Protein AF-A0AAV5EWC1-F1 (afdb_monomer)

Sequence (1212 aa):
MVVLPALLAHLLLCAHGITTSTAVAATPPPLPVLPVPSYAQLRWQLSEMALFLHFGPNTFTDSEWGTGHADPSVFAPSALDAGQWARVAAAGGFGRVVLTAKHHDGFCLWPSALTEYSVAASPWRGGEGDVVGDLAAAARAEGIGLGLYLSPWDRHEPVYGDTVAYNEHYLGQMTELLTRYGDVEEVWLDGAKGDDKKMNYMFDAWFALIHQLQQRVVIFSDAGPDTRWVGDEAGVAGSTCWSSFNKSSVTIGQTISDRLIKNANRCIARYSSCGDPFGQDWVPAECDVSIRPGWFWHASEKPKSVTTLLDIYYKSVGRNCLLILNVPPNSSGLISDEDRQVIQEFTEIRHSIFSQSFATNASVTASSVRGGMDNLQFAPANVLEDSIYSYWAPQEGESSWEMLFDLGRSISFNVLQLQEPIQMGQRVIEFHVDVLVNELWQTIVEATTIGYKRLLQFPAIESQYLKLSIDNARADPLISFFGVFMDPFSTRYNLENHGKPPCTNSSEVIMPTAEAVTALTAGFPADSLTDEEIEAGVVSDVGGIEQVNYILIRNHILTRWRETFNSWLAKEPFQPLIPPHCDHLLTAAYSFLVSHGYINFGVAPDIKERIPKEPTRPTTVVVVGAGLAGLAAARQLLAFGFKVILLEGRKRCGGRVYTKKMEGSGRSAAADLGGSVLTGTLGNPLGIVAKQLGLPMHKIRDKCPLYRPDGAPVDPEVDKKVEITFNKLLDDASNLRASMGEVAADVSLGAALETLRVADGSVSMQEEMNLFNWHLANLEYANAGFLSRLSLAYWDQDDPYDMGGDHCFLPGGNGRLVQALAENVPIIYERTVHTIRYGGDGVQVVVNGGHVYEGDMVLCTAPLGVLKNGGIKFVPELPQRKLDSIKKLGFGLLNKVSMLFPHVFWSTDLDTFGHLVEDPKRRGEFFLFYSYATVAGGPLLMALVAGEAAHNFETTPPTDAVSAVLQILKGIYEPQGIEVPDPLQSVCTRWGTDSFSLGSYSHVAVGASGDDYDILAESVGDGRLFFAGEATTRRYPATMHGAFISGLREAGNITLHANARATKSKVDKSPSSNSQVCAAILMDLFRQPDLEFGSFSVIFGGKASDPKSPAILKVELGGPRKKSAIEGVKVEQHRSNKLLFQQLQSHFNQQQQLYVYTLLSRQQAMELREVRGGDEMRLHYLCEKMGVKLVGRKGLGPGADAVIASIKAERD

Foldseek 3Di:
DDDDDDDPPPPPPDDDDDDDDPDDPDFDDDFFDPDFADPLLVVVLVLQEEEEAEDDLCLQVVHQAAQLPPQLQSQAFQAAQLLQVLVLCLLLSGQEYEYACDDLSAEGQAPAPLDPRYCLRYPHVDSHGHSLQNNLVNNVVSNHAYEYEDELHYNNDPCQQVAPVSLVSSLSVLCCNLPPRPAHSEYEYAQDRDPPHDYDHPVVVSVVSNCVSHVSHAYEYCQGPAAHALLDQLLFADLAFFLAAASVLDDTNPDDDDPVCVVVSVVSNNCSRHGDPPHNHRHGYEHHYEQWPGLADHPPIAGDALVSVVVSSCRASQRSHRYHYYQYAHSNNHRDPRSSVSSNVNSVLVCQWAVDFLQLPKDKDKPAFAPGQPDPQQHRNQQSDLDLNGKHFGHFPDPWIKMKIFSVDKDKFFKKKWAHSSSSPWWFAWKWKWFQDPNDTDTFDTGGTAYGIHMGGGPIDIGRMMMIIGNGIPGGGITRHIGTTHNPPVVVVVVVVVPDDDDDDDDDDDPQDPLLLLCVLQVAHSQAGDPLLVVLCLDVDHPDPLGRLLSVLLSVQSVVCVVVVQAADDLVVCCVVHPPVCVSSSVSSVCSCLLLVSGLFAFHPNSVVLQDPAAPDPFEEEEEAQALLSLLLLSSLSSVRHHYEYEHQAPDHHQQADWDWDDFPHFIWTDGFGAFKDFALRSQVVVSNCVSVVWDWAFADPDAWEAEQLQHTDDPVLLVVLVVVLVVLLVVLVVVLVVCDPVLLQFFQVVSSVVSCVVVVPQPDLSSVLSNLLVLLVLLVVALEASRFFGSNAQCVQVVLGHHDGMTGIFQGPVVRSVSSCPPRNYDYSWQFAEWEQAPVAIWTATPPGDIDTGRAYEYAFALLCVLVSSHHYVVHDPPLLVVLSPQWAFHAKKKKKFFAPAALDDPVHQKYAYTDSDSLQSQQQGMKGQCPPRTRGRMMMGMGGHNRRVVVLPDDSVVSLVVNQSNVCSNRVVVVGDDDDTSDMDIDNQCPPNRHNHRWIGRTRNGHLVSLCSNQDADRQRRYGYAYLSNHSNRHRHSSRRNSRSSNNSSVSVVSVVVVVVVVVCVVPDDDFPVVLVVLVVVCQVDAPDDDAQKGKHFFDPDPDQQTKMKIKGKPDDDDDDDDDDDDDDDDDDDDPVVVVVVNVVPPDDDIDIWMWMDGNNVVVVLRPDPDHDVSSVCCVCPVVVTDTHHPVPHDPVVSVRSVSSSVVVD

Solvent-accessible surface area (backbone atoms only — not comparable to full-atom values): 64081 Å² total; per-residue (Å²): 136,84,87,90,88,90,87,89,81,84,86,87,82,84,84,87,88,81,79,93,71,86,75,77,80,79,70,79,79,83,81,63,42,80,35,46,57,53,74,39,50,45,56,57,55,75,35,39,31,33,32,29,33,36,57,55,56,30,24,64,67,69,35,85,78,46,77,30,72,74,63,47,61,60,41,53,51,81,58,61,38,44,50,58,52,29,52,51,31,51,70,45,60,23,44,25,40,32,34,36,44,21,45,49,26,41,48,26,39,34,68,52,96,87,46,77,57,17,30,46,55,8,66,30,77,74,21,76,36,40,56,56,56,46,32,38,54,23,19,58,73,65,72,30,40,34,26,39,25,53,46,73,28,44,55,43,54,84,50,53,47,41,45,66,62,30,50,53,51,50,52,49,54,50,49,53,57,54,69,71,59,54,82,49,45,33,38,42,39,67,41,62,55,72,95,86,44,73,64,61,82,61,57,71,61,50,52,53,51,47,44,69,68,33,81,56,38,32,37,39,16,59,43,31,81,44,21,16,37,20,56,53,66,78,14,64,41,33,84,41,36,36,40,25,20,52,52,91,80,49,63,67,44,73,75,90,90,57,84,84,50,55,62,59,47,49,53,49,24,50,44,40,17,26,36,27,97,81,18,75,35,44,30,37,29,36,17,37,28,46,44,34,92,50,64,34,29,50,92,90,60,60,63,58,53,44,68,55,54,51,53,33,41,45,31,10,31,20,31,37,24,27,33,36,40,29,57,27,30,35,61,43,32,37,69,46,71,68,51,53,50,35,41,48,53,37,35,53,51,52,48,69,29,66,72,62,47,63,34,62,81,36,53,50,48,50,72,52,26,37,76,41,86,85,30,75,82,22,25,52,61,34,18,45,44,95,37,65,88,37,30,22,33,51,38,87,90,66,93,66,52,38,37,42,36,36,42,87,47,75,44,73,34,28,32,39,36,36,20,23,28,36,83,40,16,73,33,49,49,31,34,38,33,31,32,45,50,93,94,35,79,41,77,74,44,80,52,36,47,34,31,63,29,22,45,49,80,50,79,77,42,66,35,32,36,39,34,43,36,54,77,39,50,83,47,90,52,49,40,4,24,52,38,34,25,46,60,72,72,77,51,62,64,53,71,68,52,74,75,61,89,83,84,86,81,85,91,76,91,74,79,66,48,78,33,24,49,45,23,42,41,67,76,36,61,66,89,57,78,48,71,68,44,59,75,67,52,57,48,96,53,89,91,44,71,61,40,57,52,34,47,52,49,39,19,48,53,50,35,54,36,69,77,39,63,51,47,61,77,69,70,69,81,49,54,87,78,45,62,81,93,44,51,67,35,50,50,33,36,54,49,49,35,49,47,47,45,78,39,79,63,79,64,16,67,52,43,53,71,61,35,55,94,60,60,77,40,94,54,31,36,34,29,38,30,41,25,50,12,31,31,37,17,49,51,50,32,31,50,73,16,32,35,64,43,33,32,16,54,44,92,59,68,18,64,65,35,35,45,44,83,45,66,40,98,94,44,45,26,30,43,47,75,38,57,58,71,45,72,16,48,39,50,31,64,58,46,52,41,34,52,44,68,69,47,69,71,45,69,63,58,89,60,57,59,45,22,41,80,77,24,49,73,59,56,68,69,58,52,53,50,43,51,53,52,52,53,51,44,51,52,51,42,52,53,49,27,66,75,46,49,80,61,18,31,76,34,25,37,36,57,48,45,51,54,49,49,66,72,68,53,81,68,71,50,71,68,47,43,23,53,48,34,37,54,52,23,51,53,12,45,77,37,18,31,47,44,74,44,26,10,46,59,38,59,66,69,33,61,92,56,66,46,48,65,58,42,24,38,45,61,56,21,55,35,56,58,40,52,56,51,49,57,95,52,63,68,42,60,64,33,37,62,43,34,42,36,53,46,96,93,21,28,40,40,32,25,70,93,76,48,71,50,76,27,52,26,36,38,42,33,66,38,63,35,28,59,62,69,53,55,52,44,52,40,66,69,73,59,65,70,42,55,49,28,52,64,38,42,32,66,11,33,54,33,39,40,39,34,34,37,90,59,72,77,70,70,85,91,38,40,33,37,34,37,39,38,87,52,72,72,41,17,14,51,56,21,41,35,40,45,31,47,90,33,17,74,23,35,29,41,33,33,32,21,11,28,65,26,26,62,59,50,65,75,52,56,65,67,59,54,52,49,53,52,50,51,54,51,36,39,42,34,43,84,74,74,37,76,75,76,72,61,60,39,75,49,69,55,50,37,60,78,31,86,78,31,39,23,61,33,40,36,34,11,45,72,33,50,60,63,37,18,50,53,45,25,54,60,39,71,90,64,24,38,36,36,26,20,21,66,27,27,50,59,34,49,55,36,72,54,22,9,28,50,25,7,25,43,46,33,23,52,52,50,52,48,50,52,55,50,54,50,52,58,57,48,75,74,47,95,73,89,55,75,76,58,51,56,58,50,51,58,59,52,63,74,63,49,78,41,77,58,89,51,37,37,29,38,67,38,67,97,63,95,52,54,76,30,50,20,46,39,38,38,58,45,83,69,86,80,81,86,78,89,81,86,88,83,90,83,83,90,81,90,73,77,58,63,67,56,49,55,56,53,68,76,55,79,74,92,66,73,44,65,33,31,38,80,41,32,43,46,56,58,54,54,52,64,70,51,76,75,54,61,67,46,36,52,48,42,41,40,74,72,67,65,46,71,77,27,49,80,84,63,59,50,73,74,44,52,56,50,53,52,51,37,48,68,75,72,110

Secondary structure (DSSP, 8-state):
-------SSSSS-----------PPPPPPPPPPSS---HHHHHHHHT-EEEEE--SHHHHHT-SS--S---GGG---SS--HHHHHHHHHHHT-SEEEEEEE-TT--BSS--SS-SSBGGGSSGGGGT--HHHHHHHHHHHHT-EEEEEE-S--SS-TTTT-HHHHHHHHHHHHHHHHHHSS---EEE------SSS-----HHHHHHHHHHH-TT-EEEESS-SSEEE-S-SS----SS--SEE-GGG--TT---S-TTTHHHHHHHHHHHHH--TT-SEE--EEEEEESSSSSS--TT--PPPHHHHHHHHHHTTTBT-EEEEE----TTSS--HHHHHHHHHHHHHHHHHHSS-TTTT-EEEES--TT-TT-GGG-GGGGGS--TTS-B-PPTT-S-EEEEEEEEEEEEEEEEEEE--GGG---EEEEEEEEEETTEEEEEEEEE--SS-EEEEEEEEEEEEEEEEEEEESSS--B-EEEEE--HHHHTTTSSGGG----PPS----PPPHHHHHHHHTT--SSS--HHHHHTT-SSSTTSHHHHHHHHHHHHHHHHHHHSTTS---SGGGGGGS-GGGHHHHHHHHHHHHHTTSSS-S--HHHHHTS-SS-SSS-EEEEE--BHHHHHHHHHHHHTT-EEEEE-SSSSSBTT--EEEEEETTEEEEEESS---B--SSS-HHHHHHHHTT---EEPPS---EE-TTSPBPPHHHHHHHHHHHHHHHHHHHHHHHHHGGGGGGSBHHHHHHHHHHHH----SHHHHHHHHHHHHHHHHHHSS-TTTBBTTTTTTTGGG---S--EEPTT-THHHHHHHHTT--EE-S--EEEEEEETTEEEEEETTS-EEEESEEEE---HHHHHTT-SEEESPPPHHHHHHHHHSEE---EEEEEE-SS--S-TT-SEEEE--SSGGGTTEEEEEEE-TTTSSS-EEEEEE-HHHHHHHTTS-HHHHHHHHHHHHHHHHGGGT---PPPSEEEE--TTT-TTTSSS-EE-BTT--THHHHHHH--BTTTTEEE-SGGG-SSSTTSHHHHHHHHHHHHHHHHHHHHHHHHHHHHTTS----HHHHHHHHHHHTTS-SEEETTEEEEES-SS--TT-EEEEEEEES-----------------SSHHHHHHHHHH--SS--EEEEEEEEHHHHHHHHH--SHHHHHHHIIIIIS-PPPB-GGGGHHHHHHHHHHHHHHH-

pLDDT: mean 86.21, std 17.77, range [19.98, 98.88]

Nearest PDB structures (foldseek):
  4hsu-assembly1_A  TM=9.131E-01  e=2.695E-49  Homo sapiens
  4gu0-assembly2_B  TM=9.052E-01  e=2.557E-49  Homo sapiens
  4fwe-assembly1_A  TM=8.408E-01  e=2.557E-49  Homo sapiens
  6tr4-assembly2_B  TM=9.126E-01  e=6.975E-43  Mediterraneibacter gnavus E1
  6tr3-assembly1_A  TM=9.126E-01  e=1.009E-42  Mediterraneibacter gnavus E1

Mean predicted aligned error: 19.38 Å

Radius of gyration: 36.63 Å; Cα contacts (8 Å, |Δi|>4): 2426; chains: 1; bounding box: 78×129×92 Å

InterPro domains:
  IPR000933 Glycoside hydrolase, family 29 [SM00812] (32-369)
  IPR002937 Amine oxidase [PF01593] (628-1054)
  IPR007526 SWIRM domain [PF04433] (526-601)
  IPR007526 SWIRM domain [PS50934] (509-610)
  IPR008979 Galactose-binding-like domain superfamily [SSF49785] (357-475)
  IPR009057 Homedomain-like superfamily [SSF46689] (514-614)
  IPR017853 Glycoside hydrolase superfamily [SSF51445] (30-349)
  IPR036188 FAD/NAD(P)-binding domain superfamily [G3DSA:3.50.50.60] (621-1053)
  IPR036188 FAD/NAD(P)-binding domain superfamily [SSF51905] (617-1054)
  IPR036388 Winged helix-like DNA-binding domain superfamily [G3DSA:1.10.10.10] (514-614)
  IPR050281 Flavin monoamine oxidase and related enzymes [PTHR10742] (545-1063)
  IPR057739 Glycoside hydrolase family 29, N-terminal [PF01120] (73-346)

Organism: NCBI:txid191504

Structure (mmCIF, N/CA/C/O backbone):
data_AF-A0AAV5EWC1-F1
#
_entry.id   AF-A0AAV5EWC1-F1
#
loop_
_atom_site.group_PDB
_atom_site.id
_atom_site.type_symbol
_atom_site.label_atom_id
_atom_site.label_alt_id
_atom_site.label_comp_id
_atom_site.label_asym_id
_atom_site.label_entity_id
_atom_site.label_seq_id
_atom_site.pdbx_PDB_ins_code
_atom_site.Cartn_x
_atom_site.Cartn_y
_atom_site.Cartn_z
_atom_site.occupancy
_atom_site.B_iso_or_equiv
_atom_site.auth_seq_id
_atom_site.auth_comp_id
_atom_site.auth_asym_id
_atom_site.auth_atom_id
_atom_site.pdbx_PDB_model_num
ATOM 1 N N . MET A 1 1 ? 44.130 46.424 4.717 1.00 31.19 1 MET A N 1
ATOM 2 C CA . MET A 1 1 ? 44.413 47.875 4.656 1.00 31.19 1 MET A CA 1
ATOM 3 C C . MET A 1 1 ? 43.131 48.625 4.996 1.00 31.19 1 MET A C 1
ATOM 5 O O . MET A 1 1 ? 42.057 48.124 4.708 1.00 31.19 1 MET A O 1
ATOM 9 N N . VAL A 1 2 ? 43.281 49.736 5.705 1.00 35.94 2 VAL A N 1
ATOM 10 C CA . VAL A 1 2 ? 42.311 50.477 6.530 1.00 35.94 2 VAL A CA 1
ATOM 11 C C . VAL A 1 2 ? 41.308 51.323 5.712 1.00 35.94 2 VAL A C 1
ATOM 13 O O . VAL A 1 2 ? 41.732 52.024 4.806 1.00 35.94 2 VAL A O 1
ATOM 16 N N . VAL A 1 3 ? 40.021 51.240 6.103 1.00 38.03 3 VAL A N 1
ATOM 17 C CA . VAL A 1 3 ? 38.971 52.288 6.264 1.00 38.03 3 VAL A CA 1
ATOM 18 C C . VAL A 1 3 ? 38.697 53.289 5.123 1.00 38.03 3 VAL A C 1
ATOM 20 O O . VAL A 1 3 ? 39.580 54.049 4.750 1.00 38.03 3 VAL A O 1
ATOM 23 N N . LEU A 1 4 ? 37.413 53.449 4.745 1.00 24.52 4 LEU A N 1
ATOM 24 C CA . LEU A 1 4 ? 36.816 54.787 4.560 1.00 24.52 4 LEU A CA 1
ATOM 25 C C . LEU A 1 4 ? 35.265 54.814 4.696 1.00 24.52 4 LEU A C 1
ATOM 27 O O . LEU A 1 4 ? 34.573 54.181 3.902 1.00 24.52 4 LEU A O 1
ATOM 31 N N . PRO A 1 5 ? 34.719 55.577 5.667 1.00 46.97 5 PRO A N 1
ATOM 32 C CA . PRO A 1 5 ? 33.323 55.994 5.784 1.00 46.97 5 PRO A CA 1
ATOM 33 C C . PRO A 1 5 ? 33.169 57.473 5.379 1.00 46.97 5 PRO A C 1
ATOM 35 O O . PRO A 1 5 ? 34.007 58.287 5.753 1.00 46.97 5 PRO A O 1
ATOM 38 N N . ALA A 1 6 ? 32.095 57.851 4.678 1.00 29.00 6 ALA A N 1
ATOM 39 C CA . ALA A 1 6 ? 31.593 59.236 4.616 1.00 29.00 6 ALA A CA 1
ATOM 40 C C . ALA A 1 6 ? 30.322 59.317 3.755 1.00 29.00 6 ALA A C 1
ATOM 42 O O . ALA A 1 6 ? 30.421 59.640 2.580 1.00 29.00 6 ALA A O 1
ATOM 43 N N . LEU A 1 7 ? 29.135 59.029 4.309 1.00 31.39 7 LEU A N 1
ATOM 44 C CA . LEU A 1 7 ? 27.854 59.478 3.718 1.00 31.39 7 LEU A CA 1
ATOM 45 C C . LEU A 1 7 ? 26.657 59.338 4.680 1.00 31.39 7 LEU A C 1
ATOM 47 O O . LEU A 1 7 ? 25.542 59.043 4.271 1.00 31.39 7 LEU A O 1
ATOM 51 N N . LEU A 1 8 ? 26.880 59.580 5.979 1.00 31.77 8 LEU A N 1
ATOM 52 C CA . LEU A 1 8 ? 25.848 59.466 7.023 1.00 31.77 8 LEU A CA 1
ATOM 53 C C . LEU A 1 8 ? 25.406 60.817 7.626 1.00 31.77 8 LEU A C 1
ATOM 55 O O . LEU A 1 8 ? 24.846 60.844 8.713 1.00 31.77 8 LEU A O 1
ATOM 59 N N . ALA A 1 9 ? 25.647 61.953 6.957 1.00 30.81 9 ALA A N 1
ATOM 60 C CA . ALA A 1 9 ? 25.508 63.272 7.598 1.00 30.81 9 ALA A CA 1
ATOM 61 C C . ALA A 1 9 ? 24.673 64.332 6.846 1.00 30.81 9 ALA A C 1
ATOM 63 O O . ALA A 1 9 ? 24.792 65.509 7.177 1.00 30.81 9 ALA A O 1
ATOM 64 N N . HIS A 1 10 ? 23.835 63.985 5.858 1.00 30.17 10 HIS A N 1
ATOM 65 C CA . HIS A 1 10 ? 23.096 65.002 5.071 1.00 30.17 10 HIS A CA 1
ATOM 66 C C . HIS A 1 10 ? 21.568 64.870 4.987 1.00 30.17 10 HIS A C 1
ATOM 68 O O . HIS A 1 10 ? 20.944 65.646 4.274 1.00 30.17 10 HIS A O 1
ATOM 74 N N . LEU A 1 11 ? 20.928 63.991 5.763 1.00 34.06 11 LEU A N 1
ATOM 75 C CA . LEU A 1 11 ? 19.457 63.865 5.754 1.00 34.06 11 LEU A CA 1
ATOM 76 C C . LEU A 1 11 ? 18.782 64.142 7.110 1.00 34.06 11 LEU A C 1
ATOM 78 O O . LEU A 1 11 ? 17.645 63.746 7.329 1.00 34.06 11 LEU A O 1
ATOM 82 N N . LEU A 1 12 ? 19.457 64.868 8.012 1.00 35.16 12 LEU A N 1
ATOM 83 C CA . LEU A 1 12 ? 18.982 65.141 9.379 1.00 35.16 12 LEU A CA 1
ATOM 84 C C . LEU A 1 12 ? 18.418 66.555 9.638 1.00 35.16 12 LEU A C 1
ATOM 86 O O . LEU A 1 12 ? 18.200 66.909 10.791 1.00 35.16 12 LEU A O 1
ATOM 90 N N . LEU A 1 13 ? 18.116 67.369 8.622 1.00 34.19 13 LEU A N 1
ATOM 91 C CA . LEU A 1 13 ? 17.443 68.662 8.836 1.00 34.19 13 LEU A CA 1
ATOM 92 C C . LEU A 1 13 ? 16.391 68.959 7.763 1.00 34.19 13 LEU A C 1
ATOM 94 O O . LEU A 1 13 ? 16.647 69.710 6.834 1.00 34.19 13 LEU A O 1
ATOM 98 N N . CYS A 1 14 ? 15.198 68.387 7.932 1.00 32.34 14 CYS A N 1
ATOM 99 C CA . CYS A 1 14 ? 13.913 68.950 7.487 1.00 32.34 14 CYS A CA 1
ATOM 100 C C . CYS A 1 14 ? 12.782 68.353 8.348 1.00 32.34 14 CYS A C 1
ATOM 102 O O . CYS A 1 14 ? 11.817 67.781 7.854 1.00 32.34 14 CYS A O 1
ATOM 104 N N . ALA A 1 15 ? 12.923 68.456 9.671 1.00 38.59 15 ALA A N 1
ATOM 105 C CA . ALA A 1 15 ? 11.781 68.408 10.574 1.00 38.59 15 ALA A CA 1
ATOM 106 C C . ALA A 1 15 ? 11.261 69.843 10.715 1.00 38.59 15 ALA A C 1
ATOM 108 O O . ALA A 1 15 ? 12.068 70.733 10.977 1.00 38.59 15 ALA A O 1
ATOM 109 N N . HIS A 1 16 ? 9.968 70.066 10.467 1.00 41.44 16 HIS A N 1
ATOM 110 C CA . HIS A 1 16 ? 9.012 70.788 11.324 1.00 41.44 16 HIS A CA 1
ATOM 111 C C . HIS A 1 16 ? 7.721 71.052 10.535 1.00 41.44 16 HIS A C 1
ATOM 113 O O . HIS A 1 16 ? 7.641 71.974 9.729 1.00 41.44 16 HIS A O 1
ATOM 119 N N . GLY A 1 17 ? 6.697 70.253 10.843 1.00 42.66 17 GLY A N 1
ATOM 120 C CA . GLY A 1 17 ? 5.307 70.508 10.479 1.00 42.66 17 GLY A CA 1
ATOM 121 C C . GLY A 1 17 ? 4.680 69.360 9.699 1.00 42.66 17 GLY A C 1
ATOM 122 O O . GLY A 1 17 ? 4.934 69.237 8.511 1.00 42.66 17 GLY A O 1
ATOM 123 N N . ILE A 1 18 ? 3.862 68.547 10.376 1.00 35.66 18 ILE A N 1
ATOM 124 C CA . ILE A 1 18 ? 2.489 68.157 9.993 1.00 35.66 18 ILE A CA 1
ATOM 125 C C . ILE A 1 18 ? 2.051 66.985 10.897 1.00 35.66 18 ILE A C 1
ATOM 127 O O . ILE A 1 18 ? 2.649 65.917 10.916 1.00 35.66 18 ILE A O 1
ATOM 131 N N . THR A 1 19 ? 1.038 67.294 11.708 1.00 35.28 19 THR A N 1
ATOM 132 C CA . THR A 1 19 ? 0.046 66.456 12.407 1.00 35.28 19 THR A CA 1
ATOM 133 C C . THR A 1 19 ? 0.266 64.942 12.512 1.00 35.28 19 THR A C 1
ATOM 135 O O . THR A 1 19 ? 0.284 64.220 11.520 1.00 35.28 19 THR A O 1
ATOM 138 N N . THR A 1 20 ? 0.249 64.452 13.754 1.00 38.53 20 THR A N 1
ATOM 139 C CA . THR A 1 20 ? 0.073 63.043 14.126 1.00 38.53 20 THR A CA 1
ATOM 140 C C . THR A 1 20 ? -1.261 62.498 13.605 1.00 38.53 20 THR A C 1
ATOM 142 O O . THR A 1 20 ? -2.298 62.668 14.244 1.00 38.53 20 THR A O 1
ATOM 145 N N . SER A 1 21 ? -1.227 61.824 12.457 1.00 36.69 21 SER A N 1
ATOM 146 C CA . SER A 1 21 ? -2.182 60.767 12.132 1.00 36.69 21 SER A CA 1
ATOM 147 C C . SER A 1 21 ? -1.569 59.461 12.619 1.00 36.69 21 SER A C 1
ATOM 149 O O . SER A 1 21 ? -0.481 59.088 12.183 1.00 36.69 21 SER A O 1
ATOM 151 N N . THR A 1 22 ? -2.225 58.787 13.557 1.00 38.56 22 THR A N 1
ATOM 152 C CA . THR A 1 22 ? -1.875 57.427 13.969 1.00 38.56 22 THR A CA 1
ATOM 153 C C . THR A 1 22 ? -2.019 56.503 12.762 1.00 38.56 22 THR A C 1
ATOM 155 O O . THR A 1 22 ? -3.129 56.113 12.408 1.00 38.56 22 THR A O 1
ATOM 158 N N . ALA A 1 23 ? -0.909 56.192 12.093 1.00 40.97 23 ALA A N 1
ATOM 159 C CA . ALA A 1 23 ? -0.864 55.130 11.101 1.00 40.97 23 ALA A CA 1
ATOM 160 C C . ALA A 1 23 ? -1.118 53.801 11.826 1.00 40.97 23 ALA A C 1
ATOM 162 O O . ALA A 1 23 ? -0.345 53.405 12.698 1.00 40.97 23 ALA A O 1
ATOM 163 N N . VAL A 1 24 ? -2.237 53.152 11.504 1.00 49.47 24 VAL A N 1
ATOM 164 C CA . VAL A 1 24 ? -2.533 51.776 11.913 1.00 49.47 24 VAL A CA 1
ATOM 165 C C . VAL A 1 24 ? -1.403 50.897 11.372 1.00 49.47 24 VAL A C 1
ATOM 167 O O . VAL A 1 24 ? -1.125 50.921 10.175 1.00 49.47 24 VAL A O 1
ATOM 170 N N . ALA A 1 25 ? -0.697 50.182 12.248 1.00 54.97 25 ALA A N 1
ATOM 171 C CA . ALA A 1 25 ? 0.353 49.259 11.832 1.00 54.97 25 ALA A CA 1
ATOM 172 C C . ALA A 1 25 ? -0.265 48.151 10.961 1.00 54.97 25 ALA A C 1
ATOM 174 O O . ALA A 1 25 ? -1.222 47.504 11.385 1.00 54.97 25 ALA A O 1
ATOM 175 N N . ALA A 1 26 ? 0.254 47.957 9.745 1.00 66.31 26 ALA A N 1
ATOM 176 C CA . ALA A 1 26 ? -0.221 46.922 8.829 1.00 66.31 26 ALA A CA 1
ATOM 177 C C . ALA A 1 26 ? -0.062 45.527 9.458 1.00 66.31 26 ALA A C 1
ATOM 179 O O . ALA A 1 26 ? 0.982 45.220 10.039 1.00 66.31 26 ALA A O 1
ATOM 180 N N . THR A 1 27 ? -1.097 44.691 9.360 1.00 79.25 27 THR A N 1
ATOM 181 C CA . THR A 1 27 ? -1.067 43.320 9.881 1.00 79.25 27 THR A CA 1
ATOM 182 C C . THR A 1 27 ? -0.052 42.480 9.095 1.00 79.25 27 THR A C 1
ATOM 184 O O . THR A 1 27 ? -0.108 42.475 7.866 1.00 79.25 27 THR A O 1
ATOM 187 N N . PRO A 1 28 ? 0.880 41.770 9.755 1.00 82.81 28 PRO A N 1
ATOM 188 C CA . PRO A 1 28 ? 1.888 40.977 9.056 1.00 82.81 28 PRO A CA 1
ATOM 189 C C . PRO A 1 28 ? 1.270 39.760 8.336 1.00 82.81 28 PRO A C 1
ATOM 191 O O . PRO A 1 28 ? 0.293 39.190 8.837 1.00 82.81 28 PRO A O 1
ATOM 194 N N . PRO A 1 29 ? 1.840 39.330 7.191 1.00 83.44 29 PRO A N 1
ATOM 195 C CA . PRO A 1 29 ? 1.421 38.106 6.513 1.00 83.44 29 PRO A CA 1
ATOM 196 C C . PRO A 1 29 ? 1.723 36.846 7.342 1.00 83.44 29 PRO A C 1
ATOM 198 O O . PRO A 1 29 ? 2.627 36.871 8.183 1.00 83.44 29 PRO A O 1
ATOM 201 N N . PRO A 1 30 ? 1.011 35.729 7.089 1.00 89.69 30 PRO A N 1
ATOM 202 C CA . PRO A 1 30 ? 1.348 34.422 7.651 1.00 89.69 30 PRO A CA 1
ATOM 203 C C . PRO A 1 30 ? 2.793 34.023 7.327 1.00 89.69 30 PRO A C 1
ATOM 205 O O . PRO A 1 30 ? 3.294 34.305 6.238 1.00 89.69 30 PRO A O 1
ATOM 208 N N . LEU A 1 31 ? 3.462 33.324 8.246 1.00 90.75 31 LEU A N 1
ATOM 209 C CA . LEU A 1 31 ? 4.800 32.786 7.987 1.00 90.75 31 LEU A CA 1
ATOM 210 C C . LEU A 1 31 ? 4.732 31.640 6.964 1.00 90.75 31 LEU A C 1
ATOM 212 O O . LEU A 1 31 ? 3.808 30.827 7.062 1.00 90.75 31 LEU A O 1
ATOM 216 N N . PRO A 1 32 ? 5.683 31.529 6.015 1.00 91.06 32 PRO A N 1
ATOM 217 C CA . PRO A 1 32 ? 5.786 30.369 5.130 1.00 91.06 32 PRO A CA 1
ATOM 218 C C . PRO A 1 32 ? 5.942 29.050 5.903 1.00 91.06 32 PRO A C 1
ATOM 220 O O . PRO A 1 32 ? 6.623 29.009 6.928 1.00 91.06 32 PRO A O 1
ATOM 223 N N . VAL A 1 33 ? 5.351 27.968 5.391 1.00 91.06 33 VAL A N 1
ATOM 224 C CA . VAL A 1 33 ? 5.549 26.605 5.911 1.00 91.06 33 VAL A CA 1
ATOM 225 C C . VAL A 1 33 ? 6.636 25.930 5.088 1.00 91.06 33 VAL A C 1
ATOM 227 O O . VAL A 1 33 ? 6.514 25.831 3.872 1.00 91.06 33 VAL A O 1
ATOM 230 N N . LEU A 1 34 ? 7.699 25.471 5.746 1.00 87.94 34 LEU A N 1
ATOM 231 C CA . LEU A 1 34 ? 8.797 24.786 5.070 1.00 87.94 34 LEU A CA 1
ATOM 232 C C . LEU A 1 34 ? 8.447 23.317 4.750 1.00 87.94 34 LEU A C 1
ATOM 234 O O . LEU A 1 34 ? 7.653 22.701 5.472 1.00 87.94 34 LEU A O 1
ATOM 238 N N . PRO A 1 35 ? 9.062 22.731 3.710 1.00 94.44 35 PRO A N 1
ATOM 239 C CA . PRO A 1 35 ? 9.909 23.385 2.706 1.00 94.44 35 PRO A CA 1
ATOM 240 C C . PRO A 1 35 ? 9.089 24.255 1.732 1.00 94.44 35 PRO A C 1
ATOM 242 O O . PRO A 1 35 ? 7.878 24.090 1.617 1.00 94.44 35 PRO A O 1
ATOM 245 N N . VAL A 1 36 ? 9.755 25.189 1.045 1.00 93.06 36 VAL A N 1
ATOM 246 C CA . VAL A 1 36 ? 9.171 26.076 0.016 1.00 93.06 36 VAL A CA 1
ATOM 247 C C . VAL A 1 36 ? 9.957 25.943 -1.295 1.00 93.06 36 VAL A C 1
ATOM 249 O O . VAL A 1 36 ? 11.146 25.616 -1.232 1.00 93.06 36 VAL A O 1
ATOM 252 N N . PRO A 1 37 ? 9.342 26.201 -2.465 1.00 94.75 37 PRO A N 1
ATOM 253 C CA . PRO A 1 37 ? 10.038 26.114 -3.744 1.00 94.75 37 PRO A CA 1
ATOM 254 C C . PRO A 1 37 ? 11.183 27.121 -3.847 1.00 94.75 37 PRO A C 1
ATOM 256 O O . PRO A 1 37 ? 11.068 28.274 -3.420 1.00 94.75 37 PRO A O 1
ATOM 259 N N . SER A 1 38 ? 12.263 26.715 -4.513 1.00 90.25 38 SER A N 1
ATOM 260 C CA . SER A 1 38 ? 13.244 27.646 -5.062 1.00 90.25 38 SER A CA 1
ATOM 261 C C . SER A 1 38 ? 12.616 28.497 -6.176 1.00 90.25 38 SER A C 1
ATOM 263 O O . SER A 1 38 ? 11.566 28.168 -6.730 1.00 90.25 38 SER A O 1
ATOM 265 N N . TYR A 1 39 ? 13.274 29.594 -6.559 1.00 87.38 39 TYR A N 1
ATOM 266 C CA . TYR A 1 39 ? 12.807 30.420 -7.680 1.00 87.38 39 TYR A CA 1
ATOM 267 C C . TYR A 1 39 ? 12.683 29.622 -8.992 1.00 87.38 39 TYR A C 1
ATOM 269 O O . TYR A 1 39 ? 11.725 29.820 -9.739 1.00 87.38 39 TYR A O 1
ATOM 277 N N . ALA A 1 40 ? 13.628 28.713 -9.254 1.00 89.69 40 ALA A N 1
ATOM 278 C CA . ALA A 1 40 ? 13.619 27.863 -10.442 1.00 89.69 40 ALA A CA 1
ATOM 279 C C . ALA A 1 40 ? 12.442 26.874 -10.408 1.00 89.69 40 ALA A C 1
ATOM 281 O O . ALA A 1 40 ? 11.663 26.823 -11.356 1.00 89.69 40 ALA A O 1
ATOM 282 N N . GLN A 1 41 ? 12.238 26.186 -9.278 1.00 94.62 41 GLN A N 1
ATOM 283 C CA . GLN A 1 41 ? 11.116 25.258 -9.081 1.00 94.62 41 GLN A CA 1
ATOM 284 C C . GLN A 1 41 ? 9.756 25.956 -9.178 1.00 94.62 41 GLN A C 1
ATOM 286 O O . GLN A 1 41 ? 8.822 25.412 -9.759 1.00 94.62 41 GLN A O 1
ATOM 291 N N . LEU A 1 42 ? 9.641 27.177 -8.644 1.00 92.25 42 LEU A N 1
ATOM 292 C CA . LEU A 1 42 ? 8.412 27.958 -8.740 1.00 92.25 42 LEU A CA 1
ATOM 293 C C . LEU A 1 42 ? 8.097 28.306 -10.199 1.00 92.25 42 LEU A C 1
ATOM 295 O O . LEU A 1 42 ? 6.987 28.057 -10.655 1.00 92.25 42 LEU A O 1
ATOM 299 N N . ARG A 1 43 ? 9.071 28.835 -10.955 1.00 90.38 43 ARG A N 1
ATOM 300 C CA . ARG A 1 43 ? 8.892 29.124 -12.390 1.00 90.38 43 ARG A CA 1
ATOM 301 C C . ARG A 1 43 ? 8.543 27.878 -13.195 1.00 90.38 43 ARG A C 1
ATOM 303 O O . ARG A 1 43 ? 7.684 27.946 -14.069 1.00 90.38 43 ARG A O 1
ATOM 310 N N . TRP A 1 44 ? 9.204 26.768 -12.889 1.00 94.19 44 TRP A N 1
ATOM 311 C CA . TRP A 1 44 ? 8.942 25.472 -13.498 1.00 94.19 44 TRP A CA 1
ATOM 312 C C . TRP A 1 44 ? 7.492 25.042 -13.265 1.00 94.19 44 TRP A C 1
ATOM 314 O O . TRP A 1 44 ? 6.782 24.756 -14.228 1.00 94.19 44 TRP A O 1
ATOM 324 N N . GLN A 1 45 ? 7.005 25.109 -12.024 1.00 92.31 45 GLN A N 1
ATOM 325 C CA . GLN A 1 45 ? 5.654 24.665 -11.680 1.00 92.31 45 GLN A CA 1
ATOM 326 C C . GLN A 1 45 ? 4.575 25.572 -12.293 1.00 92.31 45 GLN A C 1
ATOM 328 O O . GLN A 1 45 ? 3.573 25.068 -12.795 1.00 92.31 45 GLN A O 1
ATOM 333 N N . LEU A 1 46 ? 4.828 26.887 -12.352 1.00 91.06 46 LEU A N 1
ATOM 334 C CA . LEU A 1 46 ? 3.953 27.879 -12.995 1.00 91.06 46 LEU A CA 1
ATOM 335 C C . LEU A 1 46 ? 3.745 27.650 -14.501 1.00 91.06 46 LEU A C 1
ATOM 337 O O . LEU A 1 46 ? 2.804 28.190 -15.074 1.00 91.06 46 LEU A O 1
ATOM 341 N N . SER A 1 47 ? 4.631 26.898 -15.160 1.00 91.19 47 SER A N 1
ATOM 342 C CA . SER A 1 47 ? 4.502 26.620 -16.595 1.00 91.19 47 SER A CA 1
ATOM 343 C C . SER A 1 47 ? 3.521 25.492 -16.921 1.00 91.19 47 SER A C 1
ATOM 345 O O . SER A 1 47 ? 3.097 25.401 -18.069 1.00 91.19 47 SER A O 1
ATOM 347 N N . GLU A 1 48 ? 3.152 24.666 -15.929 1.00 93.81 48 GLU A N 1
ATOM 348 C CA . GLU A 1 48 ? 2.205 23.531 -15.979 1.00 93.81 48 GLU A CA 1
ATOM 349 C C . GLU A 1 48 ? 2.527 22.388 -16.941 1.00 93.81 48 GLU A C 1
ATOM 351 O O . GLU A 1 48 ? 2.165 21.243 -16.665 1.00 93.81 48 GLU A O 1
ATOM 356 N N . MET A 1 49 ? 3.167 22.670 -18.072 1.00 97.19 49 MET A N 1
ATOM 357 C CA . MET A 1 49 ? 3.416 21.699 -19.119 1.00 97.19 49 MET A CA 1
ATOM 358 C C . MET A 1 49 ? 4.729 21.956 -19.858 1.00 97.19 49 MET A C 1
ATOM 360 O O . MET A 1 49 ? 5.093 23.099 -20.158 1.00 97.19 49 MET A O 1
ATOM 364 N N . ALA A 1 50 ? 5.368 20.860 -20.255 1.00 97.81 50 ALA A N 1
ATOM 365 C CA . ALA A 1 50 ? 6.540 20.832 -21.119 1.00 97.81 50 ALA A CA 1
ATOM 366 C C . ALA A 1 50 ? 6.320 19.890 -22.307 1.00 97.81 50 ALA A C 1
ATOM 368 O O . ALA A 1 50 ? 5.594 18.901 -22.200 1.00 97.81 50 ALA A O 1
ATOM 369 N N . LEU A 1 51 ? 6.938 20.202 -23.445 1.00 98.31 51 LEU A N 1
ATOM 370 C CA . LEU A 1 51 ? 6.945 19.327 -24.616 1.00 98.31 51 LEU A CA 1
ATOM 371 C C . LEU A 1 51 ? 8.265 18.556 -24.658 1.00 98.31 51 LEU A C 1
ATOM 373 O O . LEU A 1 51 ? 9.319 19.183 -24.660 1.00 98.31 51 LEU A O 1
ATOM 377 N N . PHE A 1 52 ? 8.229 17.230 -24.736 1.00 98.31 52 PHE A N 1
ATOM 378 C CA . PHE A 1 52 ? 9.430 16.392 -24.814 1.00 98.31 52 PHE A CA 1
ATOM 379 C C . PHE A 1 52 ? 9.603 15.827 -26.226 1.00 98.31 52 PHE A C 1
ATOM 381 O O . PHE A 1 52 ? 8.630 15.463 -26.882 1.00 98.31 52 PHE A O 1
ATOM 388 N N . LEU A 1 53 ? 10.832 15.810 -26.733 1.00 98.44 53 LEU A N 1
ATOM 389 C CA . LEU A 1 53 ? 11.145 15.442 -28.108 1.00 98.44 53 LEU A CA 1
ATOM 390 C C . LEU A 1 53 ? 12.178 14.316 -28.117 1.00 98.44 53 LEU A C 1
ATOM 392 O O . LEU A 1 53 ? 13.378 14.578 -28.027 1.00 98.44 53 LEU A O 1
ATOM 396 N N . HIS A 1 54 ? 11.709 13.078 -28.268 1.00 97.62 54 HIS A N 1
ATOM 397 C CA . HIS A 1 54 ? 12.562 11.932 -28.583 1.00 97.62 54 HIS A CA 1
ATOM 398 C C . HIS A 1 54 ? 12.851 11.875 -30.080 1.00 97.62 54 HIS A C 1
ATOM 400 O O . HIS A 1 54 ? 11.973 11.610 -30.906 1.00 97.62 54 HIS A O 1
ATOM 406 N N . PHE A 1 55 ? 14.104 12.150 -30.436 1.00 97.44 55 PHE A N 1
ATOM 407 C CA . PHE A 1 55 ? 14.560 12.173 -31.819 1.00 97.44 55 PHE A CA 1
ATOM 408 C C . PHE A 1 55 ? 16.008 11.698 -31.924 1.00 97.44 55 PHE A C 1
ATOM 410 O O . PHE A 1 55 ? 16.836 12.018 -31.080 1.00 97.44 55 PHE A O 1
ATOM 417 N N . GLY A 1 56 ? 16.327 10.904 -32.944 1.00 96.31 56 GLY A N 1
ATOM 418 C CA . GLY A 1 56 ? 17.658 10.315 -33.105 1.00 96.31 56 GLY A CA 1
ATOM 419 C C . GLY A 1 56 ? 17.652 9.142 -34.082 1.00 96.31 56 GLY A C 1
ATOM 420 O O . GLY A 1 56 ? 16.641 8.920 -34.749 1.00 96.31 56 GLY A O 1
ATOM 421 N N . PRO A 1 57 ? 18.746 8.362 -34.184 1.00 95.94 57 PRO A N 1
ATOM 422 C CA . PRO A 1 57 ? 18.830 7.194 -35.074 1.00 95.94 57 PRO A CA 1
ATOM 423 C C . PRO A 1 57 ? 17.674 6.193 -34.896 1.00 95.94 57 PRO A C 1
ATOM 425 O O . PRO A 1 57 ? 17.240 5.544 -35.848 1.00 95.94 57 PRO A O 1
ATOM 428 N N . ASN A 1 58 ? 17.129 6.117 -33.686 1.00 95.50 58 ASN A N 1
ATOM 429 C CA . ASN A 1 58 ? 15.984 5.294 -33.294 1.00 95.50 58 ASN A CA 1
ATOM 430 C C . ASN A 1 58 ? 14.711 5.614 -34.103 1.00 95.50 58 ASN A C 1
ATOM 432 O O . ASN A 1 58 ? 14.037 4.697 -34.570 1.00 95.50 58 ASN A O 1
ATOM 436 N N . THR A 1 59 ? 14.475 6.893 -34.430 1.00 95.38 59 THR A N 1
ATOM 437 C CA . THR A 1 59 ? 13.392 7.340 -35.330 1.00 95.38 59 THR A CA 1
ATOM 438 C C . THR A 1 59 ? 13.514 6.757 -36.745 1.00 95.38 59 THR A C 1
ATOM 440 O O . THR A 1 59 ? 12.519 6.533 -37.428 1.00 95.38 59 THR A O 1
ATOM 443 N N . PHE A 1 60 ? 14.740 6.534 -37.223 1.00 95.06 60 PHE A N 1
ATOM 444 C CA . PHE A 1 60 ? 15.015 6.062 -38.588 1.00 95.06 60 PHE A CA 1
ATOM 445 C C . PHE A 1 60 ? 15.115 4.540 -38.677 1.00 95.06 60 PHE A C 1
ATOM 447 O O . PHE A 1 60 ? 14.940 3.966 -39.751 1.00 95.06 60 PHE A O 1
ATOM 454 N N . THR A 1 61 ? 15.415 3.893 -37.553 1.00 93.38 61 THR A N 1
ATOM 455 C CA . THR A 1 61 ? 15.540 2.436 -37.440 1.00 93.38 61 THR A CA 1
ATOM 456 C C . THR A 1 61 ? 14.267 1.761 -36.944 1.00 93.38 61 THR A C 1
ATOM 458 O O . THR A 1 61 ? 14.238 0.533 -36.898 1.00 93.38 61 THR A O 1
ATOM 461 N N . ASP A 1 62 ? 13.223 2.538 -36.630 1.00 91.06 62 ASP A N 1
ATOM 462 C CA . ASP A 1 62 ? 11.944 2.044 -36.110 1.00 91.06 62 ASP A CA 1
ATOM 463 C C . ASP A 1 62 ? 12.144 1.240 -34.809 1.00 91.06 62 ASP A C 1
ATOM 465 O O . ASP A 1 62 ? 11.603 0.150 -34.633 1.00 91.06 62 ASP A O 1
ATOM 469 N N . SER A 1 63 ? 12.962 1.771 -33.890 1.00 90.69 63 SER A N 1
ATOM 470 C CA . SER A 1 63 ? 13.332 1.117 -32.627 1.00 90.69 63 SER A CA 1
ATOM 471 C C . SER A 1 63 ? 13.215 2.069 -31.439 1.00 90.69 63 SER A C 1
ATOM 473 O O . SER A 1 63 ? 13.723 3.175 -31.513 1.00 90.69 63 SER A O 1
ATOM 475 N N . GLU A 1 64 ? 12.669 1.608 -30.311 1.00 88.50 64 GLU A N 1
ATOM 476 C CA . GLU A 1 64 ? 12.655 2.372 -29.047 1.00 88.50 64 GLU A CA 1
ATOM 477 C C . GLU A 1 64 ? 14.030 2.402 -28.365 1.00 88.50 64 GLU A C 1
ATOM 479 O O . GLU A 1 64 ? 14.521 3.436 -27.919 1.00 88.50 64 GLU A O 1
ATOM 484 N N . TRP A 1 65 ? 14.701 1.246 -28.338 1.00 83.44 65 TRP A N 1
ATOM 485 C CA . TRP A 1 65 ? 15.983 1.067 -27.658 1.00 83.44 65 TRP A CA 1
ATOM 486 C C . TRP A 1 65 ? 17.098 0.842 -28.678 1.00 83.44 65 TRP A C 1
ATOM 488 O O . TRP A 1 65 ? 17.364 -0.289 -29.090 1.00 83.44 65 TRP A O 1
ATOM 498 N N . GLY A 1 66 ? 17.766 1.916 -29.097 1.00 83.31 66 GLY A N 1
ATOM 499 C CA . GLY A 1 66 ? 18.871 1.833 -30.053 1.00 83.31 66 GLY A CA 1
ATOM 500 C C . GLY A 1 66 ? 20.052 1.007 -29.548 1.00 83.31 66 GLY A C 1
ATOM 501 O O . GLY A 1 66 ? 20.356 0.982 -28.358 1.00 83.31 66 GLY A O 1
ATOM 502 N N . THR A 1 67 ? 20.735 0.313 -30.461 1.00 86.94 67 THR A N 1
ATOM 503 C CA . THR A 1 67 ? 21.773 -0.679 -30.127 1.00 86.94 67 THR A CA 1
ATOM 504 C C . THR A 1 67 ? 23.111 -0.087 -29.686 1.00 86.94 67 THR A C 1
ATOM 506 O O . THR A 1 67 ? 23.924 -0.826 -29.139 1.00 86.94 67 THR A O 1
ATOM 509 N N . GLY A 1 68 ? 23.349 1.201 -29.951 1.00 89.88 68 GLY A N 1
ATOM 510 C CA . GLY A 1 68 ? 24.662 1.850 -29.832 1.00 89.88 68 GLY A CA 1
ATOM 511 C C . GLY A 1 68 ? 25.600 1.629 -31.023 1.00 89.88 68 GLY A C 1
ATOM 512 O O . GLY A 1 68 ? 26.729 2.117 -31.036 1.00 89.88 68 GLY A O 1
ATOM 513 N N . HIS A 1 69 ? 25.151 0.891 -32.043 1.00 91.19 69 HIS A N 1
ATOM 514 C CA . HIS A 1 69 ? 25.975 0.491 -33.190 1.00 91.19 69 HIS A CA 1
ATOM 515 C C . HIS A 1 69 ? 25.314 0.778 -34.543 1.00 91.19 69 HIS A C 1
ATOM 517 O O . HIS A 1 69 ? 25.735 0.225 -35.560 1.00 91.19 69 HIS A O 1
ATOM 523 N N . ALA A 1 70 ? 24.254 1.591 -34.569 1.00 93.44 70 ALA A N 1
ATOM 524 C CA . ALA A 1 70 ? 23.700 2.065 -35.830 1.00 93.44 70 ALA A CA 1
ATOM 525 C C . ALA A 1 70 ? 24.761 2.902 -36.558 1.00 93.44 70 ALA A C 1
ATOM 527 O O . ALA A 1 70 ? 25.546 3.600 -35.929 1.00 93.44 70 ALA A O 1
ATOM 528 N N . ASP A 1 71 ? 24.821 2.821 -37.883 1.00 95.25 71 ASP A N 1
ATOM 529 C CA . ASP A 1 71 ? 25.737 3.675 -38.635 1.00 95.25 71 ASP A CA 1
ATOM 530 C C . ASP A 1 71 ? 25.249 5.138 -38.533 1.00 95.25 71 ASP A C 1
ATOM 532 O O . ASP A 1 71 ? 24.061 5.374 -38.785 1.00 95.25 71 ASP A O 1
ATOM 536 N N . PRO A 1 72 ? 26.106 6.127 -38.193 1.00 95.81 72 PRO A N 1
ATOM 537 C CA . PRO A 1 72 ? 25.729 7.545 -38.155 1.00 95.81 72 PRO A CA 1
ATOM 538 C C . PRO A 1 72 ? 25.010 8.034 -39.417 1.00 95.81 72 PRO A C 1
ATOM 540 O O . PRO A 1 72 ? 24.194 8.954 -39.353 1.00 95.81 72 PRO A O 1
ATOM 543 N N . SER A 1 73 ? 25.266 7.395 -40.566 1.00 95.31 73 SER A N 1
ATOM 544 C CA . SER A 1 73 ? 24.606 7.714 -41.830 1.00 95.31 73 SER A CA 1
ATOM 545 C C . SER A 1 73 ? 23.104 7.455 -41.867 1.00 95.31 73 SER A C 1
ATOM 547 O O . SER A 1 73 ? 22.414 8.026 -42.713 1.00 95.31 73 SER A O 1
ATOM 549 N N . VAL A 1 74 ? 22.584 6.648 -40.939 1.00 95.62 74 VAL A N 1
ATOM 550 C CA . VAL A 1 74 ? 21.149 6.385 -40.795 1.00 95.62 74 VAL A CA 1
ATOM 551 C C . VAL A 1 74 ? 20.396 7.630 -40.323 1.00 95.62 74 VAL A C 1
ATOM 553 O O . VAL A 1 74 ? 19.251 7.843 -40.722 1.00 95.62 74 VAL A O 1
ATOM 556 N N . PHE A 1 75 ? 21.030 8.483 -39.516 1.00 96.88 75 PHE A N 1
ATOM 557 C CA . PHE A 1 75 ? 20.445 9.757 -39.123 1.00 96.88 75 PHE A CA 1
ATOM 558 C C . PHE A 1 75 ? 20.534 10.740 -40.293 1.00 96.88 75 PHE A C 1
ATOM 560 O O . PHE A 1 75 ? 21.571 11.360 -40.507 1.00 96.88 75 PHE A O 1
ATOM 567 N N . ALA A 1 76 ? 19.468 10.879 -41.079 1.00 95.19 76 ALA A N 1
ATOM 568 C CA . ALA A 1 76 ? 19.462 11.742 -42.263 1.00 95.19 76 ALA A CA 1
ATOM 569 C C . ALA A 1 76 ? 18.082 12.379 -42.521 1.00 95.19 76 ALA A C 1
ATOM 571 O O . ALA A 1 76 ? 17.447 12.082 -43.538 1.00 95.19 76 ALA A O 1
ATOM 572 N N . PRO A 1 77 ? 17.580 13.254 -41.627 1.00 95.88 77 PRO A N 1
ATOM 573 C CA . PRO A 1 77 ? 16.270 13.866 -41.821 1.00 95.88 77 PRO A CA 1
ATOM 574 C C . PRO A 1 77 ? 16.253 14.773 -43.053 1.00 95.88 77 PRO A C 1
ATOM 576 O O . PRO A 1 77 ? 17.098 15.656 -43.220 1.00 95.88 77 PRO A O 1
ATOM 579 N N . SER A 1 78 ? 15.254 14.581 -43.915 1.00 94.69 78 SER A N 1
ATOM 580 C CA . SER A 1 78 ? 15.147 15.295 -45.192 1.00 94.69 78 SER A CA 1
ATOM 581 C C . SER A 1 78 ? 14.624 16.728 -45.066 1.00 94.69 78 SER A C 1
ATOM 583 O O . SER A 1 78 ? 14.842 17.531 -45.971 1.00 94.69 78 SER A O 1
ATOM 585 N N . ALA A 1 79 ? 13.893 17.038 -43.994 1.00 96.19 79 ALA A N 1
ATOM 586 C CA . ALA A 1 79 ? 13.122 18.271 -43.846 1.00 96.19 79 ALA A CA 1
ATOM 587 C C . ALA A 1 79 ? 13.089 18.799 -42.398 1.00 96.19 79 ALA A C 1
ATOM 589 O O . ALA A 1 79 ? 12.121 19.453 -42.022 1.00 96.19 79 ALA A O 1
ATOM 590 N N . LEU A 1 80 ? 14.119 18.514 -41.588 1.00 97.06 80 LEU A N 1
ATOM 591 C CA . LEU A 1 80 ? 14.161 18.924 -40.179 1.00 97.06 80 LEU A CA 1
ATOM 592 C C . LEU A 1 80 ? 13.912 20.428 -40.010 1.00 97.06 80 LEU A C 1
ATOM 594 O O . LEU A 1 80 ? 14.663 21.243 -40.552 1.00 97.06 80 LEU A O 1
ATOM 598 N N . ASP A 1 81 ? 12.898 20.766 -39.211 1.00 97.38 81 ASP A N 1
ATOM 599 C CA . ASP A 1 81 ? 12.544 22.137 -38.831 1.00 97.38 81 ASP A CA 1
ATOM 600 C C . ASP A 1 81 ? 12.249 22.199 -37.324 1.00 97.38 81 ASP A C 1
ATOM 602 O O . ASP A 1 81 ? 11.109 22.042 -36.886 1.00 97.38 81 ASP A O 1
ATOM 606 N N . ALA A 1 82 ? 13.279 22.477 -36.520 1.00 97.81 82 ALA A N 1
ATOM 607 C CA . ALA A 1 82 ? 13.122 22.687 -35.079 1.00 97.81 82 ALA A CA 1
ATOM 608 C C . ALA A 1 82 ? 12.264 23.926 -34.745 1.00 97.81 82 ALA A C 1
ATOM 610 O O . ALA A 1 82 ? 11.647 23.998 -33.682 1.00 97.81 82 ALA A O 1
ATOM 611 N N . GLY A 1 83 ? 12.154 24.878 -35.679 1.00 97.94 83 GLY A N 1
ATOM 612 C CA . GLY A 1 83 ? 11.218 25.994 -35.592 1.00 97.94 83 GLY A CA 1
ATOM 613 C C . GLY A 1 83 ? 9.765 25.531 -35.615 1.00 97.94 83 GLY A C 1
ATOM 614 O O . GLY A 1 83 ? 8.934 26.091 -34.905 1.00 97.94 83 GLY A O 1
ATOM 615 N N . GLN A 1 84 ? 9.438 24.494 -36.393 1.00 98.06 84 GLN A N 1
ATOM 616 C CA . GLN A 1 84 ? 8.106 23.889 -36.369 1.00 98.06 84 GLN A CA 1
ATOM 617 C C . GLN A 1 84 ? 7.816 23.303 -34.987 1.00 98.06 84 GLN A C 1
ATOM 619 O O . GLN A 1 84 ? 6.717 23.501 -34.475 1.00 98.06 84 GLN A O 1
ATOM 624 N N . TRP A 1 85 ? 8.794 22.634 -34.372 1.00 98.50 85 TRP A N 1
ATOM 625 C CA . TRP A 1 85 ? 8.638 22.044 -33.043 1.00 98.50 85 TRP A CA 1
ATOM 626 C C . TRP A 1 85 ? 8.363 23.123 -31.990 1.00 98.50 85 TRP A C 1
ATOM 628 O O . TRP A 1 85 ? 7.385 23.022 -31.252 1.00 98.50 85 TRP A O 1
ATOM 638 N N . ALA A 1 86 ? 9.153 24.203 -31.987 1.00 98.25 86 ALA A N 1
ATOM 639 C CA . ALA A 1 86 ? 8.965 25.327 -31.069 1.00 98.25 86 ALA A CA 1
ATOM 640 C C . ALA A 1 86 ? 7.618 26.044 -31.276 1.00 98.25 86 ALA A C 1
ATOM 642 O O . ALA A 1 86 ? 6.925 26.331 -30.304 1.00 98.25 86 ALA A O 1
ATOM 643 N N . ARG A 1 87 ? 7.191 26.265 -32.530 1.00 98.06 87 ARG A N 1
ATOM 644 C CA . ARG A 1 87 ? 5.869 26.847 -32.834 1.00 98.06 87 ARG A CA 1
ATOM 645 C C . ARG A 1 87 ? 4.722 25.969 -32.341 1.00 98.06 87 ARG A C 1
ATOM 647 O O . ARG A 1 87 ? 3.739 26.494 -31.828 1.00 98.06 87 ARG A O 1
ATOM 654 N N . VAL A 1 88 ? 4.833 24.647 -32.495 1.00 97.88 88 VAL A N 1
ATOM 655 C CA . VAL A 1 88 ? 3.835 23.690 -31.984 1.00 97.88 88 VAL A CA 1
ATOM 656 C C . VAL A 1 88 ? 3.790 23.728 -30.458 1.00 97.88 88 VAL A C 1
ATOM 658 O O . VAL A 1 88 ? 2.700 23.772 -29.895 1.00 97.88 88 VAL A O 1
ATOM 661 N N . ALA A 1 89 ? 4.945 23.780 -29.790 1.00 97.56 89 ALA A N 1
ATOM 662 C CA . ALA A 1 89 ? 5.018 23.908 -28.338 1.00 97.56 89 ALA A CA 1
ATOM 663 C C . ALA A 1 89 ? 4.365 25.212 -27.841 1.00 97.56 89 ALA A C 1
ATOM 665 O O . ALA A 1 89 ? 3.469 25.180 -26.997 1.00 97.56 89 ALA A O 1
ATOM 666 N N . ALA A 1 90 ? 4.745 26.354 -28.421 1.00 96.88 90 ALA A N 1
ATOM 667 C CA . ALA A 1 90 ? 4.201 27.659 -28.056 1.00 96.88 90 ALA A CA 1
ATOM 668 C C . ALA A 1 90 ? 2.682 27.737 -28.298 1.00 96.88 90 ALA A C 1
ATOM 670 O O . ALA A 1 90 ? 1.930 28.140 -27.411 1.00 96.88 90 ALA A O 1
ATOM 671 N N . ALA A 1 91 ? 2.205 27.274 -29.460 1.00 95.69 91 ALA A N 1
ATOM 672 C CA . ALA A 1 91 ? 0.774 27.209 -29.766 1.00 95.69 91 ALA A CA 1
ATOM 673 C C . ALA A 1 91 ? 0.013 26.198 -28.883 1.00 95.69 91 ALA A C 1
ATOM 675 O O . ALA A 1 91 ? -1.177 26.371 -28.630 1.00 95.69 91 ALA A O 1
ATOM 676 N N . GLY A 1 92 ? 0.693 25.156 -28.395 1.00 95.31 92 GLY A N 1
ATOM 677 C CA . GLY A 1 92 ? 0.176 24.173 -27.439 1.00 95.31 92 GLY A CA 1
ATOM 678 C C . GLY A 1 92 ? 0.025 24.698 -26.001 1.00 95.31 92 GLY A C 1
ATOM 679 O O . GLY A 1 92 ? -0.594 24.051 -25.148 1.00 95.31 92 GLY A O 1
ATOM 680 N N . GLY A 1 93 ? 0.598 25.873 -25.718 1.00 95.12 93 GLY A N 1
ATOM 681 C CA . GLY A 1 93 ? 0.707 26.423 -24.370 1.00 95.12 93 GLY A CA 1
ATOM 682 C C . GLY A 1 93 ? 1.744 25.704 -23.504 1.00 95.12 93 GLY A C 1
ATOM 683 O O . GLY A 1 93 ? 1.616 25.716 -22.284 1.00 95.12 93 GLY A O 1
ATOM 684 N N . PHE A 1 94 ? 2.737 25.049 -24.111 1.00 97.12 94 PHE A N 1
ATOM 685 C CA . PHE A 1 94 ? 3.867 24.468 -23.389 1.00 97.12 94 PHE A CA 1
ATOM 686 C C . PHE A 1 94 ? 4.879 25.571 -23.078 1.00 97.12 94 PHE A C 1
ATOM 688 O O . PHE A 1 94 ? 5.352 26.258 -23.985 1.00 97.12 94 PHE A O 1
ATOM 695 N N . GLY A 1 95 ? 5.229 25.741 -21.802 1.00 94.56 95 GLY A N 1
ATOM 696 C CA . GLY A 1 95 ? 6.160 26.796 -21.389 1.00 94.56 95 GLY A CA 1
ATOM 697 C C . GLY A 1 95 ? 7.611 26.522 -21.785 1.00 94.56 95 GLY A C 1
ATOM 698 O O . GLY A 1 95 ? 8.435 27.437 -21.773 1.00 94.56 95 GLY A O 1
ATOM 699 N N . ARG A 1 96 ? 7.929 25.271 -22.141 1.00 95.88 96 ARG A N 1
ATOM 700 C CA . ARG A 1 96 ? 9.277 24.825 -22.504 1.00 95.88 96 ARG A CA 1
ATOM 701 C C . ARG A 1 96 ? 9.280 23.582 -23.393 1.00 95.88 96 ARG A C 1
ATOM 703 O O . ARG A 1 96 ? 8.301 22.834 -23.436 1.00 95.88 96 ARG A O 1
ATOM 710 N N . VAL A 1 97 ? 10.410 23.366 -24.063 1.00 97.94 97 VAL A N 1
ATOM 711 C CA . VAL A 1 97 ? 10.711 22.187 -24.889 1.00 97.94 97 VAL A CA 1
ATOM 712 C C . VAL A 1 97 ? 11.943 21.464 -24.357 1.00 97.94 97 VAL A C 1
ATOM 714 O O . VAL A 1 97 ? 12.976 22.093 -24.163 1.00 97.94 97 VAL A O 1
ATOM 717 N N . VAL A 1 98 ? 11.856 20.151 -24.166 1.00 98.44 98 VAL A N 1
ATOM 718 C CA . VAL A 1 98 ? 12.965 19.280 -23.764 1.00 98.44 98 VAL A CA 1
ATOM 719 C C . VAL A 1 98 ? 13.349 18.405 -24.953 1.00 98.44 98 VAL A C 1
ATOM 721 O O . VAL A 1 98 ? 12.486 17.789 -25.573 1.00 98.44 98 VAL A O 1
ATOM 724 N N . LEU A 1 99 ? 14.634 18.347 -25.301 1.00 98.50 99 LEU A N 1
ATOM 725 C CA . LEU A 1 99 ? 15.138 17.496 -26.387 1.00 98.50 99 LEU A CA 1
ATOM 726 C C . LEU A 1 99 ? 16.017 16.383 -25.838 1.00 98.50 99 LEU A C 1
ATOM 728 O O . LEU A 1 99 ? 16.908 16.650 -25.031 1.00 98.50 99 LEU A O 1
ATOM 732 N N . THR A 1 100 ? 15.845 15.167 -26.353 1.00 97.06 100 THR A N 1
ATOM 733 C CA . THR A 1 100 ? 16.794 14.068 -26.153 1.00 97.06 100 THR A CA 1
ATOM 734 C C . THR A 1 100 ? 18.101 14.334 -26.895 1.00 97.06 100 THR A C 1
ATOM 736 O O . THR A 1 100 ? 18.337 13.792 -27.971 1.00 97.06 100 THR A O 1
ATOM 739 N N . ALA A 1 101 ? 18.954 15.200 -26.341 1.00 97.94 101 ALA A N 1
ATOM 740 C CA . ALA A 1 101 ? 20.224 15.589 -26.950 1.00 97.94 101 ALA A CA 1
ATOM 741 C C . ALA A 1 101 ? 21.119 14.365 -27.205 1.00 97.94 101 ALA A C 1
ATOM 743 O O . ALA A 1 101 ? 21.814 14.311 -28.221 1.00 97.94 101 ALA A O 1
ATOM 744 N N . LYS A 1 102 ? 21.063 13.379 -26.303 1.00 96.56 102 LYS A N 1
ATOM 745 C CA . LYS A 1 102 ? 21.608 12.029 -26.477 1.00 96.56 102 LYS A CA 1
ATOM 746 C C . LYS A 1 102 ? 20.726 11.039 -25.715 1.00 96.56 102 LYS A C 1
ATOM 748 O O . LYS A 1 102 ? 20.517 11.208 -24.514 1.00 96.56 102 LYS A O 1
ATOM 753 N N . HIS A 1 103 ? 20.238 10.013 -26.404 1.00 95.12 103 HIS A N 1
ATOM 754 C CA . HIS A 1 103 ? 19.496 8.896 -25.809 1.00 95.12 103 HIS A CA 1
ATOM 755 C C . HIS A 1 103 ? 20.447 7.723 -25.480 1.00 95.12 103 HIS A C 1
ATOM 757 O O . HIS A 1 103 ? 21.655 7.815 -25.698 1.00 95.12 103 HIS A O 1
ATOM 763 N N . HIS A 1 104 ? 19.928 6.610 -24.958 1.00 93.25 104 HIS A N 1
ATOM 764 C CA . HIS A 1 104 ? 20.716 5.458 -24.501 1.00 93.25 104 HIS A CA 1
ATOM 765 C C . HIS A 1 104 ? 21.656 4.843 -25.555 1.00 93.25 104 HIS A C 1
ATOM 767 O O . HIS A 1 104 ? 22.652 4.209 -25.212 1.00 93.25 104 HIS A O 1
ATOM 773 N N . ASP A 1 105 ? 21.371 5.023 -26.847 1.00 93.25 105 ASP A N 1
ATOM 774 C CA . ASP A 1 105 ? 22.245 4.576 -27.936 1.00 93.25 105 ASP A CA 1
ATOM 775 C C . ASP A 1 105 ? 23.535 5.398 -28.081 1.00 93.25 105 ASP A C 1
ATOM 777 O O . ASP A 1 105 ? 24.415 4.996 -28.834 1.00 93.25 105 ASP A O 1
ATOM 781 N N . GLY A 1 106 ? 23.682 6.510 -27.359 1.00 94.50 106 GLY A N 1
ATOM 782 C CA . GLY A 1 106 ? 24.921 7.287 -27.303 1.00 94.50 106 GLY A CA 1
ATOM 783 C C . GLY A 1 106 ? 25.115 8.289 -28.446 1.00 94.50 106 GLY A C 1
ATOM 784 O O . GLY A 1 106 ? 26.082 9.050 -28.418 1.00 94.50 106 GLY A O 1
ATOM 785 N N . PHE A 1 107 ? 24.216 8.348 -29.437 1.00 97.56 107 PHE A N 1
ATOM 786 C CA . PHE A 1 107 ? 24.347 9.290 -30.551 1.00 97.56 107 PHE A CA 1
ATOM 787 C C . PHE A 1 107 ? 24.047 10.728 -30.113 1.00 97.56 107 PHE A C 1
ATOM 789 O O . PHE A 1 107 ? 22.949 11.029 -29.644 1.00 97.56 107 PHE A O 1
ATOM 796 N N . CYS A 1 108 ? 25.007 11.635 -30.299 1.00 98.31 108 CYS A N 1
ATOM 797 C CA . CYS A 1 108 ? 24.845 13.041 -29.921 1.00 98.31 108 CYS A CA 1
ATOM 798 C C . CYS A 1 108 ? 24.225 13.869 -31.057 1.00 98.31 108 CYS A C 1
ATOM 800 O O . CYS A 1 108 ? 24.754 13.921 -32.170 1.00 98.31 108 CYS A O 1
ATOM 802 N N . LEU A 1 109 ? 23.138 14.588 -30.761 1.00 98.38 109 LEU A N 1
ATOM 803 C CA . LEU A 1 109 ? 22.425 15.461 -31.706 1.00 98.38 109 LEU A CA 1
ATOM 804 C C . LEU A 1 109 ? 23.096 16.828 -31.961 1.00 98.38 109 LEU A C 1
ATOM 806 O O . LEU A 1 109 ? 22.529 17.688 -32.641 1.00 98.38 109 LEU A O 1
ATOM 810 N N . TRP A 1 110 ? 24.298 17.023 -31.424 1.00 98.31 110 TRP A N 1
ATOM 811 C CA . TRP A 1 110 ? 25.152 18.190 -31.633 1.00 98.31 110 TRP A CA 1
ATOM 812 C C . TRP A 1 110 ? 26.578 17.744 -31.988 1.00 98.31 110 TRP A C 1
ATOM 814 O O . TRP A 1 110 ? 26.957 16.618 -31.650 1.00 98.31 110 TRP A O 1
ATOM 824 N N . PRO A 1 111 ? 27.397 18.593 -32.635 1.00 97.06 111 PRO A N 1
ATOM 825 C CA . PRO A 1 111 ? 28.795 18.273 -32.913 1.00 97.06 111 PRO A CA 1
ATOM 826 C C . PRO A 1 111 ? 29.615 18.278 -31.609 1.00 97.06 111 PRO A C 1
ATOM 828 O O . PRO A 1 111 ? 30.141 19.311 -31.174 1.00 97.06 111 PRO A O 1
ATOM 831 N N . SER A 1 112 ? 29.692 17.120 -30.950 1.00 96.56 112 SER A N 1
ATOM 832 C CA . SER A 1 112 ? 30.464 16.940 -29.716 1.00 96.56 112 SER A CA 1
ATOM 833 C C . SER A 1 112 ? 31.952 16.776 -30.017 1.00 96.56 112 SER A C 1
ATOM 835 O O . SER A 1 112 ? 32.333 16.057 -30.936 1.00 96.56 112 SER A O 1
ATOM 837 N N . ALA A 1 113 ? 32.812 17.405 -29.213 1.00 95.69 113 ALA A N 1
ATOM 838 C CA . ALA A 1 113 ? 34.260 17.207 -29.300 1.00 95.69 113 ALA A CA 1
ATOM 839 C C . ALA A 1 113 ? 34.739 15.934 -28.573 1.00 95.69 113 ALA A C 1
ATOM 841 O O . ALA A 1 113 ? 35.924 15.607 -28.631 1.00 95.69 113 ALA A O 1
ATOM 842 N N . LEU A 1 114 ? 33.842 15.249 -27.853 1.00 95.00 114 LEU A N 1
ATOM 843 C CA . LEU A 1 114 ? 34.164 14.118 -26.977 1.00 95.00 114 LEU A CA 1
ATOM 844 C C . LEU A 1 114 ? 33.844 12.754 -27.592 1.00 95.00 114 LEU A C 1
ATOM 846 O O . LEU A 1 114 ? 34.310 11.744 -27.075 1.00 95.00 114 LEU A O 1
ATOM 850 N N . THR A 1 115 ? 33.074 12.714 -28.681 1.00 95.00 115 THR A N 1
ATOM 851 C CA . THR A 1 115 ? 32.739 11.478 -29.392 1.00 95.00 115 THR A CA 1
ATOM 852 C C . THR A 1 115 ? 32.586 11.726 -30.889 1.00 95.00 115 THR A C 1
ATOM 854 O O . THR A 1 115 ? 32.030 12.739 -31.316 1.00 95.00 115 THR A O 1
ATOM 857 N N . GLU A 1 116 ? 33.057 10.778 -31.699 1.00 93.88 116 GLU A N 1
ATOM 858 C CA . GLU A 1 116 ? 32.825 10.777 -33.148 1.00 93.88 116 GLU A CA 1
ATOM 859 C C . GLU A 1 116 ? 31.396 10.316 -33.495 1.00 93.88 116 GLU A C 1
ATOM 861 O O . GLU A 1 116 ? 30.931 10.523 -34.613 1.00 93.88 116 GLU A O 1
ATOM 866 N N . TYR A 1 117 ? 30.663 9.737 -32.538 1.00 97.12 117 TYR A N 1
ATOM 867 C CA . TYR A 1 117 ? 29.300 9.243 -32.727 1.00 97.12 117 TYR A CA 1
ATOM 868 C C . TYR A 1 117 ? 28.264 10.344 -32.489 1.00 97.12 117 TYR A C 1
ATOM 870 O O . TYR A 1 117 ? 27.528 10.381 -31.502 1.00 97.12 117 TYR A O 1
ATOM 878 N N . SER A 1 118 ? 28.250 11.296 -33.415 1.00 97.44 118 SER A N 1
ATOM 879 C CA . SER A 1 118 ? 27.373 12.461 -33.382 1.00 97.44 118 SER A CA 1
ATOM 880 C C . SER A 1 118 ? 26.896 12.850 -34.778 1.00 97.44 118 SER A C 1
ATOM 882 O O . SER A 1 118 ? 27.322 12.277 -35.786 1.00 97.44 118 SER A O 1
ATOM 884 N N . VAL A 1 119 ? 26.044 13.875 -34.857 1.00 97.12 119 VAL A N 1
ATOM 885 C CA . VAL A 1 119 ? 25.617 14.496 -36.126 1.00 97.12 119 VAL A CA 1
ATOM 886 C C . VAL A 1 119 ? 26.785 14.921 -37.023 1.00 97.12 119 VAL A C 1
ATOM 888 O O . VAL A 1 119 ? 26.606 14.962 -38.237 1.00 97.12 119 VAL A O 1
ATOM 891 N N . ALA A 1 120 ? 27.985 15.140 -36.470 1.00 96.50 120 ALA A N 1
ATOM 892 C CA . ALA A 1 120 ? 29.184 15.439 -37.252 1.00 96.50 120 ALA A CA 1
ATOM 893 C C . ALA A 1 120 ? 29.617 14.289 -38.182 1.00 96.50 120 ALA A C 1
ATOM 895 O O . ALA A 1 120 ? 30.199 14.525 -39.239 1.00 96.50 120 ALA A O 1
ATOM 896 N N . ALA A 1 121 ? 29.305 13.042 -37.816 1.00 95.94 121 ALA A N 1
ATOM 897 C CA . ALA A 1 121 ? 29.581 11.853 -38.623 1.00 95.94 121 ALA A CA 1
ATOM 898 C C . ALA A 1 121 ? 28.415 11.459 -39.551 1.00 95.94 121 ALA A C 1
ATOM 900 O O . ALA A 1 121 ? 28.514 10.483 -40.295 1.00 95.94 121 ALA A O 1
ATOM 901 N N . SER A 1 122 ? 27.306 12.203 -39.524 1.00 96.06 122 SER A N 1
ATOM 902 C CA . SER A 1 122 ? 26.136 11.969 -40.372 1.00 96.06 122 SER A CA 1
ATOM 903 C C . SER A 1 122 ? 26.225 12.753 -41.699 1.00 96.06 122 SER A C 1
ATOM 905 O O . SER A 1 122 ? 26.777 13.852 -41.747 1.00 96.06 122 SER A O 1
ATOM 907 N N . PRO A 1 123 ? 25.635 12.250 -42.806 1.00 94.75 123 PRO A N 1
ATOM 908 C CA . PRO A 1 123 ? 25.515 12.984 -44.064 1.00 94.75 123 PRO A CA 1
ATOM 909 C C . PRO A 1 123 ? 24.522 14.154 -43.980 1.00 94.75 123 PRO A C 1
ATOM 911 O O . PRO A 1 123 ? 24.450 14.966 -44.909 1.00 94.75 123 PRO A O 1
ATOM 914 N N . TRP A 1 124 ? 23.731 14.253 -42.908 1.00 96.19 124 TRP A N 1
ATOM 915 C CA . TRP A 1 124 ? 22.780 15.338 -42.715 1.00 96.19 124 TRP A CA 1
ATOM 916 C C . TRP A 1 124 ? 23.504 16.688 -42.672 1.00 96.19 124 TRP A C 1
ATOM 918 O O . TRP A 1 124 ? 24.436 16.890 -41.898 1.00 96.19 124 TRP A O 1
ATOM 928 N N . ARG A 1 125 ? 23.106 17.602 -43.570 1.00 95.19 125 ARG A N 1
ATOM 929 C CA . ARG A 1 125 ? 23.780 18.895 -43.809 1.00 95.19 125 ARG A CA 1
ATOM 930 C C . ARG A 1 125 ? 25.305 18.772 -44.009 1.00 95.19 125 ARG A C 1
ATOM 932 O O . ARG A 1 125 ? 26.041 19.712 -43.733 1.00 95.19 125 ARG A O 1
ATOM 939 N N . GLY A 1 126 ? 25.775 17.631 -44.522 1.00 92.62 126 GLY A N 1
ATOM 940 C CA . GLY A 1 126 ? 27.195 17.377 -44.768 1.00 92.62 126 GLY A CA 1
ATOM 941 C C . GLY A 1 126 ? 28.054 17.259 -43.504 1.00 92.62 126 GLY A C 1
ATOM 942 O O . GLY A 1 126 ? 29.244 17.535 -43.595 1.00 92.62 126 GLY A O 1
ATOM 943 N N . GLY A 1 127 ? 27.470 16.892 -42.358 1.00 92.69 127 GLY A N 1
ATOM 944 C CA . GLY A 1 127 ? 28.172 16.787 -41.070 1.00 92.69 127 GLY A CA 1
ATOM 945 C C . GLY A 1 127 ? 28.274 18.108 -40.297 1.00 92.69 127 GLY A C 1
ATOM 946 O O . GLY A 1 127 ? 28.765 18.137 -39.179 1.00 92.69 127 GLY A O 1
ATOM 947 N N . GLU A 1 128 ? 27.765 19.212 -40.846 1.00 94.12 128 GLU A N 1
ATOM 948 C CA . GLU A 1 128 ? 27.787 20.538 -40.201 1.00 94.12 128 GLU A CA 1
ATOM 949 C C . GLU A 1 128 ? 26.457 20.860 -39.485 1.00 94.12 128 GLU A C 1
ATOM 951 O O . GLU A 1 128 ? 26.136 22.016 -39.210 1.00 94.12 128 GLU A O 1
ATOM 956 N N . GLY A 1 129 ? 25.616 19.846 -39.259 1.00 94.88 129 GLY A N 1
ATOM 957 C CA . GLY A 1 129 ? 24.319 19.994 -38.604 1.00 94.88 129 GLY A CA 1
ATOM 958 C C . GLY A 1 129 ? 24.421 20.075 -37.079 1.00 94.88 129 GLY A C 1
ATOM 959 O O . GLY A 1 129 ? 25.301 19.471 -36.475 1.00 94.88 129 GLY A O 1
ATOM 960 N N . ASP A 1 130 ? 23.476 20.779 -36.454 1.00 97.94 130 ASP A N 1
ATOM 961 C CA . ASP A 1 130 ? 23.359 20.897 -34.997 1.00 97.94 130 ASP A CA 1
ATOM 962 C C . ASP A 1 130 ? 21.880 21.040 -34.607 1.00 97.94 130 ASP A C 1
ATOM 964 O O . ASP A 1 130 ? 21.277 22.103 -34.761 1.00 97.94 130 ASP A O 1
ATOM 968 N N . VAL A 1 131 ? 21.263 19.945 -34.152 1.00 98.38 131 VAL A N 1
ATOM 969 C CA . VAL A 1 131 ? 19.832 19.940 -33.802 1.00 98.38 131 VAL A CA 1
ATOM 970 C C . VAL A 1 131 ? 19.594 20.704 -32.500 1.00 98.38 131 VAL A C 1
ATOM 972 O O . VAL A 1 131 ? 18.584 21.397 -32.372 1.00 98.38 131 VAL A O 1
ATOM 975 N N . VAL A 1 132 ? 20.525 20.602 -31.545 1.00 98.50 132 VAL A N 1
ATOM 976 C CA . VAL A 1 132 ? 20.439 21.302 -30.256 1.00 98.50 132 VAL A CA 1
ATOM 977 C C . VAL A 1 132 ? 20.520 22.811 -30.484 1.00 98.50 132 VAL A C 1
ATOM 979 O O . VAL A 1 132 ? 19.695 23.556 -29.955 1.00 98.50 132 VAL A O 1
ATOM 982 N N . GLY A 1 133 ? 21.450 23.259 -31.331 1.00 98.19 133 GLY A N 1
ATOM 983 C CA . GLY A 1 133 ? 21.575 24.655 -31.745 1.00 98.19 133 GLY A CA 1
ATOM 984 C C . GLY A 1 133 ? 20.335 25.186 -32.470 1.00 98.19 133 GLY A C 1
ATOM 985 O O . GLY A 1 133 ? 19.834 26.259 -32.113 1.00 98.19 133 GLY A O 1
ATOM 986 N N . ASP A 1 134 ? 19.805 24.428 -33.437 1.00 98.25 134 ASP A N 1
ATOM 987 C CA . ASP A 1 134 ? 18.586 24.792 -34.173 1.00 98.25 134 ASP A CA 1
ATOM 988 C C . ASP A 1 134 ? 17.380 24.942 -33.218 1.00 98.25 134 ASP A C 1
ATOM 990 O O . ASP A 1 134 ? 16.643 25.931 -33.301 1.00 98.25 134 ASP A O 1
ATOM 994 N N . LEU A 1 135 ? 17.196 24.013 -32.269 1.00 98.50 135 LEU A N 1
ATOM 995 C CA . LEU A 1 135 ? 16.106 24.083 -31.290 1.00 98.50 135 LEU A CA 1
ATOM 996 C C . LEU A 1 135 ? 16.299 25.215 -30.275 1.00 98.50 135 LEU A C 1
ATOM 998 O O . LEU A 1 135 ? 15.340 25.919 -29.970 1.00 98.50 135 LEU A O 1
ATOM 1002 N N . ALA A 1 136 ? 17.518 25.438 -29.782 1.00 98.50 136 ALA A N 1
ATOM 1003 C CA . ALA A 1 136 ? 17.813 26.522 -28.845 1.00 98.50 136 ALA A CA 1
ATOM 1004 C C . ALA A 1 136 ? 17.507 27.903 -29.448 1.00 98.50 136 ALA A C 1
ATOM 1006 O O . ALA A 1 136 ? 16.951 28.782 -28.782 1.00 98.50 136 ALA A O 1
ATOM 1007 N N . ALA A 1 137 ? 17.841 28.101 -30.726 1.00 98.19 137 ALA A N 1
ATOM 1008 C CA . ALA A 1 137 ? 17.499 29.319 -31.451 1.00 98.19 137 ALA A CA 1
ATOM 1009 C C . ALA A 1 137 ? 15.980 29.460 -31.650 1.00 98.19 137 ALA A C 1
ATOM 1011 O O . ALA A 1 137 ? 15.439 30.549 -31.447 1.00 98.19 137 ALA A O 1
ATOM 1012 N N . ALA A 1 138 ? 15.298 28.368 -32.005 1.00 98.25 138 ALA A N 1
ATOM 1013 C CA . ALA A 1 138 ? 13.853 28.341 -32.203 1.00 98.25 138 ALA A CA 1
ATOM 1014 C C . ALA A 1 138 ? 13.066 28.615 -30.909 1.00 98.25 138 ALA A C 1
ATOM 1016 O O . ALA A 1 138 ? 12.187 29.473 -30.905 1.00 98.25 138 ALA A O 1
ATOM 1017 N N . ALA A 1 139 ? 13.419 27.958 -29.802 1.00 97.75 139 ALA A N 1
ATOM 1018 C CA . ALA A 1 139 ? 12.793 28.162 -28.496 1.00 97.75 139 ALA A CA 1
ATOM 1019 C C . ALA A 1 139 ? 12.901 29.629 -28.048 1.00 97.75 139 ALA A C 1
ATOM 1021 O O . ALA A 1 139 ? 11.905 30.249 -27.673 1.00 97.75 139 ALA A O 1
ATOM 1022 N N . ARG A 1 140 ? 14.087 30.236 -28.210 1.00 97.06 140 ARG A N 1
ATOM 1023 C CA . ARG A 1 140 ? 14.307 31.663 -27.929 1.00 97.06 140 ARG A CA 1
ATOM 1024 C C . ARG A 1 140 ? 13.459 32.577 -28.815 1.00 97.06 140 ARG A C 1
ATOM 1026 O O . ARG A 1 140 ? 12.978 33.598 -28.331 1.00 97.06 140 ARG A O 1
ATOM 1033 N N . ALA A 1 141 ? 13.308 32.247 -30.098 1.00 97.50 141 ALA A N 1
ATOM 1034 C CA . ALA A 1 141 ? 12.517 33.042 -31.035 1.00 97.50 141 ALA A CA 1
ATOM 1035 C C . ALA A 1 141 ? 11.014 33.013 -30.706 1.00 97.50 141 ALA A C 1
ATOM 1037 O O . ALA A 1 141 ? 10.351 34.038 -30.837 1.00 97.50 141 ALA A O 1
ATOM 1038 N N . GLU A 1 142 ? 10.506 31.869 -30.243 1.00 97.44 142 GLU A N 1
ATOM 1039 C CA . GLU A 1 142 ? 9.104 31.688 -29.838 1.00 97.44 142 GLU A CA 1
ATOM 1040 C C . GLU A 1 142 ? 8.840 32.092 -28.372 1.00 97.44 142 GLU A C 1
ATOM 1042 O O . GLU A 1 142 ? 7.692 32.154 -27.942 1.00 97.44 142 GLU A O 1
ATOM 1047 N N . GLY A 1 143 ? 9.888 32.407 -27.600 1.00 95.19 143 GLY A N 1
ATOM 1048 C CA . GLY A 1 143 ? 9.771 32.866 -26.213 1.00 95.19 143 GLY A CA 1
ATOM 1049 C C . GLY A 1 143 ? 9.468 31.762 -25.197 1.00 95.19 143 GLY A C 1
ATOM 1050 O O . GLY A 1 143 ? 8.913 32.056 -24.140 1.00 95.19 143 GLY A O 1
ATOM 1051 N N . ILE A 1 144 ? 9.832 30.515 -25.503 1.00 95.62 144 ILE A N 1
ATOM 1052 C CA . ILE A 1 144 ? 9.659 29.348 -24.625 1.00 95.62 144 ILE A CA 1
ATOM 1053 C C . ILE A 1 144 ? 11.009 28.862 -24.077 1.00 95.62 144 ILE A C 1
ATOM 1055 O O . ILE A 1 144 ? 12.057 29.082 -24.689 1.00 95.62 144 ILE A O 1
ATOM 1059 N N . GLY A 1 145 ? 10.990 28.203 -22.917 1.00 95.75 145 GLY A N 1
ATOM 1060 C CA . GLY A 1 145 ? 12.190 27.665 -22.274 1.00 95.75 145 GLY A CA 1
ATOM 1061 C C . GLY A 1 145 ? 12.821 26.502 -23.048 1.00 95.75 145 GLY A C 1
ATOM 1062 O O . GLY A 1 145 ? 12.127 25.731 -23.714 1.00 95.75 145 GLY A O 1
ATOM 1063 N N . LEU A 1 146 ? 14.144 26.359 -22.937 1.00 97.69 146 LEU A N 1
ATOM 1064 C CA . LEU A 1 146 ? 14.902 25.224 -23.471 1.00 97.69 146 LEU A CA 1
ATOM 1065 C C . LEU A 1 146 ? 15.246 24.248 -22.344 1.00 97.69 146 LEU A C 1
ATOM 1067 O O . LEU A 1 146 ? 15.798 24.658 -21.326 1.00 97.69 146 LEU A O 1
ATOM 1071 N N . GLY A 1 147 ? 14.993 22.964 -22.559 1.00 97.75 147 GLY A N 1
ATOM 1072 C CA . GLY A 1 147 ? 15.446 21.869 -21.717 1.00 97.75 147 GLY A CA 1
ATOM 1073 C C . GLY A 1 147 ? 16.182 20.799 -22.518 1.00 97.75 147 GLY A C 1
ATOM 1074 O O . GLY A 1 147 ? 16.011 20.671 -23.734 1.00 97.75 147 GLY A O 1
ATOM 1075 N N . LEU A 1 148 ? 17.036 20.037 -21.841 1.00 98.25 148 LEU A N 1
ATOM 1076 C CA . LEU A 1 148 ? 17.896 19.037 -22.469 1.00 98.25 148 LEU A CA 1
ATOM 1077 C C . LEU A 1 148 ? 17.902 17.744 -21.657 1.00 98.25 148 LEU A C 1
ATOM 1079 O O . LEU A 1 148 ? 18.129 17.761 -20.450 1.00 98.25 148 LEU A O 1
ATOM 1083 N N . TYR A 1 149 ? 17.709 16.623 -22.345 1.00 97.62 149 TYR A N 1
ATOM 1084 C CA . TYR A 1 149 ? 17.934 15.285 -21.815 1.00 97.62 149 TYR A CA 1
ATOM 1085 C C . TYR A 1 149 ? 19.275 14.745 -22.308 1.00 97.62 149 TYR A C 1
ATOM 1087 O O . TYR A 1 149 ? 19.532 14.677 -23.516 1.00 97.62 149 TYR A O 1
ATOM 1095 N N . LEU A 1 150 ? 20.117 14.346 -21.356 1.00 96.25 150 LEU A N 1
ATOM 1096 C CA . LEU A 1 150 ? 21.372 13.650 -21.608 1.00 96.25 150 LEU A CA 1
ATOM 1097 C C . LEU A 1 150 ? 21.321 12.296 -20.900 1.00 96.25 150 LEU A C 1
ATOM 1099 O O . LEU A 1 150 ? 21.510 12.226 -19.690 1.00 96.25 150 LEU A O 1
ATOM 1103 N N . SER A 1 151 ? 21.085 11.223 -21.656 1.00 93.69 151 SER A N 1
ATOM 1104 C CA . SER A 1 151 ? 21.036 9.866 -21.109 1.00 93.69 151 SER A CA 1
ATOM 1105 C C . SER A 1 151 ? 22.335 9.496 -20.374 1.00 93.69 151 SER A C 1
ATOM 1107 O O . SER A 1 151 ? 23.418 9.536 -20.979 1.00 93.69 151 SER A O 1
ATOM 1109 N N . PRO A 1 152 ? 22.249 9.055 -19.106 1.00 91.62 152 PRO A N 1
ATOM 1110 C CA . PRO A 1 152 ? 23.380 8.488 -18.379 1.00 91.62 152 PRO A CA 1
ATOM 1111 C C . PRO A 1 152 ? 23.820 7.133 -18.918 1.00 91.62 152 PRO A C 1
ATOM 1113 O O . PRO A 1 152 ? 25.014 6.830 -18.868 1.00 91.62 152 PRO A O 1
ATOM 1116 N N . TRP A 1 153 ? 22.898 6.296 -19.401 1.00 91.75 153 TRP A N 1
ATOM 1117 C CA . TRP A 1 153 ? 23.245 5.037 -20.065 1.00 91.75 153 TRP A CA 1
ATOM 1118 C C . TRP A 1 153 ? 23.784 5.333 -21.462 1.00 91.75 153 TRP A C 1
ATOM 1120 O O . TRP A 1 153 ? 23.160 6.069 -22.225 1.00 91.75 153 TRP A O 1
ATOM 1130 N N . ASP A 1 154 ? 24.947 4.783 -21.795 1.00 92.56 154 ASP A N 1
ATOM 1131 C CA . ASP A 1 154 ? 25.563 4.972 -23.102 1.00 92.56 154 ASP A CA 1
ATOM 1132 C C . ASP A 1 154 ? 26.049 3.637 -23.650 1.00 92.56 154 ASP A C 1
ATOM 1134 O O . ASP A 1 154 ? 26.994 3.023 -23.150 1.00 92.56 154 ASP A O 1
ATOM 1138 N N . ARG A 1 155 ? 25.344 3.166 -24.675 1.00 92.62 155 ARG A N 1
ATOM 1139 C CA . ARG A 1 155 ? 25.621 1.890 -25.333 1.00 92.62 155 ARG A CA 1
ATOM 1140 C C . ARG A 1 155 ? 26.712 1.989 -26.398 1.00 92.62 155 ARG A C 1
ATOM 1142 O O . ARG A 1 155 ? 27.125 0.952 -26.917 1.00 92.62 155 ARG A O 1
ATOM 1149 N N . HIS A 1 156 ? 27.166 3.196 -26.733 1.00 93.38 156 HIS A N 1
ATOM 1150 C CA . HIS A 1 156 ? 28.218 3.417 -27.719 1.00 93.38 156 HIS A CA 1
ATOM 1151 C C . HIS A 1 156 ? 29.586 3.617 -27.061 1.00 93.38 156 HIS A C 1
ATOM 1153 O O . HIS A 1 156 ? 30.570 3.015 -27.493 1.00 93.38 156 HIS A O 1
ATOM 1159 N N . GLU A 1 157 ? 29.651 4.444 -26.018 1.00 94.56 157 GLU A N 1
ATOM 1160 C CA . GLU A 1 157 ? 30.907 4.935 -25.457 1.00 94.56 157 GLU A CA 1
ATOM 1161 C C . GLU A 1 157 ? 31.766 3.795 -24.863 1.00 94.56 157 GLU A C 1
ATOM 1163 O O . GLU A 1 157 ? 31.351 3.115 -23.912 1.00 94.56 157 GLU A O 1
ATOM 1168 N N . PRO A 1 158 ? 32.996 3.566 -25.373 1.00 92.31 158 PRO A N 1
ATOM 1169 C CA . PRO A 1 158 ? 33.851 2.478 -24.906 1.00 92.31 158 PRO A CA 1
ATOM 1170 C C . PRO A 1 158 ? 34.156 2.523 -23.409 1.00 92.31 158 PRO A C 1
ATOM 1172 O O . PRO A 1 158 ? 34.236 1.460 -22.783 1.00 92.31 158 PRO A O 1
ATOM 1175 N N . VAL A 1 159 ? 34.301 3.725 -22.832 1.00 92.88 159 VAL A N 1
ATOM 1176 C CA . VAL A 1 159 ? 34.597 3.887 -21.399 1.00 92.88 159 VAL A CA 1
ATOM 1177 C C . VAL A 1 159 ? 33.374 3.704 -20.500 1.00 92.88 159 VAL A C 1
ATOM 1179 O O . VAL A 1 159 ? 33.532 3.658 -19.282 1.00 92.88 159 VAL A O 1
ATOM 1182 N N . TYR A 1 160 ? 32.163 3.543 -21.051 1.00 91.50 160 TYR A N 1
ATOM 1183 C CA . TYR A 1 160 ? 30.987 3.203 -20.251 1.00 91.50 160 TYR A CA 1
ATOM 1184 C C . TYR A 1 160 ? 31.248 1.911 -19.457 1.00 91.50 160 TYR A C 1
ATOM 1186 O O . TYR A 1 160 ? 31.713 0.917 -20.025 1.00 91.50 160 TYR A O 1
ATOM 1194 N N . GLY A 1 161 ? 30.988 1.931 -18.144 1.00 89.12 161 GLY A N 1
ATOM 1195 C CA . GLY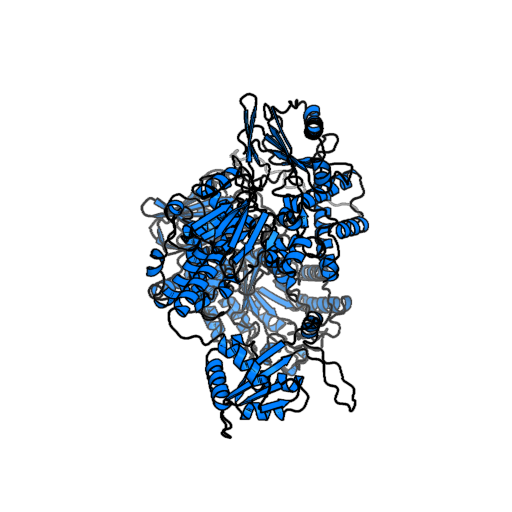 A 1 161 ? 31.368 0.882 -17.184 1.00 89.12 161 GLY A CA 1
ATOM 1196 C C . GLY A 1 161 ? 32.668 1.154 -16.406 1.00 89.12 161 GLY A C 1
ATOM 1197 O O . GLY A 1 161 ? 32.866 0.568 -15.341 1.00 89.12 161 GLY A O 1
ATOM 1198 N N . ASP A 1 162 ? 33.527 2.069 -16.870 1.00 91.12 162 ASP A N 1
ATOM 1199 C CA . ASP A 1 162 ? 34.561 2.688 -16.035 1.00 91.12 162 ASP A CA 1
ATOM 1200 C C . ASP A 1 162 ? 33.942 3.881 -15.306 1.00 91.12 162 ASP A C 1
ATOM 1202 O O . ASP A 1 162 ? 33.568 4.888 -15.908 1.00 91.12 162 ASP A O 1
ATOM 1206 N N . THR A 1 163 ? 33.815 3.754 -13.986 1.00 88.81 163 THR A N 1
ATOM 1207 C CA . THR A 1 163 ? 33.128 4.755 -13.171 1.00 88.81 163 THR A CA 1
ATOM 1208 C C . THR A 1 163 ? 33.784 6.125 -13.300 1.00 88.81 163 THR A C 1
ATOM 1210 O O . THR A 1 163 ? 33.079 7.097 -13.521 1.00 88.81 163 THR A O 1
ATOM 1213 N N . VAL A 1 164 ? 35.106 6.251 -13.194 1.00 89.38 164 VAL A N 1
ATOM 1214 C CA . VAL A 1 164 ? 35.724 7.588 -13.184 1.00 89.38 164 VAL A CA 1
ATOM 1215 C C . VAL A 1 164 ? 35.726 8.175 -14.592 1.00 89.38 164 VAL A C 1
ATOM 1217 O O . VAL A 1 164 ? 35.216 9.276 -14.792 1.00 89.38 164 VAL A O 1
ATOM 1220 N N . ALA A 1 165 ? 36.214 7.410 -15.571 1.00 90.25 165 ALA A N 1
ATOM 1221 C CA . ALA A 1 165 ? 36.379 7.901 -16.936 1.00 90.25 165 ALA A CA 1
ATOM 1222 C C . ALA A 1 165 ? 35.042 8.284 -17.590 1.00 90.25 165 ALA A C 1
ATOM 1224 O O . ALA A 1 165 ? 34.953 9.316 -18.254 1.00 90.25 165 ALA A O 1
ATOM 1225 N N . TYR A 1 166 ? 33.978 7.502 -17.374 1.00 95.38 166 TYR A N 1
ATOM 1226 C CA . TYR A 1 166 ? 32.679 7.837 -17.954 1.00 95.38 166 TYR A CA 1
ATOM 1227 C C . TYR A 1 166 ? 31.992 9.007 -17.238 1.00 95.38 166 TYR A C 1
ATOM 1229 O O . TYR A 1 166 ? 31.360 9.829 -17.896 1.00 95.38 166 TYR A O 1
ATOM 1237 N N . ASN A 1 167 ? 32.133 9.147 -15.913 1.00 93.00 167 ASN A N 1
ATOM 1238 C CA . ASN A 1 167 ? 31.613 10.335 -15.224 1.00 93.00 167 ASN A CA 1
ATOM 1239 C C . ASN A 1 167 ? 32.325 11.616 -15.706 1.00 93.00 167 ASN A C 1
ATOM 1241 O O . ASN A 1 167 ? 31.665 12.638 -15.881 1.00 93.00 167 ASN A O 1
ATOM 1245 N N . GLU A 1 168 ? 33.635 11.569 -15.983 1.00 92.44 168 GLU A N 1
ATOM 1246 C CA . GLU A 1 168 ? 34.365 12.683 -16.611 1.00 92.44 168 GLU A CA 1
ATOM 1247 C C . GLU A 1 168 ? 33.862 12.973 -18.035 1.00 92.44 168 GLU A C 1
ATOM 1249 O O . GLU A 1 168 ? 33.620 14.133 -18.375 1.00 92.44 168 GLU A O 1
ATOM 1254 N N . HIS A 1 169 ? 33.644 11.932 -18.846 1.00 94.25 169 HIS A N 1
ATOM 1255 C CA . HIS A 1 169 ? 33.070 12.058 -20.189 1.00 94.25 169 HIS A CA 1
ATOM 1256 C C . HIS A 1 169 ? 31.682 12.721 -20.154 1.00 94.25 169 HIS A C 1
ATOM 1258 O O . HIS A 1 169 ? 31.435 13.690 -20.876 1.00 94.25 169 HIS A O 1
ATOM 1264 N N . TYR A 1 170 ? 30.795 12.249 -19.273 1.00 95.56 170 TYR A N 1
ATOM 1265 C CA . TYR A 1 170 ? 29.444 12.782 -19.098 1.00 95.56 170 TYR A CA 1
ATOM 1266 C C . TYR A 1 170 ? 29.460 14.258 -18.673 1.00 95.56 170 TYR A C 1
ATOM 1268 O O . TYR A 1 170 ? 28.773 15.085 -19.273 1.00 95.56 170 TYR A O 1
ATOM 1276 N N . LEU A 1 171 ? 30.286 14.623 -17.683 1.00 94.19 171 LEU A N 1
ATOM 1277 C CA . LEU A 1 171 ? 30.455 16.017 -17.251 1.00 94.19 171 LEU A CA 1
ATOM 1278 C C . LEU A 1 171 ? 30.998 16.906 -18.379 1.00 94.19 171 LEU A C 1
ATOM 1280 O O . LEU A 1 171 ? 30.595 18.065 -18.504 1.00 94.19 171 LEU A O 1
ATOM 1284 N N . GLY A 1 172 ? 31.878 16.365 -19.225 1.00 95.44 172 GLY A N 1
ATOM 1285 C CA . GLY A 1 172 ? 32.355 17.034 -20.430 1.00 95.44 172 GLY A CA 1
ATOM 1286 C C . GLY A 1 172 ? 31.218 17.347 -21.407 1.00 95.44 172 GLY A C 1
ATOM 1287 O O . GLY A 1 172 ? 31.059 18.504 -21.795 1.00 95.44 172 GLY A O 1
ATOM 1288 N N . GLN A 1 173 ? 30.388 16.355 -21.748 1.00 96.69 173 GLN A N 1
ATOM 1289 C CA . GLN A 1 173 ? 29.233 16.538 -22.639 1.00 96.69 173 GLN A CA 1
ATOM 1290 C C . GLN A 1 173 ? 28.215 17.524 -22.050 1.00 96.69 173 GLN A C 1
ATOM 1292 O O . GLN A 1 173 ? 27.751 18.429 -22.744 1.00 96.69 173 GLN A O 1
ATOM 1297 N N . MET A 1 174 ? 27.933 17.418 -20.749 1.00 97.25 174 MET A N 1
ATOM 1298 C CA . MET A 1 174 ? 27.056 18.357 -20.051 1.00 97.25 174 MET A CA 1
ATOM 1299 C C . MET A 1 174 ? 27.618 19.787 -20.084 1.00 97.25 174 MET A C 1
ATOM 1301 O O . MET A 1 174 ? 26.877 20.743 -20.299 1.00 97.25 174 MET A O 1
ATOM 1305 N N . THR A 1 175 ? 28.938 19.957 -19.960 1.00 97.00 175 THR A N 1
ATOM 1306 C CA . THR A 1 175 ? 29.582 21.272 -20.103 1.00 97.00 175 THR A CA 1
ATOM 1307 C C . THR A 1 175 ? 29.393 21.842 -21.509 1.00 97.00 175 THR A C 1
ATOM 1309 O O . THR A 1 175 ? 29.113 23.033 -21.640 1.00 97.00 175 THR A O 1
ATOM 1312 N N . GLU A 1 176 ? 29.509 21.030 -22.568 1.00 97.50 176 GLU A N 1
ATOM 1313 C CA . GLU A 1 176 ? 29.241 21.491 -23.939 1.00 97.50 176 GLU A CA 1
ATOM 1314 C C . GLU A 1 176 ? 27.802 22.001 -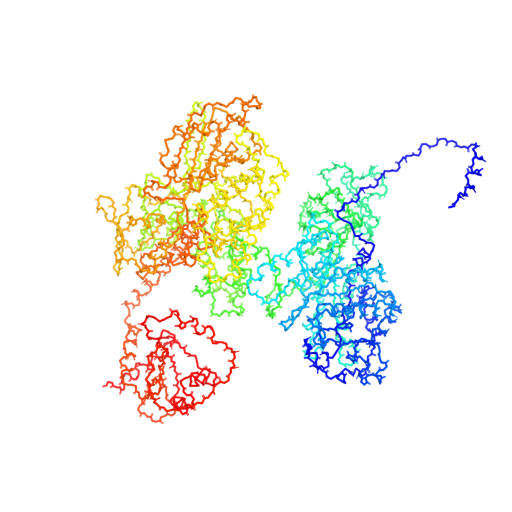24.081 1.00 97.50 176 GLU A C 1
ATOM 1316 O O . GLU A 1 176 ? 27.590 23.112 -24.571 1.00 97.50 176 GLU A O 1
ATOM 1321 N N . LEU A 1 177 ? 26.830 21.223 -23.602 1.00 97.88 177 LEU A N 1
ATOM 1322 C CA . LEU A 1 177 ? 25.408 21.553 -23.679 1.00 97.88 177 LEU A CA 1
ATOM 1323 C C . LEU A 1 177 ? 25.062 22.826 -22.889 1.00 97.88 177 LEU A C 1
ATOM 1325 O O . LEU A 1 177 ? 24.414 23.732 -23.411 1.00 97.88 177 LEU A O 1
ATOM 1329 N N . LEU A 1 178 ? 25.542 22.942 -21.652 1.00 97.56 178 LEU A N 1
ATOM 1330 C CA . LEU A 1 178 ? 25.164 24.041 -20.761 1.00 97.56 178 LEU A CA 1
ATOM 1331 C C . LEU A 1 178 ? 25.943 25.342 -20.999 1.00 97.56 178 LEU A C 1
ATOM 1333 O O . LEU A 1 178 ? 25.595 26.361 -20.408 1.00 97.56 178 LEU A O 1
ATOM 1337 N N . THR A 1 179 ? 26.982 25.349 -21.842 1.00 96.56 179 THR A N 1
ATOM 1338 C CA . THR A 1 179 ? 27.767 26.569 -22.129 1.00 96.56 179 THR A CA 1
ATOM 1339 C C . THR A 1 179 ? 27.597 27.106 -23.548 1.00 96.56 179 THR A C 1
ATOM 1341 O O . THR A 1 179 ? 27.845 28.292 -23.772 1.00 96.56 179 THR A O 1
ATOM 1344 N N . ARG A 1 180 ? 27.169 26.279 -24.515 1.00 96.75 180 ARG A N 1
ATOM 1345 C CA . ARG A 1 180 ? 27.097 26.673 -25.936 1.00 96.75 180 ARG A CA 1
ATOM 1346 C C . ARG A 1 180 ? 25.730 27.196 -26.379 1.00 96.75 180 ARG A C 1
ATOM 1348 O O . ARG A 1 180 ? 25.680 28.022 -27.287 1.00 96.75 180 ARG A O 1
ATOM 1355 N N . TYR A 1 181 ? 24.636 26.754 -25.754 1.00 96.25 181 TYR A N 1
ATOM 1356 C CA . TYR A 1 181 ? 23.279 26.960 -26.291 1.00 96.25 181 TYR A CA 1
ATOM 1357 C C . TYR A 1 181 ? 22.448 28.042 -25.576 1.00 96.25 181 TYR A C 1
ATOM 1359 O O . TYR A 1 181 ? 21.330 28.350 -25.994 1.00 96.25 181 TYR A O 1
ATOM 1367 N N . GLY A 1 182 ? 23.029 28.715 -24.579 1.00 93.00 182 GLY A N 1
ATOM 1368 C CA . GLY A 1 182 ? 22.388 29.790 -23.814 1.00 93.00 182 GLY A CA 1
ATOM 1369 C C . GLY A 1 182 ? 21.755 29.289 -22.517 1.00 93.00 182 GLY A C 1
ATOM 1370 O O . GLY A 1 182 ? 22.264 28.350 -21.910 1.00 93.00 182 GLY A O 1
ATOM 1371 N N . ASP A 1 183 ? 20.679 29.944 -22.083 1.00 93.50 183 ASP A N 1
ATOM 1372 C CA . ASP A 1 183 ? 19.986 29.604 -20.837 1.00 93.50 183 ASP A CA 1
ATOM 1373 C C . ASP A 1 183 ? 19.187 28.303 -21.012 1.00 93.50 183 ASP A C 1
ATOM 1375 O O . ASP A 1 183 ? 18.295 28.221 -21.860 1.00 93.50 183 ASP A O 1
ATOM 1379 N N . VAL A 1 184 ? 19.517 27.298 -20.199 1.00 96.44 184 VAL A N 1
ATOM 1380 C CA . VAL A 1 184 ? 18.798 26.018 -20.118 1.00 96.44 184 VAL A CA 1
ATOM 1381 C C . VAL A 1 184 ? 17.957 26.039 -18.845 1.00 96.44 184 VAL A C 1
ATOM 1383 O O . VAL A 1 184 ? 18.484 26.246 -17.752 1.00 96.44 184 VAL A O 1
ATOM 1386 N N . GLU A 1 185 ? 16.645 25.868 -18.984 1.00 94.38 185 GLU A N 1
ATOM 1387 C CA . GLU A 1 185 ? 15.685 25.930 -17.876 1.00 94.38 185 GLU A CA 1
ATOM 1388 C C . GLU A 1 185 ? 15.428 24.559 -17.237 1.00 94.38 185 GLU A C 1
ATOM 1390 O O . GLU A 1 185 ? 15.064 24.504 -16.064 1.00 94.38 185 GLU A O 1
ATOM 1395 N N . GLU A 1 186 ? 15.672 23.459 -17.957 1.00 96.25 186 GLU A N 1
ATOM 1396 C CA . GLU A 1 186 ? 15.507 22.099 -17.435 1.00 96.25 186 GLU A CA 1
ATOM 1397 C C . GLU A 1 186 ? 16.585 21.137 -17.946 1.00 96.25 186 GLU A C 1
ATOM 1399 O O . GLU A 1 186 ? 16.895 21.099 -19.137 1.00 96.25 186 GLU A O 1
ATOM 1404 N N . VAL A 1 187 ? 17.144 20.334 -17.043 1.00 97.62 187 VAL A N 1
ATOM 1405 C CA . VAL A 1 187 ? 17.969 19.177 -17.390 1.00 97.62 187 VAL A CA 1
ATOM 1406 C C . VAL A 1 187 ? 17.248 17.930 -16.916 1.00 97.62 187 VAL A C 1
ATOM 1408 O O . VAL A 1 187 ? 17.002 17.760 -15.724 1.00 97.62 187 VAL A O 1
ATOM 1411 N N . TRP A 1 188 ? 16.939 17.057 -17.865 1.00 95.00 188 TRP A N 1
ATOM 1412 C CA . TRP A 1 188 ? 16.351 15.756 -17.599 1.00 95.00 188 TRP A CA 1
ATOM 1413 C C . TRP A 1 188 ? 17.475 14.720 -17.569 1.00 95.00 188 TRP A C 1
ATOM 1415 O O . TRP A 1 188 ? 18.375 14.745 -18.416 1.00 95.00 188 TRP A O 1
ATOM 1425 N N . LEU A 1 189 ? 17.457 13.829 -16.585 1.00 90.88 189 LEU A N 1
ATOM 1426 C CA . LEU A 1 189 ? 18.341 12.669 -16.502 1.00 90.88 189 LEU A CA 1
ATOM 1427 C C . LEU A 1 189 ? 17.647 11.568 -15.696 1.00 90.88 189 LEU A C 1
ATOM 1429 O O . LEU A 1 189 ? 16.897 11.856 -14.770 1.00 90.88 189 LEU A O 1
ATOM 1433 N N . ASP A 1 190 ? 17.914 10.314 -16.041 1.00 83.12 190 ASP A N 1
ATOM 1434 C CA . ASP A 1 190 ? 17.364 9.139 -15.356 1.00 83.12 190 ASP A CA 1
ATOM 1435 C C . ASP A 1 190 ? 18.459 8.380 -14.586 1.00 83.12 190 ASP A C 1
ATOM 1437 O O . ASP A 1 190 ? 19.585 8.856 -14.416 1.00 83.12 190 ASP A O 1
ATOM 1441 N N . GLY A 1 191 ? 18.138 7.194 -14.075 1.00 80.12 191 GLY A N 1
ATOM 1442 C CA . GLY A 1 191 ? 19.118 6.295 -13.472 1.00 80.12 191 GLY A CA 1
ATOM 1443 C C . GLY A 1 191 ? 19.348 4.983 -14.221 1.00 80.12 191 GLY A C 1
ATOM 1444 O O . GLY A 1 191 ? 19.832 4.028 -13.605 1.00 80.12 191 GLY A O 1
ATOM 1445 N N . ALA A 1 192 ? 19.022 4.906 -15.514 1.00 82.81 192 ALA A N 1
ATOM 1446 C CA . ALA A 1 192 ? 19.173 3.698 -16.322 1.00 82.81 192 ALA A CA 1
ATOM 1447 C C . ALA A 1 192 ? 20.651 3.282 -16.448 1.00 82.81 192 ALA A C 1
ATOM 1449 O O . ALA A 1 192 ? 21.524 4.127 -16.633 1.00 82.81 192 ALA A O 1
ATOM 1450 N N . LYS A 1 193 ? 20.953 1.975 -16.351 1.00 81.19 193 LYS A N 1
ATOM 1451 C CA . LYS A 1 193 ? 22.342 1.450 -16.352 1.00 81.19 193 LYS A CA 1
ATOM 1452 C C . LYS A 1 193 ? 22.642 0.329 -17.354 1.00 81.19 193 LYS A C 1
ATOM 1454 O O . LYS A 1 193 ? 23.807 -0.018 -17.527 1.00 81.19 193 LYS A O 1
ATOM 1459 N N . GLY A 1 194 ? 21.622 -0.239 -17.999 1.00 68.75 194 GLY A N 1
ATOM 1460 C CA . GLY A 1 194 ? 21.766 -1.474 -18.776 1.00 68.75 194 GLY A CA 1
ATOM 1461 C C . GLY A 1 194 ? 22.204 -2.683 -17.929 1.00 68.75 194 GLY A C 1
ATOM 1462 O O . GLY A 1 194 ? 22.713 -2.551 -16.817 1.00 68.75 194 GLY A O 1
ATOM 1463 N N . ASP A 1 195 ? 22.005 -3.894 -18.450 1.00 65.44 195 ASP A N 1
ATOM 1464 C CA . ASP A 1 195 ? 22.392 -5.139 -17.756 1.00 65.44 195 ASP A CA 1
ATOM 1465 C C . ASP A 1 195 ? 23.844 -5.572 -18.052 1.00 65.44 195 ASP A C 1
ATOM 1467 O O . ASP A 1 195 ? 24.367 -6.520 -17.462 1.00 65.44 195 ASP A O 1
ATOM 1471 N N . ASP A 1 196 ? 24.501 -4.920 -19.010 1.00 64.06 196 ASP A N 1
ATOM 1472 C CA . ASP A 1 196 ? 25.731 -5.379 -19.650 1.00 64.06 196 ASP A CA 1
ATOM 1473 C C . ASP A 1 196 ? 27.013 -4.890 -18.965 1.00 64.06 196 ASP A C 1
ATOM 1475 O O . ASP A 1 196 ? 28.042 -5.574 -19.025 1.00 64.06 196 ASP A O 1
ATOM 1479 N N . LYS A 1 197 ? 26.969 -3.746 -18.270 1.00 74.69 197 LYS A N 1
ATOM 1480 C CA . LYS A 1 197 ? 28.130 -3.169 -17.579 1.00 74.69 197 LYS A CA 1
ATOM 1481 C C . LYS A 1 197 ? 27.760 -2.605 -16.207 1.00 74.69 197 LYS A C 1
ATOM 1483 O O . LYS A 1 197 ? 26.716 -2.000 -16.012 1.00 74.69 197 LYS A O 1
ATOM 1488 N N . LYS A 1 198 ? 28.652 -2.773 -15.224 1.00 80.12 198 LYS A N 1
ATOM 1489 C CA . LYS A 1 198 ? 28.462 -2.210 -13.877 1.00 80.12 198 LYS A CA 1
ATOM 1490 C C . LYS A 1 198 ? 28.851 -0.732 -13.869 1.00 80.12 198 LYS A C 1
ATOM 1492 O O . LYS A 1 198 ? 30.036 -0.430 -13.952 1.00 80.12 198 LYS A O 1
ATOM 1497 N N . MET A 1 199 ? 27.873 0.161 -13.723 1.00 87.31 199 MET A N 1
ATOM 1498 C CA . MET A 1 199 ? 28.085 1.612 -13.735 1.00 87.31 199 MET A CA 1
ATOM 1499 C C . MET A 1 199 ? 27.616 2.290 -12.434 1.00 87.31 199 MET A C 1
ATOM 1501 O O . MET A 1 199 ? 26.527 2.014 -11.921 1.00 87.31 199 MET A O 1
ATOM 1505 N N . ASN A 1 200 ? 28.426 3.216 -11.908 1.00 87.88 200 ASN A N 1
ATOM 1506 C CA . ASN A 1 200 ? 28.101 4.044 -10.741 1.00 87.88 200 ASN A CA 1
ATOM 1507 C C . ASN A 1 200 ? 28.112 5.528 -11.127 1.00 87.88 200 ASN A C 1
ATOM 1509 O O . ASN A 1 200 ? 29.162 6.081 -11.444 1.00 87.88 200 ASN A O 1
ATOM 1513 N N . TYR A 1 201 ? 26.956 6.182 -11.096 1.00 89.19 201 TYR A N 1
ATOM 1514 C CA . TYR A 1 201 ? 26.841 7.602 -11.427 1.00 89.19 201 TYR A CA 1
ATOM 1515 C C . TYR A 1 201 ? 27.169 8.483 -10.226 1.00 89.19 201 TYR A C 1
ATOM 1517 O O . TYR A 1 201 ? 26.715 8.223 -9.113 1.00 89.19 201 TYR A O 1
ATOM 1525 N N . MET A 1 202 ? 27.962 9.529 -10.454 1.00 89.62 202 MET A N 1
ATOM 1526 C CA . MET A 1 202 ? 28.325 10.524 -9.446 1.00 89.62 202 MET A CA 1
ATOM 1527 C C . MET A 1 202 ? 27.324 11.682 -9.479 1.00 89.62 202 MET A C 1
ATOM 1529 O O . MET A 1 202 ? 27.698 12.822 -9.755 1.00 89.62 202 MET A O 1
ATOM 1533 N N . PHE A 1 203 ? 26.049 11.378 -9.214 1.00 91.06 203 PHE A N 1
ATOM 1534 C CA . PHE A 1 203 ? 24.939 12.331 -9.331 1.00 91.06 203 PHE A CA 1
ATOM 1535 C C . PHE A 1 203 ? 25.187 13.644 -8.576 1.00 91.06 203 PHE A C 1
ATOM 1537 O O . PHE A 1 203 ? 24.986 14.707 -9.152 1.00 91.06 203 PHE A O 1
ATOM 1544 N N . ASP A 1 204 ? 25.740 13.602 -7.360 1.00 88.12 204 ASP A N 1
ATOM 1545 C CA . ASP A 1 204 ? 26.062 14.817 -6.595 1.00 88.12 204 ASP A CA 1
ATOM 1546 C C . ASP A 1 204 ? 27.030 15.753 -7.338 1.00 88.12 204 ASP A C 1
ATOM 1548 O O . ASP A 1 204 ? 26.858 16.973 -7.337 1.00 88.12 204 ASP A O 1
ATOM 1552 N N . ALA A 1 205 ? 28.041 15.191 -8.010 1.00 86.38 205 ALA A N 1
ATOM 1553 C CA . ALA A 1 205 ? 28.990 15.968 -8.804 1.00 86.38 205 ALA A CA 1
ATOM 1554 C C . ALA A 1 205 ? 28.336 16.521 -10.079 1.00 86.38 205 ALA A C 1
ATOM 1556 O O . ALA A 1 205 ? 28.644 17.638 -10.496 1.00 86.38 205 ALA A O 1
ATOM 1557 N N . TRP A 1 206 ? 27.420 15.757 -10.680 1.00 93.19 206 TRP A N 1
ATOM 1558 C CA . TRP A 1 206 ? 26.666 16.177 -11.860 1.00 93.19 206 TRP A CA 1
ATOM 1559 C C . TRP A 1 206 ? 25.745 17.345 -11.521 1.00 93.19 206 TRP A C 1
ATOM 1561 O O . TRP A 1 206 ? 25.813 18.379 -12.181 1.00 93.19 206 TRP A O 1
ATOM 1571 N N . PHE A 1 207 ? 24.960 17.223 -10.450 1.00 93.69 207 PHE A N 1
ATOM 1572 C CA . PHE A 1 207 ? 24.063 18.275 -9.974 1.00 93.69 207 PHE A CA 1
ATOM 1573 C C . PHE A 1 207 ? 24.831 19.546 -9.619 1.00 93.69 207 PHE A C 1
ATOM 1575 O O . PHE A 1 207 ? 24.461 20.632 -10.064 1.00 93.69 207 PHE A O 1
ATOM 1582 N N . ALA A 1 208 ? 25.952 19.410 -8.902 1.00 88.62 208 ALA A N 1
ATOM 1583 C CA . ALA A 1 208 ? 26.803 20.540 -8.554 1.00 88.62 208 ALA A CA 1
ATOM 1584 C C . ALA A 1 208 ? 27.345 21.269 -9.794 1.00 88.62 208 ALA A C 1
ATOM 1586 O O . ALA A 1 208 ? 27.300 22.499 -9.835 1.00 88.62 208 ALA A O 1
ATOM 1587 N N . LEU A 1 209 ? 27.819 20.542 -10.816 1.00 93.06 209 LEU A N 1
ATOM 1588 C CA . LEU A 1 209 ? 28.289 21.164 -12.057 1.00 93.06 209 LEU A CA 1
ATOM 1589 C C . LEU A 1 209 ? 27.142 21.850 -12.811 1.00 93.06 209 LEU A C 1
ATOM 1591 O O . LEU A 1 209 ? 27.306 22.982 -13.265 1.00 93.06 209 LEU A O 1
ATOM 1595 N N . ILE A 1 210 ? 25.992 21.185 -12.939 1.00 95.25 210 ILE A N 1
ATOM 1596 C CA . ILE A 1 210 ? 24.826 21.719 -13.652 1.00 95.25 210 ILE A CA 1
ATOM 1597 C C . ILE A 1 210 ? 24.380 23.043 -13.016 1.00 95.25 210 ILE A C 1
ATOM 1599 O O . ILE A 1 210 ? 24.311 24.054 -13.713 1.00 95.25 210 ILE A O 1
ATOM 1603 N N . HIS A 1 211 ? 24.183 23.086 -11.694 1.00 92.88 211 HIS A N 1
ATOM 1604 C CA . HIS A 1 211 ? 23.821 24.321 -10.983 1.00 92.88 211 HIS A CA 1
ATOM 1605 C C . HIS A 1 211 ? 24.942 25.371 -10.987 1.00 92.88 211 HIS A C 1
ATOM 1607 O O . HIS A 1 211 ? 24.658 26.571 -10.975 1.00 92.88 211 HIS A O 1
ATOM 1613 N N . GLN A 1 212 ? 26.215 24.958 -11.034 1.00 92.56 212 GLN A N 1
ATOM 1614 C CA . GLN A 1 212 ? 27.344 25.882 -11.176 1.00 92.56 212 GLN A CA 1
ATOM 1615 C C . GLN A 1 212 ? 27.328 26.594 -12.536 1.00 92.56 212 GLN A C 1
ATOM 1617 O O . GLN A 1 212 ? 27.610 27.793 -12.596 1.00 92.56 212 GLN A O 1
ATOM 1622 N N . LEU A 1 213 ? 27.031 25.868 -13.616 1.00 94.12 213 LEU A N 1
ATOM 1623 C CA . LEU A 1 213 ? 26.987 26.414 -14.973 1.00 94.12 213 LEU A CA 1
ATOM 1624 C C . LEU A 1 213 ? 25.684 27.177 -15.243 1.00 94.12 213 LEU A C 1
ATOM 1626 O O . LEU A 1 213 ? 25.708 28.199 -15.925 1.00 94.12 213 LEU A O 1
ATOM 1630 N N . GLN A 1 214 ? 24.563 26.706 -14.692 1.00 93.00 214 GLN A N 1
ATOM 1631 C CA . GLN A 1 214 ? 23.219 27.226 -14.935 1.00 93.00 214 GLN A CA 1
ATOM 1632 C C . GLN A 1 214 ? 22.446 27.336 -13.611 1.00 93.00 214 GLN A C 1
ATOM 1634 O O . GLN A 1 214 ? 21.763 26.417 -13.185 1.00 93.00 214 GLN A O 1
ATOM 1639 N N . GLN A 1 215 ? 22.506 28.489 -12.940 1.00 84.62 215 GLN A N 1
ATOM 1640 C CA . GLN A 1 215 ? 21.901 28.661 -11.602 1.00 84.62 215 GLN A CA 1
ATOM 1641 C C . GLN A 1 215 ? 20.362 28.654 -11.578 1.00 84.62 215 GLN A C 1
ATOM 1643 O O . GLN A 1 215 ? 19.761 28.633 -10.506 1.00 84.62 215 GLN A O 1
ATOM 1648 N N . ARG A 1 216 ? 19.715 28.769 -12.744 1.00 86.75 216 ARG A N 1
ATOM 1649 C CA . ARG A 1 216 ? 18.250 28.846 -12.879 1.00 86.75 216 ARG A CA 1
ATOM 1650 C C . ARG A 1 216 ? 17.626 27.567 -13.438 1.00 86.75 216 ARG A C 1
ATOM 1652 O O . ARG A 1 216 ? 16.418 27.557 -13.648 1.00 86.75 216 ARG A O 1
ATOM 1659 N N . VAL A 1 217 ? 18.435 26.541 -13.691 1.00 94.88 217 VAL A N 1
ATOM 1660 C CA . VAL A 1 217 ? 17.980 25.262 -14.235 1.00 94.88 217 VAL A CA 1
ATOM 1661 C C . VAL A 1 217 ? 17.291 24.433 -13.154 1.00 94.88 217 VAL A C 1
ATOM 1663 O O . VAL A 1 217 ? 17.694 24.464 -11.991 1.00 94.88 217 VAL A O 1
ATOM 1666 N N . VAL A 1 218 ? 16.264 23.689 -13.546 1.00 96.50 218 VAL A N 1
ATOM 1667 C CA . VAL A 1 218 ? 15.665 22.624 -12.740 1.00 96.50 218 VAL A CA 1
ATOM 1668 C C . VAL A 1 218 ? 16.219 21.285 -13.204 1.00 96.50 218 VAL A C 1
ATOM 1670 O O . VAL A 1 218 ? 16.265 21.016 -14.403 1.00 96.50 218 VAL A O 1
ATOM 1673 N N . ILE A 1 219 ? 16.655 20.453 -12.264 1.00 96.69 219 ILE A N 1
ATOM 1674 C CA . ILE A 1 219 ? 17.122 19.099 -12.550 1.00 96.69 219 ILE A CA 1
ATOM 1675 C C . ILE A 1 219 ? 16.028 18.096 -12.183 1.00 96.69 219 ILE A C 1
ATOM 1677 O O . ILE A 1 219 ? 15.698 17.926 -11.003 1.00 96.69 219 ILE A O 1
ATOM 1681 N N . PHE A 1 220 ? 15.521 17.409 -13.203 1.00 95.00 220 PHE A N 1
ATOM 1682 C CA . PHE A 1 220 ? 14.645 16.256 -13.049 1.00 95.00 220 PHE A CA 1
ATOM 1683 C C . PHE A 1 220 ? 15.468 14.975 -12.864 1.00 95.00 220 PHE A C 1
ATOM 1685 O O . PHE A 1 220 ? 16.454 14.760 -13.572 1.00 95.00 220 PHE A O 1
ATOM 1692 N N . SER A 1 221 ? 15.030 14.109 -11.945 1.00 90.94 221 SER A N 1
ATOM 1693 C CA . SER A 1 221 ? 15.379 12.681 -11.922 1.00 90.94 221 SER A CA 1
ATOM 1694 C C . SER A 1 221 ? 14.308 11.864 -11.190 1.00 90.94 221 SER A C 1
ATOM 1696 O O . SER A 1 221 ? 13.355 12.428 -10.656 1.00 90.94 221 SER A O 1
ATOM 1698 N N . ASP A 1 222 ? 14.501 10.551 -11.044 1.00 83.75 222 ASP A N 1
ATOM 1699 C CA . ASP A 1 222 ? 13.641 9.676 -10.233 1.00 83.75 222 ASP A CA 1
ATOM 1700 C C . ASP A 1 222 ? 13.370 10.206 -8.806 1.00 83.75 222 ASP A C 1
ATOM 1702 O O . ASP A 1 222 ? 12.294 9.973 -8.255 1.00 83.75 222 ASP A O 1
ATOM 1706 N N . ALA A 1 223 ? 14.331 10.913 -8.192 1.00 82.44 223 ALA A N 1
ATOM 1707 C CA . ALA A 1 223 ? 14.260 11.359 -6.793 1.00 82.44 223 ALA A CA 1
ATOM 1708 C C . ALA A 1 223 ? 14.611 12.843 -6.561 1.00 82.44 223 ALA A C 1
ATOM 1710 O O . ALA A 1 223 ? 14.616 13.293 -5.413 1.00 82.44 223 ALA A O 1
ATOM 1711 N N . GLY A 1 224 ? 14.928 13.610 -7.608 1.00 84.56 224 GLY A N 1
ATOM 1712 C CA . GLY A 1 224 ? 15.429 14.987 -7.491 1.00 84.56 224 GLY A CA 1
ATOM 1713 C C . GLY A 1 224 ? 16.862 15.183 -8.013 1.00 84.56 224 GLY A C 1
ATOM 1714 O O . GLY A 1 224 ? 17.468 14.276 -8.572 1.00 84.56 224 GLY A O 1
ATOM 1715 N N . PRO A 1 225 ? 17.456 16.367 -7.846 1.00 89.31 225 PRO A N 1
ATOM 1716 C CA . PRO A 1 225 ? 17.374 17.141 -6.617 1.00 89.31 225 PRO A CA 1
ATOM 1717 C C . PRO A 1 225 ? 16.250 18.175 -6.596 1.00 89.31 225 PRO A C 1
ATOM 1719 O O . PRO A 1 225 ? 15.828 18.533 -5.494 1.00 89.31 225 PRO A O 1
ATOM 1722 N N . ASP A 1 226 ? 15.774 18.629 -7.761 1.00 95.25 226 ASP A N 1
ATOM 1723 C CA . ASP A 1 226 ? 14.819 19.736 -7.858 1.00 95.25 226 ASP A CA 1
ATOM 1724 C C . ASP A 1 226 ? 13.394 19.252 -8.149 1.00 95.25 226 ASP A C 1
ATOM 1726 O O . ASP A 1 226 ? 12.456 19.739 -7.520 1.00 95.25 226 ASP A O 1
ATOM 1730 N N . THR A 1 227 ? 13.211 18.296 -9.060 1.00 95.19 227 THR A N 1
ATOM 1731 C CA . THR A 1 227 ? 11.908 17.675 -9.368 1.00 95.19 227 THR A CA 1
ATOM 1732 C C . THR A 1 227 ? 12.037 16.161 -9.463 1.00 95.19 227 THR A C 1
ATOM 1734 O O . THR A 1 227 ? 13.122 15.638 -9.722 1.00 95.19 227 THR A O 1
ATOM 1737 N N . ARG A 1 228 ? 10.937 15.449 -9.195 1.00 93.69 228 ARG A N 1
ATOM 1738 C CA . ARG A 1 228 ? 10.927 13.981 -9.142 1.00 93.69 228 ARG A CA 1
ATOM 1739 C C . ARG A 1 228 ? 10.033 13.372 -10.209 1.00 93.69 228 ARG A C 1
ATOM 1741 O O . ARG A 1 228 ? 8.991 13.942 -10.538 1.00 93.69 228 ARG A O 1
ATOM 1748 N N . TRP A 1 229 ? 10.376 12.165 -10.639 1.00 93.12 229 TRP A N 1
ATOM 1749 C CA . TRP A 1 229 ? 9.452 11.300 -11.359 1.00 93.12 229 TRP A CA 1
ATOM 1750 C C . TRP A 1 229 ? 8.227 10.972 -10.499 1.00 93.12 229 TRP A C 1
ATOM 1752 O O . TRP A 1 229 ? 8.351 10.710 -9.300 1.00 93.12 229 TRP A O 1
ATOM 1762 N N . VAL A 1 230 ? 7.034 10.976 -11.097 1.00 89.19 230 VAL A N 1
ATOM 1763 C CA . VAL A 1 230 ? 5.789 10.663 -10.380 1.00 89.19 230 VAL A CA 1
ATOM 1764 C C . VAL A 1 230 ? 5.657 9.176 -10.027 1.00 89.19 230 VAL A C 1
ATOM 1766 O O . VAL A 1 230 ? 4.939 8.840 -9.089 1.00 89.19 230 VAL A O 1
ATOM 1769 N N . GLY A 1 231 ? 6.386 8.284 -10.705 1.00 81.44 231 GLY A N 1
ATOM 1770 C CA . GLY A 1 231 ? 6.337 6.836 -10.464 1.00 81.44 231 GLY A CA 1
ATOM 1771 C C . GLY A 1 231 ? 5.574 6.029 -11.522 1.00 81.44 231 GLY A C 1
ATOM 1772 O O . GLY A 1 231 ? 5.409 4.819 -11.342 1.00 81.44 231 GLY A O 1
ATOM 1773 N N . ASP A 1 232 ? 5.116 6.667 -12.602 1.00 82.88 232 ASP A N 1
ATOM 1774 C CA . ASP A 1 232 ? 4.541 6.034 -13.792 1.00 82.88 232 ASP A CA 1
ATOM 1775 C C . ASP A 1 232 ? 4.788 6.873 -15.056 1.00 82.88 232 ASP A C 1
ATOM 1777 O O . ASP A 1 232 ? 4.947 8.084 -14.967 1.00 82.88 232 ASP A O 1
ATOM 1781 N N . GLU A 1 233 ? 4.760 6.220 -16.222 1.00 86.56 233 GLU A N 1
ATOM 1782 C CA . GLU A 1 233 ? 4.860 6.853 -17.554 1.00 86.56 233 GLU A CA 1
ATOM 1783 C C . GLU A 1 233 ? 3.475 7.007 -18.231 1.00 86.56 233 GLU A C 1
ATOM 1785 O O . GLU A 1 233 ? 3.355 7.230 -19.439 1.00 86.56 233 GLU A O 1
ATOM 1790 N N . ALA A 1 234 ? 2.386 6.799 -17.476 1.00 88.12 234 ALA A N 1
ATOM 1791 C CA . ALA A 1 234 ? 1.020 7.001 -17.962 1.00 88.12 234 ALA A CA 1
ATOM 1792 C C . ALA A 1 234 ? 0.568 8.462 -17.793 1.00 88.12 234 ALA A C 1
ATOM 1794 O O . ALA A 1 234 ? -0.511 8.837 -18.261 1.00 88.12 234 ALA A O 1
ATOM 1795 N N . GLY A 1 235 ? 1.387 9.283 -17.130 1.00 89.88 235 GLY A N 1
ATOM 1796 C CA . GLY A 1 235 ? 1.113 10.678 -16.833 1.00 89.88 235 GLY A CA 1
ATOM 1797 C C . GLY A 1 235 ? 0.095 10.866 -15.703 1.00 89.88 235 GLY A C 1
ATOM 1798 O O . GLY A 1 235 ? -0.691 11.814 -15.758 1.00 89.88 235 GLY A O 1
ATOM 1799 N N . VAL A 1 236 ? 0.044 9.962 -14.711 1.00 90.50 236 VAL A N 1
ATOM 1800 C CA . VAL A 1 236 ? -1.028 9.924 -13.695 1.00 90.50 236 VAL A CA 1
ATOM 1801 C C . VAL A 1 236 ? -0.499 10.053 -12.263 1.00 90.50 236 VAL A C 1
ATOM 1803 O O . VAL A 1 236 ? -0.169 9.083 -11.594 1.00 90.50 236 VAL A O 1
ATOM 1806 N N . ALA A 1 237 ? -0.592 11.249 -11.689 1.00 89.75 237 ALA A N 1
ATOM 1807 C CA . ALA A 1 237 ? -0.289 11.450 -10.275 1.00 89.75 237 ALA A CA 1
ATOM 1808 C C . ALA A 1 237 ? -1.338 10.837 -9.337 1.00 89.75 237 ALA A C 1
ATOM 1810 O O . ALA A 1 237 ? -2.516 10.693 -9.685 1.00 89.75 237 ALA A O 1
ATOM 1811 N N . GLY A 1 238 ? -0.946 10.549 -8.095 1.00 86.44 238 GLY A N 1
ATOM 1812 C CA . GLY A 1 238 ? -1.854 10.113 -7.039 1.00 86.44 238 GLY A CA 1
ATOM 1813 C C . GLY A 1 238 ? -2.916 11.170 -6.723 1.00 86.44 238 GLY A C 1
ATOM 1814 O O . GLY A 1 238 ? -2.709 12.370 -6.891 1.00 86.44 238 GLY A O 1
ATOM 1815 N N . SER A 1 239 ? -4.089 10.748 -6.234 1.00 87.25 239 SER A N 1
ATOM 1816 C CA . SER A 1 239 ? -5.158 11.684 -5.836 1.00 87.25 239 SER A CA 1
ATOM 1817 C C . SER A 1 239 ? -4.736 12.636 -4.712 1.00 87.25 239 SER A C 1
ATOM 1819 O O . SER A 1 239 ? -5.324 13.706 -4.580 1.00 87.25 239 SER A O 1
ATOM 1821 N N . THR A 1 240 ? -3.727 12.265 -3.932 1.00 92.38 240 THR A N 1
ATOM 1822 C CA . THR A 1 240 ? -2.993 13.113 -2.990 1.00 92.38 240 THR A CA 1
ATOM 1823 C C . THR A 1 240 ? -1.591 13.278 -3.559 1.00 92.38 240 THR A C 1
ATOM 1825 O O . THR A 1 240 ? -0.979 12.256 -3.850 1.00 92.38 240 THR A O 1
ATOM 1828 N N . CYS A 1 241 ? -1.088 14.505 -3.721 1.00 95.19 241 CYS A N 1
ATOM 1829 C CA . CYS A 1 241 ? 0.277 14.733 -4.205 1.00 95.19 241 CYS A CA 1
ATOM 1830 C C . CYS A 1 241 ? 0.919 15.945 -3.515 1.00 95.19 241 CYS A C 1
ATOM 1832 O O . CYS A 1 241 ? 0.611 17.112 -3.797 1.00 95.19 241 CYS A O 1
ATOM 1834 N N . TRP A 1 242 ? 1.839 15.653 -2.602 1.00 96.69 242 TRP A N 1
ATOM 1835 C CA . TRP A 1 242 ? 2.657 16.640 -1.915 1.00 96.69 242 TRP A CA 1
ATOM 1836 C C . TRP A 1 242 ? 3.884 17.025 -2.745 1.00 96.69 242 TRP A C 1
ATOM 1838 O O . TRP A 1 242 ? 4.573 16.170 -3.312 1.00 96.69 242 TRP A O 1
ATOM 1848 N N . SER A 1 243 ? 4.200 18.320 -2.764 1.00 96.38 243 SER A N 1
ATOM 1849 C CA . SER A 1 243 ? 5.492 18.831 -3.237 1.00 96.38 243 SER A CA 1
ATOM 1850 C C . SER A 1 243 ? 6.596 18.625 -2.197 1.00 96.38 243 SER A C 1
ATOM 1852 O O . SER A 1 243 ? 7.765 18.511 -2.558 1.00 96.38 243 SER A O 1
ATOM 1854 N N . SER A 1 244 ? 6.231 18.559 -0.913 1.00 93.31 244 SER A N 1
ATOM 1855 C CA . SER A 1 244 ? 7.127 18.128 0.160 1.00 93.31 244 SER A CA 1
ATOM 1856 C C . SER A 1 244 ? 7.498 16.651 -0.021 1.00 93.31 244 SER A C 1
ATOM 1858 O O . SER A 1 244 ? 6.655 15.820 -0.366 1.00 93.31 244 SER A O 1
ATOM 1860 N N . PHE A 1 245 ? 8.779 16.340 0.150 1.00 91.62 245 PHE A N 1
ATOM 1861 C CA . PHE A 1 245 ? 9.359 15.036 -0.155 1.00 91.62 245 PHE A CA 1
ATOM 1862 C C . PHE A 1 245 ? 10.578 14.766 0.734 1.00 91.62 245 PHE A C 1
ATOM 1864 O O . PHE A 1 245 ? 11.228 15.704 1.200 1.00 91.62 245 PHE A O 1
ATOM 1871 N N . ASN A 1 246 ? 10.906 13.500 0.988 1.00 85.75 246 ASN A N 1
ATOM 1872 C CA . ASN A 1 246 ? 12.169 13.123 1.619 1.00 85.75 246 ASN A CA 1
ATOM 1873 C C . ASN A 1 246 ? 13.065 12.445 0.581 1.00 85.75 246 ASN A C 1
ATOM 1875 O O . ASN A 1 246 ? 12.925 11.247 0.324 1.00 85.75 246 ASN A O 1
ATOM 1879 N N . LYS A 1 247 ? 14.018 13.195 0.012 1.00 82.00 247 LYS A N 1
ATOM 1880 C CA . LYS A 1 247 ? 14.922 12.658 -1.022 1.00 82.00 247 LYS A CA 1
ATOM 1881 C C . LYS A 1 247 ? 15.750 11.475 -0.529 1.00 82.00 247 LYS A C 1
ATOM 1883 O O . LYS A 1 247 ? 16.098 10.613 -1.318 1.00 82.00 247 LYS A O 1
ATOM 1888 N N . SER A 1 248 ? 16.021 11.391 0.776 1.00 78.06 248 SER A N 1
ATOM 1889 C CA . SER A 1 248 ? 16.791 10.280 1.358 1.00 78.06 248 SER A CA 1
ATOM 1890 C C . SER A 1 248 ? 16.017 8.956 1.382 1.00 78.06 248 SER A C 1
ATOM 1892 O O . SER A 1 248 ? 16.600 7.918 1.678 1.00 78.06 248 SER A O 1
ATOM 1894 N N . SER A 1 249 ? 14.708 8.983 1.099 1.00 69.25 249 SER A N 1
ATOM 1895 C CA . SER A 1 249 ? 13.848 7.791 1.072 1.00 69.25 249 SER A CA 1
ATOM 1896 C C . SER A 1 249 ? 13.789 7.113 -0.303 1.00 69.25 249 SER A C 1
ATOM 1898 O O . SER A 1 249 ? 13.208 6.036 -0.414 1.00 69.25 249 SER A O 1
ATOM 1900 N N . VAL A 1 250 ? 14.378 7.712 -1.347 1.00 73.81 250 VAL A N 1
ATOM 1901 C CA . VAL A 1 250 ? 14.392 7.176 -2.719 1.00 73.81 250 VAL A CA 1
ATOM 1902 C C . VAL A 1 250 ? 15.797 7.295 -3.310 1.00 73.81 250 VAL A C 1
ATOM 1904 O O . VAL A 1 250 ? 16.479 8.293 -3.112 1.00 73.81 250 VAL A O 1
ATOM 1907 N N . THR A 1 251 ? 16.245 6.281 -4.051 1.00 76.81 251 THR A N 1
ATOM 1908 C CA . THR A 1 251 ? 17.545 6.306 -4.743 1.00 76.81 251 THR A CA 1
ATOM 1909 C C . THR A 1 251 ? 17.340 6.378 -6.254 1.00 76.81 251 THR A C 1
ATOM 1911 O O . THR A 1 251 ? 16.594 5.578 -6.813 1.00 76.81 251 THR A O 1
ATOM 1914 N N . ILE A 1 252 ? 18.049 7.289 -6.925 1.00 80.25 252 ILE A N 1
ATOM 1915 C CA . ILE A 1 252 ? 18.008 7.439 -8.389 1.00 80.25 252 ILE A CA 1
ATOM 1916 C C . ILE A 1 252 ? 18.531 6.165 -9.068 1.00 80.25 252 ILE A C 1
ATOM 1918 O O . ILE A 1 252 ? 19.593 5.647 -8.706 1.00 80.25 252 ILE A O 1
ATOM 1922 N N . GLY A 1 253 ? 17.793 5.649 -10.048 1.00 64.69 253 GLY A N 1
ATOM 1923 C CA . GLY A 1 253 ? 18.117 4.426 -10.781 1.00 64.69 253 GLY A CA 1
ATOM 1924 C C . GLY A 1 253 ? 17.805 3.128 -10.048 1.00 64.69 253 GLY A C 1
ATOM 1925 O O . GLY A 1 253 ? 18.132 2.052 -10.551 1.00 64.69 253 GLY A O 1
ATOM 1926 N N . GLN A 1 254 ? 17.180 3.179 -8.867 1.00 59.06 254 GLN A N 1
ATOM 1927 C CA . GLN A 1 254 ? 16.607 1.986 -8.248 1.00 59.06 254 GLN A CA 1
ATOM 1928 C C . GLN A 1 254 ? 15.245 1.678 -8.874 1.00 59.06 254 GLN A C 1
ATOM 1930 O O . GLN A 1 254 ? 14.208 1.891 -8.252 1.00 59.06 254 GLN A O 1
ATOM 1935 N N . THR A 1 255 ? 15.223 1.134 -10.095 1.00 40.44 255 THR A N 1
ATOM 1936 C CA . THR A 1 255 ? 14.100 0.294 -10.538 1.00 40.44 255 THR A CA 1
ATOM 1937 C C . THR A 1 255 ? 14.434 -0.599 -11.747 1.00 40.44 255 THR A C 1
ATOM 1939 O O . THR A 1 255 ? 14.943 -0.146 -12.760 1.00 40.44 255 THR A O 1
ATOM 1942 N N . ILE A 1 256 ? 14.019 -1.871 -11.625 1.00 39.44 256 ILE A N 1
ATOM 1943 C CA . ILE A 1 256 ? 13.727 -2.870 -12.679 1.00 39.44 256 ILE A CA 1
ATOM 1944 C C . ILE A 1 256 ? 14.902 -3.706 -13.232 1.00 39.44 256 ILE A C 1
ATOM 1946 O O . ILE A 1 256 ? 15.374 -3.492 -14.340 1.00 39.44 256 ILE A O 1
ATOM 1950 N N . SER A 1 257 ? 15.213 -4.816 -12.543 1.00 33.22 257 SER A N 1
ATOM 1951 C CA . SER A 1 257 ? 15.516 -6.096 -13.227 1.00 33.22 257 SER A CA 1
ATOM 1952 C C . SER A 1 257 ? 15.241 -7.389 -12.428 1.00 33.22 257 SER A C 1
ATOM 1954 O O . SER A 1 257 ? 15.501 -8.470 -12.949 1.00 33.22 257 SER A O 1
ATOM 1956 N N . ASP A 1 258 ? 14.614 -7.351 -11.235 1.00 30.88 258 ASP A N 1
ATOM 1957 C CA . ASP A 1 258 ? 14.329 -8.582 -10.466 1.00 30.88 258 ASP A CA 1
ATOM 1958 C C . ASP A 1 258 ? 12.915 -8.680 -9.858 1.00 30.88 258 ASP A C 1
ATOM 1960 O O . ASP A 1 258 ? 12.357 -7.720 -9.320 1.00 30.88 258 ASP A O 1
ATOM 1964 N N . ARG A 1 259 ? 12.313 -9.882 -9.923 1.00 30.81 259 ARG A N 1
ATOM 1965 C CA . ARG A 1 259 ? 10.915 -10.160 -9.505 1.00 30.81 259 ARG A CA 1
ATOM 1966 C C . ARG A 1 259 ? 10.637 -9.913 -8.019 1.00 30.81 259 ARG A C 1
ATOM 1968 O O . ARG A 1 259 ? 9.498 -9.598 -7.690 1.00 30.81 259 ARG A O 1
ATOM 1975 N N . LEU A 1 260 ? 11.639 -10.041 -7.147 1.00 30.36 260 LEU A N 1
ATOM 1976 C CA . LEU A 1 260 ? 11.504 -9.828 -5.697 1.00 30.36 260 LEU A CA 1
ATOM 1977 C C . LEU A 1 260 ? 11.433 -8.337 -5.313 1.00 30.36 260 LEU A C 1
ATOM 1979 O O . LEU A 1 260 ? 10.851 -8.004 -4.287 1.00 30.36 260 LEU A O 1
ATOM 1983 N N . ILE A 1 261 ? 11.932 -7.432 -6.164 1.00 39.66 261 ILE A N 1
ATOM 1984 C CA . ILE A 1 261 ? 11.985 -5.982 -5.899 1.00 39.66 261 ILE A CA 1
ATOM 1985 C C . ILE A 1 261 ? 10.709 -5.267 -6.397 1.00 39.66 261 ILE A C 1
ATOM 1987 O O . ILE A 1 261 ? 10.455 -4.118 -6.056 1.00 39.66 261 ILE A O 1
ATOM 1991 N N . LYS A 1 262 ? 9.813 -5.943 -7.134 1.00 34.16 262 LYS A N 1
ATOM 1992 C CA . LYS A 1 262 ? 8.573 -5.325 -7.654 1.00 34.16 262 LYS A CA 1
ATOM 1993 C C . LYS A 1 262 ? 7.637 -4.766 -6.571 1.00 34.16 262 LYS A C 1
ATOM 1995 O O . LYS A 1 262 ? 6.909 -3.818 -6.852 1.00 34.16 262 LYS A O 1
ATOM 2000 N N . ASN A 1 263 ? 7.654 -5.311 -5.354 1.00 34.03 263 ASN A N 1
ATOM 2001 C CA . ASN A 1 263 ? 6.830 -4.802 -4.251 1.00 34.03 263 ASN A CA 1
ATOM 2002 C C . ASN A 1 263 ? 7.453 -3.566 -3.581 1.00 34.03 263 ASN A C 1
ATOM 2004 O O . ASN A 1 263 ? 6.733 -2.601 -3.342 1.00 34.03 263 ASN A O 1
ATOM 2008 N N . ALA A 1 264 ? 8.778 -3.538 -3.388 1.00 35.69 264 ALA A N 1
ATOM 2009 C CA . ALA A 1 264 ? 9.496 -2.339 -2.942 1.00 35.69 264 ALA A CA 1
ATOM 2010 C C . ALA A 1 264 ? 9.377 -1.199 -3.970 1.00 35.69 264 ALA A C 1
ATOM 2012 O O . ALA A 1 264 ? 9.085 -0.065 -3.608 1.00 35.69 264 ALA A O 1
ATOM 2013 N N . ASN A 1 265 ? 9.465 -1.526 -5.262 1.00 45.19 265 ASN A N 1
ATOM 2014 C CA . ASN A 1 265 ? 9.267 -0.577 -6.360 1.00 45.19 265 ASN A CA 1
ATOM 2015 C C . ASN A 1 265 ? 7.843 -0.011 -6.394 1.00 45.19 265 ASN A C 1
ATOM 2017 O O . ASN A 1 265 ? 7.662 1.153 -6.721 1.00 45.19 265 ASN A O 1
ATOM 2021 N N . ARG A 1 266 ? 6.827 -0.801 -6.016 1.00 49.75 266 ARG A N 1
ATOM 2022 C CA . ARG A 1 266 ? 5.448 -0.307 -5.876 1.00 49.75 266 ARG A CA 1
ATOM 2023 C C . ARG A 1 266 ? 5.318 0.659 -4.697 1.00 49.75 266 ARG A C 1
ATOM 2025 O O . ARG A 1 266 ? 4.570 1.624 -4.800 1.00 49.75 266 ARG A O 1
ATOM 2032 N N . CYS A 1 267 ? 6.040 0.421 -3.601 1.00 49.97 267 CYS A N 1
ATOM 2033 C CA . CYS A 1 267 ? 6.094 1.343 -2.467 1.00 49.97 267 CYS A CA 1
ATOM 2034 C C . CYS A 1 267 ? 6.823 2.647 -2.825 1.00 49.97 267 CYS A C 1
ATOM 2036 O O . CYS A 1 267 ? 6.315 3.709 -2.484 1.00 49.97 267 CYS A O 1
ATOM 2038 N N . ILE A 1 268 ? 7.936 2.578 -3.566 1.00 63.00 268 ILE A N 1
ATOM 2039 C CA . ILE A 1 268 ? 8.675 3.755 -4.054 1.00 63.00 268 ILE A CA 1
ATOM 2040 C C . ILE A 1 268 ? 7.840 4.535 -5.070 1.00 63.00 268 ILE A C 1
ATOM 2042 O O . ILE A 1 268 ? 7.631 5.722 -4.875 1.00 63.00 268 ILE A O 1
ATOM 2046 N N . ALA A 1 269 ? 7.277 3.877 -6.088 1.00 67.56 269 ALA A N 1
ATOM 2047 C CA . ALA A 1 269 ? 6.408 4.525 -7.072 1.00 67.56 269 ALA A CA 1
ATOM 2048 C C . ALA A 1 269 ? 5.187 5.173 -6.403 1.00 67.56 269 ALA A C 1
ATOM 2050 O O . ALA A 1 269 ? 4.824 6.300 -6.720 1.00 67.56 269 ALA A O 1
ATOM 2051 N N . ARG A 1 270 ? 4.585 4.510 -5.406 1.00 73.38 270 ARG A N 1
ATOM 2052 C CA . ARG A 1 270 ? 3.487 5.091 -4.622 1.00 73.38 270 ARG A CA 1
ATOM 2053 C C . ARG A 1 270 ? 3.944 6.276 -3.768 1.00 73.38 270 ARG A C 1
ATOM 2055 O O . ARG A 1 270 ? 3.212 7.254 -3.675 1.00 73.38 270 ARG A O 1
ATOM 2062 N N . TYR A 1 271 ? 5.123 6.204 -3.153 1.00 80.38 271 TYR A N 1
ATOM 2063 C CA . TYR A 1 271 ? 5.694 7.313 -2.388 1.00 80.38 271 TYR A CA 1
ATOM 2064 C C . TYR A 1 271 ? 6.007 8.511 -3.294 1.00 80.38 271 TYR A C 1
ATOM 2066 O O . TYR A 1 271 ? 5.606 9.628 -2.982 1.00 80.38 271 TYR A O 1
ATOM 2074 N N . SER A 1 272 ? 6.616 8.282 -4.459 1.00 85.44 272 SER A N 1
ATOM 2075 C CA . SER A 1 272 ? 6.850 9.299 -5.490 1.00 85.44 272 SER A CA 1
ATOM 2076 C C . SER A 1 272 ? 5.546 9.928 -5.993 1.00 85.44 272 SER A C 1
ATOM 2078 O O . SER A 1 272 ? 5.454 11.156 -6.086 1.00 85.44 272 SER A O 1
ATOM 2080 N N . SER A 1 273 ? 4.509 9.114 -6.202 1.00 86.31 273 SER A N 1
ATOM 2081 C CA . SER A 1 273 ? 3.192 9.547 -6.688 1.00 86.31 273 SER A CA 1
ATOM 2082 C C . SER A 1 273 ? 2.413 10.369 -5.657 1.00 86.31 273 SER A C 1
ATOM 2084 O O . SER A 1 273 ? 1.642 11.253 -6.029 1.00 86.31 273 SER A O 1
ATOM 2086 N N . CYS A 1 274 ? 2.626 10.116 -4.359 1.00 87.62 274 CYS A N 1
ATOM 2087 C CA . CYS A 1 274 ? 1.911 10.799 -3.279 1.00 87.62 274 CYS A CA 1
ATOM 2088 C C . CYS A 1 274 ? 2.681 11.944 -2.609 1.00 87.62 274 CYS A C 1
ATOM 2090 O O . CYS A 1 274 ? 2.063 12.880 -2.101 1.00 87.62 274 CYS A O 1
ATOM 2092 N N . GLY A 1 275 ? 4.010 11.889 -2.591 1.00 88.12 275 GLY A N 1
ATOM 2093 C CA . GLY A 1 275 ? 4.850 12.768 -1.780 1.00 88.12 275 GLY A CA 1
ATOM 2094 C C . GLY A 1 275 ? 4.666 12.574 -0.269 1.00 88.12 275 GLY A C 1
ATOM 2095 O O . GLY A 1 275 ? 4.011 11.634 0.183 1.00 88.12 275 GLY A O 1
ATOM 2096 N N . ASP A 1 276 ? 5.250 13.477 0.520 1.00 86.12 276 ASP A N 1
ATOM 2097 C CA . ASP A 1 276 ? 5.305 13.380 1.980 1.00 86.12 276 ASP A CA 1
ATOM 2098 C C . ASP A 1 276 ? 4.977 14.725 2.658 1.00 86.12 276 ASP A C 1
ATOM 2100 O O . ASP A 1 276 ? 5.751 15.676 2.522 1.00 86.12 276 ASP A O 1
ATOM 2104 N N . PRO A 1 277 ? 3.882 14.833 3.439 1.00 85.88 277 PRO A N 1
ATOM 2105 C CA . PRO A 1 277 ? 3.517 16.070 4.141 1.00 85.88 277 PRO A CA 1
ATOM 2106 C C . PRO A 1 277 ? 4.565 16.550 5.159 1.00 85.88 277 PRO A C 1
ATOM 2108 O O . PRO A 1 277 ? 4.549 17.720 5.557 1.00 85.88 277 PRO A O 1
ATOM 2111 N N . PHE A 1 278 ? 5.461 15.667 5.601 1.00 82.25 278 PHE A N 1
ATOM 2112 C CA . PHE A 1 278 ? 6.537 15.963 6.546 1.00 82.25 278 PHE A CA 1
ATOM 2113 C C . PHE A 1 278 ? 7.926 15.904 5.896 1.00 82.25 278 PHE A C 1
ATOM 2115 O O . PHE A 1 278 ? 8.936 16.033 6.592 1.00 82.25 278 PHE A O 1
ATOM 2122 N N . GLY A 1 279 ? 7.981 15.751 4.569 1.00 85.12 279 GLY A N 1
ATOM 2123 C CA . GLY A 1 279 ? 9.213 15.787 3.796 1.00 85.12 279 GLY A CA 1
ATOM 2124 C C . GLY A 1 279 ? 9.975 17.100 3.988 1.00 85.12 279 GLY A C 1
ATOM 2125 O O . GLY A 1 279 ? 9.382 18.177 4.081 1.00 85.12 279 GLY A O 1
ATOM 2126 N N . GLN A 1 280 ? 11.302 17.005 4.065 1.00 89.38 280 GLN A N 1
ATOM 2127 C CA . GLN A 1 280 ? 12.187 18.143 4.345 1.00 89.38 280 GLN A CA 1
ATOM 2128 C C . GLN A 1 280 ? 12.628 18.885 3.078 1.00 89.38 280 GLN A C 1
ATOM 2130 O O . GLN A 1 280 ? 13.144 19.999 3.167 1.00 89.38 280 GLN A O 1
ATOM 2135 N N . ASP A 1 281 ? 12.393 18.298 1.907 1.00 93.00 281 ASP A N 1
ATOM 2136 C CA . ASP A 1 281 ? 12.755 18.850 0.610 1.00 93.00 281 ASP A CA 1
ATOM 2137 C C . ASP A 1 281 ? 11.504 19.274 -0.169 1.00 93.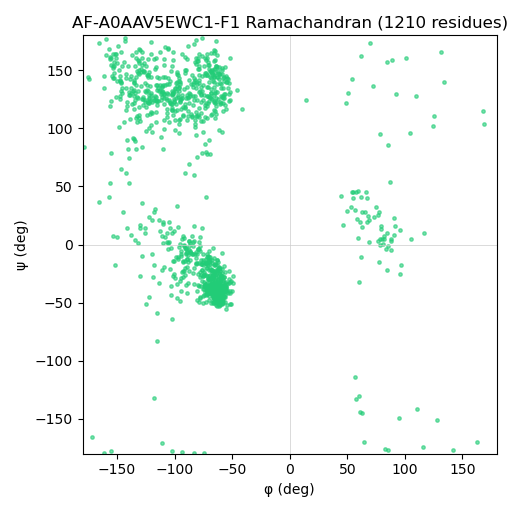00 281 ASP A C 1
ATOM 2139 O O . ASP A 1 281 ? 10.466 18.614 -0.109 1.00 93.00 281 ASP A O 1
ATOM 2143 N N . TRP A 1 282 ? 11.590 20.370 -0.926 1.00 94.88 282 TRP A N 1
ATOM 2144 C CA . TRP A 1 282 ? 10.587 20.694 -1.943 1.00 94.88 282 TRP A CA 1
ATOM 2145 C C . TRP A 1 282 ? 11.027 20.041 -3.248 1.00 94.88 282 TRP A C 1
ATOM 2147 O O . TRP A 1 282 ? 12.005 20.489 -3.835 1.00 94.88 282 TRP A O 1
ATOM 2157 N N . VAL A 1 283 ? 10.358 18.970 -3.671 1.00 95.50 283 VAL A N 1
ATOM 2158 C CA . VAL A 1 283 ? 10.704 18.211 -4.884 1.00 95.50 283 VAL A CA 1
ATOM 2159 C C . VAL A 1 283 ? 9.411 17.822 -5.594 1.00 95.50 283 VAL A C 1
ATOM 2161 O O . VAL A 1 283 ? 8.975 16.683 -5.454 1.00 95.50 283 VAL A O 1
ATOM 2164 N N . PRO A 1 284 ? 8.715 18.749 -6.271 1.00 95.94 284 PRO A N 1
ATOM 2165 C CA . PRO A 1 284 ? 7.411 18.471 -6.861 1.00 95.94 284 PRO A CA 1
ATOM 2166 C C . PRO A 1 284 ? 7.511 17.413 -7.965 1.00 95.94 284 PRO A C 1
ATOM 2168 O O . PRO A 1 284 ? 8.564 17.230 -8.580 1.00 95.94 284 PRO A O 1
ATOM 2171 N N . ALA A 1 285 ? 6.409 16.696 -8.181 1.00 95.62 285 ALA A N 1
ATOM 2172 C CA . ALA A 1 285 ? 6.352 15.603 -9.143 1.00 95.62 285 ALA A CA 1
ATOM 2173 C C . ALA A 1 285 ? 6.099 16.097 -10.574 1.00 95.62 285 ALA A C 1
ATOM 2175 O O . ALA A 1 285 ? 5.261 16.974 -10.812 1.00 95.62 285 ALA A O 1
ATOM 2176 N N . GLU A 1 286 ? 6.795 15.478 -11.518 1.00 95.94 286 GLU A N 1
ATOM 2177 C CA . GLU A 1 286 ? 6.592 15.596 -12.957 1.00 95.94 286 GLU A CA 1
ATOM 2178 C C . GLU A 1 286 ? 6.019 14.279 -13.497 1.00 95.94 286 GLU A C 1
ATOM 2180 O O . GLU A 1 286 ? 6.497 13.194 -13.164 1.00 95.94 286 GLU A O 1
ATOM 2185 N N . CYS A 1 287 ? 4.949 14.388 -14.280 1.00 96.12 287 CYS A N 1
ATOM 2186 C CA . CYS A 1 287 ? 4.235 13.292 -14.921 1.00 96.12 287 CYS A CA 1
ATOM 2187 C C . CYS A 1 287 ? 4.644 13.227 -16.387 1.00 96.12 287 CYS A C 1
ATOM 2189 O O . CYS A 1 287 ? 4.283 14.118 -17.160 1.00 96.12 287 CYS A O 1
ATOM 2191 N N . ASP A 1 288 ? 5.363 12.182 -16.765 1.00 95.00 288 ASP A N 1
ATOM 2192 C CA . ASP A 1 288 ? 5.812 11.948 -18.126 1.00 95.00 288 ASP A CA 1
ATOM 2193 C C . ASP A 1 288 ? 4.897 10.966 -18.858 1.00 95.00 288 ASP A C 1
ATOM 2195 O O . ASP A 1 288 ? 4.381 10.007 -18.289 1.00 95.00 288 ASP A O 1
ATOM 2199 N N . VAL A 1 289 ? 4.624 11.263 -20.129 1.00 96.94 289 VAL A N 1
ATOM 2200 C CA . VAL A 1 289 ? 3.819 10.404 -21.004 1.00 96.94 289 VAL A CA 1
ATOM 2201 C C . VAL A 1 289 ? 4.067 10.762 -22.464 1.00 96.94 289 VAL A C 1
ATOM 2203 O O . VAL A 1 289 ? 4.213 11.932 -22.820 1.00 96.94 289 VAL A O 1
ATOM 2206 N N . SER A 1 290 ? 4.058 9.768 -23.350 1.00 97.62 290 SER A N 1
ATOM 2207 C CA . SER A 1 290 ? 4.109 10.005 -24.795 1.00 97.62 290 SER A CA 1
ATOM 2208 C C . SER A 1 290 ? 2.722 10.206 -25.403 1.00 97.62 290 SER A C 1
ATOM 2210 O O . SER A 1 290 ? 1.762 9.515 -25.058 1.00 97.62 290 SER A O 1
ATOM 2212 N N . ILE A 1 291 ? 2.597 11.129 -26.363 1.00 97.38 291 ILE A N 1
ATOM 2213 C CA . ILE A 1 291 ? 1.383 11.295 -27.174 1.00 97.38 291 ILE A CA 1
ATOM 2214 C C . ILE A 1 291 ? 1.111 10.042 -28.013 1.00 97.38 291 ILE A C 1
ATOM 2216 O O . ILE A 1 291 ? -0.034 9.779 -28.356 1.00 97.38 291 ILE A O 1
ATOM 2220 N N . ARG A 1 292 ? 2.135 9.240 -28.313 1.00 96.00 292 ARG A N 1
ATOM 2221 C CA . ARG A 1 292 ? 2.051 7.953 -29.019 1.00 96.00 292 ARG A CA 1
ATOM 2222 C C . ARG A 1 292 ? 2.313 6.796 -28.038 1.00 96.00 292 ARG A C 1
ATOM 2224 O O . ARG A 1 292 ? 2.606 7.059 -26.873 1.00 96.00 292 ARG A O 1
ATOM 2231 N N . PRO A 1 293 ? 2.093 5.525 -28.420 1.00 92.62 293 PRO A N 1
ATOM 2232 C CA . PRO A 1 293 ? 2.512 4.384 -27.606 1.00 92.62 293 PRO A CA 1
ATOM 2233 C C . PRO A 1 293 ? 4.024 4.361 -27.350 1.00 92.62 293 PRO A C 1
ATOM 2235 O O . PRO A 1 293 ? 4.426 4.052 -26.233 1.00 92.62 293 PRO A O 1
ATOM 2238 N N . GLY A 1 294 ? 4.821 4.718 -28.358 1.00 92.50 294 GLY A N 1
ATOM 2239 C CA . GLY A 1 294 ? 6.271 4.792 -28.288 1.00 92.50 294 GLY A CA 1
ATOM 2240 C C . GLY A 1 294 ? 6.832 6.143 -27.847 1.00 92.50 294 GLY A C 1
ATOM 2241 O O . GLY A 1 294 ? 6.149 7.171 -27.953 1.00 92.50 294 GLY A O 1
ATOM 2242 N N . TRP A 1 295 ? 8.081 6.162 -27.372 1.00 95.75 295 TRP A N 1
ATOM 2243 C CA . TRP A 1 295 ? 8.811 7.404 -27.108 1.00 95.75 295 TRP A CA 1
ATOM 2244 C C . TRP A 1 295 ? 9.336 7.976 -28.418 1.00 95.75 295 TRP A C 1
ATOM 2246 O O . TRP A 1 295 ? 9.123 9.157 -28.682 1.00 95.75 295 TRP A O 1
ATOM 2256 N N . PHE A 1 296 ? 9.938 7.153 -29.279 1.00 97.38 296 PHE A N 1
ATOM 2257 C CA . PHE A 1 296 ? 10.317 7.563 -30.632 1.00 97.38 296 PHE A CA 1
ATOM 2258 C C . PHE A 1 296 ? 9.132 7.489 -31.601 1.00 97.38 296 PHE A C 1
ATOM 2260 O O . PHE A 1 296 ? 8.116 6.840 -31.366 1.00 97.38 296 PHE A O 1
ATOM 2267 N N . TRP A 1 297 ? 9.233 8.201 -32.725 1.00 97.12 297 TRP A N 1
ATOM 2268 C CA . TRP A 1 297 ? 8.174 8.163 -33.727 1.00 97.12 297 TRP A CA 1
ATOM 2269 C C . TRP A 1 297 ? 8.224 6.853 -34.512 1.00 97.12 297 TRP A C 1
ATOM 2271 O O . TRP A 1 297 ? 9.218 6.563 -35.180 1.00 97.12 297 TRP A O 1
ATOM 2281 N N . HIS A 1 298 ? 7.102 6.138 -34.508 1.00 95.31 298 HIS A N 1
ATOM 2282 C CA . HIS A 1 298 ? 6.870 4.944 -35.309 1.00 95.31 298 HIS A CA 1
ATOM 2283 C C . HIS A 1 298 ? 5.753 5.183 -36.327 1.00 95.31 298 HIS A C 1
ATOM 2285 O O . HIS A 1 298 ? 4.669 5.676 -35.999 1.00 95.31 298 HIS A O 1
ATOM 2291 N N . ALA A 1 299 ? 5.986 4.789 -37.582 1.00 92.38 299 ALA A N 1
ATOM 2292 C CA . ALA A 1 299 ? 5.023 4.997 -38.669 1.00 92.38 299 ALA A CA 1
ATOM 2293 C C . ALA A 1 299 ? 3.710 4.216 -38.474 1.00 92.38 299 ALA A C 1
ATOM 2295 O O . ALA A 1 299 ? 2.664 4.605 -38.997 1.00 92.38 299 ALA A O 1
ATOM 2296 N N . SER A 1 300 ? 3.773 3.100 -37.744 1.00 93.12 300 SER A N 1
ATOM 2297 C CA . SER A 1 300 ? 2.638 2.229 -37.427 1.00 93.12 300 SER A CA 1
ATOM 2298 C C . SER A 1 300 ? 1.733 2.794 -36.326 1.00 93.12 300 SER A C 1
ATOM 2300 O O . SER A 1 300 ? 0.589 2.356 -36.191 1.00 93.12 300 SER A O 1
ATOM 2302 N N . GLU A 1 301 ? 2.217 3.770 -35.560 1.00 95.31 301 GLU A N 1
ATOM 2303 C CA . GLU A 1 301 ? 1.534 4.297 -34.387 1.00 95.31 301 GLU A CA 1
ATOM 2304 C C . GLU A 1 301 ? 0.626 5.487 -34.707 1.00 95.31 301 GLU A C 1
ATOM 2306 O O . GLU A 1 301 ? 0.748 6.174 -35.730 1.00 95.31 301 GLU A O 1
ATOM 2311 N N . LYS A 1 302 ? -0.304 5.761 -33.791 1.00 94.69 302 LYS A N 1
ATOM 2312 C CA . LYS A 1 302 ? -1.224 6.898 -33.854 1.00 94.69 302 LYS A CA 1
ATOM 2313 C C . LYS A 1 302 ? -1.196 7.675 -32.538 1.00 94.69 302 LYS A C 1
ATOM 2315 O O . LYS A 1 302 ? -0.983 7.053 -31.495 1.00 94.69 302 LYS A O 1
ATOM 2320 N N . PRO A 1 303 ? -1.403 9.004 -32.576 1.00 96.69 303 PRO A N 1
ATOM 2321 C CA . PRO A 1 303 ? -1.496 9.786 -31.355 1.00 96.69 303 PRO A CA 1
ATOM 2322 C C . PRO A 1 303 ? -2.722 9.380 -30.535 1.00 96.69 303 PRO A C 1
ATOM 2324 O O . PRO A 1 303 ? -3.749 8.954 -31.073 1.00 96.69 303 PRO A O 1
ATOM 2327 N N . LYS A 1 304 ? -2.608 9.552 -29.220 1.00 96.50 304 LYS A N 1
ATOM 2328 C CA . LYS A 1 304 ? -3.705 9.503 -28.259 1.00 96.50 304 LYS A CA 1
ATOM 2329 C C . LYS A 1 304 ? -4.778 10.516 -28.653 1.00 96.50 304 LYS A C 1
ATOM 2331 O O . LYS A 1 304 ? -4.508 11.535 -29.283 1.00 96.50 304 LYS A O 1
ATOM 2336 N N . SER A 1 305 ? -6.015 10.227 -28.266 1.00 94.81 305 SER A N 1
ATOM 2337 C CA . SER A 1 305 ? -7.131 11.136 -28.519 1.00 94.81 305 SER A CA 1
ATOM 2338 C C . SER A 1 305 ? -7.026 12.401 -27.664 1.00 94.81 305 SER A C 1
ATOM 2340 O O . SER A 1 305 ? -6.498 12.362 -26.550 1.00 94.81 305 SER A O 1
ATOM 2342 N N . VAL A 1 306 ? -7.615 13.502 -28.133 1.00 94.62 306 VAL A N 1
ATOM 2343 C CA . VAL A 1 306 ? -7.698 14.751 -27.362 1.00 94.62 306 VAL A CA 1
ATOM 2344 C C . VAL A 1 306 ? -8.375 14.559 -25.997 1.00 94.62 306 VAL A C 1
ATOM 2346 O O . VAL A 1 306 ? -7.956 15.140 -25.000 1.00 94.62 306 VAL A O 1
ATOM 2349 N N . THR A 1 307 ? -9.382 13.686 -25.920 1.00 90.44 307 THR A N 1
ATOM 2350 C CA . THR A 1 307 ? -10.082 13.350 -24.673 1.00 90.44 307 THR A CA 1
ATOM 2351 C C . THR A 1 307 ? -9.188 12.609 -23.685 1.00 90.44 307 THR A C 1
ATOM 2353 O O . THR A 1 307 ? -9.266 12.865 -22.488 1.00 90.44 307 THR A O 1
ATOM 2356 N N . THR A 1 308 ? -8.304 11.737 -24.178 1.00 94.19 308 THR A N 1
ATOM 2357 C CA . THR A 1 308 ? -7.297 11.070 -23.342 1.00 94.19 308 THR A CA 1
ATOM 2358 C C . THR A 1 308 ? -6.308 12.091 -22.785 1.00 94.19 308 THR A C 1
ATOM 2360 O O . THR A 1 308 ? -6.012 12.062 -21.597 1.00 94.19 308 THR A O 1
ATOM 2363 N N . LEU A 1 309 ? -5.842 13.040 -23.608 1.00 96.00 309 LEU A N 1
ATOM 2364 C CA . LEU A 1 309 ? -4.943 14.103 -23.141 1.00 96.00 309 LEU A CA 1
ATOM 2365 C C . LEU A 1 309 ? -5.611 15.025 -22.111 1.00 96.00 309 LEU A C 1
ATOM 2367 O O . LEU A 1 309 ? -4.960 15.456 -21.162 1.00 96.00 309 LEU A O 1
ATOM 2371 N N . LEU A 1 310 ? -6.912 15.296 -22.257 1.00 95.94 310 LEU A N 1
ATOM 2372 C CA . LEU A 1 310 ? -7.681 16.048 -21.265 1.00 95.94 310 LEU A CA 1
ATOM 2373 C C . LEU A 1 310 ? -7.780 15.306 -19.924 1.00 95.94 310 LEU A C 1
ATOM 2375 O O . LEU A 1 310 ? -7.542 15.911 -18.881 1.00 95.94 310 LEU A O 1
ATOM 2379 N N . ASP A 1 311 ? -8.078 14.007 -19.937 1.00 95.44 311 ASP A N 1
ATOM 2380 C CA . ASP A 1 311 ? -8.109 13.180 -18.722 1.00 95.44 311 ASP A CA 1
ATOM 2381 C C . ASP A 1 311 ? -6.729 13.104 -18.041 1.00 95.44 311 ASP A C 1
ATOM 2383 O O . ASP A 1 311 ? -6.626 13.280 -16.825 1.00 95.44 311 ASP A O 1
ATOM 2387 N N . ILE A 1 312 ? -5.653 12.955 -18.824 1.00 96.69 312 ILE A N 1
ATOM 2388 C CA . ILE A 1 312 ? -4.271 13.030 -18.328 1.00 96.69 312 ILE A CA 1
ATOM 2389 C C . ILE A 1 312 ? -4.005 14.395 -17.683 1.00 96.69 312 ILE A C 1
ATOM 2391 O O . ILE A 1 312 ? -3.458 14.444 -16.584 1.00 96.69 312 ILE A O 1
ATOM 2395 N N . TYR A 1 313 ? -4.430 15.506 -18.292 1.00 97.50 313 TYR A N 1
ATOM 2396 C CA . TYR A 1 313 ? -4.264 16.849 -17.716 1.00 97.50 313 TYR A CA 1
ATOM 2397 C C . TYR A 1 313 ? -4.951 16.984 -16.348 1.00 97.50 313 TYR A C 1
ATOM 2399 O O . TYR A 1 313 ? -4.351 17.500 -15.405 1.00 97.50 313 TYR A O 1
ATOM 2407 N N . TYR A 1 314 ? -6.168 16.450 -16.186 1.00 97.06 314 TYR A N 1
ATOM 2408 C CA . TYR A 1 314 ? -6.846 16.399 -14.883 1.00 97.06 314 TYR A CA 1
ATOM 2409 C C . TYR A 1 314 ? -6.121 15.513 -13.859 1.00 97.06 314 TYR A C 1
ATOM 2411 O O . TYR A 1 314 ? -6.166 15.795 -12.660 1.00 97.06 314 TYR A O 1
ATOM 2419 N N . LYS A 1 315 ? -5.450 14.449 -14.310 1.00 96.19 315 LYS A N 1
ATOM 2420 C CA . LYS A 1 315 ? -4.726 13.485 -13.465 1.00 96.19 315 LYS A CA 1
ATOM 2421 C C . LYS A 1 315 ? -3.255 13.832 -13.210 1.00 96.19 315 LYS A C 1
ATOM 2423 O O . LYS A 1 315 ? -2.645 13.186 -12.366 1.00 96.19 315 LYS A O 1
ATOM 2428 N N . SER A 1 316 ? -2.716 14.851 -13.870 1.00 97.06 316 SER A N 1
ATOM 2429 C CA . SER A 1 316 ? -1.348 15.358 -13.692 1.00 97.06 316 SER A CA 1
ATOM 2430 C C . SER A 1 316 ? -1.381 16.788 -13.150 1.00 97.06 316 SER A C 1
ATOM 2432 O O . SER A 1 316 ? -1.347 16.996 -11.937 1.00 97.06 316 SER A O 1
ATOM 2434 N N . VAL A 1 317 ? -1.547 17.777 -14.029 1.00 96.88 317 VAL A N 1
ATOM 2435 C CA . VAL A 1 317 ? -1.636 19.206 -13.686 1.00 96.88 317 VAL A CA 1
ATOM 2436 C C . VAL A 1 317 ? -2.760 19.481 -12.694 1.00 96.88 317 VAL A C 1
ATOM 2438 O O . VAL A 1 317 ? -2.580 20.218 -11.728 1.00 96.88 317 VAL A O 1
ATOM 2441 N N . GLY A 1 318 ? -3.902 18.813 -12.866 1.00 97.12 318 GLY A N 1
ATOM 2442 C CA . GLY A 1 318 ? -5.026 18.873 -11.936 1.00 97.12 318 GLY A CA 1
ATOM 2443 C C . GLY A 1 318 ? -4.764 18.262 -10.556 1.00 97.12 318 GLY A C 1
ATOM 2444 O O . GLY A 1 318 ? -5.638 18.334 -9.694 1.00 97.12 318 GLY A O 1
ATOM 2445 N N . ARG A 1 319 ? -3.588 17.677 -10.318 1.00 96.81 319 ARG A N 1
ATOM 2446 C CA . ARG A 1 319 ? -3.175 17.053 -9.056 1.00 96.81 319 ARG A CA 1
ATOM 2447 C C . ARG A 1 319 ? -1.826 17.583 -8.567 1.00 96.81 319 ARG A C 1
ATOM 2449 O O . ARG A 1 319 ? -1.075 16.834 -7.957 1.00 96.81 319 ARG A O 1
ATOM 2456 N N . ASN A 1 320 ? -1.545 18.872 -8.773 1.00 96.81 320 ASN A N 1
ATOM 2457 C CA . ASN A 1 320 ? -0.326 19.544 -8.299 1.00 96.81 320 ASN A CA 1
ATOM 2458 C C . ASN A 1 320 ? 0.985 19.065 -8.973 1.00 96.81 320 ASN A C 1
ATOM 2460 O O . ASN A 1 320 ? 2.073 19.313 -8.453 1.00 96.81 320 ASN A O 1
ATOM 2464 N N . CYS A 1 321 ? 0.911 18.417 -10.136 1.00 96.31 321 CYS A N 1
ATOM 2465 C CA . CYS A 1 321 ? 2.091 17.994 -10.898 1.00 96.31 321 CYS A CA 1
ATOM 2466 C C . CYS A 1 321 ? 2.316 18.863 -12.135 1.00 96.31 321 CYS A C 1
ATOM 2468 O O . CYS A 1 321 ? 1.450 19.635 -12.537 1.00 96.31 321 CYS A O 1
ATOM 2470 N N . LEU A 1 322 ? 3.480 18.712 -12.757 1.00 96.62 322 LEU A N 1
ATOM 2471 C CA . LEU A 1 322 ? 3.707 19.187 -14.118 1.00 96.62 322 LEU A CA 1
ATOM 2472 C C . LEU A 1 322 ? 3.507 18.042 -15.112 1.00 96.62 322 LEU A C 1
ATOM 2474 O O . LEU A 1 322 ? 3.882 16.913 -14.810 1.00 96.62 322 LEU A O 1
ATOM 2478 N N . LEU A 1 323 ? 2.939 18.321 -16.287 1.00 97.94 323 LEU A N 1
ATOM 2479 C CA . LEU A 1 323 ? 2.811 17.344 -17.372 1.00 97.94 323 LEU A CA 1
ATOM 2480 C C . LEU A 1 323 ? 3.901 17.550 -18.427 1.00 97.94 323 LEU A C 1
ATOM 2482 O O . LEU A 1 323 ? 3.896 18.559 -19.133 1.00 97.94 323 LEU A O 1
ATOM 2486 N N . ILE A 1 324 ? 4.798 16.582 -18.586 1.00 97.69 324 ILE A N 1
ATOM 2487 C CA . ILE A 1 324 ? 5.743 16.554 -19.701 1.00 97.69 324 ILE A CA 1
ATOM 2488 C C . ILE A 1 324 ? 5.224 15.590 -20.777 1.00 97.69 324 ILE A C 1
ATOM 2490 O O . ILE A 1 324 ? 5.204 14.373 -20.605 1.00 97.69 324 ILE A O 1
ATOM 2494 N N . LEU A 1 325 ? 4.739 16.147 -21.891 1.00 98.38 325 LEU A N 1
ATOM 2495 C CA . LEU A 1 325 ? 4.142 15.380 -22.985 1.00 98.38 325 LEU A CA 1
ATOM 2496 C C . LEU A 1 325 ? 5.169 15.157 -24.095 1.00 98.38 325 LEU A C 1
ATOM 2498 O O . LEU A 1 325 ? 5.588 16.109 -24.758 1.00 98.38 325 LEU A O 1
ATOM 2502 N N . ASN A 1 326 ? 5.538 13.903 -24.348 1.00 98.38 326 ASN A N 1
ATOM 2503 C CA . ASN A 1 326 ? 6.416 13.566 -25.461 1.00 98.38 326 ASN A CA 1
ATOM 2504 C C . ASN A 1 326 ? 5.674 13.581 -26.803 1.00 98.38 326 ASN A C 1
ATOM 2506 O O . ASN A 1 326 ? 4.621 12.965 -26.951 1.00 98.38 326 ASN A O 1
ATOM 2510 N N . VAL A 1 327 ? 6.237 14.278 -27.789 1.00 98.19 327 VAL A N 1
ATOM 2511 C CA . VAL A 1 327 ? 5.708 14.413 -29.150 1.00 98.19 327 VAL A CA 1
ATOM 2512 C C . VAL A 1 327 ? 6.857 14.202 -30.138 1.00 98.19 327 VAL A C 1
ATOM 2514 O O . VAL A 1 327 ? 7.539 15.159 -30.511 1.00 98.19 327 VAL A O 1
ATOM 2517 N N . PRO A 1 328 ? 7.118 12.955 -30.561 1.00 97.69 328 PRO A N 1
ATOM 2518 C CA . PRO A 1 328 ? 8.343 12.652 -31.282 1.00 97.69 328 PRO A CA 1
ATOM 2519 C C . PRO A 1 328 ? 8.285 13.127 -32.743 1.00 97.69 328 PRO A C 1
ATOM 2521 O O . PRO A 1 328 ? 7.317 12.828 -33.455 1.00 97.69 328 PRO A O 1
ATOM 2524 N N . PRO A 1 329 ? 9.321 13.829 -33.239 1.00 98.19 329 PRO A N 1
ATOM 2525 C CA . PRO A 1 329 ? 9.456 14.121 -34.661 1.00 98.19 329 PRO A CA 1
ATOM 2526 C C . PRO A 1 329 ? 9.579 12.837 -35.494 1.00 98.19 329 PRO A C 1
ATOM 2528 O O . PRO A 1 329 ? 10.247 11.879 -35.104 1.00 98.19 329 PRO A O 1
ATOM 2531 N N . ASN A 1 330 ? 8.965 12.831 -36.676 1.00 96.88 330 ASN A N 1
ATOM 2532 C CA . ASN A 1 330 ? 9.024 11.714 -37.617 1.00 96.88 330 ASN A CA 1
ATOM 2533 C C . ASN A 1 330 ? 10.371 11.638 -38.360 1.00 96.88 330 ASN A C 1
ATOM 2535 O O . ASN A 1 330 ? 11.226 12.516 -38.236 1.00 96.88 330 ASN A O 1
ATOM 2539 N N . SER A 1 331 ? 10.549 10.624 -39.211 1.00 95.06 331 SER A N 1
ATOM 2540 C CA . SER A 1 331 ? 11.794 10.418 -39.973 1.00 95.06 331 SER A CA 1
ATOM 2541 C C . SER A 1 331 ? 12.147 11.546 -40.959 1.00 95.06 331 SER A C 1
ATOM 2543 O O . SER A 1 331 ? 13.292 11.649 -41.396 1.00 95.06 331 SER A O 1
ATOM 2545 N N . SER A 1 332 ? 11.212 12.445 -41.293 1.00 96.25 332 SER A N 1
ATOM 2546 C CA . SER A 1 332 ? 11.528 13.656 -42.066 1.00 96.25 332 SER A CA 1
ATOM 2547 C C . SER A 1 332 ? 12.126 14.781 -41.210 1.00 96.25 332 SER A C 1
ATOM 2549 O O . SER A 1 332 ? 12.734 15.695 -41.764 1.00 96.25 332 SER A O 1
ATOM 2551 N N . GLY A 1 333 ? 12.008 14.698 -39.880 1.00 96.94 333 GLY A N 1
ATOM 2552 C CA . GLY A 1 333 ? 12.410 15.728 -38.920 1.00 96.94 333 GLY A CA 1
ATOM 2553 C C . GLY A 1 333 ? 11.295 16.725 -38.571 1.00 96.94 333 GLY A C 1
ATOM 2554 O O . GLY A 1 333 ? 11.582 17.845 -38.154 1.00 96.94 333 GLY A O 1
ATOM 2555 N N . LEU A 1 334 ? 10.027 16.346 -38.751 1.00 98.31 334 LEU A N 1
ATOM 2556 C CA . LEU A 1 334 ? 8.855 17.186 -38.480 1.00 98.31 334 LEU A CA 1
ATOM 2557 C C . LEU A 1 334 ? 7.925 16.501 -37.474 1.00 98.31 334 LEU A C 1
ATOM 2559 O O . LEU A 1 334 ? 7.799 15.277 -37.485 1.00 98.31 334 LEU A O 1
ATOM 2563 N N . ILE A 1 335 ? 7.220 17.278 -36.653 1.00 98.31 335 ILE A N 1
ATOM 2564 C CA . ILE A 1 335 ? 6.059 16.762 -35.918 1.00 98.31 335 ILE A CA 1
ATOM 2565 C C . ILE A 1 335 ? 4.960 16.484 -36.948 1.00 98.31 335 ILE A C 1
ATOM 2567 O O . ILE A 1 335 ? 4.674 17.329 -37.806 1.00 98.31 335 ILE A O 1
ATOM 2571 N N . SER A 1 336 ? 4.377 15.285 -36.884 1.00 97.00 336 SER A N 1
ATOM 2572 C CA . SER A 1 336 ? 3.379 14.839 -37.858 1.00 97.00 336 SER A CA 1
ATOM 2573 C C . SER A 1 336 ? 2.118 15.708 -37.831 1.00 97.00 336 SER A C 1
ATOM 2575 O O . SER A 1 336 ? 1.773 16.302 -36.809 1.00 97.00 336 SER A O 1
ATOM 2577 N N . ASP A 1 337 ? 1.417 15.791 -38.962 1.00 96.31 337 ASP A N 1
ATOM 2578 C CA . ASP A 1 337 ? 0.175 16.565 -39.065 1.00 96.31 337 ASP A CA 1
ATOM 2579 C C . ASP A 1 337 ? -0.879 16.060 -38.075 1.00 96.31 337 ASP A C 1
ATOM 2581 O O . ASP A 1 337 ? -1.576 16.869 -37.464 1.00 96.31 337 ASP A O 1
ATOM 2585 N N . GLU A 1 338 ? -0.937 14.743 -37.858 1.00 96.62 338 GLU A N 1
ATOM 2586 C CA . GLU A 1 338 ? -1.847 14.132 -36.893 1.00 96.62 338 GLU A CA 1
ATOM 2587 C C . GLU A 1 338 ? -1.547 14.564 -35.453 1.00 96.62 338 GLU A C 1
ATOM 2589 O O . GLU A 1 338 ? -2.470 14.910 -34.716 1.00 96.62 338 GLU A O 1
ATOM 2594 N N . ASP A 1 339 ? -0.272 14.591 -35.051 1.00 97.38 339 ASP A N 1
ATOM 2595 C CA . ASP A 1 339 ? 0.105 14.990 -33.689 1.00 97.38 339 ASP A CA 1
ATOM 2596 C C . ASP A 1 339 ? -0.160 16.486 -33.469 1.00 97.38 339 ASP A C 1
ATOM 2598 O O . ASP A 1 339 ? -0.680 16.883 -32.426 1.00 97.38 339 ASP A O 1
ATOM 2602 N N . ARG A 1 340 ? 0.127 17.325 -34.478 1.00 96.94 340 ARG A N 1
ATOM 2603 C CA . ARG A 1 340 ? -0.167 18.768 -34.430 1.00 96.94 340 ARG A CA 1
ATOM 2604 C C . ARG A 1 340 ? -1.658 19.043 -34.288 1.00 96.94 340 ARG A C 1
ATOM 2606 O O . ARG A 1 340 ? -2.032 19.921 -33.515 1.00 96.94 340 ARG A O 1
ATOM 2613 N N . GLN A 1 341 ? -2.493 18.299 -35.013 1.00 97.19 341 GLN A N 1
ATOM 2614 C CA . GLN A 1 341 ? -3.942 18.435 -34.923 1.00 97.19 341 GLN A CA 1
ATOM 2615 C C . GLN A 1 341 ? -4.442 18.100 -33.512 1.00 97.19 341 GLN A C 1
ATOM 2617 O O . GLN A 1 341 ? -5.190 18.884 -32.936 1.00 97.19 341 GLN A O 1
ATOM 2622 N N . VAL A 1 342 ? -3.985 16.989 -32.924 1.00 97.62 342 VAL A N 1
ATOM 2623 C CA . VAL A 1 342 ? -4.380 16.598 -31.560 1.00 97.62 342 VAL A CA 1
ATOM 2624 C C . VAL A 1 342 ? -3.948 17.643 -30.527 1.00 97.62 342 VAL A C 1
ATOM 2626 O O . VAL A 1 342 ? -4.730 17.977 -29.638 1.00 97.62 342 VAL A O 1
ATOM 2629 N N . ILE A 1 343 ? -2.737 18.197 -30.647 1.00 97.75 343 ILE A N 1
ATOM 2630 C CA . ILE A 1 343 ? -2.251 19.262 -29.753 1.00 97.75 343 ILE A CA 1
ATOM 2631 C C . ILE A 1 343 ? -3.105 20.523 -29.893 1.00 97.75 343 ILE A C 1
ATOM 2633 O O . ILE A 1 343 ? -3.467 21.131 -28.888 1.00 97.75 343 ILE A O 1
ATOM 2637 N N . GLN A 1 344 ? -3.451 20.907 -31.122 1.00 97.44 344 GLN A N 1
ATOM 2638 C CA . GLN A 1 344 ? -4.308 22.062 -31.364 1.00 97.44 344 GLN A CA 1
ATOM 2639 C C . GLN A 1 344 ? -5.696 21.866 -30.736 1.00 97.44 344 GLN A C 1
ATOM 2641 O O . GLN A 1 344 ? -6.152 22.729 -29.988 1.00 97.44 344 GLN A O 1
ATOM 2646 N N . GLU A 1 345 ? -6.340 20.723 -30.981 1.00 96.81 345 GLU A N 1
ATOM 2647 C CA . GLU A 1 345 ? -7.640 20.387 -30.388 1.00 96.81 345 GLU A CA 1
ATOM 2648 C C . GLU A 1 345 ? -7.563 20.369 -28.853 1.00 96.81 345 GLU A C 1
ATOM 2650 O O . GLU A 1 345 ? -8.461 20.867 -28.171 1.00 96.81 345 GLU A O 1
ATOM 2655 N N . PHE A 1 346 ? -6.467 19.850 -28.291 1.00 97.06 346 PHE A N 1
ATOM 2656 C CA . PHE A 1 346 ? -6.237 19.824 -26.848 1.00 97.06 346 PHE A CA 1
ATOM 2657 C C . PHE A 1 346 ? -6.153 21.234 -26.262 1.00 97.06 346 PHE A C 1
ATOM 2659 O O . PHE A 1 346 ? -6.822 21.526 -25.267 1.00 97.06 346 PHE A O 1
ATOM 2666 N N . THR A 1 347 ? -5.404 22.133 -26.902 1.00 96.62 347 THR A N 1
ATOM 2667 C CA . THR A 1 347 ? -5.341 23.548 -26.515 1.00 96.62 347 THR A CA 1
ATOM 2668 C C . THR A 1 347 ? -6.709 24.215 -26.588 1.00 96.62 347 THR A C 1
ATOM 2670 O O . THR A 1 347 ? -7.107 24.899 -25.644 1.00 96.62 347 THR A O 1
ATOM 2673 N N . GLU A 1 348 ? -7.442 24.015 -27.684 1.00 96.25 348 GLU A N 1
ATOM 2674 C CA . GLU A 1 348 ? -8.763 24.614 -27.893 1.00 96.25 348 GLU A CA 1
ATOM 2675 C C . GLU A 1 348 ? -9.755 24.175 -26.807 1.00 96.25 348 GLU A C 1
ATOM 2677 O O . GLU A 1 348 ? -10.471 25.012 -26.250 1.00 96.25 348 GLU A O 1
ATOM 2682 N N . ILE A 1 349 ? -9.749 22.889 -26.441 1.00 95.56 349 ILE A N 1
ATOM 2683 C CA . ILE A 1 349 ? -10.603 22.357 -25.376 1.00 95.56 349 ILE A CA 1
ATOM 2684 C C . ILE A 1 349 ? -10.212 22.932 -24.011 1.00 95.56 349 ILE A C 1
ATOM 2686 O O . ILE A 1 349 ? -11.085 23.450 -23.313 1.00 95.56 349 ILE A O 1
ATOM 2690 N N . ARG A 1 350 ? -8.923 22.924 -23.630 1.00 95.75 350 ARG A N 1
ATOM 2691 C CA . ARG A 1 350 ? -8.502 23.512 -22.343 1.00 95.75 350 ARG A CA 1
ATOM 2692 C C . ARG A 1 350 ? -8.859 24.995 -22.260 1.00 95.75 350 ARG A C 1
ATOM 2694 O O . ARG A 1 350 ? -9.402 25.438 -21.251 1.00 95.75 350 ARG A O 1
ATOM 2701 N N . HIS A 1 351 ? -8.609 25.755 -23.326 1.00 95.12 351 HIS A N 1
ATOM 2702 C CA . HIS A 1 351 ? -8.966 27.170 -23.381 1.00 95.12 351 HIS A CA 1
ATOM 2703 C C . HIS A 1 351 ? -10.486 27.367 -23.270 1.00 95.12 351 HIS A C 1
ATOM 2705 O O . HIS A 1 351 ? -10.948 28.251 -22.550 1.00 95.12 351 HIS A O 1
ATOM 2711 N N . SER A 1 352 ? -11.286 26.524 -23.927 1.00 94.81 352 SER A N 1
ATOM 2712 C CA . SER A 1 352 ? -12.747 26.574 -23.821 1.00 94.81 352 SER A CA 1
ATOM 2713 C C . SER A 1 352 ? -13.258 26.318 -22.400 1.00 94.81 352 SER A C 1
ATOM 2715 O O . SER A 1 352 ? -14.284 26.890 -22.042 1.00 94.81 352 SER A O 1
ATOM 2717 N N . ILE A 1 353 ? -12.595 25.461 -21.619 1.00 96.06 353 ILE A N 1
ATOM 2718 C CA . ILE A 1 353 ? -13.018 25.125 -20.251 1.00 96.06 353 ILE A CA 1
ATOM 2719 C C . ILE A 1 353 ? -12.571 26.209 -19.263 1.00 96.06 353 ILE A C 1
ATOM 2721 O O . ILE A 1 353 ? -13.375 26.660 -18.453 1.00 96.06 353 ILE A O 1
ATOM 2725 N N . PHE A 1 354 ? -11.304 26.634 -19.330 1.00 95.31 354 PHE A N 1
ATOM 2726 C CA . PHE A 1 354 ? -10.653 27.387 -18.249 1.00 95.31 354 PHE A CA 1
ATOM 2727 C C . PHE A 1 354 ? -10.466 28.889 -18.515 1.00 95.31 354 PHE A C 1
ATOM 2729 O O . PHE A 1 354 ? -10.008 29.607 -17.630 1.00 95.31 354 PHE A O 1
ATOM 2736 N N . SER A 1 355 ? -10.823 29.404 -19.699 1.00 91.50 355 SER A N 1
ATOM 2737 C CA . SER A 1 355 ? -10.613 30.829 -20.033 1.00 91.50 355 SER A CA 1
ATOM 2738 C C . SER A 1 355 ? -11.451 31.810 -19.208 1.00 91.50 355 SER A C 1
ATOM 2740 O O . SER A 1 355 ? -11.050 32.962 -19.049 1.00 91.50 355 SER A O 1
ATOM 2742 N N . GLN A 1 356 ? -12.606 31.388 -18.685 1.00 90.56 356 GLN A N 1
ATOM 2743 C CA . GLN A 1 356 ? -13.464 32.247 -17.873 1.00 90.56 356 GLN A CA 1
ATOM 2744 C C . GLN A 1 356 ? -14.100 31.470 -16.721 1.00 90.56 356 GLN A C 1
ATOM 2746 O O . GLN A 1 356 ? -14.934 30.593 -16.934 1.00 90.56 356 GLN A O 1
ATOM 2751 N N . SER A 1 357 ? -13.744 31.844 -15.491 1.00 95.50 357 SER A N 1
ATOM 2752 C CA . SER A 1 357 ? -14.383 31.313 -14.286 1.00 95.50 357 SER A CA 1
ATOM 2753 C C . SER A 1 357 ? -15.765 31.935 -14.094 1.00 95.50 357 SER A C 1
ATOM 2755 O O . SER A 1 357 ? -15.950 33.149 -14.204 1.00 95.50 357 SER A O 1
ATOM 2757 N N . PHE A 1 358 ? -16.752 31.120 -13.735 1.00 95.88 358 PHE A N 1
ATOM 2758 C CA . PHE A 1 358 ? -18.069 31.613 -13.335 1.00 95.88 358 PHE A CA 1
ATOM 2759 C C . PHE A 1 358 ? -18.057 32.305 -11.966 1.00 95.88 358 PHE A C 1
ATOM 2761 O O . PHE A 1 358 ? -18.998 33.031 -11.654 1.00 95.88 358 PHE A O 1
ATOM 2768 N N . ALA A 1 359 ? -16.983 32.147 -11.184 1.00 94.69 359 ALA A N 1
ATOM 2769 C CA . ALA A 1 359 ? -16.811 32.812 -9.897 1.00 94.69 359 ALA A CA 1
ATOM 2770 C C . ALA A 1 359 ? -16.227 34.234 -9.997 1.00 94.69 359 ALA A C 1
ATOM 2772 O O . ALA A 1 359 ? -16.229 34.940 -8.998 1.00 94.69 359 ALA A O 1
ATOM 2773 N N . THR A 1 360 ? -15.773 34.706 -11.169 1.00 92.88 360 THR A N 1
ATOM 2774 C CA . THR A 1 360 ? -15.053 35.996 -11.303 1.00 92.88 360 THR A CA 1
ATOM 2775 C C . THR A 1 360 ? -15.786 37.203 -10.700 1.00 92.88 360 THR A C 1
ATOM 2777 O O . THR A 1 360 ? -15.141 38.112 -10.191 1.00 92.88 360 THR A O 1
ATOM 2780 N N . ASN A 1 361 ? -17.123 37.222 -10.733 1.00 92.06 361 ASN A N 1
ATOM 2781 C CA . ASN A 1 361 ? -17.942 38.299 -10.156 1.00 92.06 361 ASN A CA 1
ATOM 2782 C C . ASN A 1 361 ? -18.724 37.858 -8.905 1.00 92.06 361 ASN A C 1
ATOM 2784 O O . ASN A 1 361 ? -19.718 38.493 -8.551 1.00 92.06 361 ASN A O 1
ATOM 2788 N N . ALA A 1 362 ? -18.331 36.748 -8.279 1.00 94.94 362 ALA A N 1
ATOM 2789 C CA . ALA A 1 362 ? -19.008 36.225 -7.103 1.00 94.94 362 ALA A CA 1
ATOM 2790 C C . ALA A 1 362 ? -18.803 37.139 -5.887 1.00 94.94 362 ALA A C 1
ATOM 2792 O O . ALA A 1 362 ? -17.761 37.776 -5.726 1.00 94.94 362 ALA A O 1
ATOM 2793 N N . SER A 1 363 ? -19.790 37.174 -4.995 1.00 96.69 363 SER A N 1
ATOM 2794 C CA . SER A 1 363 ? -19.590 37.721 -3.654 1.00 96.69 363 SER A CA 1
ATOM 2795 C C . SER A 1 363 ? -19.000 36.631 -2.767 1.00 96.69 363 SER A C 1
ATOM 2797 O O . SER A 1 363 ? -19.539 35.526 -2.717 1.00 96.69 363 SER A O 1
ATOM 2799 N N . VAL A 1 364 ? -17.889 36.924 -2.089 1.00 97.00 364 VAL A N 1
ATOM 2800 C CA . VAL A 1 364 ? -17.180 35.950 -1.249 1.00 97.00 364 VAL A CA 1
ATOM 2801 C C . VAL A 1 364 ? -17.113 36.453 0.182 1.00 97.00 364 VAL A C 1
ATOM 2803 O O . VAL A 1 364 ? -16.664 37.571 0.441 1.00 97.00 364 VAL A O 1
ATOM 2806 N N . THR A 1 365 ? -17.519 35.607 1.120 1.00 96.25 365 THR A N 1
ATOM 2807 C CA . THR A 1 365 ? -17.364 35.836 2.562 1.00 96.25 365 THR A CA 1
ATOM 2808 C C . THR A 1 365 ? -16.601 34.676 3.179 1.00 96.25 365 THR A C 1
ATOM 2810 O O . THR A 1 365 ? -16.781 33.544 2.745 1.00 96.25 365 THR A O 1
ATOM 2813 N N . ALA A 1 366 ? -15.783 34.932 4.196 1.00 95.94 366 ALA A N 1
ATOM 2814 C CA . ALA A 1 366 ? -15.060 33.887 4.916 1.00 95.94 366 ALA A CA 1
ATOM 2815 C C . ALA A 1 366 ? -15.371 33.925 6.414 1.00 95.94 366 ALA A C 1
ATOM 2817 O O . ALA A 1 366 ? -15.802 34.960 6.929 1.00 95.94 366 ALA A O 1
ATOM 2818 N N . SER A 1 367 ? -15.120 32.813 7.106 1.00 94.62 367 SER A N 1
ATOM 2819 C CA . SER A 1 367 ? -15.274 32.697 8.561 1.00 94.62 367 SER A CA 1
ATOM 2820 C C . SER A 1 367 ? -14.413 33.709 9.326 1.00 94.62 367 SER A C 1
ATOM 2822 O O . SER A 1 367 ? -14.839 34.229 10.357 1.00 94.62 367 SER A O 1
ATOM 2824 N N . SER A 1 368 ? -13.223 34.027 8.810 1.00 94.31 368 SER A N 1
ATOM 2825 C CA . SER A 1 368 ? -12.328 35.046 9.358 1.00 94.31 368 SER A CA 1
ATOM 2826 C C . SER A 1 368 ? -11.406 35.638 8.287 1.00 94.31 368 SER A C 1
ATOM 2828 O O . SER A 1 368 ? -11.234 35.085 7.197 1.00 94.31 368 SER A O 1
ATOM 2830 N N . VAL A 1 369 ? -10.801 36.785 8.604 1.00 94.38 369 VAL A N 1
ATOM 2831 C CA . VAL A 1 369 ? -9.803 37.466 7.767 1.00 94.38 369 VAL A CA 1
ATOM 2832 C C . VAL A 1 369 ? -8.679 37.969 8.662 1.00 94.38 369 VAL A C 1
ATOM 2834 O O . VAL A 1 369 ? -8.929 38.631 9.676 1.00 94.38 369 VAL A O 1
ATOM 2837 N N . ARG A 1 370 ? -7.431 37.677 8.287 1.00 93.06 370 ARG A N 1
ATOM 2838 C CA . ARG A 1 370 ? -6.248 38.119 9.030 1.00 93.06 370 ARG A CA 1
ATOM 2839 C C . ARG A 1 370 ? -6.186 39.643 9.116 1.00 93.06 370 ARG A C 1
ATOM 2841 O O . ARG A 1 370 ? -6.100 40.331 8.104 1.00 93.06 370 ARG A O 1
ATOM 2848 N N . GLY A 1 371 ? -6.162 40.177 10.336 1.00 89.06 371 GLY A N 1
ATOM 2849 C CA . GLY A 1 371 ? -6.136 41.628 10.568 1.00 89.06 371 GLY A CA 1
ATOM 2850 C C . GLY A 1 371 ? -7.513 42.295 10.561 1.00 89.06 371 GLY A C 1
ATOM 2851 O O . GLY A 1 371 ? -7.588 43.521 10.597 1.00 89.06 371 GLY A O 1
ATOM 2852 N N . GLY A 1 372 ? -8.589 41.501 10.561 1.00 88.62 372 GLY A N 1
ATOM 2853 C CA . GLY A 1 372 ? -9.974 41.966 10.601 1.00 88.62 372 GLY A CA 1
ATOM 2854 C C . GLY A 1 372 ? -10.659 41.944 9.233 1.00 88.62 372 GLY A C 1
ATOM 2855 O O . GLY A 1 372 ? -10.008 41.933 8.193 1.00 88.62 372 GLY A O 1
ATOM 2856 N N . MET A 1 373 ? -11.997 41.956 9.244 1.00 86.81 373 MET A N 1
ATOM 2857 C CA . MET A 1 373 ? -12.839 41.804 8.042 1.00 86.81 373 MET A CA 1
ATOM 2858 C C . MET A 1 373 ? -12.640 42.906 6.991 1.00 86.81 373 MET A C 1
ATOM 2860 O O . MET A 1 373 ? -12.873 42.666 5.811 1.00 86.81 373 MET A O 1
ATOM 2864 N N . ASP A 1 374 ? -12.177 44.087 7.407 1.00 85.50 374 ASP A N 1
ATOM 2865 C CA . ASP A 1 374 ? -11.907 45.222 6.516 1.00 85.50 374 ASP A CA 1
ATOM 2866 C C . ASP A 1 374 ? -10.486 45.185 5.909 1.00 85.50 374 ASP A C 1
ATOM 2868 O O . ASP A 1 374 ? -10.097 46.097 5.174 1.00 85.50 374 ASP A O 1
ATOM 2872 N N . ASN A 1 375 ? -9.674 44.159 6.214 1.00 87.81 375 ASN A N 1
ATOM 2873 C CA . ASN A 1 375 ? -8.318 44.045 5.681 1.00 87.81 375 ASN A CA 1
ATOM 2874 C C . ASN A 1 375 ? -8.325 43.564 4.222 1.00 87.81 375 ASN A C 1
ATOM 2876 O O . ASN A 1 375 ? -8.507 42.383 3.930 1.00 87.81 375 ASN A O 1
ATOM 2880 N N . LEU A 1 376 ? -8.034 44.490 3.309 1.00 89.44 376 LEU A N 1
ATOM 2881 C CA . LEU A 1 376 ? -7.975 44.226 1.870 1.00 89.44 376 LEU A CA 1
ATOM 2882 C C . LEU A 1 376 ? -6.801 43.325 1.451 1.00 89.44 376 LEU A C 1
ATOM 2884 O O . LEU A 1 376 ? -6.865 42.697 0.401 1.00 89.44 376 LEU A O 1
ATOM 2888 N N . GLN A 1 377 ? -5.732 43.235 2.250 1.00 90.31 377 GLN A N 1
ATOM 2889 C CA . GLN A 1 377 ? -4.546 42.448 1.897 1.00 90.31 377 GLN A CA 1
ATOM 2890 C C . GLN A 1 377 ? -4.819 40.937 1.873 1.00 90.31 377 GLN A C 1
ATOM 2892 O O . GLN A 1 377 ? -4.226 40.232 1.063 1.00 90.31 377 GLN A O 1
ATOM 2897 N N . PHE A 1 378 ? -5.710 40.449 2.741 1.00 94.12 378 PHE A N 1
ATOM 2898 C CA . PHE A 1 378 ? -6.039 39.024 2.891 1.00 94.12 378 PHE A CA 1
ATOM 2899 C C . PHE A 1 378 ? -7.533 38.751 2.679 1.00 94.12 378 PHE A C 1
ATOM 2901 O O . PHE A 1 378 ? -8.076 37.781 3.211 1.00 94.12 378 PHE A O 1
ATOM 2908 N N . ALA A 1 379 ? -8.211 39.638 1.950 1.00 94.69 379 ALA A N 1
ATOM 2909 C CA . ALA A 1 379 ? -9.652 39.597 1.773 1.00 94.69 379 ALA A CA 1
ATOM 2910 C C . ALA A 1 379 ? -10.108 38.306 1.063 1.00 94.69 379 ALA A C 1
ATOM 2912 O O . ALA A 1 379 ? -9.415 37.820 0.170 1.00 94.69 379 ALA A O 1
ATOM 2913 N N . PRO A 1 380 ? -11.310 37.780 1.367 1.00 95.50 380 PRO A N 1
ATOM 2914 C CA . PRO A 1 380 ? -11.851 36.594 0.698 1.00 95.50 380 PRO A CA 1
ATOM 2915 C C . PRO A 1 380 ? -11.976 36.760 -0.821 1.00 95.50 380 PRO A C 1
ATOM 2917 O O . PRO A 1 380 ? -11.808 35.798 -1.557 1.00 95.50 380 PRO A O 1
ATOM 2920 N N . ALA A 1 381 ? -12.216 37.984 -1.302 1.00 95.19 381 ALA A N 1
ATOM 2921 C CA . ALA A 1 381 ? -12.315 38.293 -2.730 1.00 95.19 381 ALA A CA 1
ATOM 2922 C C . ALA A 1 381 ? -10.999 38.078 -3.505 1.00 95.19 381 ALA A C 1
ATOM 2924 O O . ALA A 1 381 ? -11.034 37.957 -4.727 1.00 95.19 381 ALA A O 1
ATOM 2925 N N . ASN A 1 382 ? -9.856 37.987 -2.815 1.00 95.56 382 ASN A N 1
ATOM 2926 C CA . ASN A 1 382 ? -8.553 37.772 -3.444 1.00 95.56 382 ASN A CA 1
ATOM 2927 C C . ASN A 1 382 ? -8.464 36.437 -4.194 1.00 95.56 382 ASN A C 1
ATOM 2929 O O . ASN A 1 382 ? -7.651 36.321 -5.101 1.00 95.56 382 ASN A O 1
ATOM 2933 N N . VAL A 1 383 ? -9.311 35.458 -3.859 1.00 97.12 383 VAL A N 1
ATOM 2934 C CA . VAL A 1 383 ? -9.311 34.131 -4.499 1.00 97.12 383 VAL A CA 1
ATOM 2935 C C . VAL A 1 383 ? -10.018 34.102 -5.858 1.00 97.12 383 VAL A C 1
ATOM 2937 O O . VAL A 1 383 ? -10.073 33.056 -6.496 1.00 97.12 383 VAL A O 1
ATOM 2940 N N . LEU A 1 384 ? -10.617 35.213 -6.296 1.00 95.44 384 LEU A N 1
ATOM 2941 C CA . LEU A 1 384 ? -11.345 35.282 -7.570 1.00 95.44 384 LEU A CA 1
ATOM 2942 C C . LEU A 1 384 ? -10.443 35.606 -8.768 1.00 95.44 384 LEU A C 1
ATOM 2944 O O . LEU A 1 384 ? -10.875 35.470 -9.915 1.00 95.44 384 LEU A O 1
ATOM 2948 N N . GLU A 1 385 ? -9.211 36.039 -8.507 1.00 90.12 385 GLU A N 1
ATOM 2949 C CA . GLU A 1 385 ? -8.195 36.338 -9.512 1.00 90.12 385 GLU A CA 1
ATOM 2950 C C . GLU A 1 385 ? -7.135 35.234 -9.506 1.00 90.12 385 GLU A C 1
ATOM 2952 O O . GLU A 1 385 ? -6.633 34.860 -8.450 1.00 90.12 385 GLU A O 1
ATOM 2957 N N . ASP A 1 386 ? -6.800 34.696 -10.680 1.00 89.69 386 ASP A N 1
ATOM 2958 C CA . ASP A 1 386 ? -5.815 33.618 -10.803 1.00 89.69 386 ASP A CA 1
ATOM 2959 C C . ASP A 1 386 ? -4.395 34.164 -10.591 1.00 89.69 386 ASP A C 1
ATOM 2961 O O . ASP A 1 386 ? -3.719 34.605 -11.522 1.00 89.69 386 ASP A O 1
ATOM 2965 N N . SER A 1 387 ? -3.969 34.220 -9.329 1.00 88.88 387 SER A N 1
ATOM 2966 C CA . SER A 1 387 ? -2.674 34.759 -8.928 1.00 88.88 387 SER A CA 1
ATOM 2967 C C . SER A 1 387 ? -2.182 34.085 -7.663 1.00 88.88 387 SER A C 1
ATOM 2969 O O . SER A 1 387 ? -2.836 34.141 -6.632 1.00 88.88 387 SER A O 1
ATOM 2971 N N . ILE A 1 388 ? -0.963 33.545 -7.682 1.00 88.88 388 ILE A N 1
ATOM 2972 C CA . ILE A 1 388 ? -0.334 33.018 -6.462 1.00 88.88 388 ILE A CA 1
ATOM 2973 C C . ILE A 1 388 ? 0.073 34.128 -5.477 1.00 88.88 388 ILE A C 1
ATOM 2975 O O . ILE A 1 388 ? 0.374 33.840 -4.323 1.00 88.88 388 ILE A O 1
ATOM 2979 N N . TYR A 1 389 ? 0.112 35.397 -5.898 1.00 89.62 389 TYR A N 1
ATOM 2980 C CA . TYR A 1 389 ? 0.588 36.519 -5.074 1.00 89.62 389 TYR A CA 1
ATOM 2981 C C . TYR A 1 389 ? -0.522 37.232 -4.297 1.00 89.62 389 TYR A C 1
ATOM 2983 O O . TYR A 1 389 ? -0.223 37.991 -3.374 1.00 89.62 389 TYR A O 1
ATOM 2991 N N . SER A 1 390 ? -1.778 36.982 -4.662 1.00 92.69 390 SER A N 1
ATOM 2992 C CA . SER A 1 390 ? -2.968 37.445 -3.956 1.00 92.69 390 SER A CA 1
ATOM 2993 C C . SER A 1 390 ? -3.647 36.231 -3.336 1.00 92.69 390 SER A C 1
ATOM 2995 O O . SER A 1 390 ? -3.803 35.211 -3.995 1.00 92.69 390 SER A O 1
ATOM 2997 N N . TYR A 1 391 ? -3.989 36.288 -2.054 1.00 95.75 391 TYR A N 1
ATOM 2998 C CA . TYR A 1 391 ? -4.606 35.150 -1.381 1.00 95.75 391 TYR A CA 1
ATOM 2999 C C . TYR A 1 391 ? -5.480 35.596 -0.219 1.00 95.75 391 TYR A C 1
ATOM 3001 O O . TYR A 1 391 ? -5.300 36.675 0.355 1.00 95.75 391 TYR A O 1
ATOM 3009 N N . TRP A 1 392 ? -6.427 34.736 0.131 1.00 96.75 392 TRP A N 1
ATOM 3010 C CA . TRP A 1 392 ? -7.125 34.807 1.402 1.00 96.75 392 TRP A CA 1
ATOM 3011 C C . TRP A 1 392 ? -6.271 34.162 2.498 1.00 96.75 392 TRP A C 1
ATOM 3013 O O . TRP A 1 392 ? -5.638 33.123 2.282 1.00 96.75 392 TRP A O 1
ATOM 3023 N N . ALA A 1 393 ? -6.262 34.784 3.678 1.00 95.56 393 ALA A N 1
ATOM 3024 C CA . ALA A 1 393 ? -5.659 34.225 4.880 1.00 95.56 393 ALA A CA 1
ATOM 3025 C C . ALA A 1 393 ? -6.607 34.403 6.078 1.00 95.56 393 ALA A C 1
ATOM 3027 O O . ALA A 1 393 ? -7.056 35.531 6.331 1.00 95.56 393 ALA A O 1
ATOM 3028 N N . PRO A 1 394 ? -6.878 33.339 6.851 1.00 95.12 394 PRO A N 1
ATOM 3029 C CA . PRO A 1 394 ? -7.689 33.431 8.053 1.00 95.12 394 PRO A CA 1
ATOM 3030 C C . PRO A 1 394 ? -6.937 34.140 9.183 1.00 95.12 394 PRO A C 1
ATOM 3032 O O . PRO A 1 394 ? -5.707 34.289 9.171 1.00 95.12 394 PRO A O 1
ATOM 3035 N N . GLN A 1 395 ? -7.699 34.569 10.187 1.00 92.56 395 GLN A N 1
ATOM 3036 C CA . GLN A 1 395 ? -7.135 35.047 11.442 1.00 92.56 395 GLN A CA 1
ATOM 3037 C C . GLN A 1 395 ? -6.317 33.930 12.120 1.00 92.56 395 GLN A C 1
ATOM 3039 O O . GLN A 1 395 ? -6.613 32.746 11.982 1.00 92.56 395 GLN A O 1
ATOM 3044 N N . GLU A 1 396 ? -5.248 34.314 12.819 1.00 88.38 396 GLU A N 1
ATOM 3045 C CA . GLU A 1 396 ? -4.326 33.359 13.442 1.00 88.38 396 GLU A CA 1
ATOM 3046 C C . GLU A 1 396 ? -4.994 32.540 14.550 1.00 88.38 396 GLU A C 1
ATOM 3048 O O . GLU A 1 396 ? -5.621 33.115 15.442 1.00 88.38 396 GLU A O 1
ATOM 3053 N N . GLY A 1 397 ? -4.798 31.218 14.523 1.00 81.12 397 GLY A N 1
ATOM 3054 C CA . GLY A 1 397 ? -5.285 30.309 15.567 1.00 81.12 397 GLY A CA 1
ATOM 3055 C C . GLY A 1 397 ? -6.771 29.955 15.468 1.00 81.12 397 GLY A C 1
ATOM 3056 O O . GLY A 1 397 ? -7.332 29.411 16.420 1.00 81.12 397 GLY A O 1
ATOM 3057 N N . GLU A 1 398 ? -7.412 30.259 14.340 1.00 84.94 398 GLU A N 1
ATOM 3058 C CA . GLU A 1 398 ? -8.784 29.840 14.059 1.00 84.94 398 GLU A CA 1
ATOM 3059 C C . GLU A 1 398 ? -8.885 28.321 13.883 1.00 84.94 398 GLU A C 1
ATOM 3061 O O . GLU A 1 398 ? -7.970 27.672 13.384 1.00 84.94 398 GLU A O 1
ATOM 3066 N N . SER A 1 399 ? -10.025 27.759 14.286 1.00 75.94 399 SER A N 1
ATOM 3067 C CA . SER A 1 399 ? -10.302 26.311 14.229 1.00 75.94 399 SER A CA 1
ATOM 3068 C C . SER A 1 399 ? -11.350 25.929 13.180 1.00 75.94 399 SER A C 1
ATOM 3070 O O . SER A 1 399 ? -11.702 24.760 13.064 1.00 75.94 399 SER A O 1
ATOM 3072 N N . SER A 1 400 ? -11.857 26.913 12.430 1.00 84.06 400 SER A N 1
ATOM 3073 C CA . SER A 1 400 ? -12.857 26.735 11.376 1.00 84.06 400 SER A CA 1
ATOM 3074 C C . SER A 1 400 ? -12.542 27.650 10.195 1.00 84.06 400 SER A C 1
ATOM 3076 O O . SER A 1 400 ? -12.560 28.880 10.320 1.00 84.06 400 SER A O 1
ATOM 3078 N N . TRP A 1 401 ? -12.298 27.057 9.030 1.00 96.06 401 TRP A N 1
ATOM 3079 C CA . TRP A 1 401 ? -11.917 27.766 7.809 1.00 96.06 401 TRP A CA 1
ATOM 3080 C C . TRP A 1 401 ? -12.953 27.509 6.726 1.00 96.06 401 TRP A C 1
ATOM 3082 O O . TRP A 1 401 ? -12.922 26.483 6.050 1.00 96.06 401 TRP A O 1
ATOM 3092 N N . GLU A 1 402 ? -13.882 28.447 6.579 1.00 97.19 402 GLU A N 1
ATOM 3093 C CA . GLU A 1 402 ? -14.955 28.343 5.595 1.00 97.19 402 GLU A CA 1
ATOM 3094 C C . GLU A 1 402 ? -14.977 29.584 4.708 1.00 97.19 402 GLU A C 1
ATOM 3096 O O . GLU A 1 402 ? -14.829 30.708 5.195 1.00 97.19 402 GLU A O 1
ATOM 3101 N N . MET A 1 403 ? -15.197 29.384 3.411 1.00 97.50 403 MET A N 1
ATOM 3102 C CA . MET A 1 403 ? -15.438 30.438 2.432 1.00 97.50 403 MET A CA 1
ATOM 3103 C C . MET A 1 403 ? -16.742 30.149 1.695 1.00 97.50 403 MET A C 1
ATOM 3105 O O . MET A 1 403 ? -16.900 29.098 1.079 1.00 97.50 403 MET A O 1
ATOM 3109 N N . LEU A 1 404 ? -17.674 31.093 1.750 1.00 97.81 404 LEU A N 1
ATOM 3110 C CA . LEU A 1 404 ? -18.954 31.049 1.056 1.00 97.81 404 LEU A CA 1
ATOM 3111 C C . LEU A 1 404 ? -18.878 31.922 -0.197 1.00 97.81 404 LEU A C 1
ATOM 3113 O O . LEU A 1 404 ? -18.506 33.093 -0.118 1.00 97.81 404 LEU A O 1
ATOM 3117 N N . PHE A 1 405 ? -19.285 31.353 -1.325 1.00 98.06 405 PHE A N 1
ATOM 3118 C CA . PHE A 1 405 ? -19.322 31.981 -2.637 1.00 98.06 405 PHE A CA 1
ATOM 3119 C C . PHE A 1 405 ? -20.776 32.099 -3.098 1.00 98.06 405 PHE A C 1
ATOM 3121 O O . PHE A 1 405 ? -21.478 31.093 -3.196 1.00 98.06 405 PHE A O 1
ATOM 3128 N N . ASP A 1 406 ? -21.213 33.316 -3.411 1.00 97.62 406 ASP A N 1
ATOM 3129 C CA . ASP A 1 406 ? -22.480 33.602 -4.088 1.00 97.62 406 ASP A CA 1
ATOM 3130 C C . ASP A 1 406 ? -22.189 34.024 -5.531 1.00 97.62 406 ASP A C 1
ATOM 3132 O O . ASP A 1 406 ? -21.675 35.118 -5.780 1.00 97.62 406 ASP A O 1
ATOM 3136 N N . LEU A 1 407 ? -22.530 33.165 -6.493 1.00 96.44 407 LEU A N 1
ATOM 3137 C CA . LEU A 1 407 ? -22.350 33.422 -7.925 1.00 96.44 407 LEU A CA 1
ATOM 3138 C C . LEU A 1 407 ? -23.309 34.503 -8.474 1.00 96.44 407 LEU A C 1
ATOM 3140 O O . LEU A 1 407 ? -23.243 34.856 -9.653 1.00 96.44 407 LEU A O 1
ATOM 3144 N N . GLY A 1 408 ? -24.244 35.002 -7.660 1.00 95.44 408 GLY A N 1
ATOM 3145 C CA . GLY A 1 408 ? -25.255 36.008 -7.999 1.00 95.44 408 GLY A CA 1
ATOM 3146 C C . GLY A 1 408 ? -26.446 35.473 -8.802 1.00 95.44 408 GLY A C 1
ATOM 3147 O O . GLY A 1 408 ? -27.477 36.139 -8.907 1.00 95.44 408 GLY A O 1
ATOM 3148 N N . ARG A 1 409 ? -26.319 34.275 -9.381 1.00 93.56 409 ARG A N 1
ATOM 3149 C CA . ARG A 1 409 ? -27.383 33.526 -10.061 1.00 93.56 409 ARG A CA 1
ATOM 3150 C C . ARG A 1 409 ? -27.072 32.031 -10.046 1.00 93.56 409 ARG A C 1
ATOM 3152 O O . ARG A 1 409 ? -25.915 31.647 -9.920 1.00 93.56 409 ARG A O 1
ATOM 3159 N N . SER A 1 410 ? -28.095 31.209 -10.259 1.00 94.44 410 SER A N 1
ATOM 3160 C CA . SER A 1 410 ? -27.934 29.773 -10.508 1.00 94.44 410 SER A CA 1
ATOM 3161 C C . SER A 1 410 ? -27.173 29.541 -11.819 1.00 94.44 410 SER A C 1
ATOM 3163 O O . SER A 1 410 ? -27.538 30.108 -12.855 1.00 94.44 410 SER A O 1
ATOM 3165 N N . ILE A 1 411 ? -26.089 28.763 -11.776 1.00 95.12 411 ILE A N 1
ATOM 3166 C CA . ILE A 1 411 ? -25.245 28.424 -12.932 1.00 95.12 411 ILE A CA 1
ATOM 3167 C C . ILE A 1 411 ? -24.977 26.919 -12.921 1.00 95.12 411 ILE A C 1
ATOM 3169 O O . ILE A 1 411 ? -24.810 26.326 -11.857 1.00 95.12 411 ILE A O 1
ATOM 3173 N N . SER A 1 412 ? -24.916 26.306 -14.108 1.00 95.25 412 SER A N 1
ATOM 3174 C CA . SER A 1 412 ? -24.490 24.915 -14.259 1.00 95.25 412 SER A CA 1
ATOM 3175 C C . SER A 1 412 ? -22.976 24.812 -14.453 1.00 95.25 412 SER A C 1
ATOM 3177 O O . SER A 1 412 ? -22.414 25.497 -15.310 1.00 95.25 412 SER A O 1
ATOM 3179 N N . PHE A 1 413 ? -22.327 23.964 -13.660 1.00 95.69 413 PHE A N 1
ATOM 3180 C CA . PHE A 1 413 ? -20.884 23.729 -13.691 1.00 95.69 413 PHE A CA 1
ATOM 3181 C C . PHE A 1 413 ? -20.558 22.300 -13.236 1.00 95.69 413 PHE A C 1
ATOM 3183 O O . PHE A 1 413 ? -21.399 21.612 -12.654 1.00 95.69 413 PHE A O 1
ATOM 3190 N N . ASN A 1 414 ? -19.345 21.835 -13.528 1.00 95.31 414 ASN A N 1
ATOM 3191 C CA . ASN A 1 414 ? -18.915 20.462 -13.233 1.00 95.31 414 ASN A CA 1
ATOM 3192 C C . ASN A 1 414 ? -17.404 20.329 -12.965 1.00 95.31 414 ASN A C 1
ATOM 3194 O O . ASN A 1 414 ? -16.895 19.214 -12.842 1.00 95.31 414 ASN A O 1
ATOM 3198 N N . VAL A 1 415 ? -16.688 21.457 -12.903 1.00 97.62 415 VAL A N 1
ATOM 3199 C CA . VAL A 1 415 ? -15.258 21.511 -12.603 1.00 97.62 415 VAL A CA 1
ATOM 3200 C C . VAL A 1 415 ? -14.977 22.630 -11.606 1.00 97.62 415 VAL A C 1
ATOM 3202 O O . VAL A 1 415 ? -15.432 23.761 -11.789 1.00 97.62 415 VAL A O 1
ATOM 3205 N N . LEU A 1 416 ? -14.190 22.324 -10.576 1.00 98.12 416 LEU A N 1
ATOM 3206 C CA . LEU A 1 416 ? -13.613 23.312 -9.662 1.00 98.12 416 LEU A CA 1
ATOM 3207 C C . LEU A 1 416 ? -12.094 23.353 -9.810 1.00 98.12 416 LEU A C 1
ATOM 3209 O O . LEU A 1 416 ? -11.464 22.309 -9.979 1.00 98.12 416 LEU A O 1
ATOM 3213 N N . GLN A 1 417 ? -11.520 24.549 -9.707 1.00 98.00 417 GLN A N 1
ATOM 3214 C CA . GLN A 1 417 ? -10.077 24.769 -9.624 1.00 98.00 417 GLN A CA 1
ATOM 3215 C C . GLN A 1 417 ? -9.736 25.412 -8.289 1.00 98.00 417 GLN A C 1
ATOM 3217 O O . GLN A 1 417 ? -10.303 26.445 -7.949 1.00 98.00 417 GLN A O 1
ATOM 3222 N N . LEU A 1 418 ? -8.792 24.834 -7.556 1.00 98.25 418 LEU A N 1
ATOM 3223 C CA . LEU A 1 418 ? -8.251 25.425 -6.338 1.00 98.25 418 LEU A CA 1
ATOM 3224 C C . LEU A 1 418 ? -6.738 25.584 -6.462 1.00 98.25 418 LEU A C 1
ATOM 3226 O O . LEU A 1 418 ? -6.076 24.745 -7.076 1.00 98.25 418 LEU A O 1
ATOM 3230 N N . GLN A 1 419 ? -6.203 26.647 -5.865 1.00 98.06 419 GLN A N 1
ATOM 3231 C CA . GLN A 1 419 ? -4.763 26.892 -5.775 1.00 98.06 419 GLN A CA 1
ATOM 3232 C C . GLN A 1 419 ? -4.368 27.396 -4.383 1.00 98.06 419 GLN A C 1
ATOM 3234 O O . GLN A 1 419 ? -5.106 28.162 -3.755 1.00 98.06 419 GLN A O 1
ATOM 3239 N N . GLU A 1 420 ? -3.185 26.989 -3.928 1.00 97.44 420 GLU A N 1
ATOM 3240 C CA . GLU A 1 420 ? -2.476 27.567 -2.786 1.00 97.44 420 GLU A CA 1
ATOM 3241 C C . GLU A 1 420 ? -1.337 28.479 -3.279 1.00 97.44 420 GLU A C 1
ATOM 3243 O O . GLU A 1 420 ? -0.709 28.197 -4.307 1.00 97.44 420 GLU A O 1
ATOM 3248 N N . PRO A 1 421 ? -0.977 29.536 -2.526 1.00 95.69 421 PRO A N 1
ATOM 3249 C CA . PRO A 1 421 ? 0.214 30.330 -2.802 1.00 95.69 421 PRO A CA 1
ATOM 3250 C C . PRO A 1 421 ? 1.470 29.528 -2.421 1.00 95.69 421 PRO A C 1
ATOM 3252 O O . PRO A 1 421 ? 2.044 29.724 -1.350 1.00 95.69 421 PRO A O 1
ATOM 3255 N N . ILE A 1 422 ? 1.900 28.597 -3.280 1.00 95.06 422 ILE A N 1
ATOM 3256 C CA . ILE A 1 422 ? 2.950 27.604 -2.978 1.00 95.06 422 ILE A CA 1
ATOM 3257 C C . ILE A 1 422 ? 4.310 28.197 -2.580 1.00 95.06 422 ILE A C 1
ATOM 3259 O O . ILE A 1 422 ? 5.076 27.539 -1.881 1.00 95.06 422 ILE A O 1
ATOM 3263 N N . GLN A 1 423 ? 4.603 29.457 -2.917 1.00 93.44 423 GLN A N 1
ATOM 3264 C CA . GLN A 1 423 ? 5.772 30.182 -2.399 1.00 93.44 423 GLN A CA 1
ATOM 3265 C C . GLN A 1 423 ? 5.729 30.400 -0.871 1.00 93.44 423 GLN A C 1
ATOM 3267 O O . GLN A 1 423 ? 6.738 30.748 -0.262 1.00 93.44 423 GLN A O 1
ATOM 3272 N N . MET A 1 424 ? 4.567 30.182 -0.250 1.00 94.31 424 MET A N 1
ATOM 3273 C CA . MET A 1 424 ? 4.326 30.191 1.196 1.00 94.31 424 MET A CA 1
ATOM 3274 C C . MET A 1 424 ? 4.225 28.774 1.794 1.00 94.31 424 MET A C 1
ATOM 3276 O O . MET A 1 424 ? 3.843 28.636 2.966 1.00 94.31 424 MET A O 1
ATOM 3280 N N . GLY A 1 425 ? 4.559 27.744 1.009 1.00 93.62 425 GLY A N 1
ATOM 3281 C CA . GLY A 1 425 ? 4.445 26.325 1.347 1.00 93.62 425 GLY A CA 1
ATOM 3282 C C . GLY A 1 425 ? 3.081 25.729 0.992 1.00 93.62 425 GLY A C 1
ATOM 3283 O O . GLY A 1 425 ? 2.091 26.446 0.877 1.00 93.62 425 GLY A O 1
ATOM 3284 N N . GLN A 1 426 ? 3.028 24.403 0.853 1.00 95.75 426 GLN A N 1
ATOM 3285 C CA . GLN A 1 426 ? 1.785 23.638 0.691 1.00 95.75 426 GLN A CA 1
ATOM 3286 C C . GLN A 1 426 ? 1.212 23.287 2.069 1.00 95.75 426 GLN A C 1
ATOM 3288 O O . GLN A 1 426 ? 1.935 22.747 2.915 1.00 95.75 426 GLN A O 1
ATOM 3293 N N . ARG A 1 427 ? -0.063 23.599 2.317 1.00 94.88 427 ARG A N 1
ATOM 3294 C CA . ARG A 1 427 ? -0.658 23.595 3.663 1.00 94.88 427 ARG A CA 1
ATOM 3295 C C . ARG A 1 427 ? -1.856 22.676 3.783 1.00 94.88 427 ARG A C 1
ATOM 3297 O O . ARG A 1 427 ? -1.943 21.971 4.785 1.00 94.88 427 ARG A O 1
ATOM 3304 N N . VAL A 1 428 ? -2.770 22.702 2.819 1.00 96.19 428 VAL A N 1
ATOM 3305 C CA . VAL A 1 428 ? -4.052 21.993 2.920 1.00 96.19 428 VAL A CA 1
ATOM 3306 C C . VAL A 1 428 ? -3.831 20.480 2.884 1.00 96.19 428 VAL A C 1
ATOM 3308 O O . VAL A 1 428 ? -3.209 19.959 1.962 1.00 96.19 428 VAL A O 1
ATOM 3311 N N . ILE A 1 429 ? -4.348 19.776 3.893 1.00 94.62 429 ILE A N 1
ATOM 3312 C CA . ILE A 1 429 ? -4.312 18.310 4.000 1.00 94.62 429 ILE A CA 1
ATOM 3313 C C . ILE A 1 429 ? -5.624 17.733 3.460 1.00 94.62 429 ILE A C 1
ATOM 3315 O O . ILE A 1 429 ? -5.594 16.841 2.613 1.00 94.62 429 ILE A O 1
ATOM 3319 N N . GLU A 1 430 ? -6.757 18.284 3.895 1.00 96.31 430 GLU A N 1
ATOM 3320 C CA . GLU A 1 430 ? -8.103 17.781 3.606 1.00 96.31 430 GLU A CA 1
ATOM 3321 C C . GLU A 1 430 ? -9.098 18.943 3.510 1.00 96.31 430 GLU A C 1
ATOM 3323 O O . GLU A 1 430 ? -8.989 19.922 4.256 1.00 96.31 430 GLU A O 1
ATOM 3328 N N . PHE A 1 431 ? -10.025 18.859 2.557 1.00 97.56 431 PHE A N 1
ATOM 3329 C CA . PHE A 1 431 ? -11.079 19.845 2.350 1.00 97.56 431 PHE A CA 1
ATOM 3330 C C . PHE A 1 431 ? -12.288 19.232 1.638 1.00 97.56 431 PHE A C 1
ATOM 3332 O O . PHE A 1 431 ? -12.172 18.253 0.891 1.00 97.56 431 PHE A O 1
ATOM 3339 N N . HIS A 1 432 ? -13.431 19.893 1.774 1.00 98.06 432 HIS A N 1
ATOM 3340 C CA . HIS A 1 432 ? -14.630 19.587 1.009 1.00 98.06 432 HIS A CA 1
ATOM 3341 C C . HIS A 1 432 ? -15.280 20.849 0.437 1.00 98.06 432 HIS A C 1
ATOM 3343 O O . HIS A 1 432 ? -15.018 21.978 0.867 1.00 98.06 432 HIS A O 1
ATOM 3349 N N . VAL A 1 433 ? -16.114 20.648 -0.585 1.00 98.00 433 VAL A N 1
ATOM 3350 C CA . VAL A 1 433 ? -16.925 21.705 -1.192 1.00 98.00 433 VAL A CA 1
ATOM 3351 C C . VAL A 1 433 ? -18.388 21.291 -1.203 1.00 98.00 433 VAL A C 1
ATOM 3353 O O . VAL A 1 433 ? -18.754 20.266 -1.787 1.00 98.00 433 VAL A O 1
ATOM 3356 N N . ASP A 1 434 ? -19.224 22.134 -0.608 1.00 97.75 434 ASP A N 1
ATOM 3357 C CA . ASP A 1 434 ? -20.675 22.004 -0.621 1.00 97.75 434 ASP A CA 1
ATOM 3358 C C . ASP A 1 434 ? -21.311 22.971 -1.622 1.00 97.75 434 ASP A C 1
ATOM 3360 O O . ASP A 1 434 ? -20.796 24.058 -1.890 1.00 97.75 434 ASP A O 1
ATOM 3364 N N . VAL A 1 435 ? -22.492 22.615 -2.121 1.00 96.94 435 VAL A N 1
ATOM 3365 C CA . VAL A 1 435 ? -23.373 23.503 -2.888 1.00 96.94 435 VAL A CA 1
ATOM 3366 C C . VAL A 1 435 ? -24.766 23.534 -2.279 1.00 96.94 435 VAL A C 1
ATOM 3368 O O . VAL A 1 435 ? -25.223 22.546 -1.703 1.00 96.94 435 VAL A O 1
ATOM 3371 N N . LEU A 1 436 ? -25.463 24.661 -2.415 1.00 94.31 436 LEU A N 1
ATOM 3372 C CA . LEU A 1 436 ? -26.844 24.778 -1.955 1.00 94.31 436 LEU A CA 1
ATOM 3373 C C . LEU A 1 436 ? -27.814 24.348 -3.061 1.00 94.31 436 LEU A C 1
ATOM 3375 O O . LEU A 1 436 ? -28.000 25.061 -4.046 1.00 94.31 436 LEU A O 1
ATOM 3379 N N . VAL A 1 437 ? -28.478 23.207 -2.874 1.00 88.62 437 VAL A N 1
ATOM 3380 C CA . VAL A 1 437 ? -29.499 22.691 -3.797 1.00 88.62 437 VAL A CA 1
ATOM 3381 C C . VAL A 1 437 ? -30.773 22.385 -3.022 1.00 88.62 437 VAL A C 1
ATOM 3383 O O . VAL A 1 437 ? -30.759 21.621 -2.059 1.00 88.62 437 VAL A O 1
ATOM 3386 N N . ASN A 1 438 ? -31.897 22.960 -3.462 1.00 85.75 438 ASN A N 1
ATOM 3387 C CA . ASN A 1 438 ? -33.199 22.845 -2.791 1.00 85.75 438 ASN A CA 1
ATOM 3388 C C . ASN A 1 438 ? -33.150 23.251 -1.304 1.00 85.75 438 ASN A C 1
ATOM 3390 O O . ASN A 1 438 ? -33.692 22.545 -0.456 1.00 85.75 438 ASN A O 1
ATOM 3394 N N . GLU A 1 439 ? -32.486 24.371 -0.994 1.00 86.75 439 GLU A N 1
ATOM 3395 C CA . GLU A 1 439 ? -32.311 24.888 0.378 1.00 86.75 439 GLU A CA 1
ATOM 3396 C C . GLU A 1 439 ? -31.520 23.956 1.321 1.00 86.75 439 GLU A C 1
ATOM 3398 O O . GLU A 1 439 ? -31.534 24.136 2.539 1.00 86.75 439 GLU A O 1
ATOM 3403 N N . LEU A 1 440 ? -30.812 22.959 0.778 1.00 90.56 440 LEU A N 1
ATOM 3404 C CA . LEU A 1 440 ? -29.967 22.036 1.532 1.00 90.56 440 LEU A CA 1
ATOM 3405 C C . LEU A 1 440 ? -28.537 22.068 0.994 1.00 90.56 440 LEU A C 1
ATOM 3407 O O . LEU A 1 440 ? -28.316 21.978 -0.214 1.00 90.56 440 LEU A O 1
ATOM 3411 N N . TRP A 1 441 ? -27.570 22.183 1.903 1.00 94.88 441 TRP A N 1
ATOM 3412 C CA . TRP A 1 441 ? -26.156 22.028 1.576 1.00 94.88 441 TRP A CA 1
ATOM 3413 C C . TRP A 1 441 ? -25.865 20.564 1.248 1.00 94.88 441 TRP A C 1
ATOM 3415 O O . TRP A 1 441 ? -26.222 19.671 2.018 1.00 94.88 441 TRP A O 1
ATOM 3425 N N . GLN A 1 442 ? -25.252 20.327 0.092 1.00 93.88 442 GLN A N 1
ATOM 3426 C CA . GLN A 1 442 ? -24.857 19.008 -0.386 1.00 93.88 442 GLN A CA 1
ATOM 3427 C C . GLN A 1 442 ? -23.384 19.030 -0.770 1.00 93.88 442 GLN A C 1
ATOM 3429 O O . GLN A 1 442 ? -22.973 19.851 -1.590 1.00 93.88 442 GLN A O 1
ATOM 3434 N N . THR A 1 443 ? -22.612 18.105 -0.214 1.00 95.12 443 THR A N 1
ATOM 3435 C CA . THR A 1 443 ? -21.199 17.932 -0.548 1.00 95.12 443 THR A CA 1
ATOM 3436 C C . THR A 1 443 ? -21.067 17.354 -1.951 1.00 95.12 443 THR A C 1
ATOM 3438 O O . THR A 1 443 ? -21.605 16.286 -2.247 1.00 95.12 443 THR A O 1
ATOM 3441 N N . ILE A 1 444 ? -20.369 18.073 -2.830 1.00 94.06 444 ILE A N 1
ATOM 3442 C CA . ILE A 1 444 ? -20.115 17.650 -4.218 1.00 94.06 444 ILE A CA 1
ATOM 3443 C C . ILE A 1 444 ? -18.695 17.139 -4.419 1.00 94.06 444 ILE A C 1
ATOM 3445 O O . ILE A 1 444 ? -18.437 16.415 -5.380 1.00 94.06 444 ILE A O 1
ATOM 3449 N N . VAL A 1 445 ? -17.778 17.521 -3.528 1.00 93.62 445 VAL A N 1
ATOM 3450 C CA . VAL A 1 445 ? -16.372 17.134 -3.586 1.00 93.62 445 VAL A CA 1
ATOM 3451 C C . VAL A 1 445 ? -15.824 16.959 -2.175 1.00 93.62 445 VAL A C 1
ATOM 3453 O O . VAL A 1 445 ? -15.935 17.870 -1.361 1.00 93.62 445 VAL A O 1
ATOM 3456 N N . GLU A 1 446 ? -15.169 15.826 -1.937 1.00 93.12 446 GLU A N 1
ATOM 3457 C CA . GLU A 1 446 ? -14.266 15.576 -0.809 1.00 93.12 446 GLU A CA 1
ATOM 3458 C C . GLU A 1 446 ? -12.883 15.268 -1.395 1.00 93.12 446 GLU A C 1
ATOM 3460 O O . GLU A 1 446 ? -12.755 14.422 -2.290 1.00 93.12 446 GLU A O 1
ATOM 3465 N N . ALA A 1 447 ? -11.846 15.991 -0.970 1.00 92.50 447 ALA A N 1
ATOM 3466 C CA . ALA A 1 447 ? -10.523 15.874 -1.568 1.00 92.50 447 ALA A CA 1
ATOM 3467 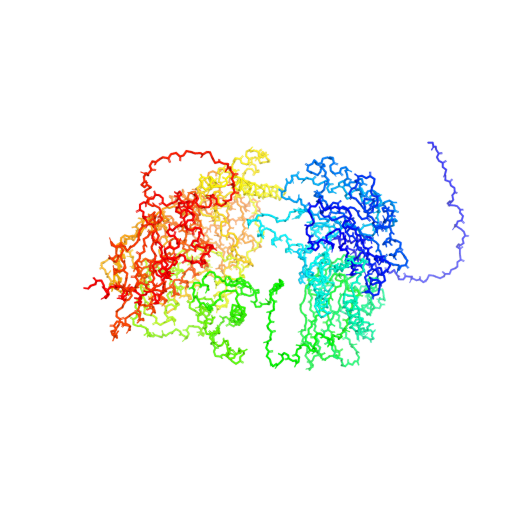C C . ALA A 1 447 ? -9.384 16.174 -0.584 1.00 92.50 447 ALA A C 1
ATOM 3469 O O . ALA A 1 447 ? -9.536 16.829 0.442 1.00 92.50 447 ALA A O 1
ATOM 3470 N N . THR A 1 448 ? -8.193 15.704 -0.949 1.00 94.12 448 THR A N 1
ATOM 3471 C CA . THR A 1 448 ? -6.950 15.913 -0.199 1.00 94.12 448 THR A CA 1
ATOM 3472 C C . THR A 1 448 ? -5.971 16.741 -1.011 1.00 94.12 448 THR A C 1
ATOM 3474 O O . THR A 1 448 ? -5.839 16.476 -2.210 1.00 94.12 448 THR A O 1
ATOM 3477 N N . THR A 1 449 ? -5.200 17.607 -0.350 1.00 95.19 449 THR A N 1
ATOM 3478 C CA . THR A 1 449 ? -4.154 18.483 -0.923 1.00 95.19 449 THR A CA 1
ATOM 3479 C C . THR A 1 449 ? -4.602 19.385 -2.077 1.00 95.19 449 THR A C 1
ATOM 3481 O O . THR A 1 449 ? -5.372 18.987 -2.948 1.00 95.19 449 THR A O 1
ATOM 3484 N N . ILE A 1 450 ? -4.078 20.609 -2.129 1.00 97.00 450 ILE A N 1
ATOM 3485 C CA . ILE A 1 450 ? -4.339 21.526 -3.247 1.00 97.00 450 ILE A CA 1
ATOM 3486 C C . ILE A 1 450 ? -3.040 21.802 -4.008 1.00 97.00 450 ILE A C 1
ATOM 3488 O O . ILE A 1 450 ? -2.938 21.461 -5.184 1.00 97.00 450 ILE A O 1
ATOM 3492 N N . GLY A 1 451 ? -2.023 22.336 -3.330 1.00 95.88 451 GLY A N 1
ATOM 3493 C CA . GLY A 1 451 ? -0.760 22.718 -3.955 1.00 95.88 451 GLY A CA 1
ATOM 3494 C C . GLY A 1 451 ? -0.939 23.824 -4.995 1.00 95.88 451 GLY A C 1
ATOM 3495 O O . GLY A 1 451 ? -1.765 24.715 -4.822 1.00 95.88 451 GLY A O 1
ATOM 3496 N N . TYR A 1 452 ? -0.154 23.791 -6.069 1.00 96.12 452 TYR A N 1
ATOM 3497 C CA . TYR A 1 452 ? -0.194 24.820 -7.103 1.00 96.12 452 TYR A CA 1
ATOM 3498 C C . TYR A 1 452 ? -1.526 24.840 -7.845 1.00 96.12 452 TYR A C 1
ATOM 3500 O O . TYR A 1 452 ? -2.119 25.899 -8.003 1.00 96.12 452 TYR A O 1
ATOM 3508 N N . LYS A 1 453 ? -2.005 23.676 -8.290 1.00 96.62 453 LYS A N 1
ATOM 3509 C CA . LYS A 1 453 ? -3.259 23.565 -9.030 1.00 96.62 453 LYS A CA 1
ATOM 3510 C C . LYS A 1 453 ? -3.950 22.244 -8.731 1.00 96.62 453 LYS A C 1
ATOM 3512 O O . LYS A 1 453 ? -3.375 21.167 -8.886 1.00 96.62 453 LYS A O 1
ATOM 3517 N N . ARG A 1 454 ? -5.220 22.346 -8.346 1.00 97.75 454 ARG A N 1
ATOM 3518 C CA . ARG A 1 454 ? -6.116 21.221 -8.097 1.00 97.75 454 ARG A CA 1
ATOM 3519 C C . ARG A 1 454 ? -7.368 21.363 -8.944 1.00 97.75 454 ARG A C 1
ATOM 3521 O O . ARG A 1 454 ? -8.107 22.322 -8.761 1.00 97.75 454 ARG A O 1
ATOM 3528 N N . LEU A 1 455 ? -7.616 20.411 -9.838 1.00 97.75 455 LEU A N 1
ATOM 3529 C CA . LEU A 1 455 ? -8.804 20.372 -10.691 1.00 97.75 455 LEU A CA 1
ATOM 3530 C C . LEU A 1 455 ? -9.696 19.200 -10.282 1.00 97.75 455 LEU A C 1
ATOM 3532 O O . LEU A 1 455 ? -9.251 18.055 -10.231 1.00 97.75 455 LEU A O 1
ATOM 3536 N N . LEU A 1 456 ? -10.958 19.486 -9.975 1.00 96.44 456 LEU A N 1
ATOM 3537 C CA . LEU A 1 456 ? -11.911 18.523 -9.425 1.00 96.44 456 LEU A CA 1
ATOM 3538 C C . LEU A 1 456 ? -13.103 18.424 -10.368 1.00 96.44 456 LEU A C 1
ATOM 3540 O O . LEU A 1 456 ? -13.850 19.389 -10.506 1.00 96.44 456 LEU A O 1
ATOM 3544 N N . GLN A 1 457 ? -13.261 17.271 -11.016 1.00 94.00 457 GLN A N 1
ATOM 3545 C CA . GLN A 1 457 ? -14.401 16.974 -11.883 1.00 94.00 457 GLN A CA 1
ATOM 3546 C C . GLN A 1 457 ? -15.487 16.221 -11.104 1.00 94.00 457 GLN A C 1
ATOM 3548 O O . GLN A 1 457 ? -15.187 15.314 -10.327 1.00 94.00 457 GLN A O 1
ATOM 3553 N N . PHE A 1 458 ? -16.749 16.564 -11.344 1.00 92.69 458 PHE A N 1
ATOM 3554 C CA . PHE A 1 458 ? -17.931 15.915 -10.762 1.00 92.69 458 PHE A CA 1
ATOM 3555 C C . PHE A 1 458 ? -19.108 15.995 -11.751 1.00 92.69 458 PHE A C 1
ATOM 3557 O O . PHE A 1 458 ? -18.990 16.644 -12.789 1.00 92.69 458 PHE A O 1
ATOM 3564 N N . PRO A 1 459 ? -20.241 15.306 -11.521 1.00 91.06 459 PRO A N 1
ATOM 3565 C CA . PRO A 1 459 ? -21.419 15.451 -12.377 1.00 91.06 459 PRO A CA 1
ATOM 3566 C C . PRO A 1 459 ? -21.918 16.900 -12.436 1.00 91.06 459 PRO A C 1
ATOM 3568 O O . PRO A 1 459 ? -21.890 17.607 -11.433 1.00 91.06 459 PRO A O 1
ATOM 3571 N N . ALA A 1 460 ? -22.405 17.336 -13.603 1.00 92.38 460 ALA A N 1
ATOM 3572 C CA . ALA A 1 460 ? -22.902 18.698 -13.769 1.00 92.38 460 ALA A CA 1
ATOM 3573 C C . ALA A 1 460 ? -24.059 18.993 -12.812 1.00 92.38 460 ALA A C 1
ATOM 3575 O O . ALA A 1 460 ? -25.051 18.262 -12.773 1.00 92.38 460 ALA A O 1
ATOM 3576 N N . ILE A 1 461 ? -23.921 20.085 -12.068 1.00 92.81 461 ILE A N 1
ATOM 3577 C CA . ILE A 1 461 ? -24.873 20.533 -11.058 1.00 92.81 461 ILE A CA 1
ATOM 3578 C C . ILE A 1 461 ? -25.214 21.994 -11.293 1.00 92.81 461 ILE A C 1
ATOM 3580 O O . ILE A 1 461 ? -24.415 22.741 -11.854 1.00 92.81 461 ILE A O 1
ATOM 3584 N N . GLU A 1 462 ? -26.420 22.384 -10.897 1.00 95.31 462 GLU A N 1
ATOM 3585 C CA . GLU A 1 462 ? -26.881 23.763 -10.962 1.00 95.31 462 GLU A CA 1
ATOM 3586 C C . GLU A 1 462 ? -26.968 24.333 -9.546 1.00 95.31 462 GLU A C 1
ATOM 3588 O O . GLU A 1 462 ? -27.661 23.775 -8.695 1.00 95.31 462 GLU A O 1
ATOM 3593 N N . SER A 1 463 ? -26.238 25.416 -9.280 1.00 96.50 463 SER A N 1
ATOM 3594 C CA . SER A 1 463 ? -26.270 26.098 -7.985 1.00 96.50 463 SER A CA 1
ATOM 3595 C C . SER A 1 463 ? -25.873 27.566 -8.125 1.00 96.50 463 SER A C 1
ATOM 3597 O O . SER A 1 463 ? -25.144 27.948 -9.041 1.00 96.50 463 SER A O 1
ATOM 3599 N N . GLN A 1 464 ? -26.353 28.392 -7.195 1.00 96.50 464 GLN A N 1
ATOM 3600 C CA . GLN A 1 464 ? -25.884 29.763 -6.989 1.00 96.50 464 GLN A CA 1
ATOM 3601 C C . GLN A 1 464 ? -24.820 29.851 -5.887 1.00 96.50 464 GLN A C 1
ATOM 3603 O O . GLN A 1 464 ? -23.945 30.710 -5.958 1.00 96.50 464 GLN A O 1
ATOM 3608 N N . TYR A 1 465 ? -24.894 28.980 -4.877 1.00 97.81 465 TYR A N 1
ATOM 3609 C CA . TYR A 1 465 ? -24.054 29.059 -3.686 1.00 97.81 465 TYR A CA 1
ATOM 3610 C C . TYR A 1 465 ? -23.111 27.865 -3.593 1.00 97.81 465 TYR A C 1
ATOM 3612 O O . TYR A 1 465 ? -23.535 26.716 -3.765 1.00 97.81 465 TYR A O 1
ATOM 3620 N N . LEU A 1 466 ? -21.849 28.150 -3.279 1.00 98.12 466 LEU A N 1
ATOM 3621 C CA . LEU A 1 466 ? -20.823 27.160 -2.972 1.00 98.12 466 LEU A CA 1
ATOM 3622 C C . LEU A 1 466 ? -20.181 27.490 -1.630 1.00 98.12 466 LEU A C 1
ATOM 3624 O O . LEU A 1 466 ? -20.039 28.662 -1.285 1.00 98.12 466 LEU A O 1
ATOM 3628 N N . LYS A 1 467 ? -19.749 26.471 -0.898 1.00 98.12 467 LYS A N 1
ATOM 3629 C CA . LYS A 1 467 ? -19.001 26.630 0.344 1.00 98.12 467 LYS A CA 1
ATOM 3630 C C . LYS A 1 467 ? -17.760 25.748 0.299 1.00 98.12 467 LYS A C 1
ATOM 3632 O O . LYS A 1 467 ? -17.886 24.536 0.188 1.00 98.12 467 LYS A O 1
ATOM 3637 N N . LEU A 1 468 ? -16.583 26.363 0.369 1.00 98.31 468 LEU A N 1
ATOM 3638 C CA . LEU A 1 468 ? -15.314 25.673 0.583 1.00 98.31 468 LEU A CA 1
ATOM 3639 C C . LEU A 1 468 ? -15.054 25.593 2.085 1.00 98.31 468 LEU A C 1
ATOM 3641 O O . LEU A 1 468 ? -15.015 26.631 2.746 1.00 98.31 468 LEU A O 1
ATOM 3645 N N . SER A 1 469 ? -14.811 24.390 2.587 1.00 98.12 469 SER A N 1
ATOM 3646 C CA . SER A 1 469 ? -14.449 24.141 3.978 1.00 98.12 469 SER A CA 1
ATOM 3647 C C . SER A 1 469 ? -13.118 23.393 4.019 1.00 98.12 469 SER A C 1
ATOM 3649 O O . SER A 1 469 ? -12.976 22.338 3.403 1.00 98.12 469 SER A O 1
ATOM 3651 N N . ILE A 1 470 ? -12.120 23.963 4.701 1.00 97.75 470 ILE A N 1
ATOM 3652 C CA . ILE A 1 470 ? -10.831 23.295 4.924 1.00 97.75 470 ILE A CA 1
ATOM 3653 C C . ILE A 1 470 ? -10.921 22.526 6.238 1.00 97.75 470 ILE A C 1
ATOM 3655 O O . ILE A 1 470 ? -11.086 23.130 7.297 1.00 97.75 470 ILE A O 1
ATOM 3659 N N . ASP A 1 471 ? -10.794 21.205 6.165 1.00 94.81 471 ASP A N 1
ATOM 3660 C CA . ASP A 1 471 ? -10.981 20.309 7.308 1.00 94.81 471 ASP A CA 1
ATOM 3661 C C . ASP A 1 471 ? -9.682 20.105 8.087 1.00 94.81 471 ASP A C 1
ATOM 3663 O O . ASP A 1 471 ? -9.688 19.952 9.309 1.00 94.81 471 ASP A O 1
ATOM 3667 N N . ASN A 1 472 ? -8.546 20.116 7.382 1.00 93.62 472 ASN A N 1
ATOM 3668 C CA . ASN A 1 472 ? -7.238 19.925 7.992 1.00 93.62 472 ASN A CA 1
ATOM 3669 C C . ASN A 1 472 ? -6.124 20.607 7.185 1.00 93.62 472 ASN A C 1
ATOM 3671 O O . ASN A 1 472 ? -6.128 20.594 5.950 1.00 93.62 472 ASN A O 1
ATOM 3675 N N . ALA A 1 473 ? -5.133 21.171 7.877 1.00 93.44 473 ALA A N 1
ATOM 3676 C CA . ALA A 1 473 ? -3.992 21.848 7.267 1.00 93.44 473 ALA A CA 1
ATOM 3677 C C . ALA A 1 473 ? -2.747 21.818 8.175 1.00 93.44 473 ALA A C 1
ATOM 3679 O O . ALA A 1 473 ? -2.845 21.773 9.398 1.00 93.44 473 ALA A O 1
ATOM 3680 N N . ARG A 1 474 ? -1.552 21.884 7.572 1.00 91.88 474 ARG A N 1
ATOM 3681 C CA . ARG A 1 474 ? -0.248 21.932 8.275 1.00 91.88 474 ARG A CA 1
ATOM 3682 C C . ARG A 1 474 ? -0.039 23.233 9.068 1.00 91.88 474 ARG A C 1
ATOM 3684 O O . ARG A 1 474 ? 0.796 23.279 9.967 1.00 91.88 474 ARG A O 1
ATOM 3691 N N . ALA A 1 475 ? -0.757 24.288 8.693 1.00 91.50 475 ALA A N 1
ATOM 3692 C CA . ALA A 1 475 ? -0.829 25.605 9.327 1.00 91.50 475 ALA A CA 1
ATOM 3693 C C . ALA A 1 475 ? -2.105 26.311 8.830 1.00 91.50 475 ALA A C 1
ATOM 3695 O O . ALA A 1 475 ? -2.799 25.747 7.985 1.00 91.50 475 ALA A O 1
ATOM 3696 N N . ASP A 1 476 ? -2.365 27.549 9.273 1.00 93.88 476 ASP A N 1
ATOM 3697 C CA . ASP A 1 476 ? -3.438 28.402 8.730 1.00 93.88 476 ASP A CA 1
ATOM 3698 C C . ASP A 1 476 ? -3.497 28.289 7.189 1.00 93.88 476 ASP A C 1
ATOM 3700 O O . ASP A 1 476 ? -2.495 28.625 6.532 1.00 93.88 476 ASP A O 1
ATOM 3704 N N . PRO A 1 477 ? -4.603 27.788 6.604 1.00 95.56 477 PRO A N 1
ATOM 3705 C CA . PRO A 1 477 ? -4.686 27.536 5.172 1.00 95.56 477 PRO A CA 1
ATOM 3706 C C . PRO A 1 477 ? -4.688 28.846 4.392 1.00 95.56 477 PRO A C 1
ATOM 3708 O O . PRO A 1 477 ? -5.276 29.836 4.821 1.00 95.56 477 PRO A O 1
ATOM 3711 N N . LEU A 1 478 ? -4.036 28.839 3.230 1.00 96.50 478 LEU A N 1
ATOM 3712 C CA . LEU A 1 478 ? -3.996 29.976 2.316 1.00 96.50 478 LEU A CA 1
ATOM 3713 C C . LEU A 1 478 ? -4.548 29.529 0.972 1.00 96.50 478 LEU A C 1
ATOM 3715 O O . LEU A 1 478 ? -4.043 28.568 0.398 1.00 96.50 478 LEU A O 1
ATOM 3719 N N . ILE A 1 479 ? -5.552 30.238 0.470 1.00 98.00 479 ILE A N 1
ATOM 3720 C CA . ILE A 1 479 ? -6.155 29.957 -0.835 1.00 98.00 479 ILE A CA 1
ATOM 3721 C C . ILE A 1 479 ? -5.872 31.150 -1.732 1.00 98.00 479 ILE A C 1
ATOM 3723 O O . ILE A 1 479 ? -6.185 32.282 -1.364 1.00 98.00 479 ILE A O 1
ATOM 3727 N N . SER A 1 480 ? -5.246 30.904 -2.878 1.00 97.25 480 SER A N 1
ATOM 3728 C CA . SER A 1 480 ? -4.898 31.941 -3.850 1.00 97.25 480 SER A CA 1
ATOM 3729 C C . SER A 1 480 ? -5.873 31.999 -5.018 1.00 97.25 480 SER A C 1
ATOM 3731 O O . SER A 1 480 ? -6.057 33.060 -5.596 1.00 97.25 480 SER A O 1
ATOM 3733 N N . PHE A 1 481 ? -6.552 30.893 -5.338 1.00 98.12 481 PHE A N 1
ATOM 3734 C CA . PHE A 1 481 ? -7.566 30.889 -6.389 1.00 98.12 481 PHE A CA 1
ATOM 3735 C C . PHE A 1 481 ? -8.672 29.861 -6.140 1.00 98.12 481 PHE A C 1
ATOM 3737 O O . PHE A 1 481 ? -8.397 28.740 -5.706 1.00 98.12 481 PHE A O 1
ATOM 3744 N N . PHE A 1 482 ? -9.910 30.243 -6.457 1.00 98.12 482 PHE A N 1
ATOM 3745 C CA . PHE A 1 482 ? -11.088 29.382 -6.513 1.00 98.12 482 PHE A CA 1
ATOM 3746 C C . PHE A 1 482 ? -11.855 29.639 -7.819 1.00 98.12 482 PHE A C 1
ATOM 3748 O O . PHE A 1 482 ? -12.537 30.652 -7.990 1.00 98.12 482 PHE A O 1
ATOM 3755 N N . GLY A 1 483 ? -11.736 28.706 -8.760 1.00 97.69 483 GLY A N 1
ATOM 3756 C CA . GLY A 1 483 ? -12.370 28.758 -10.072 1.00 97.69 483 GLY A CA 1
ATOM 3757 C C . GLY A 1 483 ? -13.552 27.799 -10.192 1.00 97.69 483 GLY A C 1
ATOM 3758 O O . GLY A 1 483 ? -13.503 26.678 -9.691 1.00 97.69 483 GLY A O 1
ATOM 3759 N N . VAL A 1 484 ? -14.598 28.228 -10.902 1.00 97.94 484 VAL A N 1
ATOM 3760 C CA . VAL A 1 484 ? -15.787 27.417 -11.210 1.00 97.94 484 VAL A CA 1
ATOM 3761 C C . VAL A 1 484 ? -15.949 27.361 -12.723 1.00 97.94 484 VAL A C 1
ATOM 3763 O O . VAL A 1 484 ? -16.086 28.405 -13.360 1.00 97.94 484 VAL A O 1
ATOM 3766 N N . PHE A 1 485 ? -15.947 26.159 -13.298 1.00 97.44 485 PHE A N 1
ATOM 3767 C CA . PHE A 1 485 ? -15.910 25.959 -14.746 1.00 97.44 485 PHE A CA 1
ATOM 3768 C C . PHE A 1 485 ? -16.872 24.864 -15.216 1.00 97.44 485 PHE A C 1
ATOM 3770 O O . PHE A 1 485 ? -17.334 24.019 -14.443 1.00 97.44 485 PHE A O 1
ATOM 3777 N N . MET A 1 486 ? -17.145 24.873 -16.520 1.00 95.06 486 MET A N 1
ATOM 3778 C CA . MET A 1 486 ? -17.896 23.824 -17.199 1.00 95.06 486 MET A CA 1
ATOM 3779 C C . MET A 1 486 ? -17.021 23.147 -18.250 1.00 95.06 486 MET A C 1
ATOM 3781 O O . MET A 1 486 ? -16.533 23.786 -19.177 1.00 95.06 486 MET A O 1
ATOM 3785 N N . ASP A 1 487 ? -16.900 21.834 -18.130 1.00 94.38 487 ASP A N 1
ATOM 3786 C CA . ASP A 1 487 ? -16.359 20.921 -19.120 1.00 94.38 487 ASP A CA 1
ATOM 3787 C C . ASP A 1 487 ? -17.508 20.223 -19.881 1.00 94.38 487 ASP A C 1
ATOM 3789 O O . ASP A 1 487 ? -18.095 19.240 -19.397 1.00 94.38 487 ASP A O 1
ATOM 3793 N N . PRO A 1 488 ? -17.855 20.719 -21.087 1.00 88.88 488 PRO A N 1
ATOM 3794 C CA . PRO A 1 488 ? -18.870 20.113 -21.945 1.00 88.88 488 PRO A CA 1
ATOM 3795 C C . PRO A 1 488 ? -18.345 18.908 -22.747 1.00 88.88 488 PRO A C 1
ATOM 3797 O O . PRO A 1 488 ? -19.126 18.234 -23.426 1.00 88.88 488 PRO A O 1
ATOM 3800 N N . PHE A 1 489 ? -17.036 18.649 -22.723 1.00 86.81 489 PHE A N 1
ATOM 3801 C CA . PHE A 1 489 ? -16.382 17.645 -23.560 1.00 86.81 489 PHE A CA 1
ATOM 3802 C C . PHE A 1 489 ? -16.373 16.290 -22.861 1.00 86.81 489 PHE A C 1
ATOM 3804 O O . PHE A 1 489 ? -16.744 15.287 -23.471 1.00 86.81 489 PHE A O 1
ATOM 3811 N N . SER A 1 490 ? -16.097 16.279 -21.557 1.00 75.00 490 SER A N 1
ATOM 3812 C CA . SER A 1 490 ? -16.173 15.063 -20.740 1.00 75.00 490 SER A CA 1
ATOM 3813 C C . SER A 1 490 ? -17.622 14.588 -20.516 1.00 75.00 490 SER A C 1
ATOM 3815 O O . SER A 1 490 ? -17.862 13.405 -20.284 1.00 75.00 490 SER A O 1
ATOM 3817 N N . THR A 1 491 ? -18.624 15.474 -20.643 1.00 48.28 491 THR A N 1
ATOM 3818 C CA . THR A 1 491 ? -20.055 15.165 -20.413 1.00 48.28 491 THR A CA 1
ATOM 3819 C C . THR A 1 491 ? -20.809 14.615 -21.632 1.00 48.28 491 THR A C 1
ATOM 3821 O O . THR A 1 491 ? -21.783 13.879 -21.450 1.00 48.28 491 THR A O 1
ATOM 3824 N N . ARG A 1 492 ? -20.359 14.861 -22.876 1.00 42.88 492 ARG A N 1
ATOM 3825 C CA . ARG A 1 492 ? -20.959 14.234 -24.080 1.00 42.88 492 ARG A CA 1
ATOM 3826 C C . ARG A 1 492 ? -20.777 12.715 -24.135 1.00 42.88 492 ARG A C 1
ATOM 3828 O O . ARG A 1 492 ? -21.538 12.048 -24.828 1.00 42.88 492 ARG A O 1
ATOM 3835 N N . TYR A 1 493 ? -19.858 12.165 -23.348 1.00 39.56 493 TYR A N 1
ATOM 3836 C CA . TYR A 1 493 ? -19.626 10.724 -23.259 1.00 39.56 493 TYR A CA 1
ATOM 3837 C C . TYR A 1 493 ? -20.427 10.002 -22.169 1.00 39.56 493 TYR A C 1
ATOM 3839 O O . TYR A 1 493 ? -20.373 8.774 -22.102 1.00 39.56 493 TYR A O 1
ATOM 3847 N N . ASN A 1 494 ? -21.243 10.718 -21.383 1.00 36.50 494 ASN A N 1
ATOM 3848 C CA . ASN A 1 494 ? -22.214 10.080 -20.488 1.00 36.50 494 ASN A CA 1
ATOM 3849 C C . ASN A 1 494 ? -23.589 9.870 -21.148 1.00 36.50 494 ASN A C 1
ATOM 3851 O O . ASN A 1 494 ? -24.325 8.987 -20.727 1.00 36.50 494 ASN A O 1
ATOM 3855 N N . LEU A 1 495 ? -23.936 10.593 -22.225 1.00 29.48 495 LEU A N 1
ATOM 3856 C CA . LEU A 1 495 ? -25.284 10.539 -22.822 1.00 29.48 495 LEU A CA 1
ATOM 3857 C C . LEU A 1 495 ? -25.481 9.520 -23.963 1.00 29.48 495 LEU A C 1
ATOM 3859 O O . LEU A 1 495 ? -26.624 9.154 -24.220 1.00 29.48 495 LEU A O 1
ATOM 3863 N N . GLU A 1 496 ? -24.422 8.966 -24.566 1.00 27.11 496 GLU A N 1
ATOM 3864 C CA . GLU A 1 496 ? -24.525 7.727 -25.376 1.00 27.11 496 GLU A CA 1
ATOM 3865 C C . GLU A 1 496 ? -24.143 6.459 -24.585 1.00 27.11 496 GLU A C 1
ATOM 3867 O O . GLU A 1 496 ? -24.515 5.352 -24.969 1.00 27.11 496 GLU A O 1
ATOM 3872 N N . ASN A 1 497 ? -23.536 6.615 -23.402 1.00 29.39 497 ASN A N 1
ATOM 3873 C CA . ASN A 1 497 ? -23.285 5.527 -22.447 1.00 29.39 497 ASN A CA 1
ATOM 3874 C C . ASN A 1 497 ? -24.386 5.356 -21.387 1.00 29.39 497 ASN A C 1
ATOM 3876 O O . ASN A 1 497 ? -24.284 4.491 -20.519 1.00 29.39 497 ASN A O 1
ATOM 3880 N N . HIS A 1 498 ? -25.506 6.073 -21.518 1.00 34.00 498 HIS A N 1
ATOM 3881 C CA . HIS A 1 498 ? -26.747 5.754 -20.804 1.00 34.00 498 HIS A CA 1
ATOM 3882 C C . HIS A 1 498 ? -27.590 4.664 -21.497 1.00 34.00 498 HIS A C 1
ATOM 3884 O O . HIS A 1 498 ? -28.751 4.449 -21.151 1.00 34.00 498 HIS A O 1
ATOM 3890 N N . GLY A 1 499 ? -26.994 3.910 -22.430 1.00 28.78 499 GLY A N 1
ATOM 3891 C CA . GLY A 1 499 ? -27.670 2.822 -23.132 1.00 28.78 499 GLY A CA 1
ATOM 3892 C C . GLY A 1 499 ? -26.760 1.744 -23.728 1.00 28.78 499 GLY A C 1
ATOM 3893 O O . GLY A 1 499 ? -27.056 1.310 -24.834 1.00 28.78 499 GLY A O 1
ATOM 3894 N N . LYS A 1 500 ? -25.702 1.315 -23.015 1.00 24.83 500 LYS A N 1
ATOM 3895 C CA . LYS A 1 500 ? -24.866 0.084 -23.167 1.00 24.83 500 LYS A CA 1
ATOM 3896 C C . LYS A 1 500 ? -23.360 0.407 -23.083 1.00 24.83 500 LYS A C 1
ATOM 3898 O O . LYS A 1 500 ? -22.940 1.373 -23.702 1.00 24.83 500 LYS A O 1
ATOM 3903 N N . PRO A 1 501 ? -22.546 -0.432 -22.411 1.00 26.78 501 PRO A N 1
ATOM 3904 C CA . PRO A 1 501 ? -21.098 -0.241 -22.297 1.00 26.78 501 PRO A CA 1
ATOM 3905 C C . PRO A 1 501 ? -20.333 -0.910 -23.464 1.00 26.78 501 PRO A C 1
ATOM 3907 O O . PRO A 1 501 ? -20.621 -2.071 -23.771 1.00 26.78 501 PRO A O 1
ATOM 3910 N N . PRO A 1 502 ? -19.338 -0.252 -24.094 1.00 24.34 502 PRO A N 1
ATOM 3911 C CA . PRO A 1 502 ? -18.324 -0.935 -24.907 1.00 24.34 502 PRO A CA 1
ATOM 3912 C C . PRO A 1 502 ? -16.906 -0.669 -24.361 1.00 24.34 502 PRO A C 1
ATOM 3914 O O . PRO A 1 502 ? -16.471 0.467 -24.234 1.00 24.34 502 PRO A O 1
ATOM 3917 N N . CYS A 1 503 ? -16.240 -1.709 -23.855 1.00 21.20 503 CYS A N 1
ATOM 3918 C CA . CYS A 1 503 ? -15.224 -2.518 -24.552 1.00 21.20 503 CYS A CA 1
ATOM 3919 C C . CYS A 1 503 ? -13.836 -1.861 -24.624 1.00 21.20 503 CYS A C 1
ATOM 3921 O O . CYS A 1 503 ? -13.499 -1.108 -25.531 1.00 21.20 503 CYS A O 1
ATOM 3923 N N . THR A 1 504 ? -13.040 -2.258 -23.636 1.00 24.77 504 THR A N 1
ATOM 3924 C CA . THR A 1 504 ? -11.592 -2.142 -23.486 1.00 24.77 504 THR A CA 1
ATOM 3925 C C . THR A 1 504 ? -10.830 -2.703 -24.689 1.00 24.77 504 THR A C 1
ATOM 3927 O O . THR A 1 504 ? -11.011 -3.874 -25.028 1.00 24.77 504 THR A O 1
ATOM 3930 N N . ASN A 1 505 ? -9.896 -1.923 -25.238 1.00 19.98 505 ASN A N 1
ATOM 3931 C CA . ASN A 1 505 ? -8.617 -2.480 -25.668 1.00 19.98 505 ASN A CA 1
ATOM 3932 C C . ASN A 1 505 ? -7.599 -2.215 -24.557 1.00 19.98 505 ASN A C 1
ATOM 3934 O O . ASN A 1 505 ? -7.607 -1.174 -23.909 1.00 19.98 505 ASN A O 1
ATOM 3938 N N . SER A 1 506 ? -6.827 -3.256 -24.292 1.00 33.16 506 SER A N 1
ATOM 3939 C CA . SER A 1 506 ? -5.987 -3.505 -23.131 1.00 33.16 506 SER A CA 1
ATOM 3940 C C . SER A 1 506 ? -4.816 -2.532 -22.969 1.00 33.16 506 SER A C 1
ATOM 3942 O O . SER A 1 506 ? -4.307 -2.006 -23.957 1.00 33.16 506 SER A O 1
ATOM 3944 N N . SER A 1 507 ? -4.332 -2.455 -21.720 1.00 24.56 507 SER A N 1
ATOM 3945 C CA . SER A 1 507 ? -3.048 -1.902 -21.236 1.00 24.56 507 SER A CA 1
ATOM 3946 C C . SER A 1 507 ? -2.948 -0.397 -20.913 1.00 24.56 507 SER A C 1
ATOM 3948 O O . SER A 1 507 ? -1.997 0.253 -21.318 1.00 24.56 507 SER A O 1
ATOM 3950 N N . GLU A 1 508 ? -3.847 0.121 -20.066 1.00 23.20 508 GLU A N 1
ATOM 3951 C CA . GLU A 1 508 ? -3.587 1.306 -19.222 1.00 23.20 508 GLU A CA 1
ATOM 3952 C C . GLU A 1 508 ? -3.830 0.957 -17.743 1.00 23.20 508 GLU A C 1
ATOM 3954 O O . GLU A 1 508 ? -4.777 0.243 -17.402 1.00 23.20 508 GLU A O 1
ATOM 3959 N N . VAL A 1 509 ? -2.929 1.415 -16.871 1.00 26.48 509 VAL A N 1
ATOM 3960 C CA . VAL A 1 509 ? -2.914 1.158 -15.425 1.00 26.48 509 VAL A CA 1
ATOM 3961 C C . VAL A 1 509 ? -4.099 1.873 -14.765 1.00 26.48 509 VAL A C 1
ATOM 3963 O O . VAL A 1 509 ? -4.168 3.097 -14.703 1.00 26.48 509 VAL A O 1
ATOM 3966 N N . ILE A 1 510 ? -5.059 1.087 -14.279 1.00 25.08 510 ILE A N 1
ATOM 3967 C CA . ILE A 1 510 ? -6.296 1.553 -13.646 1.00 25.08 510 ILE A CA 1
ATOM 3968 C C . ILE A 1 510 ? -5.983 2.014 -12.211 1.00 25.08 510 ILE A C 1
ATOM 3970 O O . ILE A 1 510 ? -5.682 1.192 -11.346 1.00 25.08 510 ILE A O 1
ATOM 3974 N N . MET A 1 511 ? -6.108 3.318 -11.926 1.00 27.72 511 MET A N 1
ATOM 3975 C CA . MET A 1 511 ? -6.328 3.804 -10.552 1.00 27.72 511 MET A CA 1
ATOM 3976 C C . MET A 1 511 ? -7.524 3.037 -9.961 1.00 27.72 511 MET A C 1
ATOM 3978 O O . MET A 1 511 ? -8.595 3.054 -10.577 1.00 27.72 511 MET A O 1
ATOM 3982 N N . PRO A 1 512 ? -7.398 2.361 -8.805 1.00 32.91 512 PRO A N 1
ATOM 3983 C CA . PRO A 1 512 ? -8.494 1.570 -8.276 1.00 32.91 512 PRO A CA 1
ATOM 3984 C C . PRO A 1 512 ? -9.672 2.491 -7.940 1.00 32.91 512 PRO A C 1
ATOM 3986 O O . PRO A 1 512 ? -9.551 3.420 -7.144 1.00 32.91 512 PRO A O 1
ATOM 3989 N N . THR A 1 513 ? -10.828 2.223 -8.547 1.00 47.47 513 THR A N 1
ATOM 3990 C CA . THR A 1 513 ? -12.122 2.776 -8.129 1.00 47.47 513 THR A CA 1
ATOM 3991 C C . THR A 1 513 ? -12.339 2.538 -6.625 1.00 47.47 513 THR A C 1
ATOM 3993 O O . THR A 1 513 ? -11.731 1.635 -6.047 1.00 47.47 513 THR A O 1
ATOM 3996 N N . ALA A 1 514 ? -13.236 3.283 -5.963 1.00 53.66 514 ALA A N 1
ATOM 3997 C CA . ALA A 1 514 ? -13.598 3.009 -4.559 1.00 53.66 514 ALA A CA 1
ATOM 3998 C C . ALA A 1 514 ? -13.975 1.527 -4.333 1.00 53.66 514 ALA A C 1
ATOM 4000 O O . ALA A 1 514 ? -13.681 0.935 -3.290 1.00 53.66 514 ALA A O 1
ATOM 4001 N N . GLU A 1 515 ? -14.550 0.893 -5.357 1.00 68.75 515 GLU A N 1
ATOM 4002 C CA . GLU A 1 515 ? -14.848 -0.536 -5.371 1.00 68.75 515 GLU A CA 1
ATOM 4003 C C . GLU A 1 515 ? -13.604 -1.418 -5.453 1.00 68.75 515 GLU A C 1
ATOM 4005 O O . GLU A 1 515 ? -13.503 -2.402 -4.725 1.00 68.75 515 GLU A O 1
ATOM 4010 N N . ALA A 1 516 ? -12.622 -1.052 -6.274 1.00 59.50 516 ALA A N 1
ATOM 4011 C CA . ALA A 1 516 ? -11.345 -1.749 -6.333 1.00 59.50 516 ALA A CA 1
ATOM 4012 C C . ALA A 1 516 ? -10.526 -1.577 -5.039 1.00 59.50 516 ALA A C 1
ATOM 4014 O O . ALA A 1 516 ? -9.904 -2.537 -4.594 1.00 59.50 516 ALA A O 1
ATOM 4015 N N . VAL A 1 517 ? -10.575 -0.415 -4.372 1.00 61.84 517 VAL A N 1
ATOM 4016 C CA . VAL A 1 517 ? -9.982 -0.234 -3.030 1.00 61.84 517 VAL A CA 1
ATOM 4017 C C . VAL A 1 517 ? -10.694 -1.119 -2.007 1.00 61.84 517 VAL A C 1
ATOM 4019 O O . VAL A 1 517 ? -10.052 -1.799 -1.206 1.00 61.84 517 VAL A O 1
ATOM 4022 N N . THR A 1 518 ? -12.025 -1.178 -2.062 1.00 68.50 518 THR A N 1
ATOM 4023 C CA . THR A 1 518 ? -12.806 -2.055 -1.183 1.00 68.50 518 THR A CA 1
ATOM 4024 C C . THR A 1 518 ? -12.462 -3.527 -1.417 1.00 68.50 518 THR A C 1
ATOM 4026 O O . THR A 1 518 ? -12.258 -4.265 -0.451 1.00 68.50 518 THR A O 1
ATOM 4029 N N . ALA A 1 519 ? -12.319 -3.943 -2.677 1.00 75.25 519 ALA A N 1
ATOM 4030 C CA . ALA A 1 519 ? -11.887 -5.284 -3.055 1.00 75.25 519 ALA A CA 1
ATOM 4031 C C . ALA A 1 519 ? -10.466 -5.596 -2.554 1.00 75.25 519 ALA A C 1
ATOM 4033 O O . ALA A 1 519 ? -10.270 -6.649 -1.945 1.00 75.25 519 ALA A O 1
ATOM 4034 N N . LEU A 1 520 ? -9.525 -4.651 -2.681 1.00 70.25 520 LEU A N 1
ATOM 4035 C CA . LEU A 1 520 ? -8.168 -4.755 -2.127 1.00 70.25 520 LEU A CA 1
ATOM 4036 C C . LEU A 1 520 ? -8.194 -4.995 -0.619 1.00 70.25 520 LEU A C 1
ATOM 4038 O O . LEU A 1 520 ? -7.601 -5.960 -0.143 1.00 70.25 520 LEU A O 1
ATOM 4042 N N . THR A 1 521 ? -8.954 -4.195 0.136 1.00 72.69 521 THR A N 1
ATOM 4043 C CA . THR A 1 521 ? -9.101 -4.429 1.584 1.00 72.69 521 THR A CA 1
ATOM 4044 C C . THR A 1 521 ? -9.819 -5.744 1.898 1.00 72.69 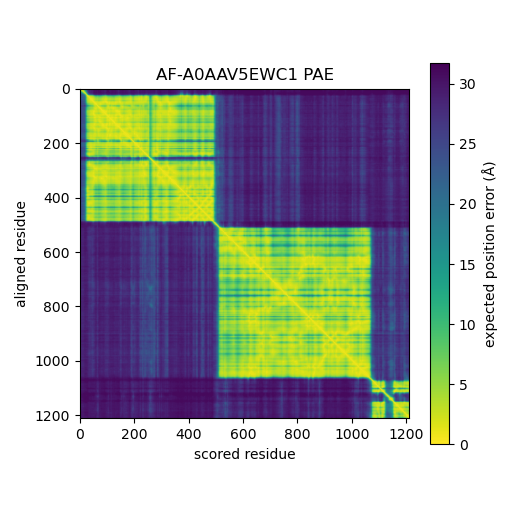521 THR A C 1
ATOM 4046 O O . THR A 1 521 ? -9.636 -6.308 2.969 1.00 72.69 521 THR A O 1
ATOM 4049 N N . ALA A 1 522 ? -10.631 -6.277 0.986 1.00 77.06 522 ALA A N 1
ATOM 4050 C CA . ALA A 1 522 ? -11.274 -7.578 1.138 1.00 77.06 522 ALA A CA 1
ATOM 4051 C C . ALA A 1 522 ? -10.388 -8.767 0.716 1.00 77.06 522 ALA A C 1
ATOM 4053 O O . ALA A 1 522 ? -10.853 -9.903 0.803 1.00 77.06 522 ALA A O 1
ATOM 4054 N N . GLY A 1 523 ? -9.134 -8.528 0.312 1.00 75.81 523 GLY A N 1
ATOM 4055 C CA . GLY A 1 523 ? -8.170 -9.568 -0.057 1.00 75.81 523 GLY A CA 1
ATOM 4056 C C . GLY A 1 523 ? -8.162 -9.938 -1.544 1.00 75.81 523 GLY A C 1
ATOM 4057 O O . GLY A 1 523 ? -7.611 -10.982 -1.897 1.00 75.81 523 GLY A O 1
ATOM 4058 N N . PHE A 1 524 ? -8.753 -9.107 -2.408 1.00 82.00 524 PHE A N 1
ATOM 4059 C CA . PHE A 1 524 ? -8.784 -9.304 -3.858 1.00 82.00 524 PHE A CA 1
ATOM 4060 C C . PHE A 1 524 ? -7.923 -8.267 -4.581 1.00 82.00 524 PHE A C 1
ATOM 4062 O O . PHE A 1 524 ? -8.034 -7.079 -4.283 1.00 82.00 524 PHE A O 1
ATOM 4069 N N . PRO A 1 525 ? -7.106 -8.658 -5.571 1.00 71.81 525 PRO A N 1
ATOM 4070 C CA . PRO A 1 525 ? -6.430 -7.683 -6.409 1.00 71.81 525 PRO A CA 1
ATOM 4071 C C . PRO A 1 525 ? -7.453 -6.880 -7.227 1.00 71.81 525 PRO A C 1
ATOM 4073 O O . PRO A 1 525 ? -8.512 -7.383 -7.609 1.00 71.81 525 PRO A O 1
ATOM 4076 N N . ALA A 1 526 ? -7.130 -5.612 -7.487 1.00 60.44 526 ALA A N 1
ATOM 4077 C CA . ALA A 1 526 ? -8.041 -4.658 -8.119 1.00 60.44 526 ALA A CA 1
ATOM 4078 C C . ALA A 1 526 ? -8.472 -5.070 -9.541 1.00 60.44 526 ALA A C 1
ATOM 4080 O O . ALA A 1 526 ? -9.606 -4.803 -9.938 1.00 60.44 526 ALA A O 1
ATOM 4081 N N . ASP A 1 527 ? -7.577 -5.725 -10.281 1.00 66.00 527 ASP A N 1
ATOM 4082 C CA . ASP A 1 527 ? -7.630 -5.919 -11.735 1.00 66.00 527 ASP A CA 1
ATOM 4083 C C . ASP A 1 527 ? -7.323 -7.360 -12.190 1.00 66.00 527 ASP A C 1
ATOM 4085 O O . ASP A 1 527 ? -7.306 -7.658 -13.385 1.00 66.00 527 ASP A O 1
ATOM 4089 N N . SER A 1 528 ? -7.125 -8.286 -11.250 1.00 75.56 528 SER A N 1
ATOM 4090 C CA . SER A 1 528 ? -6.864 -9.701 -11.532 1.00 75.56 528 SER A CA 1
ATOM 4091 C C . SER A 1 528 ? -7.772 -10.632 -10.723 1.00 75.56 528 SER A C 1
ATOM 4093 O O . SER A 1 528 ? -8.502 -10.215 -9.816 1.00 75.56 528 SER A O 1
ATOM 4095 N N . LEU A 1 529 ? -7.780 -11.905 -11.118 1.00 81.88 529 LEU A N 1
ATOM 4096 C CA . LEU A 1 529 ? -8.393 -12.977 -10.342 1.00 81.88 529 LEU A CA 1
ATOM 4097 C C . LEU A 1 529 ? -7.391 -13.483 -9.307 1.00 81.88 529 LEU A C 1
ATOM 4099 O O . LEU A 1 529 ? -6.189 -13.525 -9.575 1.00 81.88 529 LEU A O 1
ATOM 4103 N N . THR A 1 530 ? -7.883 -13.886 -8.142 1.00 83.44 530 THR A N 1
ATOM 4104 C CA . THR A 1 530 ? -7.080 -14.668 -7.198 1.00 83.44 530 THR A CA 1
ATOM 4105 C C . THR A 1 530 ? -6.915 -16.103 -7.701 1.00 83.44 530 THR A C 1
ATOM 4107 O O . THR A 1 530 ? -7.720 -16.588 -8.498 1.00 83.44 530 THR A O 1
ATOM 4110 N N . ASP A 1 531 ? -5.908 -16.818 -7.196 1.00 78.00 531 ASP A N 1
ATOM 4111 C CA . ASP A 1 531 ? -5.749 -18.250 -7.492 1.00 78.00 531 ASP A CA 1
ATOM 4112 C C . ASP A 1 531 ? -7.014 -19.049 -7.118 1.00 78.00 531 ASP A C 1
ATOM 4114 O O . ASP A 1 531 ? -7.437 -19.920 -7.871 1.00 78.00 531 ASP A O 1
ATOM 4118 N N . GLU A 1 532 ? -7.689 -18.682 -6.021 1.00 83.12 532 GLU A N 1
ATOM 4119 C CA . GLU A 1 532 ? -8.953 -19.301 -5.591 1.00 83.12 532 GLU A CA 1
ATOM 4120 C C . GLU A 1 532 ? -10.091 -19.079 -6.601 1.00 83.12 532 GLU A C 1
ATOM 4122 O O . GLU A 1 532 ? -10.884 -19.983 -6.862 1.00 83.12 532 GLU A O 1
ATOM 4127 N N . GLU A 1 533 ? -10.173 -17.891 -7.205 1.00 89.25 533 GLU A N 1
ATOM 4128 C CA . GLU A 1 533 ? -11.156 -17.582 -8.250 1.00 89.25 533 GLU A CA 1
ATOM 4129 C C . GLU A 1 533 ? -10.874 -18.364 -9.538 1.00 89.25 533 GLU A C 1
ATOM 4131 O O . GLU A 1 533 ? -11.799 -18.872 -10.181 1.00 89.25 533 GLU A O 1
ATOM 4136 N N . ILE A 1 534 ? -9.595 -18.507 -9.893 1.00 84.56 534 ILE A N 1
ATOM 4137 C CA . ILE A 1 534 ? -9.158 -19.290 -11.053 1.00 84.56 534 ILE A CA 1
ATOM 4138 C C . ILE A 1 534 ? -9.487 -20.773 -10.841 1.00 84.56 534 ILE A C 1
ATOM 4140 O O . ILE A 1 534 ? -10.075 -21.405 -11.720 1.00 84.56 534 ILE A O 1
ATOM 4144 N N . GLU A 1 535 ? -9.172 -21.328 -9.671 1.00 80.81 535 GLU A N 1
ATOM 4145 C CA . GLU A 1 535 ? -9.474 -22.721 -9.321 1.00 80.81 535 GLU A CA 1
ATOM 4146 C C . GLU A 1 535 ? -10.979 -23.001 -9.249 1.00 80.81 535 GLU A C 1
ATOM 4148 O O . GLU A 1 535 ? -11.433 -24.076 -9.653 1.00 80.81 535 GLU A O 1
ATOM 4153 N N . ALA A 1 536 ? -11.768 -22.028 -8.787 1.00 83.38 536 ALA A N 1
ATOM 4154 C CA . ALA A 1 536 ? -13.223 -22.118 -8.765 1.00 83.38 536 ALA A CA 1
ATOM 4155 C C . ALA A 1 536 ? -13.860 -22.032 -10.164 1.00 83.38 536 ALA A C 1
ATOM 4157 O O . ALA A 1 536 ? -15.057 -22.303 -10.296 1.00 83.38 536 ALA A O 1
ATOM 4158 N N . GLY A 1 537 ? -13.089 -21.683 -11.202 1.00 87.81 537 GLY A N 1
ATOM 4159 C CA . GLY A 1 537 ? -13.579 -21.572 -12.574 1.00 87.81 537 GLY A CA 1
ATOM 4160 C C . GLY A 1 537 ? -14.665 -20.508 -12.712 1.00 87.81 537 GLY A C 1
ATOM 4161 O O . GLY A 1 537 ? -15.675 -20.739 -13.375 1.00 87.81 537 GLY A O 1
ATOM 4162 N N . VAL A 1 538 ? -14.494 -19.363 -12.038 1.00 89.06 538 VAL A N 1
ATOM 4163 C CA . VAL A 1 538 ? -15.497 -18.280 -12.029 1.00 89.06 538 VAL A CA 1
ATOM 4164 C C . VAL A 1 538 ? -15.701 -17.623 -13.397 1.00 89.06 538 VAL A C 1
ATOM 4166 O O . VAL A 1 538 ? -16.718 -16.968 -13.624 1.00 89.06 538 VAL A O 1
ATOM 4169 N N . VAL A 1 539 ? -14.747 -17.833 -14.305 1.00 88.88 539 VAL A N 1
ATOM 4170 C CA . VAL A 1 539 ? -14.807 -17.476 -15.723 1.00 88.88 539 VAL A CA 1
ATOM 4171 C C . VAL A 1 539 ? -14.394 -18.671 -16.577 1.00 88.88 539 VAL A C 1
ATOM 4173 O O . VAL A 1 539 ? -13.668 -19.553 -16.115 1.00 88.88 539 VAL A O 1
ATOM 4176 N N . SER A 1 540 ? -14.852 -18.694 -17.827 1.00 81.56 540 SER A N 1
ATOM 4177 C CA . SER A 1 540 ? -14.571 -19.771 -18.779 1.00 81.56 540 SER A CA 1
ATOM 4178 C C . SER A 1 540 ? -13.142 -19.680 -19.319 1.00 81.56 540 SER A C 1
ATOM 4180 O O . SER A 1 540 ? -12.481 -20.705 -19.461 1.00 81.56 540 SER A O 1
ATOM 4182 N N . ASP A 1 541 ? -12.665 -18.453 -19.566 1.00 74.75 541 ASP A N 1
ATOM 4183 C CA . ASP A 1 541 ? -11.326 -18.156 -20.079 1.00 74.75 541 ASP A CA 1
ATOM 4184 C C . ASP A 1 541 ? -10.668 -16.996 -19.302 1.00 74.75 541 ASP A C 1
ATOM 4186 O O . ASP A 1 541 ? -11.230 -15.905 -19.162 1.00 74.75 541 ASP A O 1
ATOM 4190 N N . VAL A 1 542 ? -9.441 -17.218 -18.817 1.00 75.31 542 VAL A N 1
ATOM 4191 C CA . VAL A 1 542 ? -8.633 -16.217 -18.091 1.00 75.31 542 VAL A CA 1
ATOM 4192 C C . VAL A 1 542 ? -7.953 -15.265 -19.084 1.00 75.31 542 VAL A C 1
ATOM 4194 O O . VAL A 1 542 ? -7.424 -15.698 -20.106 1.00 75.31 542 VAL A O 1
ATOM 4197 N N . GLY A 1 543 ? -7.934 -13.965 -18.775 1.00 53.47 543 GLY A N 1
ATOM 4198 C CA . GLY A 1 543 ? -7.305 -12.915 -19.591 1.00 53.47 543 GLY A CA 1
ATOM 4199 C C . GLY A 1 543 ? -8.201 -12.293 -20.670 1.00 53.47 543 GLY A C 1
ATOM 4200 O O . GLY A 1 543 ? -7.727 -11.466 -21.445 1.00 53.47 543 GLY A O 1
ATOM 4201 N N . GLY A 1 544 ? -9.483 -12.672 -20.730 1.00 70.56 544 GLY A N 1
ATOM 4202 C CA . GLY A 1 544 ? -10.473 -12.117 -21.660 1.00 70.56 544 GLY A CA 1
ATOM 4203 C C . GLY A 1 544 ? -11.436 -11.100 -21.031 1.00 70.56 544 GLY A C 1
ATOM 4204 O O . GLY A 1 544 ? -11.390 -10.809 -19.837 1.00 70.56 544 GLY A O 1
ATOM 4205 N N . ILE A 1 545 ? -12.381 -10.600 -21.834 1.00 70.06 545 ILE A N 1
ATOM 4206 C CA . ILE A 1 545 ? -13.422 -9.649 -21.393 1.00 70.06 545 ILE A CA 1
ATOM 4207 C C . ILE A 1 545 ? -14.323 -10.215 -20.280 1.00 70.06 545 ILE A C 1
ATOM 4209 O O . ILE A 1 545 ? -14.831 -9.469 -19.445 1.00 70.06 545 ILE A O 1
ATOM 4213 N N . GLU A 1 546 ? -14.493 -11.541 -20.236 1.00 79.75 546 GLU A N 1
ATOM 4214 C CA . GLU A 1 546 ? -15.263 -12.231 -19.199 1.00 79.75 546 GLU A CA 1
ATOM 4215 C C . GLU A 1 546 ? -14.650 -12.016 -17.805 1.00 79.75 546 GLU A C 1
ATOM 4217 O O . GLU A 1 546 ? -15.373 -11.705 -16.860 1.00 79.75 546 GLU A O 1
ATOM 4222 N N . GLN A 1 547 ? -13.316 -12.077 -17.699 1.00 84.44 547 GLN A N 1
ATOM 4223 C CA . GLN A 1 547 ? -12.579 -11.768 -16.473 1.00 84.44 547 GLN A CA 1
ATOM 4224 C C . GLN A 1 547 ? -12.785 -10.317 -16.043 1.00 84.44 547 GLN A C 1
ATOM 4226 O O . GLN A 1 547 ? -13.081 -10.070 -14.877 1.00 84.44 547 GLN A O 1
ATOM 4231 N N . VAL A 1 548 ? -12.665 -9.361 -16.967 1.00 74.00 548 VAL A N 1
ATOM 4232 C CA . VAL A 1 548 ? -12.850 -7.933 -16.656 1.00 74.00 548 VAL A CA 1
ATOM 4233 C C . VAL A 1 548 ? -14.256 -7.682 -16.099 1.00 74.00 548 VAL A C 1
ATOM 4235 O O . VAL A 1 548 ? -14.407 -7.069 -15.044 1.00 74.00 548 VAL A O 1
ATOM 4238 N N . ASN A 1 549 ? -15.285 -8.227 -16.754 1.00 79.31 549 ASN A N 1
ATOM 4239 C CA . ASN A 1 549 ? -16.673 -8.094 -16.308 1.00 79.31 549 ASN A CA 1
ATOM 4240 C C . ASN A 1 549 ? -16.922 -8.782 -14.960 1.00 79.31 549 ASN A C 1
ATOM 4242 O O . ASN A 1 549 ? -17.594 -8.212 -14.101 1.00 79.31 549 ASN A O 1
ATOM 4246 N N . TYR A 1 550 ? -16.374 -9.983 -14.755 1.00 89.25 550 TYR A N 1
ATOM 4247 C CA . TYR A 1 550 ? -16.453 -10.675 -13.472 1.00 89.25 550 TYR A CA 1
ATOM 4248 C C . TYR A 1 550 ? -15.831 -9.833 -12.352 1.00 89.25 550 TYR A C 1
ATOM 4250 O O . TYR A 1 550 ? -16.466 -9.654 -11.317 1.00 89.25 550 TYR A O 1
ATOM 4258 N N . ILE A 1 551 ? -14.637 -9.270 -12.568 1.00 82.81 551 ILE A N 1
ATOM 4259 C CA . ILE A 1 551 ? -13.918 -8.456 -11.578 1.00 82.81 551 ILE A CA 1
ATOM 4260 C C . ILE A 1 551 ? -14.734 -7.223 -11.186 1.00 82.81 551 ILE A C 1
ATOM 4262 O O . ILE A 1 551 ? -14.873 -6.948 -9.995 1.00 82.81 551 ILE A O 1
ATOM 4266 N N . LEU A 1 552 ? -15.323 -6.518 -12.157 1.00 81.12 552 LEU A N 1
ATOM 4267 C CA . LEU A 1 552 ? -16.187 -5.365 -11.887 1.00 81.12 552 LEU A CA 1
ATOM 4268 C C . LEU A 1 552 ? -17.416 -5.762 -11.058 1.00 81.12 552 LEU A C 1
ATOM 4270 O O . LEU A 1 552 ? -17.711 -5.127 -10.048 1.00 81.12 552 LEU A O 1
ATOM 4274 N N . ILE A 1 553 ? -18.098 -6.850 -11.429 1.00 88.19 553 ILE A N 1
ATOM 4275 C CA . ILE A 1 553 ? -19.272 -7.340 -10.693 1.00 88.19 553 ILE A CA 1
ATOM 4276 C C . ILE A 1 553 ? -18.886 -7.781 -9.271 1.00 88.19 553 ILE A C 1
ATOM 4278 O O . ILE A 1 553 ? -19.564 -7.436 -8.304 1.00 88.19 553 ILE A O 1
ATOM 4282 N N . ARG A 1 554 ? -17.780 -8.516 -9.132 1.00 93.06 554 ARG A N 1
ATOM 4283 C CA . ARG A 1 554 ? -17.213 -8.978 -7.859 1.00 93.06 554 ARG A CA 1
ATOM 4284 C C . ARG A 1 554 ? -16.874 -7.801 -6.943 1.00 93.06 554 ARG A C 1
ATOM 4286 O O . ARG A 1 554 ? -17.282 -7.815 -5.781 1.00 93.06 554 ARG A O 1
ATOM 4293 N N . ASN A 1 555 ? -16.201 -6.773 -7.463 1.00 87.62 555 ASN A N 1
ATOM 4294 C CA . ASN A 1 555 ? -15.862 -5.556 -6.718 1.00 87.62 555 ASN A CA 1
ATOM 4295 C C . ASN A 1 555 ? -17.133 -4.815 -6.269 1.00 87.62 555 ASN A C 1
ATOM 4297 O O . ASN A 1 555 ? -17.256 -4.476 -5.093 1.00 87.62 555 ASN A O 1
ATOM 4301 N N . HIS A 1 556 ? -18.119 -4.663 -7.159 1.00 88.19 556 HIS A N 1
ATOM 4302 C CA . HIS A 1 556 ? -19.381 -3.997 -6.840 1.00 88.19 556 HIS A CA 1
ATOM 4303 C C . HIS A 1 556 ? -20.162 -4.714 -5.725 1.00 88.19 556 HIS A C 1
ATOM 4305 O O . HIS A 1 556 ? -20.632 -4.081 -4.777 1.00 88.19 556 HIS A O 1
ATOM 4311 N N . ILE A 1 557 ? -20.271 -6.048 -5.784 1.00 91.12 557 ILE A N 1
ATOM 4312 C CA . ILE A 1 557 ? -20.942 -6.844 -4.740 1.00 91.12 557 ILE A CA 1
ATOM 4313 C C . ILE A 1 557 ? -20.225 -6.689 -3.392 1.00 91.12 557 ILE A C 1
ATOM 4315 O O . ILE A 1 557 ? -20.884 -6.506 -2.365 1.00 91.12 557 ILE A O 1
ATOM 4319 N N . LEU A 1 558 ? -18.887 -6.740 -3.381 1.00 90.75 558 LEU A N 1
ATOM 4320 C CA . LEU A 1 558 ? -18.087 -6.534 -2.170 1.00 90.75 558 LEU A CA 1
ATOM 4321 C C . LEU A 1 558 ? -18.329 -5.152 -1.562 1.00 90.75 558 LEU A C 1
ATOM 4323 O O . LEU A 1 558 ? -18.538 -5.056 -0.352 1.00 90.75 558 LEU A O 1
ATOM 4327 N N . THR A 1 559 ? -18.348 -4.101 -2.380 1.00 88.69 559 THR A N 1
ATOM 4328 C CA . THR A 1 559 ? -18.625 -2.733 -1.925 1.00 88.69 559 THR A CA 1
ATOM 4329 C C . THR A 1 559 ? -20.007 -2.606 -1.323 1.00 88.69 559 THR A C 1
ATOM 4331 O O . THR A 1 559 ? -20.130 -2.166 -0.181 1.00 88.69 559 THR A O 1
ATOM 4334 N N . ARG A 1 560 ? -21.041 -3.096 -2.013 1.00 90.44 560 ARG A N 1
ATOM 4335 C CA . ARG A 1 560 ? -22.406 -3.090 -1.473 1.00 90.44 560 ARG A CA 1
ATOM 4336 C C . ARG A 1 560 ? -22.513 -3.834 -0.154 1.00 90.44 560 ARG A C 1
ATOM 4338 O O . ARG A 1 560 ? -23.190 -3.364 0.759 1.00 90.44 560 ARG A O 1
ATOM 4345 N N . TRP A 1 561 ? -21.828 -4.967 -0.018 1.00 92.94 561 TRP A N 1
ATOM 4346 C CA . TRP A 1 561 ? -21.799 -5.678 1.255 1.00 92.94 561 TRP A CA 1
ATOM 4347 C C . TRP A 1 561 ? -21.095 -4.869 2.346 1.00 92.94 561 TRP A C 1
ATOM 4349 O O . TRP A 1 561 ? -21.574 -4.809 3.471 1.00 92.94 561 TRP A O 1
ATOM 4359 N N . ARG A 1 562 ? -19.975 -4.216 2.031 1.00 88.19 562 ARG A N 1
ATOM 4360 C CA . ARG A 1 562 ? -19.221 -3.397 2.992 1.00 88.19 562 ARG A CA 1
ATOM 4361 C C . ARG A 1 562 ? -19.988 -2.146 3.432 1.00 88.19 562 ARG A C 1
ATOM 4363 O O . ARG A 1 562 ? -19.799 -1.727 4.568 1.00 88.19 562 ARG A O 1
ATOM 4370 N N . GLU A 1 563 ? -20.880 -1.612 2.598 1.00 87.50 563 GLU A N 1
ATOM 4371 C CA . GLU A 1 563 ? -21.832 -0.545 2.953 1.00 87.50 563 GLU A CA 1
ATOM 4372 C C . GLU A 1 563 ? -22.976 -1.055 3.846 1.00 87.50 563 GLU A C 1
ATOM 4374 O O . GLU A 1 563 ? -23.443 -0.351 4.738 1.00 87.50 563 GLU A O 1
ATOM 4379 N N . THR A 1 564 ? -23.420 -2.297 3.627 1.00 90.50 564 THR A N 1
ATOM 4380 C CA . THR A 1 564 ? -24.617 -2.887 4.256 1.00 90.50 564 THR A CA 1
ATOM 4381 C C . THR A 1 564 ? -24.296 -4.093 5.139 1.00 90.50 564 THR A C 1
ATOM 4383 O O . THR A 1 564 ? -25.118 -4.988 5.302 1.00 90.50 564 THR A O 1
ATOM 4386 N N . PHE A 1 565 ? -23.109 -4.116 5.754 1.00 90.94 565 PHE A N 1
ATOM 4387 C CA . PHE A 1 565 ? -22.524 -5.277 6.450 1.00 90.94 565 PHE A CA 1
ATOM 4388 C C . PHE A 1 565 ? -23.369 -5.847 7.610 1.00 90.94 565 PHE A C 1
ATOM 4390 O O . PHE A 1 565 ? -23.010 -6.859 8.215 1.00 90.94 565 PHE A O 1
ATOM 4397 N N . ASN A 1 566 ? -24.460 -5.178 7.979 1.00 92.44 566 ASN A N 1
ATOM 4398 C CA . ASN A 1 566 ? -25.433 -5.586 8.985 1.00 92.44 566 ASN A CA 1
ATOM 4399 C C . ASN A 1 566 ? -26.655 -6.343 8.414 1.00 92.44 566 ASN A C 1
ATOM 4401 O O . ASN A 1 566 ? -27.432 -6.872 9.204 1.00 92.44 566 ASN A O 1
ATOM 4405 N N . SER A 1 567 ? -26.821 -6.426 7.089 1.00 92.12 567 SER A N 1
ATOM 4406 C CA . SER A 1 567 ? -28.050 -6.902 6.429 1.00 92.12 567 SER A CA 1
ATOM 4407 C C . SER A 1 567 ? -27.754 -7.932 5.339 1.00 92.12 567 SER A C 1
ATOM 4409 O O . SER A 1 567 ? -26.924 -7.679 4.484 1.00 92.12 567 SER A O 1
ATOM 4411 N N . TRP A 1 568 ? -28.440 -9.078 5.282 1.00 92.94 568 TRP A N 1
ATOM 4412 C CA . TRP A 1 568 ? -28.137 -10.093 4.254 1.00 92.94 568 TRP A CA 1
ATOM 4413 C C . TRP A 1 568 ? -28.210 -9.529 2.822 1.00 92.94 568 TRP A C 1
ATOM 4415 O O . TRP A 1 568 ? -29.290 -9.170 2.343 1.00 92.94 568 TRP A O 1
ATOM 4425 N N . LEU A 1 569 ? -27.083 -9.530 2.107 1.00 94.81 569 LEU A N 1
ATOM 4426 C CA . LEU A 1 569 ? -27.005 -9.055 0.733 1.00 94.81 569 LEU A CA 1
ATOM 4427 C C . LEU A 1 569 ? -27.551 -10.120 -0.221 1.00 94.81 569 LEU A C 1
ATOM 4429 O O . LEU A 1 569 ? -26.947 -11.179 -0.416 1.00 94.81 569 LEU A O 1
ATOM 4433 N N . ALA A 1 570 ? -28.710 -9.844 -0.812 1.00 93.44 570 ALA A N 1
ATOM 4434 C CA . ALA A 1 570 ? -29.379 -10.708 -1.781 1.00 93.44 570 ALA A CA 1
ATOM 4435 C C . ALA A 1 570 ? -28.807 -10.519 -3.203 1.00 93.44 570 ALA A C 1
ATOM 4437 O O . ALA A 1 570 ? -28.231 -9.474 -3.501 1.00 93.44 570 ALA A O 1
ATOM 4438 N N . LYS A 1 571 ? -28.958 -11.515 -4.089 1.00 94.31 571 LYS A N 1
ATOM 4439 C CA . LYS A 1 571 ? -28.442 -11.445 -5.474 1.00 94.31 571 LYS A CA 1
ATOM 4440 C C . LYS A 1 571 ? -29.366 -10.633 -6.385 1.00 94.31 571 LYS A C 1
ATOM 4442 O O . LYS A 1 571 ? -28.916 -9.948 -7.297 1.00 94.31 571 LYS A O 1
ATOM 4447 N N . GLU A 1 572 ? -30.667 -10.729 -6.141 1.00 92.62 572 GLU A N 1
ATOM 4448 C CA . GLU A 1 572 ? -31.745 -10.221 -6.990 1.00 92.62 572 GLU A CA 1
ATOM 4449 C C . GLU A 1 572 ? -31.638 -8.711 -7.286 1.00 92.62 572 GLU A C 1
ATOM 4451 O O . GLU A 1 572 ? -31.838 -8.341 -8.443 1.00 92.62 572 GLU A O 1
ATOM 4456 N N . PRO A 1 573 ? -31.255 -7.831 -6.334 1.00 90.50 573 PRO A N 1
ATOM 4457 C CA . PRO A 1 573 ? -31.104 -6.398 -6.603 1.00 90.50 573 PRO A CA 1
ATOM 4458 C C . PRO A 1 573 ? -30.027 -6.049 -7.640 1.00 90.50 573 PRO A C 1
ATOM 4460 O O . PRO A 1 573 ? -30.094 -4.980 -8.240 1.00 90.50 573 PRO A O 1
ATOM 4463 N N . PHE A 1 574 ? -29.056 -6.937 -7.879 1.00 88.31 574 PHE A N 1
ATOM 4464 C CA . PHE A 1 574 ? -27.994 -6.724 -8.867 1.00 88.31 574 PHE A CA 1
ATOM 4465 C C . PHE A 1 574 ? -28.405 -7.118 -10.287 1.00 88.31 574 PHE A C 1
ATOM 4467 O O . PHE A 1 574 ? -27.859 -6.584 -11.248 1.00 88.31 574 PHE A O 1
ATOM 4474 N N . GLN A 1 575 ? -29.379 -8.022 -10.442 1.00 86.50 575 GLN A N 1
ATOM 4475 C CA . GLN A 1 575 ? -29.838 -8.488 -11.756 1.00 86.50 575 GLN A CA 1
ATOM 4476 C C . GLN A 1 575 ? -30.302 -7.364 -12.698 1.00 86.50 575 GLN A C 1
ATOM 4478 O O . GLN A 1 575 ? -29.892 -7.387 -13.855 1.00 86.50 575 GLN A O 1
ATOM 4483 N N . PRO A 1 576 ? -31.102 -6.363 -12.269 1.00 82.56 576 PRO A N 1
ATOM 4484 C CA . PRO A 1 576 ? -31.487 -5.265 -13.158 1.00 82.56 576 PRO A CA 1
ATOM 4485 C C . PRO A 1 576 ? -30.337 -4.290 -13.455 1.00 82.56 576 PRO A C 1
ATOM 4487 O O . PRO A 1 576 ? -30.441 -3.516 -14.402 1.00 82.56 576 PRO A O 1
ATOM 4490 N N . LEU A 1 577 ? -29.264 -4.309 -12.655 1.00 77.50 577 LEU A N 1
ATOM 4491 C CA . LEU A 1 577 ? -28.108 -3.418 -12.793 1.00 77.50 577 LEU A CA 1
ATOM 4492 C C . LEU A 1 577 ? -27.033 -3.987 -13.731 1.00 77.50 577 LEU A C 1
ATOM 4494 O O . LEU A 1 577 ? -26.145 -3.254 -14.160 1.00 77.50 577 LEU A O 1
ATOM 4498 N N . ILE A 1 578 ? -27.098 -5.283 -14.046 1.00 77.81 578 ILE A N 1
ATOM 4499 C CA . ILE A 1 578 ? -26.076 -5.996 -14.816 1.00 77.81 578 ILE A CA 1
ATOM 4500 C C . ILE A 1 578 ? -26.636 -6.383 -16.193 1.00 77.81 578 ILE A C 1
ATOM 4502 O O . ILE A 1 578 ? -27.774 -6.849 -16.288 1.00 77.81 578 ILE A O 1
ATOM 4506 N N . PRO A 1 579 ? -25.867 -6.215 -17.289 1.00 77.94 579 PRO A N 1
ATOM 4507 C CA . PRO A 1 579 ? -26.317 -6.613 -18.618 1.00 77.94 579 PRO A CA 1
ATOM 4508 C C . PRO A 1 579 ? -26.758 -8.091 -18.667 1.00 77.94 579 PRO A C 1
ATOM 4510 O O . PRO A 1 579 ? -26.048 -8.940 -18.130 1.00 77.94 579 PRO A O 1
ATOM 4513 N N . PRO A 1 580 ? -27.848 -8.453 -19.377 1.00 80.00 580 PRO A N 1
ATOM 4514 C CA . PRO A 1 580 ? -28.377 -9.825 -19.373 1.00 80.00 580 PRO A CA 1
ATOM 4515 C C . PRO A 1 580 ? -27.383 -10.913 -19.806 1.00 80.00 580 PRO A C 1
ATOM 4517 O O . PRO A 1 580 ? -27.483 -12.053 -19.368 1.00 80.00 580 PRO A O 1
ATOM 4520 N N . HIS A 1 581 ? -26.410 -10.568 -20.655 1.00 82.56 581 HIS A N 1
ATOM 4521 C CA . HIS A 1 581 ? -25.359 -11.488 -21.102 1.00 82.56 581 HIS A CA 1
ATOM 4522 C C . HIS A 1 581 ? -24.277 -11.758 -20.038 1.00 82.56 581 HIS A C 1
ATOM 4524 O O . HIS A 1 581 ? -23.436 -12.621 -20.255 1.00 82.56 581 HIS A O 1
ATOM 4530 N N . CYS A 1 582 ? -24.299 -11.037 -18.911 1.00 85.38 582 CYS A N 1
ATOM 4531 C CA . CYS A 1 582 ? -23.400 -11.196 -17.767 1.00 85.38 582 CYS A CA 1
ATOM 4532 C C . CYS A 1 582 ? -24.101 -11.806 -16.535 1.00 85.38 582 CYS A C 1
ATOM 4534 O O . CYS A 1 582 ? -23.489 -11.877 -15.471 1.00 85.38 582 CYS A O 1
ATOM 4536 N N . ASP A 1 583 ? -25.365 -12.251 -16.624 1.00 89.38 583 ASP A N 1
ATOM 4537 C CA . ASP A 1 583 ? -26.086 -12.836 -15.472 1.00 89.38 583 ASP A CA 1
ATOM 4538 C C . ASP A 1 583 ? -25.410 -14.117 -14.943 1.00 89.38 583 ASP A C 1
ATOM 4540 O O . ASP A 1 583 ? -25.430 -14.393 -13.737 1.00 89.38 583 ASP A O 1
ATOM 4544 N N . HIS A 1 584 ? -24.727 -14.873 -15.814 1.00 92.50 584 HIS A N 1
ATOM 4545 C CA . HIS A 1 584 ? -23.913 -16.011 -15.386 1.00 92.50 584 HIS A CA 1
ATOM 4546 C C . HIS A 1 584 ? -22.696 -15.567 -14.567 1.00 92.50 584 HIS A C 1
ATOM 4548 O O . HIS A 1 584 ? -22.394 -16.222 -13.574 1.00 92.50 584 HIS A O 1
ATOM 4554 N N . LEU A 1 585 ? -22.068 -14.432 -14.903 1.00 92.38 585 LEU A N 1
ATOM 4555 C CA . LEU A 1 585 ? -20.959 -13.844 -14.136 1.00 92.38 585 LEU A CA 1
ATOM 4556 C C . LEU A 1 585 ? -21.419 -13.266 -12.806 1.00 92.38 585 LEU A C 1
ATOM 4558 O O . LEU A 1 585 ? -20.754 -13.477 -11.799 1.00 92.38 585 LEU A O 1
ATOM 4562 N N . LEU A 1 586 ? -22.581 -12.609 -12.767 1.00 93.75 586 LEU A N 1
ATOM 4563 C CA . LEU A 1 586 ? -23.218 -12.220 -11.506 1.00 93.75 586 LEU A CA 1
ATOM 4564 C C . LEU A 1 586 ? -23.469 -13.443 -10.628 1.00 93.75 586 LEU A C 1
ATOM 4566 O O . LEU A 1 586 ? -23.168 -13.436 -9.436 1.00 93.75 586 LEU A O 1
ATOM 4570 N N . THR A 1 587 ? -24.009 -14.507 -11.215 1.00 94.50 587 THR A N 1
ATOM 4571 C CA . THR A 1 587 ? -24.261 -15.746 -10.486 1.00 94.50 587 THR A CA 1
ATOM 4572 C C . THR A 1 587 ? -22.958 -16.383 -10.008 1.00 94.50 587 THR A C 1
ATOM 4574 O O . THR A 1 587 ? -22.917 -16.818 -8.858 1.00 94.50 587 THR A O 1
ATOM 4577 N N . ALA A 1 588 ? -21.900 -16.391 -10.821 1.00 94.19 588 ALA A N 1
ATOM 4578 C CA . ALA A 1 588 ? -20.580 -16.892 -10.447 1.00 94.19 588 ALA A CA 1
ATOM 4579 C C . ALA A 1 588 ? -19.959 -16.064 -9.311 1.00 94.19 588 ALA A C 1
ATOM 4581 O O . ALA A 1 588 ? -19.640 -16.630 -8.269 1.00 94.19 588 ALA A O 1
ATOM 4582 N N . ALA A 1 589 ? -19.883 -14.737 -9.455 1.00 95.19 589 ALA A N 1
ATOM 4583 C CA . ALA A 1 589 ? -19.318 -13.821 -8.463 1.00 95.19 589 ALA A CA 1
ATOM 4584 C C . ALA A 1 589 ? -20.080 -13.875 -7.137 1.00 95.19 589 ALA A C 1
ATOM 4586 O O . ALA A 1 589 ? -19.483 -14.082 -6.083 1.00 95.19 589 ALA A O 1
ATOM 4587 N N . TYR A 1 590 ? -21.412 -13.769 -7.173 1.00 96.06 590 TYR A N 1
ATOM 4588 C CA . TYR A 1 590 ? -22.228 -13.861 -5.965 1.00 96.06 590 TYR A CA 1
ATOM 4589 C C . TYR A 1 590 ? -22.072 -15.227 -5.287 1.00 96.06 590 TYR A C 1
ATOM 4591 O O . TYR A 1 590 ? -21.867 -15.296 -4.075 1.00 96.06 590 TYR A O 1
ATOM 4599 N N . SER A 1 591 ? -22.131 -16.321 -6.057 1.00 93.44 591 SER A N 1
ATOM 4600 C CA . SER A 1 591 ? -21.986 -17.671 -5.498 1.00 93.44 591 SER A CA 1
ATOM 4601 C C . SER A 1 591 ? -20.608 -17.871 -4.879 1.00 93.44 591 SER A C 1
ATOM 4603 O O . SER A 1 591 ? -20.539 -18.391 -3.771 1.00 93.44 591 SER A O 1
ATOM 4605 N N . PHE A 1 592 ? -19.545 -17.415 -5.549 1.00 94.44 592 PHE A N 1
ATOM 4606 C CA . PHE A 1 592 ? -18.170 -17.488 -5.063 1.00 94.44 592 PHE A CA 1
ATOM 4607 C C . PHE A 1 592 ? -17.995 -16.703 -3.757 1.00 94.44 592 PHE A C 1
ATOM 4609 O O . PHE A 1 592 ? -17.529 -17.263 -2.763 1.00 94.44 592 PHE A O 1
ATOM 4616 N N . LEU A 1 593 ? -18.424 -15.437 -3.727 1.00 94.88 593 LEU A N 1
ATOM 4617 C CA . LEU A 1 593 ? -18.287 -14.564 -2.560 1.00 94.88 593 LEU A CA 1
ATOM 4618 C C . LEU A 1 593 ? -19.066 -15.087 -1.346 1.00 94.88 593 LEU A C 1
ATOM 4620 O O . LEU A 1 593 ? -18.570 -15.016 -0.221 1.00 94.88 593 LEU A O 1
ATOM 4624 N N . VAL A 1 594 ? -20.266 -15.640 -1.557 1.00 92.38 594 VAL A N 1
ATOM 4625 C CA . VAL A 1 594 ? -21.050 -16.270 -0.484 1.00 92.38 594 VAL A CA 1
ATOM 4626 C C . VAL A 1 594 ? -20.406 -17.581 -0.035 1.00 92.38 594 VAL A C 1
ATOM 4628 O O . VAL A 1 594 ? -20.245 -17.791 1.166 1.00 92.38 594 VAL A O 1
ATOM 4631 N N . SER A 1 595 ? -20.023 -18.463 -0.966 1.00 88.19 595 SER A N 1
ATOM 4632 C CA . SER A 1 595 ? -19.528 -19.804 -0.630 1.00 88.19 595 SER A CA 1
ATOM 4633 C C . SER A 1 595 ? -18.188 -19.783 0.099 1.00 88.19 595 SER A C 1
ATOM 4635 O O . SER A 1 595 ? -17.976 -20.614 0.978 1.00 88.19 595 SER A O 1
ATOM 4637 N N . HIS A 1 596 ? -17.313 -18.832 -0.235 1.00 89.12 596 HIS A N 1
ATOM 4638 C CA . HIS A 1 596 ? -16.000 -18.663 0.401 1.00 89.12 596 HIS A CA 1
ATOM 4639 C C . HIS A 1 596 ? -16.043 -17.716 1.614 1.00 89.12 596 HIS A C 1
ATOM 4641 O O . HIS A 1 596 ? -15.054 -17.569 2.325 1.00 89.12 596 HIS A O 1
ATOM 4647 N N . GLY A 1 597 ? -17.204 -17.115 1.908 1.00 90.06 597 GLY A N 1
ATOM 4648 C CA . GLY A 1 597 ? -17.411 -16.297 3.105 1.00 90.06 597 GLY A CA 1
ATOM 4649 C C . GLY A 1 597 ? -16.822 -14.887 3.031 1.00 90.06 597 GLY A C 1
ATOM 4650 O O . GLY A 1 597 ? -16.504 -14.312 4.067 1.00 90.06 597 GLY A O 1
ATOM 4651 N N . TYR A 1 598 ? -16.704 -14.306 1.838 1.00 93.06 598 TYR A N 1
ATOM 4652 C CA . TYR A 1 598 ? -16.295 -12.907 1.659 1.00 93.06 598 TYR A CA 1
ATOM 4653 C C . TYR A 1 598 ? -17.436 -11.914 1.903 1.00 93.06 598 TYR A C 1
ATOM 4655 O O . TYR A 1 598 ? -17.194 -10.768 2.290 1.00 93.06 598 TYR A O 1
ATOM 4663 N N . ILE A 1 599 ? -18.682 -12.359 1.718 1.00 94.44 599 ILE A N 1
ATOM 4664 C CA . ILE A 1 599 ? -19.891 -11.595 2.039 1.00 94.44 599 ILE A CA 1
ATOM 4665 C C . ILE A 1 599 ? -20.849 -12.406 2.913 1.00 94.44 599 ILE A C 1
ATOM 4667 O O . ILE A 1 599 ? -20.708 -13.622 3.038 1.00 94.44 599 ILE A O 1
ATOM 4671 N N . ASN A 1 600 ? -21.838 -11.734 3.509 1.00 94.19 600 ASN A N 1
ATOM 4672 C CA . ASN A 1 600 ? -22.919 -12.351 4.289 1.00 94.19 600 ASN A CA 1
ATOM 4673 C C . ASN A 1 600 ? -22.465 -13.201 5.492 1.00 94.19 600 ASN A C 1
ATOM 4675 O O . ASN A 1 600 ? -23.215 -14.044 5.982 1.00 94.19 600 ASN A O 1
ATOM 4679 N N . PHE A 1 601 ? -21.252 -12.972 5.997 1.00 93.75 601 PHE A N 1
ATOM 4680 C CA . PHE A 1 601 ? -20.740 -13.629 7.196 1.00 93.75 601 PHE A CA 1
ATOM 4681 C C . PHE A 1 601 ? -20.987 -12.789 8.458 1.00 93.75 601 PHE A C 1
ATOM 4683 O O . PHE A 1 601 ? -21.204 -11.576 8.413 1.00 93.75 601 PHE A O 1
ATOM 4690 N N . GLY A 1 602 ? -20.868 -13.439 9.618 1.00 91.75 602 GLY A N 1
ATOM 4691 C CA . GLY A 1 602 ? -20.837 -12.775 10.919 1.00 91.75 602 GLY A CA 1
ATOM 4692 C C . GLY A 1 602 ? -22.082 -13.022 11.771 1.00 91.75 602 GLY A C 1
ATOM 4693 O O . GLY A 1 602 ? -22.567 -14.155 11.879 1.00 91.75 602 GLY A O 1
ATOM 4694 N N . VAL A 1 603 ? -22.525 -11.978 12.475 1.00 95.00 603 VAL A N 1
ATOM 4695 C CA . VAL A 1 603 ? -23.432 -12.075 13.635 1.00 95.00 603 VAL A CA 1
ATOM 4696 C C . VAL A 1 603 ? -24.543 -11.020 13.663 1.00 95.00 603 VAL A C 1
ATOM 4698 O O . VAL A 1 603 ? -25.253 -10.931 14.667 1.00 95.00 603 VAL A O 1
ATOM 4701 N N . ALA A 1 604 ? -24.718 -10.234 12.601 1.00 94.62 604 ALA A N 1
ATOM 4702 C CA . ALA A 1 604 ? -25.824 -9.283 12.536 1.00 94.62 604 ALA A CA 1
ATOM 4703 C C . ALA A 1 604 ? -27.196 -10.003 12.574 1.00 94.62 604 ALA A C 1
ATOM 4705 O O . ALA A 1 604 ? -27.282 -11.147 12.109 1.00 94.62 604 ALA A O 1
ATOM 4706 N N . PRO A 1 605 ? -28.259 -9.381 13.126 1.00 92.69 605 PRO A N 1
ATOM 4707 C CA . PRO A 1 605 ? -29.583 -10.002 13.253 1.00 92.69 605 PRO A CA 1
ATOM 4708 C C . PRO A 1 605 ? -30.122 -10.582 11.937 1.00 92.69 605 PRO A C 1
ATOM 4710 O O . PRO A 1 605 ? -30.414 -11.773 11.877 1.00 92.69 605 PRO A O 1
ATOM 4713 N N . ASP A 1 606 ? -30.121 -9.800 10.860 1.00 92.06 606 ASP A N 1
ATOM 4714 C CA . ASP A 1 606 ? -30.605 -10.221 9.539 1.00 92.06 606 ASP A CA 1
ATOM 4715 C C . ASP A 1 606 ? -29.831 -11.417 8.967 1.00 92.06 606 ASP A C 1
ATOM 4717 O O . ASP A 1 606 ? -30.391 -12.269 8.278 1.00 92.06 606 ASP A O 1
ATOM 4721 N N . ILE A 1 607 ? -28.532 -11.518 9.268 1.00 91.00 607 ILE A N 1
ATOM 4722 C CA . ILE A 1 607 ? -27.704 -12.666 8.871 1.00 91.00 607 ILE A CA 1
ATOM 4723 C C . ILE A 1 607 ? -28.093 -13.898 9.693 1.00 91.00 607 ILE A C 1
ATOM 4725 O O . ILE A 1 607 ? -28.215 -14.997 9.152 1.00 91.00 607 ILE A O 1
ATOM 4729 N N . LYS A 1 608 ? -28.310 -13.730 11.004 1.00 91.00 608 LYS A N 1
ATOM 4730 C CA . LYS A 1 608 ? -28.737 -14.813 11.905 1.00 91.00 608 LYS A CA 1
ATOM 4731 C C . LYS A 1 608 ? -30.080 -15.399 11.481 1.00 91.00 608 LYS A C 1
ATOM 4733 O O . LYS A 1 608 ? -30.232 -16.616 11.510 1.00 91.00 608 LYS A O 1
ATOM 4738 N N . GLU A 1 609 ? -31.025 -14.563 11.064 1.00 90.75 609 GLU A N 1
ATOM 4739 C CA . GLU A 1 609 ? -32.361 -14.995 10.635 1.00 90.75 609 GLU A CA 1
ATOM 4740 C C . GLU A 1 609 ? -32.352 -15.848 9.359 1.00 90.75 609 GLU A C 1
ATOM 4742 O O . GLU A 1 609 ? -33.270 -16.639 9.137 1.00 90.75 609 GLU A O 1
ATOM 4747 N N . ARG A 1 610 ? -31.299 -15.739 8.538 1.00 89.94 610 ARG A N 1
ATOM 4748 C CA . ARG A 1 610 ? -31.116 -16.555 7.328 1.00 89.94 610 ARG A CA 1
ATOM 4749 C C . ARG A 1 610 ? -30.598 -17.960 7.613 1.00 89.94 610 ARG A C 1
ATOM 4751 O O . ARG A 1 610 ? -30.703 -18.816 6.737 1.00 89.94 610 ARG A O 1
ATOM 4758 N N . ILE A 1 611 ? -30.069 -18.216 8.811 1.00 90.75 611 ILE A N 1
ATOM 4759 C CA . ILE A 1 611 ? -29.624 -19.552 9.208 1.00 90.75 611 ILE A CA 1
ATOM 4760 C C . ILE A 1 611 ? -30.867 -20.429 9.444 1.00 90.75 611 ILE A C 1
ATOM 4762 O O . ILE A 1 611 ? -31.681 -20.111 10.317 1.00 90.75 611 ILE A O 1
ATOM 4766 N N . PRO A 1 612 ? -31.043 -21.538 8.700 1.00 91.06 612 PRO A N 1
ATOM 4767 C CA . PRO A 1 612 ? -32.175 -22.435 8.895 1.00 91.06 612 PRO A CA 1
ATOM 4768 C C . PRO A 1 612 ? -32.221 -22.989 10.325 1.00 91.06 612 PRO A C 1
ATOM 4770 O O . PRO A 1 612 ? -31.212 -23.450 10.853 1.00 91.06 612 PRO A O 1
ATOM 4773 N N . LYS A 1 613 ? -33.412 -22.992 10.941 1.00 88.19 613 LYS A N 1
ATOM 4774 C CA . LYS A 1 613 ? -33.615 -23.573 12.283 1.00 88.19 613 LYS A CA 1
ATOM 4775 C C . LYS A 1 613 ? -33.395 -25.086 12.312 1.00 88.19 613 LYS A C 1
ATOM 4777 O O . LYS A 1 613 ? -32.983 -25.620 13.333 1.00 88.19 613 LYS A O 1
ATOM 4782 N N . GLU A 1 614 ? -33.679 -25.749 11.196 1.00 89.25 614 GLU A N 1
ATOM 4783 C CA . GLU A 1 614 ? -33.478 -27.181 10.995 1.00 89.25 614 GLU A CA 1
ATOM 4784 C C . GLU A 1 614 ? -32.571 -27.405 9.775 1.00 89.25 614 GLU A C 1
ATOM 4786 O O . GLU A 1 614 ? -32.670 -26.643 8.805 1.00 89.25 614 GLU A O 1
ATOM 4791 N N . PRO A 1 615 ? -31.711 -28.441 9.777 1.00 91.88 615 PRO A N 1
ATOM 4792 C CA . PRO A 1 615 ? -30.856 -28.755 8.638 1.00 91.88 615 PRO A CA 1
ATOM 4793 C C . PRO A 1 615 ? -31.669 -28.998 7.361 1.00 91.88 615 PRO A C 1
ATOM 4795 O O . PRO A 1 615 ? -32.596 -29.808 7.342 1.00 91.88 615 PRO A O 1
ATOM 4798 N N . THR A 1 616 ? -31.293 -28.334 6.268 1.00 93.00 616 THR A N 1
ATOM 4799 C CA . THR A 1 616 ? -31.927 -28.505 4.948 1.00 93.00 616 THR A CA 1
ATOM 4800 C C . THR A 1 616 ? -31.157 -29.470 4.045 1.00 93.00 616 THR A C 1
ATOM 4802 O O . THR A 1 616 ? -31.671 -29.904 3.013 1.00 93.00 616 THR A O 1
ATOM 4805 N N . ARG A 1 617 ? -29.935 -29.850 4.438 1.00 91.56 617 ARG A N 1
ATOM 4806 C CA . ARG A 1 617 ? -29.108 -30.870 3.785 1.00 91.56 617 ARG A CA 1
ATOM 4807 C C . ARG A 1 617 ? -29.040 -32.136 4.648 1.00 91.56 617 ARG A C 1
ATOM 4809 O O . ARG A 1 617 ? -28.932 -32.036 5.868 1.00 91.56 617 ARG A O 1
ATOM 4816 N N . PRO A 1 618 ? -29.008 -33.333 4.033 1.00 87.00 618 PRO A N 1
ATOM 4817 C CA . PRO A 1 618 ? -28.869 -34.592 4.770 1.00 87.00 618 PRO A CA 1
ATOM 4818 C C . PRO A 1 618 ? -27.454 -34.804 5.336 1.00 87.00 618 PRO A C 1
ATOM 4820 O O . PRO A 1 618 ? -27.251 -35.667 6.184 1.00 87.00 618 PRO A O 1
ATOM 4823 N N . THR A 1 619 ? -26.473 -34.040 4.851 1.00 93.81 619 THR A N 1
ATOM 4824 C CA . THR A 1 619 ? -25.056 -34.211 5.171 1.00 93.81 619 THR A CA 1
ATOM 4825 C C . THR A 1 619 ? -24.720 -33.666 6.561 1.00 93.81 619 THR A C 1
ATOM 4827 O O . THR A 1 619 ? -25.015 -32.508 6.870 1.00 93.81 619 THR A O 1
ATOM 4830 N N . THR A 1 620 ? -24.063 -34.492 7.375 1.00 97.25 620 THR A N 1
ATOM 4831 C CA . THR A 1 620 ? -23.620 -34.164 8.734 1.00 97.25 620 THR A CA 1
ATOM 4832 C C . THR A 1 620 ? -22.125 -33.857 8.766 1.00 97.25 620 THR A C 1
ATOM 4834 O O . THR A 1 620 ? -21.310 -34.653 8.300 1.00 97.25 620 THR A O 1
ATOM 4837 N N . VAL A 1 621 ? -21.754 -32.722 9.356 1.00 98.44 621 VAL A N 1
ATOM 4838 C CA . VAL A 1 621 ? -20.363 -32.297 9.544 1.00 98.44 621 VAL A CA 1
ATOM 4839 C C . VAL A 1 621 ? -20.045 -32.228 11.033 1.00 98.44 621 VAL A C 1
ATOM 4841 O O . VAL A 1 621 ? -20.718 -31.526 11.790 1.00 98.44 621 VAL A O 1
ATOM 4844 N N . VAL A 1 622 ? -19.002 -32.939 11.457 1.00 98.69 622 VAL A N 1
ATOM 4845 C CA . VAL A 1 622 ? -18.478 -32.852 12.825 1.00 98.69 622 VAL A CA 1
ATOM 4846 C C . VAL A 1 622 ? -17.350 -31.821 12.860 1.00 98.69 622 VAL A C 1
ATOM 4848 O O . VAL A 1 622 ? -16.396 -31.926 12.099 1.00 98.69 622 VAL A O 1
ATOM 4851 N N . VAL A 1 623 ? -17.425 -30.827 13.737 1.00 98.81 623 VAL A N 1
ATOM 4852 C CA . VAL A 1 623 ? -16.377 -29.811 13.919 1.00 98.81 623 VAL A CA 1
ATOM 4853 C C . VAL A 1 623 ? -15.684 -30.056 15.256 1.00 98.81 623 VAL A C 1
ATOM 4855 O O . VAL A 1 623 ? -16.345 -30.150 16.287 1.00 98.81 623 VAL A O 1
ATOM 4858 N N . VAL A 1 624 ? -14.358 -30.179 15.255 1.00 98.69 624 VAL A N 1
ATOM 4859 C CA . VAL A 1 624 ? -13.549 -30.445 16.453 1.00 98.69 624 VAL A CA 1
ATOM 4860 C C . VAL A 1 624 ? -12.832 -29.168 16.882 1.00 98.69 624 VAL A C 1
ATOM 4862 O O . VAL A 1 624 ? -11.833 -28.784 16.276 1.00 98.69 624 VAL A O 1
ATOM 4865 N N . GLY A 1 625 ? -13.327 -28.557 17.960 1.00 98.38 625 GLY A N 1
ATOM 4866 C CA . GLY A 1 625 ? -12.831 -27.316 18.554 1.00 98.38 625 GLY A CA 1
ATOM 4867 C C . GLY A 1 625 ? -13.785 -26.133 18.358 1.00 98.38 625 GLY A C 1
ATOM 4868 O O . GLY A 1 625 ? -14.178 -25.805 17.245 1.00 98.38 625 GLY A O 1
ATOM 4869 N N . ALA A 1 626 ? -14.125 -25.441 19.446 1.00 98.31 626 ALA A N 1
ATOM 4870 C CA . ALA A 1 626 ? -14.968 -24.240 19.477 1.00 98.31 626 ALA A CA 1
ATOM 4871 C C . ALA A 1 626 ? -14.142 -22.942 19.538 1.00 98.31 626 ALA A C 1
ATOM 4873 O O . ALA A 1 626 ? -14.544 -21.974 20.188 1.00 98.31 626 ALA A O 1
ATOM 4874 N N . GLY A 1 627 ? -12.959 -22.918 18.914 1.00 98.19 627 GLY A N 1
ATOM 4875 C CA . GLY A 1 627 ? -12.197 -21.683 18.685 1.00 98.19 627 GLY A CA 1
ATOM 4876 C C . GLY A 1 627 ? -12.811 -20.829 17.568 1.00 98.19 627 GLY A C 1
ATOM 4877 O O . GLY A 1 627 ? -13.798 -21.233 16.960 1.00 98.19 627 GLY A O 1
ATOM 4878 N N . LEU A 1 628 ? -12.213 -19.674 17.246 1.00 98.31 628 LEU A N 1
ATOM 4879 C CA . LEU A 1 628 ? -12.722 -18.807 16.168 1.00 98.31 628 LEU A CA 1
ATOM 4880 C C . LEU A 1 628 ? -12.867 -19.539 14.824 1.00 98.31 628 LEU A C 1
ATOM 4882 O O . LEU A 1 628 ? -13.887 -19.365 14.169 1.00 98.31 628 LEU A O 1
ATOM 4886 N N . ALA A 1 629 ? -11.912 -20.404 14.460 1.00 98.50 629 ALA A N 1
ATOM 4887 C CA . ALA A 1 629 ? -11.984 -21.209 13.238 1.00 98.50 629 ALA A CA 1
ATOM 4888 C C . ALA A 1 629 ? -13.199 -22.149 13.221 1.00 98.50 629 ALA A C 1
ATOM 4890 O O . ALA A 1 629 ? -13.999 -22.122 12.289 1.00 98.50 629 ALA A O 1
ATOM 4891 N N . GLY A 1 630 ? -13.378 -22.948 14.277 1.00 98.56 630 GLY A N 1
ATOM 4892 C CA . GLY A 1 630 ? -14.497 -23.884 14.368 1.00 98.56 630 GLY A CA 1
ATOM 4893 C C . GLY A 1 630 ? -15.853 -23.187 14.466 1.00 98.56 630 GLY A C 1
ATOM 4894 O O . GLY A 1 630 ? -16.812 -23.629 13.839 1.00 98.56 630 GLY A O 1
ATOM 4895 N N . LEU A 1 631 ? -15.937 -22.065 15.189 1.00 98.56 631 LEU A N 1
ATOM 4896 C CA . LEU A 1 631 ? -17.159 -21.260 15.284 1.00 98.56 631 LEU A CA 1
ATOM 4897 C C . LEU A 1 631 ? -17.526 -20.607 13.944 1.00 98.56 631 LEU A C 1
ATOM 4899 O O . LEU A 1 631 ? -18.688 -20.666 13.546 1.00 98.56 631 LEU A O 1
ATOM 4903 N N . ALA A 1 632 ? -16.553 -20.022 13.239 1.00 98.00 632 ALA A N 1
ATOM 4904 C CA . ALA A 1 632 ? -16.765 -19.435 11.917 1.00 98.00 632 ALA A CA 1
ATOM 4905 C C . ALA A 1 632 ? -17.251 -20.491 10.915 1.00 98.00 632 ALA A C 1
ATOM 4907 O O . ALA A 1 632 ? -18.277 -20.297 10.259 1.00 98.00 632 ALA A O 1
ATOM 4908 N N . ALA A 1 633 ? -16.575 -21.645 10.876 1.00 98.12 633 ALA A N 1
ATOM 4909 C CA . ALA A 1 633 ? -16.950 -22.758 10.015 1.00 98.12 633 ALA A CA 1
ATOM 4910 C C . ALA A 1 633 ? -18.349 -23.292 10.342 1.00 98.12 633 ALA A C 1
ATOM 4912 O O . ALA A 1 633 ? -19.175 -23.460 9.449 1.00 98.12 633 ALA A O 1
ATOM 4913 N N . ALA A 1 634 ? -18.648 -23.530 11.623 1.00 97.69 634 ALA A N 1
ATOM 4914 C CA . ALA A 1 634 ? -19.939 -24.061 12.042 1.00 97.69 634 ALA A CA 1
ATOM 4915 C C . ALA A 1 634 ? -21.094 -23.127 11.678 1.00 97.69 634 ALA A C 1
ATOM 4917 O O . ALA A 1 634 ? -22.099 -23.601 11.154 1.00 97.69 634 ALA A O 1
ATOM 4918 N N . ARG A 1 635 ? -20.952 -21.812 11.888 1.00 95.62 635 ARG A N 1
ATOM 4919 C CA . ARG A 1 635 ? -21.979 -20.842 11.479 1.00 95.62 635 ARG A CA 1
ATOM 4920 C C . ARG A 1 635 ? -22.209 -20.852 9.971 1.00 95.62 635 ARG A C 1
ATOM 4922 O O . ARG A 1 635 ? -23.362 -20.922 9.557 1.00 95.62 635 ARG A O 1
ATOM 4929 N N . GLN A 1 636 ? -21.144 -20.829 9.164 1.00 95.44 636 GLN A N 1
ATOM 4930 C CA . GLN A 1 636 ? -21.282 -20.872 7.703 1.00 95.44 636 GLN A CA 1
ATOM 4931 C C . GLN A 1 636 ? -21.906 -22.181 7.220 1.00 95.44 636 GLN A C 1
ATOM 4933 O O . GLN A 1 636 ? -22.810 -22.168 6.391 1.00 95.44 636 GLN A O 1
ATOM 4938 N N . LEU A 1 637 ? -21.490 -23.320 7.772 1.00 96.62 637 LEU A N 1
ATOM 4939 C CA . LEU A 1 637 ? -22.063 -24.619 7.422 1.00 96.62 637 LEU A CA 1
ATOM 4940 C C . LEU A 1 637 ? -23.549 -24.714 7.798 1.00 96.62 637 LEU A C 1
ATOM 4942 O O . LEU A 1 637 ? -24.342 -25.229 7.009 1.00 96.62 637 LEU A O 1
ATOM 4946 N N . LEU A 1 638 ? -23.945 -24.182 8.958 1.00 95.88 638 LEU A N 1
ATOM 4947 C CA . LEU A 1 638 ? -25.357 -24.065 9.334 1.00 95.88 638 LEU A CA 1
ATOM 4948 C C . LEU A 1 638 ? -26.115 -23.165 8.351 1.00 95.88 638 LEU A C 1
ATOM 4950 O O . LEU A 1 638 ? -27.180 -23.557 7.883 1.00 95.88 638 LEU A O 1
ATOM 4954 N N . ALA A 1 639 ? -25.553 -22.011 7.975 1.00 93.38 639 ALA A N 1
ATOM 4955 C CA . ALA A 1 639 ? -26.143 -21.110 6.981 1.00 93.38 639 ALA A CA 1
ATOM 4956 C C . ALA A 1 639 ? -26.319 -21.789 5.609 1.00 93.38 639 ALA A C 1
ATOM 4958 O O . ALA A 1 639 ? -27.327 -21.587 4.935 1.00 93.38 639 ALA A O 1
ATOM 4959 N N . PHE A 1 640 ? -25.391 -22.668 5.220 1.00 93.81 640 PHE A N 1
ATOM 4960 C CA . PHE A 1 640 ? -25.492 -23.488 4.008 1.00 93.81 640 PHE A CA 1
ATOM 4961 C C . PHE A 1 640 ? -26.426 -24.703 4.152 1.00 93.81 640 PHE A C 1
ATOM 4963 O O . PHE A 1 640 ? -26.631 -25.442 3.181 1.00 93.81 640 PHE A O 1
ATOM 4970 N N . GLY A 1 641 ? -27.018 -24.907 5.333 1.00 95.19 641 GLY A N 1
ATOM 4971 C CA . GLY A 1 641 ? -28.043 -25.911 5.601 1.00 95.19 641 GLY A CA 1
ATOM 4972 C C . GLY A 1 641 ? -27.527 -27.270 6.074 1.00 95.19 641 GLY A C 1
ATOM 4973 O O . GLY A 1 641 ? -28.311 -28.217 6.137 1.00 95.19 641 GLY A O 1
ATOM 4974 N N . PHE A 1 642 ? -26.234 -27.407 6.376 1.00 96.94 642 PHE A N 1
ATOM 4975 C CA . PHE A 1 642 ? -25.671 -28.654 6.898 1.00 96.94 642 PHE A CA 1
ATOM 4976 C C . PHE A 1 642 ? -26.130 -28.930 8.329 1.00 96.94 642 PHE A C 1
ATOM 4978 O O . PHE A 1 642 ? -26.336 -28.018 9.129 1.00 96.94 642 PHE A O 1
ATOM 4985 N N . LYS A 1 643 ? -26.198 -30.215 8.690 1.00 97.38 643 LYS A N 1
ATOM 4986 C CA . LYS A 1 643 ? -26.279 -30.613 10.095 1.00 97.38 643 LYS A CA 1
ATOM 4987 C C . LYS A 1 643 ? -24.881 -30.536 10.700 1.00 97.38 643 LYS A C 1
ATOM 4989 O O . LYS A 1 643 ? -23.991 -31.266 10.273 1.00 97.38 643 LYS A O 1
ATOM 4994 N N . VAL A 1 644 ? -24.682 -29.677 11.694 1.00 98.12 644 VAL A N 1
ATOM 4995 C CA . VAL A 1 644 ? -23.374 -29.488 12.340 1.00 98.12 644 VAL A CA 1
ATOM 4996 C C . VAL A 1 644 ? -23.399 -30.040 13.761 1.00 98.12 644 VAL A C 1
ATOM 4998 O O . VAL A 1 644 ? -24.364 -29.837 14.492 1.00 98.12 644 VAL A O 1
ATOM 5001 N N . ILE A 1 645 ? -22.332 -30.734 14.156 1.00 97.75 645 ILE A N 1
ATOM 5002 C CA . ILE A 1 645 ? -22.074 -31.144 15.542 1.00 97.75 645 ILE A CA 1
ATOM 5003 C C . ILE A 1 645 ? -20.706 -30.592 15.921 1.00 97.75 645 ILE A C 1
ATOM 5005 O O . ILE A 1 645 ? -19.698 -31.054 15.389 1.00 97.75 645 ILE A O 1
ATOM 5009 N N . LEU A 1 646 ? -20.655 -29.614 16.824 1.00 98.50 646 LEU A N 1
ATOM 5010 C CA . LEU A 1 646 ? -19.389 -29.036 17.264 1.00 98.50 646 LEU A CA 1
ATOM 5011 C C . LEU A 1 646 ? -18.984 -29.628 18.617 1.00 98.50 646 LEU A C 1
ATOM 5013 O O . LEU A 1 646 ? -19.731 -29.539 19.587 1.00 98.50 646 LEU A O 1
ATOM 5017 N N . LEU A 1 647 ? -17.794 -30.220 18.693 1.00 98.56 647 LEU A N 1
ATOM 5018 C CA . LEU A 1 647 ? -17.245 -30.850 19.893 1.00 98.56 647 LEU A CA 1
ATOM 5019 C C . LEU A 1 647 ? -16.129 -29.984 20.479 1.00 98.56 647 LEU A C 1
ATOM 5021 O O . LEU A 1 647 ? -15.154 -29.682 19.793 1.00 98.56 647 LEU A O 1
ATOM 5025 N N . GLU A 1 648 ? -16.253 -29.612 21.750 1.00 98.38 648 GLU A N 1
ATOM 5026 C CA . GLU A 1 648 ? -15.259 -28.815 22.471 1.00 98.38 648 GLU A CA 1
ATOM 5027 C C . GLU A 1 648 ? -14.770 -29.569 23.707 1.00 98.38 648 GLU A C 1
ATOM 5029 O O . GLU A 1 648 ? -15.564 -30.032 24.526 1.00 98.38 648 GLU A O 1
ATOM 5034 N N . GLY A 1 649 ? -13.449 -29.682 23.858 1.00 97.00 649 GLY A N 1
ATOM 5035 C CA . GLY A 1 649 ? -12.840 -30.372 24.996 1.00 97.00 649 GLY A CA 1
ATOM 5036 C C . GLY A 1 649 ? -12.978 -29.600 26.310 1.00 97.00 649 GLY A C 1
ATOM 5037 O O . GLY A 1 649 ? -13.066 -30.197 27.383 1.00 97.00 649 GLY A O 1
ATOM 5038 N N . ARG A 1 650 ? -13.035 -28.268 26.241 1.00 97.19 650 ARG A N 1
ATOM 5039 C CA . ARG A 1 650 ? -13.203 -27.382 27.396 1.00 97.19 650 ARG A CA 1
ATOM 5040 C C . ARG A 1 650 ? -14.675 -27.243 27.790 1.00 97.19 650 ARG A C 1
ATOM 5042 O O . ARG A 1 650 ? -15.597 -27.640 27.085 1.00 97.19 650 ARG A O 1
ATOM 5049 N N . LYS A 1 651 ? -14.889 -26.570 28.923 1.00 97.12 651 LYS A N 1
ATOM 5050 C CA . LYS A 1 651 ? -16.211 -26.150 29.429 1.00 97.12 651 LYS A CA 1
ATOM 5051 C C . LYS A 1 651 ? -16.714 -24.837 28.813 1.00 97.12 651 LYS A C 1
ATOM 5053 O O . LYS A 1 651 ? -17.716 -24.289 29.254 1.00 97.12 651 LYS A O 1
ATOM 5058 N N . ARG A 1 652 ? -15.948 -24.275 27.875 1.00 96.50 652 ARG A N 1
ATOM 5059 C CA . ARG A 1 652 ? -16.169 -22.965 27.259 1.00 96.50 652 ARG A CA 1
ATOM 5060 C C . ARG A 1 652 ? -15.731 -22.990 25.804 1.00 96.50 652 ARG A C 1
ATOM 5062 O O . ARG A 1 652 ? -14.810 -23.724 25.456 1.00 96.50 652 ARG A O 1
ATOM 5069 N N . CYS A 1 653 ? -16.323 -22.126 24.994 1.00 96.31 653 CYS A N 1
ATOM 5070 C CA . CYS A 1 653 ? -15.852 -21.830 23.648 1.00 96.31 653 CYS A CA 1
ATOM 5071 C C . CYS A 1 653 ? -14.722 -20.774 23.662 1.00 96.31 653 CYS A C 1
ATOM 5073 O O . CYS A 1 653 ? -14.256 -20.327 24.719 1.00 96.31 653 CYS A O 1
ATOM 5075 N N . GLY A 1 654 ? -14.225 -20.428 22.475 1.00 96.12 654 GLY A N 1
ATOM 5076 C CA . GLY A 1 654 ? -13.207 -19.402 22.226 1.00 96.12 654 GLY A CA 1
ATOM 5077 C C . GLY A 1 654 ? -11.782 -19.930 22.122 1.00 96.12 654 GLY A C 1
ATOM 5078 O O . GLY A 1 654 ? -10.951 -19.331 21.442 1.00 96.12 654 GLY A O 1
ATOM 5079 N N . GLY A 1 655 ? -11.480 -21.079 22.736 1.00 96.81 655 GLY A N 1
ATOM 5080 C CA . GLY A 1 655 ? -10.134 -21.653 22.724 1.00 96.81 655 GLY A CA 1
ATOM 5081 C C . GLY A 1 655 ? -9.102 -20.660 23.273 1.00 96.81 655 GLY A C 1
ATOM 5082 O O . GLY A 1 655 ? -9.165 -20.301 24.454 1.00 96.81 655 GLY A O 1
ATOM 5083 N N . ARG A 1 656 ? -8.191 -20.210 22.401 1.00 97.81 656 ARG A N 1
ATOM 5084 C CA . ARG A 1 656 ? -7.143 -19.211 22.682 1.00 97.81 656 ARG A CA 1
ATOM 5085 C C . ARG A 1 656 ? -7.631 -17.757 22.671 1.00 97.81 656 ARG A C 1
ATOM 5087 O O . ARG A 1 656 ? -6.868 -16.870 23.022 1.00 97.81 656 ARG A O 1
ATOM 5094 N N . VAL A 1 657 ? -8.894 -17.493 22.344 1.00 97.81 657 VAL A N 1
ATOM 5095 C CA . VAL A 1 657 ? -9.557 -16.215 22.647 1.00 97.81 657 VAL A CA 1
ATOM 5096 C C . VAL A 1 657 ? -10.331 -16.409 23.941 1.00 97.81 657 VAL A C 1
ATOM 5098 O O . VAL A 1 657 ? -11.344 -17.110 23.972 1.00 97.81 657 VAL A O 1
ATOM 5101 N N . TYR A 1 658 ? -9.799 -15.872 25.037 1.00 97.31 658 TYR A N 1
ATOM 5102 C CA . TYR A 1 658 ? -10.348 -16.099 26.368 1.00 97.31 658 TYR A CA 1
ATOM 5103 C C . TYR A 1 658 ? -10.338 -14.824 27.199 1.00 97.31 658 TYR A C 1
ATOM 5105 O O . TYR A 1 658 ? -9.292 -14.399 27.686 1.00 97.31 658 TYR A O 1
ATOM 5113 N N . THR A 1 659 ? -11.529 -14.272 27.400 1.00 97.31 659 THR A N 1
ATOM 5114 C CA . THR A 1 659 ? -11.769 -13.180 28.340 1.00 97.31 659 THR A CA 1
ATOM 5115 C C . THR A 1 659 ? -12.287 -13.748 29.650 1.00 97.31 659 THR A C 1
ATOM 5117 O O . THR A 1 659 ? -13.264 -14.502 29.665 1.00 97.31 659 THR A O 1
ATOM 5120 N N . LYS A 1 660 ? -11.663 -13.369 30.761 1.00 96.06 660 LYS A N 1
ATOM 5121 C CA . LYS A 1 660 ? -12.132 -13.689 32.107 1.00 96.06 660 LYS A CA 1
ATOM 5122 C C . LYS A 1 660 ? -12.649 -12.422 32.775 1.00 96.06 660 LYS A C 1
ATOM 5124 O O . LYS A 1 660 ? -11.944 -11.419 32.831 1.00 96.06 660 LYS A O 1
ATOM 5129 N N . LYS A 1 661 ? -13.860 -12.483 33.329 1.00 96.12 661 LYS A N 1
ATOM 5130 C CA . LYS A 1 661 ? -14.365 -11.436 34.219 1.00 96.12 661 LYS A CA 1
ATOM 5131 C C . LYS A 1 661 ? -13.641 -11.547 35.563 1.00 96.12 661 LYS A C 1
ATOM 5133 O O . LYS A 1 661 ? -13.726 -12.583 36.222 1.00 96.12 661 LYS A O 1
ATOM 5138 N N . MET A 1 662 ? -12.893 -10.513 35.924 1.00 96.44 662 MET A N 1
ATOM 5139 C CA . MET A 1 662 ? -12.222 -10.372 37.213 1.00 96.44 662 MET A CA 1
ATOM 5140 C C . MET A 1 662 ? -13.075 -9.491 38.124 1.00 96.44 662 MET A C 1
ATOM 5142 O O . MET A 1 662 ? -13.681 -8.528 37.652 1.00 96.44 662 MET A O 1
ATOM 5146 N N . GLU A 1 663 ? -13.163 -9.837 39.406 1.00 95.94 663 GLU A N 1
ATOM 5147 C CA . GLU A 1 663 ? -14.022 -9.171 40.388 1.00 95.94 663 GLU A CA 1
ATOM 5148 C C . GLU A 1 663 ? -13.368 -9.165 41.774 1.00 95.94 663 GLU A C 1
ATOM 5150 O O . GLU A 1 663 ? -12.788 -10.160 42.207 1.00 95.94 663 GLU A O 1
ATOM 5155 N N . GLY A 1 664 ? -13.496 -8.047 42.486 1.00 92.62 664 GLY A N 1
ATOM 5156 C CA . GLY A 1 664 ? -13.041 -7.903 43.867 1.00 92.62 664 GLY A CA 1
ATOM 5157 C C . GLY A 1 664 ? -13.449 -6.549 44.438 1.00 92.62 664 GLY A C 1
ATOM 5158 O O . GLY A 1 664 ? -13.459 -5.560 43.713 1.00 92.62 664 GLY A O 1
ATOM 5159 N N . SER A 1 665 ? -13.829 -6.495 45.717 1.00 88.31 665 SER A N 1
ATOM 5160 C CA . SER A 1 665 ? -14.157 -5.253 46.450 1.00 88.31 665 SER A CA 1
ATOM 5161 C C . SER A 1 665 ? -15.042 -4.247 45.685 1.00 88.31 665 SER A C 1
ATOM 5163 O O . SER A 1 665 ? -14.791 -3.045 45.700 1.00 88.31 665 SER A O 1
ATOM 5165 N N . GLY A 1 666 ? -16.070 -4.731 44.975 1.00 88.62 666 GLY A N 1
ATOM 5166 C CA . GLY A 1 666 ? -16.989 -3.891 44.190 1.00 88.62 666 GLY A CA 1
ATOM 5167 C C . GLY A 1 666 ? -16.439 -3.379 42.849 1.00 88.62 666 GLY A C 1
ATOM 5168 O O . GLY A 1 666 ? -17.130 -2.640 42.151 1.00 88.62 666 GLY A O 1
ATOM 5169 N N . ARG A 1 667 ? -15.221 -3.771 42.459 1.00 92.19 667 ARG A N 1
ATOM 5170 C CA . ARG A 1 667 ? -14.635 -3.538 41.133 1.00 92.19 667 ARG A CA 1
ATOM 5171 C C . ARG A 1 667 ? -14.793 -4.774 40.255 1.00 92.19 667 ARG A C 1
ATOM 5173 O O . ARG A 1 667 ? -14.745 -5.903 40.743 1.00 92.19 667 ARG A O 1
ATOM 5180 N N . SER A 1 668 ? -14.938 -4.553 38.952 1.00 94.75 668 SER A N 1
ATOM 5181 C CA . SER A 1 668 ? -14.926 -5.614 37.949 1.00 94.75 668 SER A CA 1
ATOM 5182 C C . SER A 1 668 ? -14.203 -5.155 36.689 1.00 94.75 668 SER A C 1
ATOM 5184 O O . SER A 1 668 ? -14.255 -3.975 36.355 1.00 94.75 668 SER A O 1
ATOM 5186 N N . ALA A 1 669 ? -13.524 -6.076 36.008 1.00 96.62 669 ALA A N 1
ATOM 5187 C CA . ALA A 1 669 ? -12.873 -5.818 34.731 1.00 96.62 669 ALA A CA 1
ATOM 5188 C C . ALA A 1 669 ? -12.862 -7.073 33.844 1.00 96.62 669 ALA A C 1
ATOM 5190 O O . ALA A 1 669 ? -12.804 -8.199 34.342 1.00 96.62 669 ALA A O 1
ATOM 5191 N N . ALA A 1 670 ? -12.893 -6.888 32.528 1.00 96.94 670 ALA A N 1
ATOM 5192 C CA . ALA A 1 670 ? -12.747 -7.956 31.544 1.00 96.94 670 ALA A CA 1
ATOM 5193 C C . ALA A 1 670 ? -11.274 -8.119 31.126 1.00 96.94 670 ALA A C 1
ATOM 5195 O O . ALA A 1 670 ? -10.715 -7.247 30.467 1.00 96.94 670 ALA A O 1
ATOM 5196 N N . ALA A 1 671 ? -10.643 -9.234 31.506 1.00 97.00 671 ALA A N 1
ATOM 5197 C CA . ALA A 1 671 ? -9.237 -9.513 31.218 1.00 97.00 671 ALA A CA 1
ATOM 5198 C C . ALA A 1 671 ? -9.074 -10.497 30.055 1.00 97.00 671 ALA A C 1
ATOM 5200 O O . ALA A 1 671 ? -9.479 -11.657 30.167 1.00 97.00 671 ALA A O 1
ATOM 5201 N N . ASP A 1 672 ? -8.444 -10.060 28.962 1.00 97.31 672 ASP A N 1
ATOM 5202 C CA . ASP A 1 672 ? -8.107 -10.921 27.824 1.00 97.31 672 ASP A CA 1
ATOM 5203 C C . ASP A 1 672 ? -6.826 -11.723 28.087 1.00 97.31 672 ASP A C 1
ATOM 5205 O O . ASP A 1 672 ? -5.699 -11.301 27.823 1.00 97.31 672 ASP A O 1
ATOM 5209 N N . LEU A 1 673 ? -7.017 -12.945 28.579 1.00 97.00 673 LEU A N 1
ATOM 5210 C CA . LEU A 1 673 ? -5.953 -13.901 28.893 1.00 97.00 673 LEU A CA 1
ATOM 5211 C C . LEU A 1 673 ? -5.348 -14.553 27.634 1.00 97.00 673 LEU A C 1
ATOM 5213 O O . LEU A 1 673 ? -4.290 -15.176 27.695 1.00 97.00 673 LEU A O 1
ATOM 5217 N N . GLY A 1 674 ? -6.033 -14.435 26.497 1.00 95.75 674 GLY A N 1
ATOM 5218 C CA . GLY A 1 674 ? -5.647 -15.000 25.204 1.00 95.75 674 GLY A CA 1
ATOM 5219 C C . GLY A 1 674 ? -5.405 -13.930 24.136 1.00 95.75 674 GLY A C 1
ATOM 5220 O O . GLY A 1 674 ? -4.715 -12.948 24.395 1.00 95.75 674 GLY A O 1
ATOM 5221 N N . GLY A 1 675 ? -5.979 -14.092 22.942 1.00 94.31 675 GLY A N 1
ATOM 5222 C CA . GLY A 1 675 ? -5.948 -13.061 21.895 1.00 94.31 675 GLY A CA 1
ATOM 5223 C C . GLY A 1 675 ? -6.532 -11.730 22.384 1.00 94.31 675 GLY A C 1
ATOM 5224 O O . GLY A 1 675 ? -7.689 -11.686 22.799 1.00 94.31 675 GLY A O 1
ATOM 5225 N N . SER A 1 676 ? -5.722 -10.668 22.350 1.00 93.38 676 SER A N 1
ATOM 5226 C CA . SER A 1 676 ? -6.031 -9.347 22.933 1.00 93.38 676 SER A CA 1
ATOM 5227 C C . SER A 1 676 ? -6.195 -8.234 21.904 1.00 93.38 676 SER A C 1
ATOM 5229 O O . SER A 1 676 ? -6.985 -7.325 22.125 1.00 93.38 676 SER A O 1
ATOM 5231 N N . VAL A 1 677 ? -5.455 -8.298 20.800 1.00 94.19 677 VAL A N 1
ATOM 5232 C CA . VAL A 1 677 ? -5.335 -7.200 19.836 1.00 94.19 677 VAL A CA 1
ATOM 5233 C C . VAL A 1 677 ? -5.993 -7.603 18.524 1.00 94.19 677 VAL A C 1
ATOM 5235 O O . VAL A 1 677 ? -5.751 -8.699 18.015 1.00 94.19 677 VAL A O 1
ATOM 5238 N N . LEU A 1 678 ? -6.817 -6.716 17.974 1.00 92.69 678 LEU A N 1
ATOM 5239 C CA . LEU A 1 678 ? -7.194 -6.755 16.566 1.00 92.69 678 LEU A CA 1
ATOM 5240 C C . LEU A 1 678 ? -6.107 -6.031 15.776 1.00 92.69 678 LEU A C 1
ATOM 5242 O O . LEU A 1 678 ? -5.949 -4.823 15.933 1.00 92.69 678 LEU A O 1
ATOM 5246 N N . THR A 1 679 ? -5.334 -6.771 14.984 1.00 88.38 679 THR A N 1
ATOM 5247 C CA . THR A 1 679 ? -4.262 -6.210 14.157 1.00 88.38 679 THR A CA 1
ATOM 5248 C C . THR A 1 679 ? -4.813 -5.799 12.797 1.00 88.38 679 THR A C 1
ATOM 5250 O O . THR A 1 679 ? -5.334 -6.650 12.072 1.00 88.38 679 THR A O 1
ATOM 5253 N N . GLY A 1 680 ? -4.789 -4.496 12.517 1.00 83.12 680 GLY A N 1
ATOM 5254 C CA . GLY A 1 680 ? -5.454 -3.909 11.359 1.00 83.12 680 GLY A CA 1
ATOM 5255 C C . GLY A 1 680 ? -6.978 -3.876 11.491 1.00 83.12 680 GLY A C 1
ATOM 5256 O O . GLY A 1 680 ? -7.624 -4.850 11.897 1.00 83.12 680 GLY A O 1
ATOM 5257 N N . THR A 1 681 ? -7.586 -2.752 11.121 1.00 79.44 681 THR A N 1
ATOM 5258 C CA . THR A 1 681 ? -9.052 -2.581 11.069 1.00 79.44 681 THR A CA 1
ATOM 5259 C C . THR A 1 681 ? -9.588 -2.485 9.644 1.00 79.44 681 THR A C 1
ATOM 5261 O O . THR A 1 681 ? -10.776 -2.744 9.418 1.00 79.44 681 THR A O 1
ATOM 5264 N N . LEU A 1 682 ? -8.734 -2.171 8.668 1.00 73.81 682 LEU A N 1
ATOM 5265 C CA . LEU A 1 682 ? -9.063 -2.197 7.249 1.00 73.81 682 LEU A CA 1
ATOM 5266 C C . LEU A 1 682 ? -8.881 -3.625 6.738 1.00 73.81 682 LEU A C 1
ATOM 5268 O O . LEU A 1 682 ? -7.813 -4.215 6.830 1.00 73.81 682 LEU A O 1
ATOM 5272 N N . GLY A 1 683 ? -9.962 -4.210 6.234 1.00 74.44 683 GLY A N 1
ATOM 5273 C CA . GLY A 1 683 ? -9.955 -5.576 5.714 1.00 74.44 683 GLY A CA 1
ATOM 5274 C C . GLY A 1 683 ? -10.139 -6.688 6.744 1.00 74.44 683 GLY A C 1
ATOM 5275 O O . GLY A 1 683 ? -10.672 -7.739 6.391 1.00 74.44 683 GLY A O 1
ATOM 5276 N N . ASN A 1 684 ? -9.858 -6.429 8.022 1.00 90.00 684 ASN A N 1
ATOM 5277 C CA . ASN A 1 684 ? -10.018 -7.414 9.089 1.00 90.00 684 ASN A CA 1
ATOM 5278 C C . ASN A 1 684 ? -11.494 -7.813 9.314 1.00 90.00 684 ASN A C 1
ATOM 5280 O O . ASN A 1 684 ? -12.307 -6.986 9.750 1.00 90.00 684 ASN A O 1
ATOM 5284 N N . PRO A 1 685 ? -11.877 -9.085 9.070 1.00 92.44 685 PRO A N 1
ATOM 5285 C CA . PRO A 1 685 ? -13.266 -9.523 9.190 1.00 92.44 685 PRO A CA 1
ATOM 5286 C C . PRO A 1 685 ? -13.780 -9.477 10.631 1.00 92.44 685 PRO A C 1
ATOM 5288 O O . PRO A 1 685 ? -14.977 -9.295 10.847 1.00 92.44 685 PRO A O 1
ATOM 5291 N N . LEU A 1 686 ? -12.905 -9.577 11.636 1.00 94.69 686 LEU A N 1
ATOM 5292 C CA . LEU A 1 686 ? -13.314 -9.421 13.032 1.00 94.69 686 LEU A CA 1
ATOM 5293 C C . LEU A 1 686 ? -13.655 -7.966 13.370 1.00 94.69 686 LEU A C 1
ATOM 5295 O O . LEU A 1 686 ? -14.512 -7.741 14.222 1.00 94.69 686 LEU A O 1
ATOM 5299 N N . GLY A 1 687 ? -13.069 -6.995 12.662 1.00 92.81 687 GLY A N 1
ATOM 5300 C CA . GLY A 1 687 ? -13.497 -5.596 12.716 1.00 92.81 687 GLY A CA 1
ATOM 5301 C C . GLY A 1 687 ? -14.932 -5.417 12.206 1.00 92.81 687 GLY A C 1
ATOM 5302 O O . GLY A 1 687 ? -15.716 -4.692 12.815 1.00 92.81 687 GLY A O 1
ATOM 5303 N N . ILE A 1 688 ? -15.328 -6.144 11.151 1.00 92.75 688 ILE A N 1
ATOM 5304 C CA . ILE A 1 688 ? -16.728 -6.170 10.688 1.00 92.75 688 ILE A CA 1
ATOM 5305 C C . ILE A 1 688 ? -17.632 -6.796 11.751 1.00 92.75 688 ILE A C 1
ATOM 5307 O O . ILE A 1 688 ? -18.661 -6.218 12.085 1.00 92.75 688 ILE A O 1
ATOM 5311 N N . VAL A 1 689 ? -17.250 -7.940 12.327 1.00 95.00 689 VAL A N 1
ATOM 5312 C CA . VAL A 1 689 ? -18.035 -8.593 13.391 1.00 95.00 689 VAL A CA 1
ATOM 5313 C C . VAL A 1 689 ? -18.186 -7.675 14.613 1.00 95.00 689 VAL A C 1
ATOM 5315 O O . VAL A 1 689 ? -19.273 -7.594 15.184 1.00 95.00 689 VAL A O 1
ATOM 5318 N N . ALA A 1 690 ? -17.141 -6.933 14.991 1.00 94.31 690 ALA A N 1
ATOM 5319 C CA . ALA A 1 690 ? -17.213 -5.932 16.055 1.00 94.31 690 ALA A CA 1
ATOM 5320 C C . ALA A 1 690 ? -18.218 -4.815 15.717 1.00 94.31 690 ALA A C 1
ATOM 5322 O O . ALA A 1 690 ? -19.078 -4.502 16.543 1.00 94.31 690 ALA A O 1
ATOM 5323 N N . LYS A 1 691 ? -18.187 -4.287 14.484 1.00 93.31 691 LYS A N 1
ATOM 5324 C CA . LYS A 1 691 ? -19.157 -3.290 13.997 1.00 93.31 691 LYS A CA 1
ATOM 5325 C C . LYS A 1 691 ? -20.592 -3.832 13.955 1.00 93.31 691 LYS A C 1
ATOM 5327 O O . LYS A 1 691 ? -21.506 -3.135 14.380 1.00 93.31 691 LYS A O 1
ATOM 5332 N N . GLN A 1 692 ? -20.805 -5.079 13.523 1.00 94.88 692 GLN A N 1
ATOM 5333 C CA . GLN A 1 692 ? -22.123 -5.741 13.533 1.00 94.88 692 GLN A CA 1
ATOM 5334 C C . GLN A 1 692 ? -22.713 -5.856 14.946 1.00 94.88 692 GLN A C 1
ATOM 5336 O O . GLN A 1 692 ? -23.930 -5.857 15.114 1.00 94.88 692 GLN A O 1
ATOM 5341 N N . LEU A 1 693 ? -21.855 -5.956 15.962 1.00 94.06 693 LEU A N 1
ATOM 5342 C CA . LEU A 1 693 ? -22.239 -5.989 17.373 1.00 94.06 693 LEU A CA 1
ATOM 5343 C C . LEU A 1 693 ? -22.372 -4.594 18.003 1.00 94.06 693 LEU A C 1
ATOM 5345 O O . LEU A 1 693 ? -22.672 -4.501 19.194 1.00 94.06 693 LEU A O 1
ATOM 5349 N N . GLY A 1 694 ? -22.116 -3.524 17.244 1.00 92.94 694 GLY A N 1
ATOM 5350 C CA . GLY A 1 694 ? -22.077 -2.157 17.761 1.00 92.94 694 GLY A CA 1
ATOM 5351 C C . GLY A 1 694 ? -20.968 -1.939 18.794 1.00 92.94 694 GLY A C 1
ATOM 5352 O O . GLY A 1 694 ? -21.126 -1.123 19.701 1.00 92.94 694 GLY A O 1
ATOM 5353 N N . LEU A 1 695 ? -19.871 -2.703 18.718 1.00 90.25 695 LEU A N 1
ATOM 5354 C CA . LEU A 1 695 ? -18.744 -2.553 19.633 1.00 90.25 695 LEU A CA 1
ATOM 5355 C C . LEU A 1 695 ? -17.837 -1.413 19.161 1.00 90.25 695 LEU A C 1
ATOM 5357 O O . LEU A 1 695 ? -17.388 -1.448 18.013 1.00 90.25 695 LEU A O 1
ATOM 5361 N N . PRO A 1 696 ? -17.512 -0.436 20.027 1.00 90.88 696 PRO A N 1
ATOM 5362 C CA . PRO A 1 696 ? -16.442 0.503 19.726 1.00 90.88 696 PRO A CA 1
ATOM 5363 C C . PRO A 1 696 ? -15.103 -0.241 19.641 1.00 90.88 696 PRO A C 1
ATOM 5365 O O . PRO A 1 696 ? -14.917 -1.284 20.268 1.00 90.88 696 PRO A O 1
ATOM 5368 N N . MET A 1 697 ? -14.163 0.307 18.880 1.00 91.69 697 MET A N 1
ATOM 5369 C CA . MET A 1 697 ? -12.788 -0.185 18.802 1.00 91.69 697 MET A CA 1
ATOM 5370 C C . MET A 1 697 ? -11.875 0.909 19.348 1.00 91.69 697 MET A C 1
ATOM 5372 O O . MET A 1 697 ? -11.942 2.048 18.892 1.00 91.69 697 MET A O 1
ATOM 5376 N N . HIS A 1 698 ? -11.075 0.587 20.362 1.00 92.94 698 HIS A N 1
ATOM 5377 C CA . HIS A 1 698 ? -10.134 1.530 20.967 1.00 92.94 698 HIS A CA 1
ATOM 5378 C C . HIS A 1 698 ? -8.780 1.381 20.281 1.00 92.94 698 HIS A C 1
ATOM 5380 O O . HIS A 1 698 ? -8.134 0.345 20.450 1.00 92.94 698 HIS A O 1
ATOM 5386 N N . LYS A 1 699 ? -8.367 2.391 19.508 1.00 94.12 699 LYS A N 1
ATOM 5387 C CA . LYS A 1 699 ? -7.028 2.457 18.911 1.00 94.12 699 LYS A CA 1
ATOM 5388 C C . LYS A 1 699 ? -5.975 2.426 20.017 1.00 94.12 699 LYS A C 1
ATOM 5390 O O . LYS A 1 699 ? -6.026 3.241 20.934 1.00 94.12 699 LYS A O 1
ATOM 5395 N N . ILE A 1 700 ? -5.028 1.501 19.898 1.00 91.69 700 ILE A N 1
ATOM 5396 C CA . ILE A 1 700 ? -3.848 1.461 20.759 1.00 91.69 700 ILE A CA 1
ATOM 5397 C C . ILE A 1 700 ? -2.973 2.657 20.381 1.00 91.69 700 ILE A C 1
ATOM 5399 O O . ILE A 1 700 ? -2.637 2.830 19.212 1.00 91.69 700 ILE A O 1
ATOM 5403 N N . ARG A 1 701 ? -2.656 3.510 21.354 1.00 90.12 701 ARG A N 1
ATOM 5404 C CA . ARG A 1 701 ? -1.795 4.681 21.144 1.00 90.12 701 ARG A CA 1
ATOM 5405 C C . ARG A 1 701 ? -0.338 4.266 20.941 1.00 90.12 701 ARG A C 1
ATOM 5407 O O . ARG A 1 701 ? 0.143 3.371 21.627 1.00 90.12 701 ARG A O 1
ATOM 5414 N N . ASP A 1 702 ? 0.378 5.007 20.099 1.00 83.62 702 ASP A N 1
ATOM 5415 C CA . ASP A 1 702 ? 1.776 4.710 19.738 1.00 83.62 702 ASP A CA 1
ATOM 5416 C C . ASP A 1 702 ? 2.774 4.977 20.883 1.00 83.62 702 ASP A C 1
ATOM 5418 O O . ASP A 1 702 ? 3.897 4.480 20.889 1.00 83.62 702 ASP A O 1
ATOM 5422 N N . LYS A 1 703 ? 2.373 5.761 21.891 1.00 88.25 703 LYS A N 1
ATOM 5423 C CA . LYS A 1 703 ? 3.226 6.121 23.029 1.00 88.25 703 LYS A CA 1
ATOM 5424 C C . LYS A 1 703 ? 3.437 4.916 23.956 1.00 88.25 703 LYS A C 1
ATOM 5426 O O . LYS A 1 703 ? 2.537 4.561 24.716 1.00 88.25 703 LYS A O 1
ATOM 5431 N N . CYS A 1 704 ? 4.653 4.369 23.965 1.00 92.88 704 CYS A N 1
ATOM 5432 C CA . CYS A 1 704 ? 5.071 3.274 24.842 1.00 92.88 704 CYS A CA 1
ATOM 5433 C C . CYS A 1 704 ? 6.371 3.626 25.595 1.00 92.88 704 CYS A C 1
ATOM 5435 O O . CYS A 1 704 ? 7.451 3.251 25.148 1.00 92.88 704 CYS A O 1
ATOM 5437 N N . PRO A 1 705 ? 6.310 4.345 26.732 1.00 93.81 705 PRO A N 1
ATOM 5438 C CA . PRO A 1 705 ? 7.514 4.705 27.475 1.00 93.81 705 PRO A CA 1
ATOM 5439 C C . PRO A 1 705 ? 8.204 3.466 28.052 1.00 93.81 705 PRO A C 1
ATOM 5441 O O . PRO A 1 705 ? 7.536 2.532 28.506 1.00 93.81 705 PRO A O 1
ATOM 5444 N N . LEU A 1 706 ? 9.536 3.487 28.074 1.00 96.44 706 LEU A N 1
ATOM 5445 C CA . LEU A 1 706 ? 10.365 2.423 28.633 1.00 96.44 706 LEU A CA 1
ATOM 5446 C C . LEU A 1 706 ? 10.953 2.841 29.984 1.00 96.44 706 LEU A C 1
ATOM 5448 O O . LEU A 1 706 ? 11.409 3.973 30.161 1.00 96.44 706 LEU A O 1
ATOM 5452 N N . TYR A 1 707 ? 10.956 1.911 30.938 1.00 95.25 707 TYR A N 1
ATOM 5453 C CA . TYR A 1 707 ? 11.498 2.108 32.281 1.00 95.25 707 TYR A CA 1
ATOM 5454 C C . TYR A 1 707 ? 12.698 1.197 32.533 1.00 95.25 707 TYR A C 1
ATOM 5456 O O . TYR A 1 707 ? 12.685 0.013 32.193 1.00 95.25 707 TYR A O 1
ATOM 5464 N N . ARG A 1 708 ? 13.734 1.754 33.160 1.00 93.75 708 ARG A N 1
ATOM 5465 C CA . ARG A 1 708 ? 14.923 1.034 33.624 1.00 93.75 708 ARG A CA 1
ATOM 5466 C C . ARG A 1 708 ? 14.582 0.092 34.795 1.00 93.75 708 ARG A C 1
ATOM 5468 O O . ARG A 1 708 ? 13.548 0.278 35.439 1.00 93.75 708 ARG A O 1
ATOM 5475 N N . PRO A 1 709 ? 15.468 -0.866 35.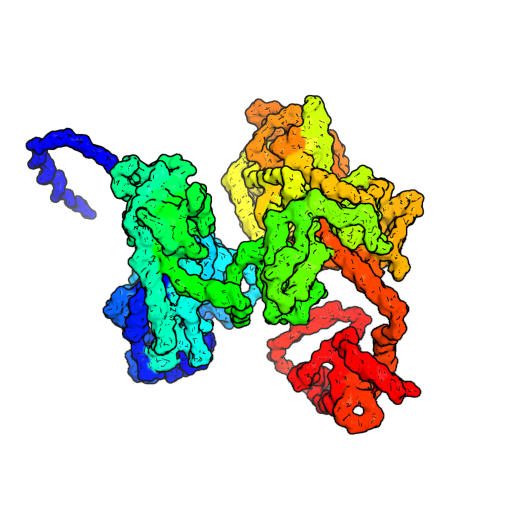134 1.00 89.75 709 PRO A N 1
ATOM 5476 C CA . PRO A 1 709 ? 15.277 -1.757 36.285 1.00 89.75 709 PRO A CA 1
ATOM 5477 C C . PRO A 1 709 ? 15.144 -1.034 37.636 1.00 89.75 709 PRO A C 1
ATOM 5479 O O . PRO A 1 709 ? 14.555 -1.572 38.570 1.00 89.75 709 PRO A O 1
ATOM 5482 N N . ASP A 1 710 ? 15.688 0.181 37.753 1.00 88.88 710 ASP A N 1
ATOM 5483 C CA . ASP A 1 710 ? 15.562 1.042 38.936 1.00 88.88 710 ASP A CA 1
ATOM 5484 C C . ASP A 1 710 ? 14.261 1.871 38.961 1.00 88.88 710 ASP A C 1
ATOM 5486 O O . ASP A 1 710 ? 14.024 2.611 39.915 1.00 88.88 710 ASP A O 1
ATOM 5490 N N . GLY A 1 711 ? 13.417 1.742 37.931 1.00 90.00 711 GLY A N 1
ATOM 5491 C CA . GLY A 1 711 ? 12.147 2.449 37.778 1.00 90.00 711 GLY A CA 1
ATOM 5492 C C . GLY A 1 711 ? 12.240 3.816 37.097 1.00 90.00 711 GLY A C 1
ATOM 5493 O O . GLY A 1 711 ? 11.202 4.423 36.827 1.00 90.00 711 GLY A O 1
ATOM 5494 N N . ALA A 1 712 ? 13.440 4.312 36.778 1.00 92.81 712 ALA A N 1
ATOM 5495 C CA . ALA A 1 712 ? 13.601 5.587 36.083 1.00 92.81 712 ALA A CA 1
ATOM 5496 C C . ALA A 1 712 ? 13.210 5.476 34.592 1.00 92.81 712 ALA A C 1
ATOM 5498 O O . ALA A 1 712 ? 13.471 4.447 33.964 1.00 92.81 712 ALA A O 1
ATOM 5499 N N . PRO A 1 713 ? 12.628 6.525 33.979 1.00 94.06 713 PRO A N 1
ATOM 5500 C CA . PRO A 1 713 ? 12.334 6.523 32.547 1.00 94.06 713 PRO A CA 1
ATOM 5501 C C . PRO A 1 713 ? 13.627 6.524 31.723 1.00 94.06 713 PRO A C 1
ATOM 5503 O O . PRO A 1 713 ? 14.592 7.212 32.071 1.00 94.06 713 PRO A O 1
ATOM 5506 N N . VAL A 1 714 ? 13.643 5.766 30.629 1.00 94.94 714 VAL A N 1
ATOM 5507 C CA . VAL A 1 714 ? 14.738 5.763 29.649 1.00 94.94 714 VAL A CA 1
ATOM 5508 C C . VAL A 1 714 ? 14.821 7.125 28.950 1.00 94.94 714 VAL A C 1
ATOM 5510 O O . VAL A 1 714 ? 13.805 7.790 28.747 1.00 94.94 714 VAL A O 1
ATOM 5513 N N . ASP A 1 715 ? 16.039 7.557 28.612 1.00 92.75 715 ASP A N 1
ATOM 5514 C CA . ASP A 1 715 ? 16.255 8.780 27.833 1.00 92.75 715 ASP A CA 1
ATOM 5515 C C . ASP A 1 715 ? 15.691 8.608 26.403 1.00 92.75 715 ASP A C 1
ATOM 5517 O O . ASP A 1 715 ? 16.119 7.680 25.707 1.00 92.75 715 ASP A O 1
ATOM 5521 N N . PRO A 1 716 ? 14.773 9.481 25.942 1.00 90.38 716 PRO A N 1
ATOM 5522 C CA . PRO A 1 716 ? 14.175 9.385 24.610 1.00 90.38 716 PRO A CA 1
ATOM 5523 C C . PRO A 1 716 ? 15.182 9.357 23.453 1.00 90.38 716 PRO A C 1
ATOM 5525 O O . PRO A 1 716 ? 14.923 8.715 22.438 1.00 90.38 716 PRO A O 1
ATOM 5528 N N . GLU A 1 717 ? 16.331 10.026 23.584 1.00 90.62 717 GLU A N 1
ATOM 5529 C CA . GLU A 1 717 ? 17.348 10.039 22.526 1.00 90.62 717 GLU A CA 1
ATOM 5530 C C . GLU A 1 717 ? 18.084 8.698 22.438 1.00 90.62 717 GLU A C 1
ATOM 5532 O O . GLU A 1 717 ? 18.420 8.238 21.345 1.00 90.62 717 GLU A O 1
ATOM 5537 N N . VAL A 1 718 ? 18.308 8.039 23.580 1.00 90.75 718 VAL A N 1
ATOM 5538 C CA . VAL A 1 718 ? 18.927 6.706 23.624 1.00 90.75 718 VAL A CA 1
ATOM 5539 C C . VAL A 1 718 ? 17.951 5.654 23.106 1.00 90.75 718 VAL A C 1
ATOM 5541 O O . VAL A 1 718 ? 18.354 4.807 22.311 1.00 90.75 718 VAL A O 1
ATOM 5544 N N . ASP A 1 719 ? 16.680 5.740 23.507 1.00 91.50 719 ASP A N 1
ATOM 5545 C CA . ASP A 1 719 ? 15.602 4.873 23.019 1.00 91.50 719 ASP A CA 1
ATOM 5546 C C . ASP A 1 719 ? 15.513 4.930 21.485 1.00 91.50 719 ASP A C 1
ATOM 5548 O O . ASP A 1 719 ? 15.755 3.938 20.795 1.00 91.50 719 ASP A O 1
ATOM 5552 N N . LYS A 1 720 ? 15.361 6.143 20.936 1.00 90.62 720 LYS A N 1
ATOM 5553 C CA . LYS A 1 720 ? 15.307 6.383 19.488 1.00 90.62 720 LYS A CA 1
ATOM 5554 C C . LYS A 1 720 ? 16.565 5.910 18.757 1.00 90.62 720 LYS A C 1
ATOM 5556 O O . LYS A 1 720 ? 16.474 5.348 17.666 1.00 90.62 720 LYS A O 1
ATOM 5561 N N . LYS A 1 721 ? 17.754 6.131 19.327 1.00 92.62 721 LYS A N 1
ATOM 5562 C CA . LYS A 1 721 ? 19.017 5.658 18.740 1.00 92.62 721 LYS A CA 1
ATOM 5563 C C . LYS A 1 721 ? 19.033 4.132 18.626 1.00 92.62 721 LYS A C 1
ATOM 5565 O O . LYS A 1 721 ? 19.392 3.611 17.572 1.00 92.62 721 LYS A O 1
ATOM 5570 N N . VAL A 1 722 ? 18.678 3.422 19.698 1.00 92.75 722 VAL A N 1
ATOM 5571 C CA . VAL A 1 722 ? 18.700 1.952 19.721 1.00 92.75 722 VAL A CA 1
ATOM 5572 C C . VAL A 1 722 ? 17.616 1.373 18.816 1.00 92.75 722 VAL A C 1
ATOM 5574 O O . VAL A 1 722 ? 17.893 0.399 18.119 1.00 92.75 722 VAL A O 1
ATOM 5577 N N . GLU A 1 723 ? 16.439 1.994 18.756 1.00 91.25 723 GLU A N 1
ATOM 5578 C CA . GLU A 1 723 ? 15.370 1.622 17.828 1.00 91.25 723 GLU A CA 1
ATOM 5579 C C . GLU A 1 723 ? 15.839 1.706 16.365 1.00 91.25 723 GLU A C 1
ATOM 5581 O O . GLU A 1 723 ? 15.705 0.740 15.610 1.00 91.25 723 GLU A O 1
ATOM 5586 N N . ILE A 1 724 ? 16.464 2.823 15.969 1.00 90.50 724 ILE A N 1
ATOM 5587 C CA . ILE A 1 724 ? 17.024 2.998 14.618 1.00 90.50 724 ILE A CA 1
ATOM 5588 C C . ILE A 1 724 ? 18.072 1.918 14.322 1.00 90.50 724 ILE A C 1
ATOM 5590 O O . ILE A 1 724 ? 18.041 1.304 13.254 1.00 90.50 724 ILE A O 1
ATOM 5594 N N . THR A 1 725 ? 18.983 1.649 15.262 1.00 91.06 725 THR A N 1
ATOM 5595 C CA . THR A 1 725 ? 19.994 0.596 15.096 1.00 91.06 725 THR A CA 1
ATOM 5596 C C . THR A 1 725 ? 19.362 -0.791 14.975 1.00 91.06 725 THR A C 1
ATOM 5598 O O . THR A 1 725 ? 19.791 -1.586 14.143 1.00 91.06 725 THR A O 1
ATOM 5601 N N . PHE A 1 726 ? 18.346 -1.104 15.778 1.00 93.19 726 PHE A N 1
ATOM 5602 C CA . PHE A 1 726 ? 17.649 -2.386 15.722 1.00 93.19 726 PHE A CA 1
ATOM 5603 C C . PHE A 1 726 ? 16.981 -2.611 14.360 1.00 93.19 726 PHE A C 1
ATOM 5605 O O . PHE A 1 726 ? 17.178 -3.668 13.760 1.00 93.19 726 PHE A O 1
ATOM 5612 N N . ASN A 1 727 ? 16.276 -1.603 13.840 1.00 91.19 727 ASN A N 1
ATOM 5613 C CA . ASN A 1 727 ? 15.640 -1.670 12.522 1.00 91.19 727 ASN A CA 1
ATOM 5614 C C . ASN A 1 727 ? 16.675 -1.804 11.395 1.00 91.19 727 ASN A C 1
ATOM 5616 O O . ASN A 1 727 ? 16.536 -2.677 10.542 1.00 91.19 727 ASN A O 1
ATOM 5620 N N . LYS A 1 728 ? 17.784 -1.055 11.463 1.00 91.62 728 LYS A N 1
ATOM 5621 C CA . LYS A 1 728 ? 18.908 -1.216 10.529 1.00 91.62 728 LYS A CA 1
ATOM 5622 C C . LYS A 1 728 ? 19.443 -2.656 10.516 1.00 91.62 728 LYS A C 1
ATOM 5624 O O . LYS A 1 728 ? 19.707 -3.203 9.452 1.00 91.62 728 LYS A O 1
ATOM 5629 N N . LEU A 1 729 ? 19.595 -3.296 11.679 1.00 90.81 729 LEU A N 1
ATOM 5630 C CA . LEU A 1 729 ? 20.082 -4.680 11.746 1.00 90.81 729 LEU A CA 1
ATOM 5631 C C . LEU A 1 729 ? 19.076 -5.697 11.179 1.00 90.81 729 LEU A C 1
ATOM 5633 O O . LEU A 1 729 ? 19.499 -6.741 10.680 1.00 90.81 729 LEU A O 1
ATOM 5637 N N . LEU A 1 730 ? 17.771 -5.413 11.227 1.00 92.00 730 LEU A N 1
ATOM 5638 C CA . LEU A 1 730 ? 16.752 -6.217 10.539 1.00 92.00 730 LEU A CA 1
ATOM 5639 C C . LEU A 1 730 ? 16.830 -6.050 9.013 1.00 92.00 730 LEU A C 1
ATOM 5641 O O . LEU A 1 730 ? 16.738 -7.048 8.290 1.00 92.00 730 LEU A O 1
ATOM 5645 N N . ASP A 1 731 ? 17.080 -4.835 8.523 1.00 88.50 731 ASP A N 1
ATOM 5646 C CA . ASP A 1 731 ? 17.327 -4.582 7.097 1.00 88.50 731 ASP A CA 1
ATOM 5647 C C . ASP A 1 731 ? 18.598 -5.302 6.623 1.00 88.50 731 ASP A C 1
ATOM 5649 O O . ASP A 1 731 ? 18.598 -6.002 5.606 1.00 88.50 731 ASP A O 1
ATOM 5653 N N . ASP A 1 732 ? 19.674 -5.231 7.409 1.00 87.56 732 ASP A N 1
ATOM 5654 C CA . ASP A 1 732 ? 20.921 -5.950 7.144 1.00 87.56 732 ASP A CA 1
ATOM 5655 C C . ASP A 1 732 ? 20.717 -7.475 7.171 1.00 87.56 732 ASP A C 1
ATOM 5657 O O . ASP A 1 732 ? 21.283 -8.192 6.341 1.00 87.56 732 ASP A O 1
ATOM 5661 N N . ALA A 1 733 ? 19.869 -7.994 8.066 1.00 88.12 733 ALA A N 1
ATOM 5662 C CA . ALA A 1 733 ? 19.493 -9.408 8.083 1.00 88.12 733 ALA A CA 1
ATOM 5663 C C . ALA A 1 733 ? 18.705 -9.807 6.823 1.00 88.12 733 ALA A C 1
ATOM 5665 O O . ALA A 1 733 ? 18.927 -10.894 6.280 1.00 88.12 733 ALA A O 1
ATOM 5666 N N . SER A 1 734 ? 17.847 -8.924 6.308 1.00 87.69 734 SER A N 1
ATOM 5667 C CA . SER A 1 734 ? 17.116 -9.124 5.049 1.00 87.69 734 SER A CA 1
ATOM 5668 C C . SER A 1 734 ? 18.050 -9.125 3.834 1.00 87.69 734 SER A C 1
ATOM 5670 O O . SER A 1 734 ? 17.922 -9.975 2.945 1.00 87.69 734 SER A O 1
ATOM 5672 N N . ASN A 1 735 ? 19.051 -8.243 3.825 1.00 85.25 735 ASN A N 1
ATOM 5673 C CA . ASN A 1 735 ? 20.110 -8.223 2.814 1.00 85.25 735 ASN A CA 1
ATOM 5674 C C . ASN A 1 735 ? 20.973 -9.493 2.881 1.00 85.25 735 ASN A C 1
ATOM 5676 O O . ASN A 1 735 ? 21.264 -10.119 1.855 1.00 85.25 735 ASN A O 1
ATOM 5680 N N . LEU A 1 736 ? 21.331 -9.927 4.094 1.00 80.81 736 LEU A N 1
ATOM 5681 C CA . LEU A 1 736 ? 22.065 -11.168 4.323 1.00 80.81 736 LEU A CA 1
ATOM 5682 C C . LEU A 1 736 ? 21.267 -12.373 3.808 1.00 80.81 736 LEU A C 1
ATOM 5684 O O . LEU A 1 736 ? 21.812 -13.167 3.040 1.00 80.81 736 LEU A O 1
ATOM 5688 N N . ARG A 1 737 ? 19.971 -12.469 4.135 1.00 87.81 737 ARG A N 1
ATOM 5689 C CA . ARG A 1 737 ? 19.048 -13.484 3.596 1.00 87.81 737 ARG A CA 1
ATOM 5690 C C . ARG A 1 737 ? 19.107 -13.538 2.070 1.00 87.81 737 ARG A C 1
ATOM 5692 O O . ARG A 1 737 ? 19.285 -14.620 1.513 1.00 87.81 737 ARG A O 1
ATOM 5699 N N . ALA A 1 738 ? 18.981 -12.390 1.401 1.00 79.19 738 ALA A N 1
ATOM 5700 C CA . ALA A 1 738 ? 19.003 -12.316 -0.060 1.00 79.19 738 ALA A CA 1
ATOM 5701 C C . ALA A 1 738 ? 20.331 -12.828 -0.644 1.00 79.19 738 ALA A C 1
ATOM 5703 O O . ALA A 1 738 ? 20.332 -13.556 -1.635 1.00 79.19 738 ALA A O 1
ATOM 5704 N N . SER A 1 739 ? 21.457 -12.519 0.008 1.00 78.31 739 SER A N 1
ATOM 5705 C CA . SER A 1 739 ? 22.782 -12.991 -0.414 1.00 78.31 739 SER A CA 1
ATOM 5706 C C . SER A 1 739 ? 23.011 -14.495 -0.192 1.00 78.31 739 SER A C 1
ATOM 5708 O O . SER A 1 739 ? 23.753 -15.125 -0.947 1.00 78.31 739 SER A O 1
ATOM 5710 N N . MET A 1 740 ? 22.374 -15.083 0.827 1.00 77.38 740 MET A N 1
ATOM 5711 C CA . MET A 1 740 ? 22.539 -16.493 1.200 1.00 77.38 740 MET A CA 1
ATOM 5712 C C . MET A 1 740 ? 21.671 -17.452 0.371 1.00 77.38 740 MET A C 1
ATOM 5714 O O . MET A 1 740 ? 21.973 -18.648 0.311 1.00 77.38 740 MET A O 1
ATOM 5718 N N . GLY A 1 741 ? 20.607 -16.957 -0.269 1.00 81.44 741 GLY A N 1
ATOM 5719 C CA . GLY A 1 741 ? 19.686 -17.777 -1.058 1.00 81.44 741 GLY A CA 1
ATOM 5720 C C . GLY A 1 741 ? 19.062 -18.908 -0.230 1.00 81.44 741 GLY A C 1
ATOM 5721 O O . GLY A 1 741 ? 18.624 -18.692 0.898 1.00 81.44 741 GLY A O 1
ATOM 5722 N N . GLU A 1 742 ? 19.051 -20.133 -0.766 1.00 77.75 742 GLU A N 1
ATOM 5723 C CA . GLU A 1 742 ? 18.455 -21.309 -0.103 1.00 77.75 742 GLU A CA 1
ATOM 5724 C C . GLU A 1 742 ? 19.096 -21.639 1.258 1.00 77.75 742 GLU A C 1
ATOM 5726 O O . GLU A 1 742 ? 18.417 -22.145 2.149 1.00 77.75 742 GLU A O 1
ATOM 5731 N N . VAL A 1 743 ? 20.375 -21.296 1.468 1.00 82.31 743 VAL A N 1
ATOM 5732 C CA . VAL A 1 743 ? 21.090 -21.571 2.730 1.00 82.31 743 VAL A CA 1
ATOM 5733 C C . VAL A 1 743 ? 20.502 -20.773 3.901 1.00 82.31 743 VAL A C 1
ATOM 5735 O O . VAL A 1 743 ? 20.619 -21.188 5.053 1.00 82.31 743 VAL A O 1
ATOM 5738 N N . ALA A 1 744 ? 19.825 -19.651 3.632 1.00 82.81 744 ALA A N 1
ATOM 5739 C CA . ALA A 1 744 ? 19.174 -18.855 4.670 1.00 82.81 744 ALA A CA 1
ATOM 5740 C C . ALA A 1 744 ? 18.096 -19.643 5.441 1.00 82.81 744 ALA A C 1
ATOM 5742 O O . ALA A 1 744 ? 17.822 -19.319 6.595 1.00 82.81 744 ALA A O 1
ATOM 5743 N N . ALA A 1 745 ? 17.499 -20.680 4.838 1.00 84.25 745 ALA A N 1
ATOM 5744 C CA . ALA A 1 745 ? 16.460 -21.495 5.473 1.00 84.25 745 ALA A CA 1
ATOM 5745 C C . ALA A 1 745 ? 16.978 -22.331 6.660 1.00 84.25 745 ALA A C 1
ATOM 5747 O O . ALA A 1 745 ? 16.192 -22.698 7.538 1.00 84.25 745 ALA A O 1
ATOM 5748 N N . ASP A 1 746 ? 18.290 -22.585 6.709 1.00 89.44 746 ASP A N 1
ATOM 5749 C CA . ASP A 1 746 ? 18.972 -23.325 7.778 1.00 89.44 746 ASP A CA 1
ATOM 5750 C C . ASP A 1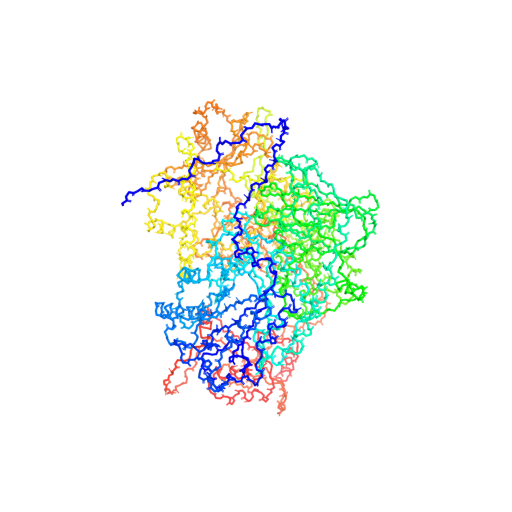 746 ? 19.572 -22.404 8.859 1.00 89.44 746 ASP A C 1
ATOM 5752 O O . ASP A 1 746 ? 20.174 -22.875 9.827 1.00 89.44 746 ASP A O 1
ATOM 5756 N N . VAL A 1 747 ? 19.408 -21.083 8.723 1.00 92.06 747 VAL A N 1
ATOM 5757 C CA . VAL A 1 747 ? 19.938 -20.085 9.658 1.00 92.06 747 VAL A CA 1
ATOM 5758 C C . VAL A 1 747 ? 18.810 -19.467 10.472 1.00 92.06 747 VAL A C 1
ATOM 5760 O O . VAL A 1 747 ? 17.747 -19.128 9.956 1.00 92.06 747 VAL A O 1
ATOM 5763 N N . SER A 1 748 ? 19.049 -19.300 11.773 1.00 96.38 748 SER A N 1
ATOM 5764 C CA . SER A 1 748 ? 18.107 -18.602 12.649 1.00 96.38 748 SER A CA 1
ATOM 5765 C C . SER A 1 748 ? 18.284 -17.085 12.584 1.00 96.38 748 SER A C 1
ATOM 5767 O O . SER A 1 748 ? 19.421 -16.603 12.561 1.00 96.38 748 SER A O 1
ATOM 5769 N N . LEU A 1 749 ? 17.183 -16.335 12.657 1.00 95.69 749 LEU A N 1
ATOM 5770 C CA . LEU A 1 749 ? 17.201 -14.871 12.724 1.00 95.69 749 LEU A CA 1
ATOM 5771 C C . LEU A 1 749 ? 18.041 -14.368 13.906 1.00 95.69 749 LEU A C 1
ATOM 5773 O O . LEU A 1 749 ? 18.812 -13.425 13.767 1.00 95.69 749 LEU A O 1
ATOM 5777 N N . GLY A 1 750 ? 17.964 -15.040 15.058 1.00 94.06 750 GLY A N 1
ATOM 5778 C CA . GLY A 1 750 ? 18.750 -14.684 16.239 1.00 94.06 750 GLY A CA 1
ATOM 5779 C C . GLY A 1 750 ? 20.260 -14.794 16.022 1.00 94.06 750 GLY A C 1
ATOM 5780 O O . GLY A 1 750 ? 21.003 -13.934 16.485 1.00 94.06 750 GLY A O 1
ATOM 5781 N N . ALA A 1 751 ? 20.721 -15.813 15.289 1.00 93.62 751 ALA A N 1
ATOM 5782 C CA . ALA A 1 751 ? 22.139 -15.951 14.952 1.00 93.62 751 ALA A CA 1
ATOM 5783 C C . ALA A 1 751 ? 22.608 -14.852 13.985 1.00 93.62 751 ALA A C 1
ATOM 5785 O O . ALA A 1 751 ? 23.713 -14.329 14.142 1.00 93.62 751 ALA A O 1
ATOM 5786 N N . ALA A 1 752 ? 21.766 -14.486 13.013 1.00 93.88 752 ALA A N 1
ATOM 5787 C CA . ALA A 1 752 ? 22.051 -13.402 12.078 1.00 93.88 752 ALA A CA 1
ATOM 5788 C C . ALA A 1 752 ? 22.145 -12.050 12.798 1.00 93.88 752 ALA A C 1
ATOM 5790 O O . ALA A 1 752 ? 23.167 -11.377 12.686 1.00 93.88 752 ALA A O 1
ATOM 5791 N N . LEU A 1 753 ? 21.136 -11.700 13.603 1.00 93.69 753 LEU A N 1
ATOM 5792 C CA . LEU A 1 753 ? 21.105 -10.442 14.353 1.00 93.69 753 LEU A CA 1
ATOM 5793 C C . LEU A 1 753 ? 22.282 -10.314 15.319 1.00 93.69 753 LEU A C 1
ATOM 5795 O O . LEU A 1 753 ? 22.899 -9.257 15.377 1.00 93.69 753 LEU A O 1
ATOM 5799 N N . GLU A 1 754 ? 22.645 -11.380 16.036 1.00 91.62 754 GLU A N 1
ATOM 5800 C CA . GLU A 1 754 ? 23.798 -11.326 16.940 1.00 91.62 754 GLU A CA 1
ATOM 5801 C C . GLU A 1 754 ? 25.116 -11.147 16.173 1.00 91.62 754 GLU A C 1
ATOM 5803 O O . GLU A 1 754 ? 25.967 -10.357 16.579 1.00 91.62 754 GLU A O 1
ATOM 5808 N N . THR A 1 755 ? 25.271 -11.820 15.030 1.00 91.44 755 THR A N 1
ATOM 5809 C CA . THR A 1 755 ? 26.463 -11.671 14.179 1.00 91.44 755 THR A CA 1
ATOM 5810 C C . THR A 1 755 ? 26.582 -10.246 13.638 1.00 91.44 755 THR A C 1
ATOM 5812 O O . THR A 1 755 ? 27.655 -9.647 13.714 1.00 91.44 755 THR A O 1
ATOM 5815 N N . LEU A 1 756 ? 25.480 -9.686 13.130 1.00 91.94 756 LEU A N 1
ATOM 5816 C CA . LEU A 1 756 ? 25.433 -8.328 12.587 1.00 91.94 756 LEU A CA 1
ATOM 5817 C C . LEU A 1 756 ? 25.655 -7.278 13.680 1.00 91.94 756 LEU A C 1
ATOM 5819 O O . LEU A 1 756 ? 26.445 -6.360 13.488 1.00 91.94 756 LEU A O 1
ATOM 5823 N N . ARG A 1 757 ? 25.054 -7.454 14.863 1.00 92.38 757 ARG A N 1
ATOM 5824 C CA . ARG A 1 757 ? 25.252 -6.568 16.019 1.00 92.38 757 ARG A CA 1
ATOM 5825 C C . ARG A 1 757 ? 26.715 -6.526 16.465 1.00 92.38 757 ARG A C 1
ATOM 5827 O O . ARG A 1 757 ? 27.244 -5.449 16.731 1.00 92.38 757 ARG A O 1
ATOM 5834 N N . VAL A 1 758 ? 27.375 -7.687 16.554 1.00 89.19 758 VAL A N 1
ATOM 5835 C CA . VAL A 1 758 ? 28.804 -7.773 16.906 1.00 89.19 758 VAL A CA 1
ATOM 5836 C C . VAL A 1 758 ? 29.678 -7.103 15.842 1.00 89.19 758 VAL A C 1
ATOM 5838 O O . VAL A 1 758 ? 30.667 -6.466 16.198 1.00 89.19 758 VAL A O 1
ATOM 5841 N N . ALA A 1 759 ? 29.320 -7.226 14.561 1.00 87.38 759 ALA A N 1
ATOM 5842 C CA . ALA A 1 759 ? 30.052 -6.604 13.461 1.00 87.38 759 ALA A CA 1
ATOM 5843 C C . ALA A 1 759 ? 29.870 -5.076 13.397 1.00 87.38 759 ALA A C 1
ATOM 5845 O O . ALA A 1 759 ? 30.836 -4.365 13.127 1.00 87.38 759 ALA A O 1
ATOM 5846 N N . ASP A 1 760 ? 28.659 -4.576 13.650 1.00 88.62 760 ASP A N 1
ATOM 5847 C CA . ASP A 1 760 ? 28.331 -3.146 13.623 1.00 88.62 760 ASP A CA 1
ATOM 5848 C C . ASP A 1 760 ? 28.934 -2.392 14.823 1.00 88.62 760 ASP A C 1
ATOM 5850 O O . ASP A 1 760 ? 29.448 -1.284 14.675 1.00 88.62 760 ASP A O 1
ATOM 5854 N N . GLY A 1 761 ? 28.929 -3.003 16.013 1.00 83.38 761 GLY A N 1
ATOM 5855 C CA . GLY A 1 761 ? 29.602 -2.472 17.201 1.00 83.38 761 GLY A CA 1
ATOM 5856 C C . GLY A 1 761 ? 28.987 -1.201 17.809 1.00 83.38 761 GLY A C 1
ATOM 5857 O O . GLY A 1 761 ? 29.523 -0.708 18.803 1.00 83.38 761 GLY A O 1
ATOM 5858 N N . SER A 1 762 ? 27.874 -0.673 17.275 1.00 77.12 762 SER A N 1
ATOM 5859 C CA . SER A 1 762 ? 27.252 0.567 17.774 1.00 77.12 762 SER A CA 1
ATOM 5860 C C . SER A 1 762 ? 26.500 0.409 19.101 1.00 77.12 762 SER A C 1
ATOM 5862 O O . SER A 1 762 ? 26.371 1.389 19.834 1.00 77.12 762 SER A O 1
ATOM 5864 N N . VAL A 1 763 ? 26.052 -0.810 19.432 1.00 82.19 763 VAL A N 1
ATOM 5865 C CA . VAL A 1 763 ? 25.421 -1.163 20.716 1.00 82.19 763 VAL A CA 1
ATOM 5866 C C . VAL A 1 763 ? 26.484 -1.752 21.635 1.00 82.19 763 VAL A C 1
ATOM 5868 O O . VAL A 1 763 ? 26.805 -2.943 21.552 1.00 82.19 763 VAL A O 1
ATOM 5871 N N . SER A 1 764 ? 27.055 -0.911 22.495 1.00 78.06 764 SER A N 1
ATOM 5872 C CA . SER A 1 764 ? 28.213 -1.289 23.321 1.00 78.06 764 SER A CA 1
ATOM 5873 C C . SER A 1 764 ? 28.042 -0.965 24.801 1.00 78.06 764 SER A C 1
ATOM 5875 O O . SER A 1 764 ? 28.626 -1.650 25.644 1.00 78.06 764 SER A O 1
ATOM 5877 N N . MET A 1 765 ? 27.229 0.040 25.138 1.00 87.56 765 MET A N 1
ATOM 5878 C CA . MET A 1 765 ? 26.941 0.377 26.529 1.00 87.56 765 MET A CA 1
ATOM 5879 C C . MET A 1 765 ? 25.896 -0.576 27.121 1.00 87.56 765 MET A C 1
ATOM 5881 O O . MET A 1 765 ? 25.026 -1.084 26.416 1.00 87.56 765 MET A O 1
ATOM 5885 N N . GLN A 1 766 ? 25.951 -0.796 28.439 1.00 87.38 766 GLN A N 1
ATOM 5886 C CA . GLN A 1 766 ? 25.015 -1.696 29.125 1.00 87.38 766 GLN A CA 1
ATOM 5887 C C . GLN A 1 766 ? 23.553 -1.253 28.957 1.00 87.38 766 GLN A C 1
ATOM 5889 O O . GLN A 1 766 ? 22.677 -2.088 28.759 1.00 87.38 766 GLN A O 1
ATOM 5894 N N . GLU A 1 767 ? 23.287 0.054 29.002 1.00 87.25 767 GLU A N 1
ATOM 5895 C CA . GLU A 1 767 ? 21.941 0.602 28.812 1.00 87.25 767 GLU A CA 1
ATOM 5896 C C . GLU A 1 767 ? 21.417 0.368 27.389 1.00 87.25 767 GLU A C 1
ATOM 5898 O O . GLU A 1 767 ? 20.308 -0.136 27.221 1.00 87.25 767 GLU A O 1
ATOM 5903 N N . GLU A 1 768 ? 22.241 0.637 26.372 1.00 92.81 768 GLU A N 1
ATOM 5904 C CA . GLU A 1 768 ? 21.908 0.361 24.968 1.00 92.81 768 GLU A CA 1
ATOM 5905 C C . GLU A 1 768 ? 21.642 -1.133 24.747 1.00 92.81 768 GLU A C 1
ATOM 5907 O O . GLU A 1 768 ? 20.722 -1.502 24.024 1.00 92.81 768 GLU A O 1
ATOM 5912 N N . MET A 1 769 ? 22.412 -2.005 25.406 1.00 92.19 769 MET A N 1
ATOM 5913 C CA . MET A 1 769 ? 22.221 -3.452 25.336 1.00 92.19 769 MET A CA 1
ATOM 5914 C C . MET A 1 769 ? 20.907 -3.897 25.983 1.00 92.19 769 MET A C 1
ATOM 5916 O O . MET A 1 769 ? 20.227 -4.780 25.460 1.00 92.19 769 MET A O 1
ATOM 5920 N N . ASN A 1 770 ? 20.525 -3.298 27.112 1.00 93.50 770 ASN A N 1
ATOM 5921 C CA . ASN A 1 770 ? 19.254 -3.596 27.770 1.00 93.50 770 ASN A CA 1
ATOM 5922 C C . ASN A 1 770 ? 18.064 -3.171 26.890 1.00 93.50 770 ASN A C 1
ATOM 5924 O O . ASN A 1 770 ? 17.102 -3.928 26.767 1.00 93.50 770 ASN A O 1
ATOM 5928 N N . LEU A 1 771 ? 18.155 -2.012 26.226 1.00 95.06 771 LEU A N 1
ATOM 5929 C CA . LEU A 1 771 ? 17.169 -1.554 25.237 1.00 95.06 771 LEU A CA 1
ATOM 5930 C C . LEU A 1 771 ? 17.114 -2.470 24.014 1.00 95.06 771 LEU A C 1
ATOM 5932 O O . LEU A 1 771 ? 16.041 -2.903 23.599 1.00 95.06 771 LEU A O 1
ATOM 5936 N N . PHE A 1 772 ? 18.273 -2.850 23.482 1.00 95.06 772 PHE A N 1
ATOM 5937 C CA . PHE A 1 772 ? 18.352 -3.775 22.359 1.00 95.06 772 PHE A CA 1
ATOM 5938 C C . PHE A 1 772 ? 17.701 -5.123 22.702 1.00 95.06 772 PHE A C 1
ATOM 5940 O O . PHE A 1 772 ? 16.917 -5.665 21.926 1.00 95.06 772 PHE A O 1
ATOM 5947 N N . ASN A 1 773 ? 17.952 -5.638 23.910 1.00 95.12 773 ASN A N 1
ATOM 5948 C CA . ASN A 1 773 ? 17.300 -6.843 24.416 1.00 95.12 773 ASN A CA 1
ATOM 5949 C C . ASN A 1 773 ? 15.786 -6.681 24.581 1.00 95.12 773 ASN A C 1
ATOM 5951 O O . ASN A 1 773 ? 15.066 -7.656 24.367 1.00 95.12 773 ASN A O 1
ATOM 5955 N N . TRP A 1 774 ? 15.290 -5.488 24.914 1.00 96.88 774 TRP A N 1
ATOM 5956 C CA . TRP A 1 774 ? 13.855 -5.214 24.943 1.00 96.88 774 TRP A CA 1
ATOM 5957 C C . TRP A 1 774 ? 13.232 -5.305 23.541 1.00 96.88 774 TRP A C 1
ATOM 5959 O O . TRP A 1 774 ? 12.213 -5.976 23.380 1.00 96.88 774 TRP A O 1
ATOM 5969 N N . HIS A 1 775 ? 13.876 -4.759 22.502 1.00 96.56 775 HIS A N 1
ATOM 5970 C CA . HIS A 1 775 ? 13.405 -4.923 21.117 1.00 96.56 775 HIS A CA 1
ATOM 5971 C C . HIS A 1 775 ? 13.454 -6.385 20.652 1.00 96.56 775 HIS A C 1
ATOM 5973 O O . HIS A 1 775 ? 12.504 -6.870 20.033 1.00 96.56 775 HIS A O 1
ATOM 5979 N N . LEU A 1 776 ? 14.504 -7.133 21.017 1.00 96.00 776 LEU A N 1
ATOM 5980 C CA . LEU A 1 776 ? 14.559 -8.577 20.762 1.00 96.00 776 LEU A CA 1
ATOM 5981 C C . LEU A 1 776 ? 13.424 -9.320 21.481 1.00 96.00 776 LEU A C 1
ATOM 5983 O O . LEU A 1 776 ? 12.809 -10.202 20.887 1.00 96.00 776 LEU A O 1
ATOM 5987 N N . ALA A 1 777 ? 13.113 -8.959 22.729 1.00 96.69 777 ALA A N 1
ATOM 5988 C CA . ALA A 1 777 ? 11.983 -9.518 23.469 1.00 96.69 777 ALA A CA 1
ATOM 5989 C C . ALA A 1 777 ? 10.639 -9.181 22.807 1.00 96.69 777 ALA A C 1
ATOM 5991 O O . ALA A 1 777 ? 9.753 -10.034 22.757 1.00 96.69 777 ALA A O 1
ATOM 5992 N N . ASN A 1 778 ? 10.497 -7.973 22.254 1.00 96.38 778 ASN A N 1
ATOM 5993 C CA . ASN A 1 778 ? 9.309 -7.560 21.513 1.00 96.38 778 ASN A CA 1
ATOM 5994 C C . ASN A 1 778 ? 9.139 -8.368 20.211 1.00 96.38 778 ASN A C 1
ATOM 5996 O O . ASN A 1 778 ? 8.030 -8.784 19.877 1.00 96.38 778 ASN A O 1
ATOM 6000 N N . LEU A 1 779 ? 10.240 -8.692 19.526 1.00 96.12 779 LEU A N 1
ATOM 6001 C CA . LEU A 1 779 ? 10.233 -9.574 18.355 1.00 96.12 779 LEU A CA 1
ATOM 6002 C C . LEU A 1 779 ? 9.912 -11.038 18.725 1.00 96.12 779 LEU A C 1
ATOM 6004 O O . LEU A 1 779 ? 9.167 -11.717 18.014 1.00 96.12 779 LEU A O 1
ATOM 6008 N N . GLU A 1 780 ? 10.414 -11.522 19.867 1.00 96.06 780 GLU A N 1
ATOM 6009 C CA . GLU A 1 780 ? 10.027 -12.826 20.433 1.00 96.06 780 GLU A CA 1
ATOM 6010 C C . GLU A 1 780 ? 8.557 -12.861 20.850 1.00 96.06 780 GLU A C 1
ATOM 6012 O O . GLU A 1 780 ? 7.910 -13.897 20.715 1.00 96.06 780 GLU A O 1
ATOM 6017 N N . TYR A 1 781 ? 8.015 -11.745 21.340 1.00 95.12 781 TYR A N 1
ATOM 6018 C CA . TYR A 1 781 ? 6.592 -11.583 21.617 1.00 95.12 781 TYR A CA 1
ATOM 6019 C C . TYR A 1 781 ? 5.771 -11.683 20.328 1.00 95.12 781 TYR A C 1
ATOM 6021 O O . TYR A 1 781 ? 4.857 -12.507 20.278 1.00 95.12 781 TYR A O 1
ATOM 6029 N N . ALA A 1 782 ? 6.126 -10.941 19.276 1.00 92.88 782 ALA A N 1
ATOM 6030 C CA . ALA A 1 782 ? 5.400 -10.960 18.004 1.00 92.88 782 ALA A CA 1
ATOM 6031 C C . ALA A 1 782 ? 5.301 -12.379 17.410 1.00 92.88 782 ALA A C 1
ATOM 6033 O O . ALA A 1 782 ? 4.233 -12.801 16.977 1.00 92.88 782 ALA A O 1
ATOM 6034 N N . ASN A 1 783 ? 6.380 -13.164 17.505 1.00 93.50 783 ASN A N 1
ATOM 6035 C CA . ASN A 1 783 ? 6.461 -14.520 16.948 1.00 93.50 783 ASN A CA 1
ATOM 6036 C C . ASN A 1 783 ? 6.112 -15.644 17.953 1.00 93.50 783 ASN A C 1
ATOM 6038 O O . ASN A 1 783 ? 6.047 -16.822 17.590 1.00 93.50 783 ASN A O 1
ATOM 6042 N N . ALA A 1 784 ? 5.971 -15.314 19.243 1.00 90.94 784 ALA A N 1
ATOM 6043 C CA . ALA A 1 784 ? 5.965 -16.244 20.386 1.00 90.94 784 ALA A CA 1
ATOM 6044 C C . ALA A 1 784 ? 7.097 -17.296 20.373 1.00 90.94 784 ALA A C 1
ATOM 6046 O O . ALA A 1 784 ? 7.014 -18.319 21.055 1.00 90.94 784 ALA A O 1
ATOM 6047 N N . GLY A 1 785 ? 8.150 -17.090 19.587 1.00 89.31 785 GLY A N 1
ATOM 6048 C CA . GLY A 1 785 ? 9.220 -18.049 19.339 1.00 89.31 785 GLY A CA 1
ATOM 6049 C C . GLY A 1 785 ? 10.566 -17.526 19.817 1.00 89.31 785 GLY A C 1
ATOM 6050 O O . GLY A 1 785 ? 10.759 -16.324 19.968 1.00 89.31 785 GLY A O 1
ATOM 6051 N N . PHE A 1 786 ? 11.518 -18.432 20.034 1.00 90.75 786 PHE A N 1
ATOM 6052 C CA . PHE A 1 786 ? 12.904 -18.032 20.269 1.00 90.75 786 PHE A CA 1
ATOM 6053 C C . PHE A 1 786 ? 13.513 -17.529 18.967 1.00 90.75 786 PHE A C 1
ATOM 6055 O O . PHE A 1 786 ? 13.430 -18.226 17.952 1.00 90.75 786 PHE A O 1
ATOM 6062 N N . LEU A 1 787 ? 14.233 -16.408 19.005 1.00 92.88 787 LEU A N 1
ATOM 6063 C CA . LEU A 1 787 ? 14.951 -15.927 17.815 1.00 92.88 787 LEU A CA 1
ATOM 6064 C C . LEU A 1 787 ? 15.969 -16.955 17.297 1.00 92.88 787 LEU A C 1
ATOM 6066 O O . LEU A 1 787 ? 16.209 -17.038 16.099 1.00 92.88 787 LEU A O 1
ATOM 6070 N N . SER A 1 788 ? 16.515 -17.796 18.182 1.00 93.19 788 SER A N 1
ATOM 6071 C CA . SER A 1 788 ? 17.423 -18.902 17.837 1.00 93.19 788 SER A CA 1
ATOM 6072 C C . SER A 1 788 ? 16.761 -20.058 17.079 1.00 93.19 788 SER A C 1
ATOM 6074 O O . SER A 1 788 ? 17.450 -20.952 16.592 1.00 93.19 788 SER A O 1
ATOM 6076 N N . ARG A 1 789 ? 15.428 -20.074 16.989 1.00 92.81 789 ARG A N 1
ATOM 6077 C CA . ARG A 1 789 ? 14.650 -21.074 16.243 1.00 92.81 789 ARG A CA 1
ATOM 6078 C C . ARG A 1 789 ? 13.798 -20.471 15.138 1.00 92.81 789 ARG A C 1
ATOM 6080 O O . ARG A 1 789 ? 13.227 -21.232 14.366 1.00 92.81 789 ARG A O 1
ATOM 6087 N N . LEU A 1 790 ? 13.712 -19.149 15.068 1.00 94.62 790 LEU A N 1
ATOM 6088 C CA . LEU A 1 790 ? 12.957 -18.421 14.062 1.00 94.62 790 LEU A CA 1
ATOM 6089 C C . LEU A 1 790 ? 13.756 -18.377 12.752 1.00 94.62 790 LEU A C 1
ATOM 6091 O O . LEU A 1 790 ? 14.950 -18.087 12.781 1.00 94.62 790 LEU A O 1
ATOM 6095 N N . SER A 1 791 ? 13.129 -18.711 11.626 1.00 95.62 791 SER A N 1
ATOM 6096 C CA . SER A 1 791 ? 13.805 -18.810 10.324 1.00 95.62 791 SER A CA 1
ATOM 6097 C C . SER A 1 791 ? 14.280 -17.448 9.819 1.00 95.62 791 SER A C 1
ATOM 6099 O O . SER A 1 791 ? 13.463 -16.553 9.655 1.00 95.62 791 SER A O 1
ATOM 6101 N N . LEU A 1 792 ? 15.564 -17.282 9.486 1.00 94.62 792 LEU A N 1
ATOM 6102 C CA . LEU A 1 792 ? 16.029 -16.058 8.816 1.00 94.62 792 LEU A CA 1
ATOM 6103 C C . LEU A 1 792 ? 15.324 -15.866 7.463 1.00 94.62 792 LEU A C 1
ATOM 6105 O O . LEU A 1 792 ? 15.020 -14.744 7.073 1.00 94.62 792 LEU A O 1
ATOM 6109 N N . ALA A 1 793 ? 15.062 -16.962 6.748 1.00 91.62 793 ALA A N 1
ATOM 6110 C CA . ALA A 1 793 ? 14.507 -16.911 5.402 1.00 91.62 793 ALA A CA 1
ATOM 6111 C C . ALA A 1 793 ? 13.031 -16.490 5.348 1.00 91.62 793 ALA A C 1
ATOM 6113 O O . ALA A 1 793 ? 12.621 -15.873 4.369 1.00 91.62 793 ALA A O 1
ATOM 6114 N N . TYR A 1 794 ? 12.235 -16.855 6.356 1.00 93.62 794 TYR A N 1
ATOM 6115 C CA . TYR A 1 794 ? 10.773 -16.877 6.224 1.00 93.62 794 TYR A CA 1
ATOM 6116 C C . TYR A 1 794 ? 10.009 -16.408 7.472 1.00 93.62 794 TYR A C 1
ATOM 6118 O O . TYR A 1 794 ? 8.818 -16.694 7.574 1.00 93.62 794 TYR A O 1
ATOM 6126 N N . TRP A 1 795 ? 10.658 -15.767 8.449 1.00 93.31 795 TRP A N 1
ATOM 6127 C CA . TRP A 1 795 ? 9.972 -15.327 9.673 1.00 93.31 795 TRP A CA 1
ATOM 6128 C C . TRP A 1 795 ? 8.893 -14.264 9.426 1.00 93.31 795 TRP A C 1
ATOM 6130 O O . TRP A 1 795 ? 7.898 -14.265 10.134 1.00 93.31 795 TRP A O 1
ATOM 6140 N N . ASP A 1 796 ? 9.106 -13.429 8.413 1.00 92.06 796 ASP A N 1
ATOM 6141 C CA . ASP A 1 796 ? 8.327 -12.274 7.946 1.00 92.06 796 ASP A CA 1
ATOM 6142 C C . ASP A 1 796 ? 7.530 -12.592 6.663 1.00 92.06 796 ASP A C 1
ATOM 6144 O O . ASP A 1 796 ? 7.163 -11.709 5.890 1.00 92.06 796 ASP A O 1
ATOM 6148 N N . GLN A 1 797 ? 7.300 -13.874 6.351 1.00 89.94 797 GLN A N 1
ATOM 6149 C CA . GLN A 1 797 ? 6.684 -14.272 5.074 1.00 89.94 797 GLN A CA 1
ATOM 6150 C C . GLN A 1 797 ? 5.210 -13.852 4.929 1.00 89.94 797 GLN A C 1
ATOM 6152 O O . GLN A 1 797 ? 4.669 -13.879 3.820 1.00 89.94 797 GLN A O 1
ATOM 6157 N N . ASP A 1 798 ? 4.563 -13.492 6.034 1.00 86.50 798 ASP A N 1
ATOM 6158 C CA . ASP A 1 798 ? 3.204 -12.965 6.103 1.00 86.50 798 ASP A CA 1
ATOM 6159 C C . ASP A 1 798 ? 3.113 -11.430 6.030 1.00 86.50 798 ASP A C 1
ATOM 6161 O O . ASP A 1 798 ? 2.039 -10.930 5.691 1.00 86.50 798 ASP A O 1
ATOM 6165 N N . ASP A 1 799 ? 4.215 -10.689 6.200 1.00 84.88 799 ASP A N 1
ATOM 6166 C CA . ASP A 1 799 ? 4.248 -9.215 6.139 1.00 84.88 799 ASP A CA 1
ATOM 6167 C C . ASP A 1 799 ? 3.607 -8.622 4.866 1.00 84.88 799 ASP A C 1
ATOM 6169 O O . ASP A 1 799 ? 2.856 -7.649 4.972 1.00 84.88 799 ASP A O 1
ATOM 6173 N N . PRO A 1 800 ? 3.791 -9.194 3.651 1.00 79.88 800 PRO A N 1
ATOM 6174 C CA . PRO A 1 800 ? 3.151 -8.667 2.442 1.00 79.88 800 PRO A CA 1
ATOM 6175 C C . PRO A 1 800 ? 1.617 -8.710 2.453 1.00 79.88 800 PRO A C 1
ATOM 6177 O O . PRO A 1 800 ? 0.988 -8.124 1.570 1.00 79.88 800 PRO A O 1
ATOM 6180 N N . TYR A 1 801 ? 1.016 -9.445 3.391 1.00 79.69 801 TYR A N 1
ATOM 6181 C CA . TYR A 1 801 ? -0.428 -9.618 3.504 1.00 79.69 801 TYR A CA 1
ATOM 6182 C C . TYR A 1 801 ? -1.037 -8.827 4.662 1.00 79.69 801 TYR A C 1
ATOM 6184 O O . TYR A 1 801 ? -2.253 -8.928 4.837 1.00 79.69 801 TYR A O 1
ATOM 6192 N N . ASP A 1 802 ? -0.246 -8.064 5.427 1.00 76.25 802 ASP A N 1
ATOM 6193 C CA . ASP A 1 802 ? -0.726 -7.366 6.620 1.00 76.25 802 ASP A CA 1
ATOM 6194 C C . ASP A 1 802 ? -1.956 -6.484 6.336 1.00 76.25 802 ASP A C 1
ATOM 6196 O O . ASP A 1 802 ? -2.124 -5.881 5.269 1.00 76.25 802 ASP A O 1
ATOM 6200 N N . MET A 1 803 ? -2.872 -6.457 7.301 1.00 79.75 803 MET A N 1
ATOM 6201 C CA . MET A 1 803 ? -4.137 -5.743 7.180 1.00 79.75 803 MET A CA 1
ATOM 6202 C C . MET A 1 803 ? -3.947 -4.297 7.629 1.00 79.75 803 MET A C 1
ATOM 6204 O O . MET A 1 803 ? -3.594 -4.038 8.773 1.00 79.75 803 MET A O 1
ATOM 6208 N N . GLY A 1 804 ? -4.229 -3.341 6.743 1.00 67.56 804 GLY A N 1
ATOM 6209 C CA . GLY A 1 804 ? -4.076 -1.920 7.060 1.00 67.56 804 GLY A CA 1
ATOM 6210 C C . GLY A 1 804 ? -5.008 -1.411 8.175 1.00 67.56 804 GLY A C 1
ATOM 6211 O O . GLY A 1 804 ? -5.928 -2.088 8.641 1.00 67.56 804 GLY A O 1
ATOM 6212 N N . GLY A 1 805 ? -4.829 -0.146 8.552 1.00 79.00 805 GLY A N 1
ATOM 6213 C CA . GLY A 1 805 ? -5.617 0.524 9.592 1.00 79.00 805 GLY A CA 1
ATOM 6214 C C . GLY A 1 805 ? -5.085 0.290 11.005 1.00 79.00 805 GLY A C 1
ATOM 6215 O O . GLY A 1 805 ? -4.058 -0.344 11.204 1.00 79.00 805 GLY A O 1
ATOM 6216 N N . ASP A 1 806 ? -5.799 0.811 11.999 1.00 86.94 806 ASP A N 1
ATOM 6217 C CA . ASP A 1 806 ? -5.311 0.834 13.380 1.00 86.94 806 ASP A CA 1
ATOM 6218 C C . ASP A 1 806 ? -5.315 -0.546 14.057 1.00 86.94 806 ASP A C 1
ATOM 6220 O O . ASP A 1 806 ? -6.225 -1.353 13.845 1.00 86.94 806 ASP A O 1
ATOM 6224 N N . HIS A 1 807 ? -4.353 -0.778 14.956 1.00 92.25 807 HIS A N 1
ATOM 6225 C CA . HIS A 1 807 ? -4.426 -1.857 15.942 1.00 92.25 807 HIS A CA 1
ATOM 6226 C C . HIS A 1 807 ? -5.361 -1.453 17.087 1.00 92.25 807 HIS A C 1
ATOM 6228 O O . HIS A 1 807 ? -5.247 -0.356 17.640 1.00 92.25 807 HIS A O 1
ATOM 6234 N N . CYS A 1 808 ? -6.286 -2.336 17.475 1.00 94.12 808 CYS A N 1
ATOM 6235 C CA . CYS A 1 808 ? -7.308 -1.993 18.464 1.00 94.12 808 CYS A CA 1
ATOM 6236 C C . CYS A 1 808 ? -7.475 -3.017 19.589 1.00 94.12 808 CYS A C 1
ATOM 6238 O O . CYS A 1 808 ? -7.395 -4.232 19.385 1.00 94.12 808 CYS A O 1
ATOM 6240 N N . PHE A 1 809 ? -7.831 -2.505 20.768 1.00 95.06 809 PHE A N 1
ATOM 6241 C CA . PHE A 1 809 ? -8.482 -3.265 21.832 1.00 95.06 809 PHE A CA 1
ATOM 6242 C C . PHE A 1 809 ? -10.008 -3.182 21.694 1.00 95.06 809 PHE A C 1
ATOM 6244 O O . PHE A 1 809 ? -10.555 -2.155 21.282 1.00 95.06 809 PHE A O 1
ATOM 6251 N N . LEU A 1 810 ? -10.713 -4.248 22.087 1.00 93.50 810 LEU A N 1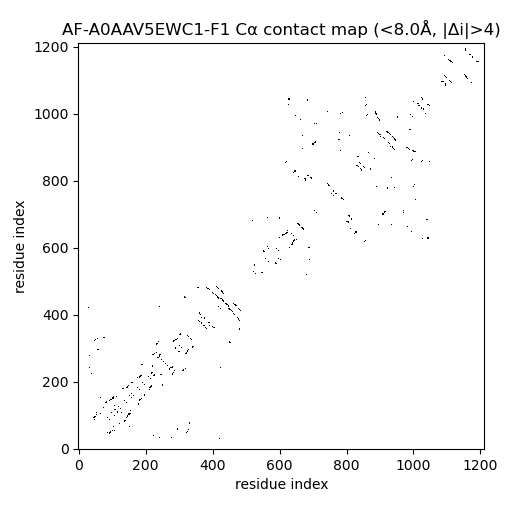
ATOM 6252 C CA . LEU A 1 810 ? -12.174 -4.237 22.183 1.00 93.50 810 LEU A CA 1
ATOM 6253 C C . LEU A 1 810 ? -12.635 -3.997 23.625 1.00 93.50 810 LEU A C 1
ATOM 6255 O O . LEU A 1 810 ? -12.361 -4.823 24.503 1.00 93.50 810 LEU A O 1
ATOM 6259 N N . PRO A 1 811 ? -13.406 -2.928 23.891 1.00 93.38 811 PRO A N 1
ATOM 6260 C CA . PRO A 1 811 ? -13.996 -2.703 25.199 1.00 93.38 811 PRO A CA 1
ATOM 6261 C C . PRO A 1 811 ? -14.900 -3.856 25.664 1.00 93.38 811 PRO A C 1
ATOM 6263 O O . PRO A 1 811 ? -15.828 -4.301 24.975 1.00 93.38 811 PRO A O 1
ATOM 6266 N N . GLY A 1 812 ? -14.633 -4.342 26.876 1.00 91.38 812 GLY A N 1
ATOM 6267 C CA . GLY A 1 812 ? -15.269 -5.525 27.461 1.00 91.38 812 GLY A CA 1
ATOM 6268 C C . GLY A 1 812 ? -14.665 -6.870 27.028 1.00 91.38 812 GLY A C 1
ATOM 6269 O O . GLY A 1 812 ? -15.187 -7.909 27.434 1.00 91.38 812 GLY A O 1
ATOM 6270 N N . GLY A 1 813 ? -13.577 -6.857 26.252 1.00 94.00 813 GLY A N 1
ATOM 6271 C CA . GLY A 1 813 ? -12.769 -8.017 25.879 1.00 94.00 813 GLY A CA 1
ATOM 6272 C C . GLY A 1 813 ? -13.265 -8.812 24.666 1.00 94.00 813 GLY A C 1
ATOM 6273 O O . GLY A 1 813 ? -14.450 -8.816 24.309 1.00 94.00 813 GLY A O 1
ATOM 6274 N N . ASN A 1 814 ? -12.344 -9.543 24.038 1.00 95.69 814 ASN A N 1
ATOM 6275 C CA . ASN A 1 814 ? -12.579 -10.248 22.767 1.00 95.69 814 ASN A CA 1
ATOM 6276 C C . ASN A 1 814 ? -13.529 -11.455 22.877 1.00 95.69 814 ASN A C 1
ATOM 6278 O O . ASN A 1 814 ? -14.076 -11.933 21.881 1.00 95.69 814 ASN A O 1
ATOM 6282 N N . GLY A 1 815 ? -13.801 -11.930 24.089 1.00 95.88 815 GLY A N 1
ATOM 6283 C CA . GLY A 1 815 ? -14.769 -12.982 24.394 1.00 95.88 815 GLY A CA 1
ATOM 6284 C C . GLY A 1 815 ? -16.196 -12.621 23.984 1.00 95.88 815 GLY A C 1
ATOM 6285 O O . GLY A 1 815 ? -17.000 -13.520 23.747 1.00 95.88 815 GLY A O 1
ATOM 6286 N N . ARG A 1 816 ? -16.503 -11.330 23.804 1.00 95.62 816 ARG A N 1
ATOM 6287 C CA . ARG A 1 816 ? -17.782 -10.872 23.238 1.00 95.62 816 ARG A CA 1
ATOM 6288 C C . ARG A 1 816 ? -17.967 -11.328 21.788 1.00 95.62 816 ARG A C 1
ATOM 6290 O O . ARG A 1 816 ? -19.068 -11.740 21.426 1.00 95.62 816 ARG A O 1
ATOM 6297 N N . LEU A 1 817 ? -16.894 -11.337 20.989 1.00 96.75 817 LEU A N 1
ATOM 6298 C CA . LEU A 1 817 ? -16.913 -11.882 19.625 1.00 96.75 817 LEU A CA 1
ATOM 6299 C C . LEU A 1 817 ? -17.214 -13.384 19.656 1.00 96.75 817 LEU A C 1
ATOM 6301 O O . LEU A 1 817 ? -18.074 -13.872 18.928 1.00 96.75 817 LEU A O 1
ATOM 6305 N N . VAL A 1 818 ? -16.535 -14.113 20.547 1.00 97.25 818 VAL A N 1
ATOM 6306 C CA . VAL A 1 818 ? -16.719 -15.559 20.729 1.00 97.25 818 VAL A CA 1
ATOM 6307 C C . VAL A 1 818 ? -18.155 -15.882 21.132 1.00 97.25 818 VAL A C 1
ATOM 6309 O O . VAL A 1 818 ? -18.766 -16.771 20.544 1.00 97.25 818 VAL A O 1
ATOM 6312 N N . GLN A 1 819 ? -18.704 -15.163 22.112 1.00 96.56 819 GLN A N 1
ATOM 6313 C CA . GLN A 1 819 ? -20.069 -15.369 22.587 1.00 96.56 819 GLN A CA 1
ATOM 6314 C C . GLN A 1 819 ? -21.089 -15.140 21.468 1.00 96.56 819 GLN A C 1
ATOM 6316 O O . GLN A 1 819 ? -21.981 -15.964 21.280 1.00 96.56 819 GLN A O 1
ATOM 6321 N N . ALA A 1 820 ? -20.926 -14.063 20.695 1.00 96.62 820 ALA A N 1
ATOM 6322 C CA . ALA A 1 820 ? -21.797 -13.764 19.565 1.00 96.62 820 ALA A CA 1
ATOM 6323 C C . ALA A 1 820 ? -21.717 -14.824 18.457 1.00 96.62 820 ALA A C 1
ATOM 6325 O O . ALA A 1 820 ? -22.734 -15.180 17.864 1.00 96.62 820 ALA A O 1
ATOM 6326 N N . LEU A 1 821 ? -20.520 -15.350 18.183 1.00 96.94 821 LEU A N 1
ATOM 6327 C CA . LEU A 1 821 ? -20.332 -16.405 17.189 1.00 96.94 821 LEU A CA 1
ATOM 6328 C C . LEU A 1 821 ? -20.897 -17.753 17.664 1.00 96.94 821 LEU A C 1
ATOM 6330 O O . LEU A 1 821 ? -21.479 -18.486 16.867 1.00 96.94 821 LEU A O 1
ATOM 6334 N N . ALA A 1 822 ? -20.769 -18.071 18.952 1.00 96.88 822 ALA A N 1
ATOM 6335 C CA . ALA A 1 822 ? -21.275 -19.309 19.545 1.00 96.88 822 ALA A CA 1
ATOM 6336 C C . ALA A 1 822 ? -22.804 -19.341 19.709 1.00 96.88 822 ALA A C 1
ATOM 6338 O O . ALA A 1 822 ? -23.378 -20.413 19.906 1.00 96.88 822 ALA A O 1
ATOM 6339 N N . GLU A 1 823 ? -23.473 -18.191 19.631 1.00 94.81 823 GLU A N 1
ATOM 6340 C CA . GLU A 1 823 ? -24.924 -18.098 19.759 1.00 94.81 823 GLU A CA 1
ATOM 6341 C C . GLU A 1 823 ? -25.639 -18.958 18.702 1.00 94.81 823 GLU A C 1
ATOM 6343 O O . GLU A 1 823 ? -25.412 -18.804 17.497 1.00 94.81 823 GLU A O 1
ATOM 6348 N N . ASN A 1 824 ? -26.527 -19.842 19.169 1.00 91.69 824 ASN A N 1
ATOM 6349 C CA . ASN A 1 824 ? -27.302 -20.801 18.370 1.00 91.69 824 ASN A CA 1
ATOM 6350 C C . ASN A 1 824 ? -26.465 -21.827 17.579 1.00 91.69 824 ASN A C 1
ATOM 6352 O O . ASN A 1 824 ? -26.971 -22.453 16.651 1.00 91.69 824 ASN A O 1
ATOM 6356 N N . VAL A 1 825 ? -25.203 -22.045 17.961 1.00 95.19 825 VAL A N 1
ATOM 6357 C CA . VAL A 1 825 ? -24.374 -23.134 17.423 1.00 95.19 825 VAL A CA 1
ATOM 6358 C C . VAL A 1 825 ? -24.519 -24.378 18.320 1.00 95.19 825 VAL A C 1
ATOM 6360 O O . VAL A 1 825 ? -24.421 -24.255 19.544 1.00 95.19 825 VAL A O 1
ATOM 6363 N N . PRO A 1 826 ? -24.727 -25.589 17.764 1.00 94.50 826 PRO A N 1
ATOM 6364 C CA . PRO A 1 826 ? -24.876 -26.825 18.535 1.00 94.50 826 PRO A CA 1
ATOM 6365 C C . PRO A 1 826 ? -23.518 -27.327 19.056 1.00 94.50 826 PRO A C 1
ATOM 6367 O O . PRO A 1 826 ? -22.902 -28.236 18.494 1.00 94.50 826 PRO A O 1
ATOM 6370 N N . ILE A 1 827 ? -23.039 -26.700 20.133 1.00 98.06 827 ILE A N 1
ATOM 6371 C CA . ILE A 1 827 ? -21.762 -27.016 20.784 1.00 98.06 827 ILE A CA 1
ATOM 6372 C C . ILE A 1 827 ? -21.980 -28.018 21.919 1.00 98.06 827 ILE A C 1
ATOM 6374 O O . ILE A 1 827 ? -22.789 -27.794 22.819 1.00 98.06 827 ILE A O 1
ATOM 6378 N N . ILE A 1 828 ? -21.202 -29.097 21.914 1.00 98.00 828 ILE A N 1
ATOM 6379 C CA . ILE A 1 828 ? -21.150 -30.090 22.983 1.00 98.00 828 ILE A CA 1
ATOM 6380 C C . ILE A 1 828 ? -19.811 -29.945 23.706 1.00 98.00 828 ILE A C 1
ATOM 6382 O O . ILE A 1 828 ? -18.755 -30.307 23.183 1.00 98.00 828 ILE A O 1
ATOM 6386 N N . TYR A 1 829 ? -19.875 -29.401 24.917 1.00 97.81 829 TYR A N 1
ATOM 6387 C CA . TYR A 1 829 ? -18.720 -29.162 25.780 1.00 97.81 829 TYR A CA 1
ATOM 6388 C C . TYR A 1 829 ? -18.243 -30.427 26.500 1.00 97.81 829 TYR A C 1
ATOM 6390 O O . TYR A 1 829 ? -18.968 -31.420 26.601 1.00 97.81 829 TYR A O 1
ATOM 6398 N N . GLU A 1 830 ? -17.023 -30.363 27.037 1.00 96.44 830 GLU A N 1
ATOM 6399 C CA . GLU A 1 830 ? -16.372 -31.450 27.783 1.00 96.44 830 GLU A CA 1
ATOM 6400 C C . GLU A 1 830 ? -16.261 -32.763 26.980 1.00 96.44 830 GLU A C 1
ATOM 6402 O O . GLU A 1 830 ? -16.254 -33.870 27.533 1.00 96.44 830 GLU A O 1
ATOM 6407 N N . ARG A 1 831 ? -16.155 -32.634 25.652 1.00 97.19 831 ARG A N 1
ATOM 6408 C CA . ARG A 1 831 ? -15.965 -33.723 24.688 1.00 97.19 831 ARG A CA 1
ATOM 6409 C C . ARG A 1 831 ? -14.568 -33.657 24.090 1.00 97.19 831 ARG A C 1
ATOM 6411 O O . ARG A 1 831 ? -14.355 -33.139 22.997 1.00 97.19 831 ARG A O 1
ATOM 6418 N N . THR A 1 832 ? -13.600 -34.204 24.815 1.00 97.19 832 THR A N 1
ATOM 6419 C CA . THR A 1 832 ? -12.218 -34.308 24.341 1.00 97.19 832 THR A CA 1
ATOM 6420 C C . THR A 1 832 ? -12.124 -35.393 23.279 1.00 97.19 832 THR A C 1
ATOM 6422 O O . THR A 1 832 ? -12.235 -36.579 23.589 1.00 97.19 832 THR A O 1
ATOM 6425 N N . VAL A 1 833 ? -11.907 -34.991 22.031 1.00 97.94 833 VAL A N 1
ATOM 6426 C CA . VAL A 1 833 ? -11.653 -35.908 20.916 1.00 97.94 833 VAL A CA 1
ATOM 6427 C C . VAL A 1 833 ? -10.263 -36.518 21.066 1.00 97.94 833 VAL A C 1
ATOM 6429 O O . VAL A 1 833 ? -9.287 -35.788 21.196 1.00 97.94 833 VAL A O 1
ATOM 6432 N N . HIS A 1 834 ? -10.168 -37.847 21.014 1.00 95.44 834 HIS A N 1
ATOM 6433 C CA . HIS A 1 834 ? -8.883 -38.560 21.035 1.00 95.44 834 HIS A CA 1
ATOM 6434 C C . HIS A 1 834 ? -8.640 -39.376 19.765 1.00 95.44 834 HIS A C 1
ATOM 6436 O O . HIS A 1 834 ? -7.520 -39.818 19.506 1.00 95.44 834 HIS A O 1
ATOM 6442 N N . THR A 1 835 ? -9.677 -39.655 18.970 1.00 98.25 835 THR A N 1
ATOM 6443 C CA . THR A 1 835 ? -9.519 -40.404 17.721 1.00 98.25 835 THR A CA 1
ATOM 6444 C C . THR A 1 835 ? -10.496 -39.927 16.661 1.00 98.25 835 THR A C 1
ATOM 6446 O O . THR A 1 835 ? -11.692 -39.831 16.916 1.00 98.25 835 THR A O 1
ATOM 6449 N N . ILE A 1 836 ? -9.984 -39.684 15.457 1.00 98.50 836 ILE A N 1
ATOM 6450 C CA . ILE A 1 836 ? -10.771 -39.377 14.265 1.00 98.50 836 ILE A CA 1
ATOM 6451 C C . ILE A 1 836 ? -10.540 -40.501 13.262 1.00 98.50 836 ILE A C 1
ATOM 6453 O O . ILE A 1 836 ? -9.428 -40.684 12.763 1.00 98.50 836 ILE A O 1
ATOM 6457 N N . ARG A 1 837 ? -11.594 -41.267 12.980 1.00 98.19 837 ARG A N 1
ATOM 6458 C CA . ARG A 1 837 ? -11.600 -42.285 11.930 1.00 98.19 837 ARG A CA 1
ATOM 6459 C C . ARG A 1 837 ? -12.286 -41.718 10.698 1.00 98.19 837 ARG A C 1
ATOM 6461 O O . ARG A 1 837 ? -13.353 -41.124 10.831 1.00 98.19 837 ARG A O 1
ATOM 6468 N N . TYR A 1 838 ? -11.701 -41.896 9.524 1.00 96.69 838 TYR A N 1
ATOM 6469 C CA . TYR A 1 838 ? -12.253 -41.387 8.272 1.00 96.69 838 TYR A CA 1
ATOM 6470 C C . TYR A 1 838 ? -12.029 -42.389 7.137 1.00 96.69 838 TYR A C 1
ATOM 6472 O O . TYR A 1 838 ? -11.006 -43.070 7.085 1.00 96.69 838 TYR A O 1
ATOM 6480 N N . GLY A 1 839 ? -12.998 -42.501 6.231 1.00 91.38 839 GLY A N 1
ATOM 6481 C CA . GLY A 1 839 ? -12.941 -43.444 5.117 1.00 91.38 839 GLY A CA 1
ATOM 6482 C C . GLY A 1 839 ? -14.063 -43.246 4.100 1.00 91.38 839 GLY A C 1
ATOM 6483 O O . GLY A 1 839 ? -14.753 -42.225 4.094 1.00 91.38 839 GLY A O 1
ATOM 6484 N N . GLY A 1 840 ? -14.245 -44.243 3.229 1.00 84.25 840 GLY A N 1
ATOM 6485 C CA . GLY A 1 840 ? -15.256 -44.213 2.166 1.00 84.25 840 GLY A CA 1
ATOM 6486 C C . GLY A 1 840 ? -16.684 -44.022 2.685 1.00 84.25 840 GLY A C 1
ATOM 6487 O O . GLY A 1 840 ? -17.444 -43.274 2.074 1.00 84.25 840 GLY A O 1
ATOM 6488 N N . ASP A 1 841 ? -17.002 -44.594 3.848 1.00 85.00 841 ASP A N 1
ATOM 6489 C CA . ASP A 1 841 ? -18.352 -44.602 4.429 1.00 85.00 841 ASP A CA 1
ATOM 6490 C C . ASP A 1 841 ? -18.677 -43.369 5.294 1.00 85.00 841 ASP A C 1
ATOM 6492 O O . ASP A 1 841 ? -19.807 -43.220 5.745 1.00 85.00 841 ASP A O 1
ATOM 6496 N N . GLY A 1 842 ? -17.713 -42.466 5.516 1.00 93.38 842 GLY A N 1
ATOM 6497 C CA . GLY A 1 842 ? -17.884 -41.284 6.366 1.00 93.38 842 GLY A CA 1
ATOM 6498 C C . GLY A 1 842 ? -16.800 -41.159 7.431 1.00 93.38 842 GLY A C 1
ATOM 6499 O O . GLY A 1 842 ? -15.653 -41.573 7.228 1.00 93.38 842 GLY A O 1
ATOM 6500 N N . VAL A 1 843 ? -17.156 -40.542 8.556 1.00 97.69 843 VAL A N 1
ATOM 6501 C CA . VAL A 1 843 ? -16.248 -40.256 9.670 1.00 97.69 843 VAL A CA 1
ATOM 6502 C C . VAL A 1 843 ? -16.844 -40.690 11.007 1.00 97.69 843 VAL A C 1
ATOM 6504 O O . VAL A 1 843 ? -18.048 -40.591 11.235 1.00 97.69 843 VAL A O 1
ATOM 6507 N N . GLN A 1 844 ? -15.977 -41.134 11.915 1.00 98.06 844 GLN A N 1
ATOM 6508 C CA . GLN A 1 844 ? -16.310 -41.431 13.306 1.00 98.06 844 GLN A CA 1
ATOM 6509 C C . GLN A 1 844 ? -15.345 -40.683 14.223 1.00 98.06 844 GLN A C 1
ATOM 6511 O O . GLN A 1 844 ? -14.131 -40.904 14.185 1.00 98.06 844 GLN A O 1
ATOM 6516 N N . VAL A 1 845 ? -15.884 -39.815 15.071 1.00 98.19 845 VAL A N 1
ATOM 6517 C CA . VAL A 1 845 ? -15.116 -39.023 16.031 1.00 98.19 845 VAL A CA 1
ATOM 6518 C C . VAL A 1 845 ? -15.339 -39.587 17.427 1.00 98.19 845 VAL A C 1
ATOM 6520 O O . VAL A 1 845 ? -16.446 -39.536 17.963 1.00 98.19 845 VAL A O 1
ATOM 6523 N N . VAL A 1 846 ? -14.283 -40.154 18.007 1.00 97.88 846 VAL A N 1
ATOM 6524 C CA . VAL A 1 846 ? -14.313 -40.804 19.321 1.00 97.88 846 VAL A CA 1
ATOM 6525 C C . VAL A 1 846 ? -13.827 -39.827 20.385 1.00 97.88 846 VAL A C 1
ATOM 6527 O O . VAL A 1 846 ? -12.738 -39.248 20.272 1.00 97.88 846 VAL A O 1
ATOM 6530 N N . VAL A 1 847 ? -14.648 -39.655 21.418 1.00 96.88 847 VAL A N 1
ATOM 6531 C CA . VAL A 1 847 ? -14.397 -38.738 22.532 1.00 96.88 847 VAL A CA 1
ATOM 6532 C C . VAL A 1 847 ? -14.151 -39.486 23.841 1.00 96.88 847 VAL A C 1
ATOM 6534 O O . VAL A 1 847 ? -14.452 -40.675 23.979 1.00 96.88 847 VAL A O 1
ATOM 6537 N N . ASN A 1 848 ? -13.629 -38.769 24.835 1.00 89.75 848 ASN A N 1
ATOM 6538 C CA . ASN A 1 848 ? -13.526 -39.237 26.215 1.00 89.75 848 ASN A CA 1
ATOM 6539 C C . ASN A 1 848 ? -14.837 -39.895 26.702 1.00 89.75 848 ASN A C 1
ATOM 6541 O O . ASN A 1 848 ? -15.935 -39.374 26.510 1.00 89.75 848 ASN A O 1
ATOM 6545 N N . GLY A 1 849 ? -14.711 -41.063 27.338 1.00 83.62 849 GLY A N 1
ATOM 6546 C CA . GLY A 1 849 ? -15.854 -41.892 27.743 1.00 83.62 849 GLY A CA 1
ATOM 6547 C C . GLY A 1 849 ? -16.346 -42.877 26.674 1.00 83.62 849 GLY A C 1
ATOM 6548 O O . GLY A 1 849 ? -17.323 -43.578 26.916 1.00 83.62 849 GLY A O 1
ATOM 6549 N N . GLY A 1 850 ? -15.680 -42.959 25.514 1.00 85.69 850 GLY A N 1
ATOM 6550 C CA . GLY A 1 850 ? -15.938 -43.971 24.481 1.00 85.69 850 GLY A CA 1
ATOM 6551 C C . GLY A 1 850 ? -17.140 -43.681 23.580 1.00 85.69 850 GLY A C 1
ATOM 6552 O O . GLY A 1 850 ? -17.479 -44.507 22.736 1.00 85.69 850 GLY A O 1
ATOM 6553 N N . HIS A 1 851 ? -17.782 -42.522 23.739 1.00 94.06 851 HIS A N 1
ATOM 6554 C CA . HIS A 1 851 ? -18.870 -42.102 22.864 1.00 94.06 851 HIS A CA 1
ATOM 6555 C C . HIS A 1 851 ? -18.337 -41.779 21.460 1.00 94.06 851 HIS A C 1
ATOM 6557 O O . HIS A 1 851 ? -17.232 -41.249 21.309 1.00 94.06 851 HIS A O 1
ATOM 6563 N N . VAL A 1 852 ? -19.127 -42.100 20.438 1.00 96.75 852 VAL A N 1
ATOM 6564 C CA . VAL A 1 852 ? -18.758 -41.940 19.029 1.00 96.75 852 VAL A CA 1
ATOM 6565 C C . VAL A 1 852 ? -19.781 -41.042 18.353 1.00 96.75 852 VAL A C 1
ATOM 6567 O O . VAL A 1 852 ? -20.975 -41.326 18.397 1.00 96.75 852 VAL A O 1
ATOM 6570 N N . TYR A 1 853 ? -19.301 -39.979 17.715 1.00 97.50 853 TYR A N 1
ATOM 6571 C CA . TYR A 1 853 ? -20.104 -39.128 16.844 1.00 97.50 853 TYR A CA 1
ATOM 6572 C C . TYR A 1 853 ? -19.831 -39.500 15.393 1.00 97.50 853 TYR A C 1
ATOM 6574 O O . TYR A 1 853 ? -18.685 -39.456 14.944 1.00 97.50 853 TYR A O 1
ATOM 6582 N N . GLU A 1 854 ? -20.881 -39.864 14.666 1.00 96.88 854 GLU A N 1
ATOM 6583 C CA . GLU A 1 854 ? -20.796 -40.187 13.244 1.00 96.88 854 GLU A CA 1
ATOM 6584 C C . GLU A 1 854 ? -21.176 -38.977 12.391 1.00 96.88 854 GLU A C 1
ATOM 6586 O O . GLU A 1 854 ? -22.036 -38.172 12.760 1.00 96.88 854 GLU A O 1
ATOM 6591 N N . GLY A 1 855 ? -20.531 -38.854 11.237 1.00 96.06 855 GLY A N 1
ATOM 6592 C CA . GLY A 1 855 ? -20.842 -37.832 10.249 1.00 96.06 855 GLY A CA 1
ATOM 6593 C C . GLY A 1 855 ? -20.330 -38.210 8.868 1.00 96.06 855 GLY A C 1
ATOM 6594 O O . GLY A 1 855 ? -19.656 -39.222 8.683 1.00 96.06 855 GLY A O 1
ATOM 6595 N N . ASP A 1 856 ? -20.615 -37.367 7.886 1.00 97.00 856 ASP A N 1
ATOM 6596 C CA . ASP A 1 856 ? -20.098 -37.530 6.530 1.00 97.00 856 ASP A CA 1
ATOM 6597 C C . ASP A 1 856 ? -18.689 -36.952 6.390 1.00 97.00 856 ASP A C 1
ATOM 6599 O O . ASP A 1 856 ? -17.880 -37.456 5.611 1.00 97.00 856 ASP A O 1
ATOM 6603 N N . MET A 1 857 ? -18.403 -35.870 7.111 1.00 98.00 857 MET A N 1
ATOM 6604 C CA . MET A 1 857 ? -17.128 -35.157 7.087 1.00 98.00 857 MET A CA 1
ATOM 6605 C C . MET A 1 857 ? -16.782 -34.641 8.479 1.00 98.00 857 MET A C 1
ATOM 6607 O O . MET A 1 857 ? -17.666 -34.417 9.309 1.00 98.00 857 MET A O 1
ATOM 6611 N N . VAL A 1 858 ? -15.494 -34.411 8.717 1.00 98.62 858 VAL A N 1
ATOM 6612 C CA . VAL A 1 858 ? -14.980 -33.806 9.944 1.00 98.62 858 VAL A CA 1
ATOM 6613 C C . VAL A 1 858 ? -14.048 -32.640 9.626 1.00 98.62 858 VAL A C 1
ATOM 6615 O O . VAL A 1 858 ? -13.189 -32.743 8.753 1.00 98.62 858 VAL A O 1
ATOM 6618 N N . LEU A 1 859 ? -14.199 -31.541 10.358 1.00 98.88 859 LEU A N 1
ATOM 6619 C CA . LEU A 1 859 ? -13.275 -30.413 10.368 1.00 98.88 859 LEU A CA 1
ATOM 6620 C C . LEU A 1 859 ? -12.488 -30.425 11.680 1.00 98.88 859 LEU A C 1
ATOM 6622 O O . LEU A 1 859 ? -13.068 -30.276 12.755 1.00 98.88 859 LEU A O 1
ATOM 6626 N N . CYS A 1 860 ? -11.172 -30.593 11.601 1.00 98.69 860 CYS A N 1
ATOM 6627 C CA . CYS A 1 860 ? -10.276 -30.512 12.745 1.00 98.69 860 CYS A CA 1
ATOM 6628 C C . CYS A 1 860 ? -9.740 -29.085 12.892 1.00 98.69 860 CYS A C 1
ATOM 6630 O O . CYS A 1 860 ? -9.036 -28.599 12.010 1.00 98.69 860 CYS A O 1
ATOM 6632 N N . THR A 1 861 ? -10.035 -28.427 14.016 1.00 98.62 861 THR A N 1
ATOM 6633 C CA . THR A 1 861 ? -9.472 -27.108 14.351 1.00 98.62 861 THR A CA 1
ATOM 6634 C C . THR A 1 861 ? -8.637 -27.141 15.629 1.00 98.62 861 THR A C 1
ATOM 6636 O O . THR A 1 861 ? -8.571 -26.159 16.377 1.00 98.62 861 THR A O 1
ATOM 6639 N N . ALA A 1 862 ? -8.047 -28.300 15.932 1.00 97.94 862 ALA A N 1
ATOM 6640 C CA . ALA A 1 862 ? -7.170 -28.462 17.082 1.00 97.94 862 ALA A CA 1
ATOM 6641 C C . ALA A 1 862 ? -5.894 -27.610 16.909 1.00 97.94 862 ALA A C 1
ATOM 6643 O O . ALA A 1 862 ? -5.349 -27.558 15.805 1.00 97.94 862 ALA A O 1
ATOM 6644 N N . PRO A 1 863 ? -5.390 -26.954 17.971 1.00 98.38 863 PRO A N 1
ATOM 6645 C CA . PRO A 1 863 ? -4.147 -26.188 17.893 1.00 98.38 863 PRO A CA 1
ATOM 6646 C C . PRO A 1 863 ? -2.950 -27.042 17.460 1.00 98.38 863 PRO A C 1
ATOM 6648 O O . PRO A 1 863 ? -2.877 -28.229 17.786 1.00 98.38 863 PRO A O 1
ATOM 6651 N N . LEU A 1 864 ? -1.972 -26.424 16.790 1.00 98.44 864 LEU A N 1
ATOM 6652 C CA . LEU A 1 864 ? -0.767 -27.111 16.315 1.00 98.44 864 LEU A CA 1
ATOM 6653 C C . LEU A 1 864 ? -0.016 -27.826 17.451 1.00 98.44 864 LEU A C 1
ATOM 6655 O O . LEU A 1 864 ? 0.453 -28.942 17.246 1.00 98.44 864 LEU A O 1
ATOM 6659 N N . GLY A 1 865 ? 0.030 -27.257 18.661 1.00 97.94 865 GLY A N 1
ATOM 6660 C CA . GLY A 1 865 ? 0.606 -27.921 19.839 1.00 97.94 865 GLY A CA 1
ATOM 6661 C C . GLY A 1 865 ? -0.052 -29.268 20.171 1.00 97.94 865 GLY A C 1
ATOM 6662 O O . GLY A 1 865 ? 0.640 -30.244 20.459 1.00 97.94 865 GLY A O 1
ATOM 6663 N N . VAL A 1 866 ? -1.381 -29.371 20.042 1.00 98.25 866 VAL A N 1
ATOM 6664 C CA . VAL A 1 866 ? -2.128 -30.629 20.243 1.00 98.25 866 VAL A CA 1
ATOM 6665 C C . VAL A 1 866 ? -1.800 -31.650 19.152 1.00 98.25 866 VAL A C 1
ATOM 6667 O O . VAL A 1 866 ? -1.628 -32.833 19.454 1.00 98.25 866 VAL A O 1
ATOM 6670 N N . LEU A 1 867 ? -1.676 -31.201 17.898 1.00 98.19 867 LEU A N 1
ATOM 6671 C CA . LEU A 1 867 ? -1.300 -32.060 16.771 1.00 98.19 867 LEU A CA 1
ATOM 6672 C C . LEU A 1 867 ? 0.140 -32.575 16.909 1.00 98.19 867 LEU A C 1
ATOM 6674 O O . LEU A 1 867 ? 0.374 -33.771 16.754 1.00 98.19 867 LEU A O 1
ATOM 6678 N N . LYS A 1 868 ? 1.084 -31.704 17.283 1.00 97.69 868 LYS A N 1
ATOM 6679 C CA . LYS A 1 868 ? 2.489 -32.053 17.552 1.00 97.69 868 LYS A CA 1
ATOM 6680 C C . LYS A 1 868 ? 2.636 -33.082 18.668 1.00 97.69 868 LYS A C 1
ATOM 6682 O O . LYS A 1 868 ? 3.470 -33.975 18.566 1.00 97.69 868 LYS A O 1
ATOM 6687 N N . ASN A 1 869 ? 1.822 -32.970 19.717 1.00 97.06 869 ASN A N 1
ATOM 6688 C CA . ASN A 1 869 ? 1.830 -33.912 20.835 1.00 97.06 869 ASN A CA 1
ATOM 6689 C C . ASN A 1 869 ? 1.093 -35.232 20.526 1.00 97.06 869 ASN A C 1
ATOM 6691 O O . ASN A 1 869 ? 1.041 -36.121 21.372 1.00 97.06 869 ASN A O 1
ATOM 6695 N N . GLY A 1 870 ? 0.476 -35.369 19.345 1.00 95.38 870 GLY A N 1
ATOM 6696 C CA . GLY A 1 870 ? -0.304 -36.555 18.991 1.00 95.38 870 GLY A CA 1
ATOM 6697 C C . GLY A 1 870 ? -1.564 -36.735 19.845 1.00 95.38 870 GLY A C 1
ATOM 6698 O O . GLY A 1 870 ? -2.019 -37.861 20.037 1.00 95.38 870 GLY A O 1
ATOM 6699 N N . GLY A 1 871 ? -2.142 -35.642 20.365 1.00 93.69 871 GLY A N 1
ATOM 6700 C CA . GLY A 1 871 ? -3.327 -35.689 21.236 1.00 93.69 871 GLY A CA 1
ATOM 6701 C C . GLY A 1 871 ? -4.584 -36.245 20.552 1.00 93.69 871 GLY A C 1
ATOM 6702 O O . GLY A 1 871 ? -5.520 -36.673 21.226 1.00 93.69 871 GLY A O 1
ATOM 6703 N N . ILE A 1 872 ? -4.594 -36.277 19.216 1.00 97.44 872 ILE A N 1
ATOM 6704 C CA . ILE A 1 872 ? -5.648 -36.869 18.394 1.00 97.44 872 ILE A CA 1
ATOM 6705 C C . ILE A 1 872 ? -5.020 -37.929 17.491 1.00 97.44 872 ILE A C 1
ATOM 6707 O O . ILE A 1 872 ? -4.160 -37.631 16.665 1.00 97.44 872 ILE A O 1
ATOM 6711 N N . LYS A 1 873 ? -5.494 -39.169 17.608 1.00 97.88 873 LYS A N 1
ATOM 6712 C CA . LYS A 1 873 ? -5.121 -40.263 16.710 1.00 97.88 873 LYS A CA 1
ATOM 6713 C C . LYS A 1 873 ? -5.970 -40.226 15.440 1.00 97.88 873 LYS A C 1
ATOM 6715 O O . LYS A 1 873 ? -7.193 -40.323 15.511 1.00 97.88 873 LYS A O 1
ATOM 6720 N N . PHE A 1 874 ? -5.330 -40.177 14.282 1.00 98.44 874 PHE A N 1
ATOM 6721 C CA . PHE A 1 874 ? -6.000 -40.262 12.984 1.00 98.44 874 PHE A CA 1
ATOM 6722 C C . PHE A 1 874 ? -5.969 -41.703 12.462 1.00 98.44 874 PHE A C 1
ATOM 6724 O O . PHE A 1 874 ? -4.944 -42.377 12.565 1.00 98.44 874 PHE A O 1
ATOM 6731 N N . VAL A 1 875 ? -7.103 -42.203 11.960 1.00 97.00 875 VAL A N 1
ATOM 6732 C CA . VAL A 1 875 ? -7.221 -43.557 11.395 1.00 97.00 875 VAL A CA 1
ATOM 6733 C C . VAL A 1 875 ? -7.959 -43.497 10.047 1.00 97.00 875 VAL A C 1
ATOM 6735 O O . VAL A 1 875 ? -9.167 -43.258 10.049 1.00 97.00 875 VAL A O 1
ATOM 6738 N N . PRO A 1 876 ? -7.285 -43.746 8.909 1.00 96.81 876 PRO A N 1
ATOM 6739 C CA . PRO A 1 876 ? -5.854 -44.035 8.770 1.00 96.81 876 PRO A CA 1
ATOM 6740 C C . PRO A 1 876 ? -4.963 -42.851 9.186 1.00 96.81 876 PRO A C 1
ATOM 6742 O O . PRO A 1 876 ? -5.437 -41.730 9.381 1.00 96.81 876 PRO A O 1
ATOM 6745 N N . GLU A 1 877 ? -3.670 -43.115 9.359 1.00 97.19 877 GLU A N 1
ATOM 6746 C CA . GLU A 1 877 ? -2.691 -42.082 9.707 1.00 97.19 877 GLU A CA 1
ATOM 6747 C C . GLU A 1 877 ? -2.644 -40.970 8.645 1.00 97.19 877 GLU A C 1
ATOM 6749 O O . GLU A 1 877 ? -2.979 -41.192 7.478 1.00 97.19 877 GLU A O 1
ATOM 6754 N N . LEU A 1 878 ? -2.277 -39.754 9.060 1.00 97.56 878 LEU A N 1
ATOM 6755 C CA . LEU A 1 878 ? -2.147 -38.629 8.137 1.00 97.56 878 LEU A CA 1
ATOM 6756 C C . LEU A 1 878 ? -1.002 -38.874 7.138 1.00 97.56 878 LEU A C 1
ATOM 6758 O O . LEU A 1 878 ? -0.018 -39.525 7.486 1.00 97.56 878 LEU A O 1
ATOM 6762 N N . PRO A 1 879 ? -1.082 -38.322 5.913 1.00 96.81 879 PRO A N 1
ATOM 6763 C CA . PRO A 1 879 ? 0.011 -38.408 4.950 1.00 96.81 879 PRO A CA 1
ATOM 6764 C C . PRO A 1 879 ? 1.334 -37.893 5.529 1.00 96.81 879 PRO A C 1
ATOM 6766 O O . PRO A 1 879 ? 1.343 -36.874 6.222 1.00 96.81 879 PRO A O 1
ATOM 6769 N N . GLN A 1 880 ? 2.452 -38.538 5.173 1.00 97.06 880 GLN A N 1
ATOM 6770 C CA . GLN A 1 880 ? 3.775 -38.210 5.721 1.00 97.06 880 GLN A CA 1
ATOM 6771 C C . GLN A 1 880 ? 4.125 -36.724 5.570 1.00 97.06 880 GLN A C 1
ATOM 6773 O O . GLN A 1 880 ? 4.554 -36.109 6.539 1.00 97.06 880 GLN A O 1
ATOM 6778 N N . ARG A 1 881 ? 3.825 -36.112 4.413 1.00 95.81 881 ARG A N 1
ATOM 6779 C CA . ARG A 1 881 ? 4.056 -34.672 4.195 1.00 95.81 881 ARG A CA 1
ATOM 6780 C C . ARG A 1 881 ? 3.389 -33.792 5.258 1.00 95.81 881 ARG A C 1
ATOM 6782 O O . ARG A 1 881 ? 3.981 -32.828 5.717 1.00 95.81 881 ARG A O 1
ATOM 6789 N N . LYS A 1 882 ? 2.177 -34.156 5.693 1.00 97.38 882 LYS A N 1
ATOM 6790 C CA . LYS A 1 882 ? 1.411 -33.406 6.694 1.00 97.38 882 LYS A CA 1
ATOM 6791 C C . LYS A 1 882 ? 1.989 -33.608 8.092 1.00 97.38 882 LYS A C 1
ATOM 6793 O O . LYS A 1 882 ? 2.063 -32.653 8.857 1.00 97.38 882 LYS A O 1
ATOM 6798 N N . LEU A 1 883 ? 2.440 -34.823 8.414 1.00 98.06 883 LEU A N 1
ATOM 6799 C CA . LEU A 1 883 ? 3.161 -35.102 9.661 1.00 98.06 883 LEU A CA 1
ATOM 6800 C C . LEU A 1 883 ? 4.484 -34.325 9.732 1.00 98.06 883 LEU A C 1
ATOM 6802 O O . LEU A 1 883 ? 4.812 -33.766 10.780 1.00 98.06 883 LEU A O 1
ATOM 6806 N N . ASP A 1 884 ? 5.208 -34.242 8.616 1.00 97.38 884 ASP A N 1
ATOM 6807 C CA . ASP A 1 884 ? 6.458 -33.491 8.522 1.00 97.38 884 ASP A CA 1
ATOM 6808 C C . ASP A 1 884 ? 6.217 -31.989 8.716 1.00 97.38 884 ASP A C 1
ATOM 6810 O O . ASP A 1 884 ? 6.910 -31.378 9.526 1.00 97.38 884 ASP A O 1
ATOM 6814 N N . SER A 1 885 ? 5.196 -31.403 8.081 1.00 97.44 885 SER A N 1
ATOM 6815 C CA . SER A 1 885 ? 4.829 -29.992 8.289 1.00 97.44 885 SER A CA 1
ATOM 6816 C C . SER A 1 885 ? 4.381 -29.704 9.726 1.00 97.44 885 SER A C 1
ATOM 6818 O O . SER A 1 885 ? 4.841 -28.732 10.329 1.00 97.44 885 SER A O 1
ATOM 6820 N N . ILE A 1 886 ? 3.582 -30.594 10.341 1.00 98.19 886 ILE A N 1
ATOM 6821 C CA . ILE A 1 886 ? 3.233 -30.506 11.773 1.00 98.19 886 ILE A CA 1
ATOM 6822 C C . ILE A 1 886 ? 4.499 -30.491 12.628 1.00 98.19 886 ILE A C 1
ATOM 6824 O O . ILE A 1 886 ? 4.567 -29.758 13.612 1.00 98.19 886 ILE A O 1
ATOM 6828 N N . LYS A 1 887 ? 5.516 -31.287 12.285 1.00 97.62 887 LYS A N 1
ATOM 6829 C CA . LYS A 1 887 ? 6.779 -31.342 13.025 1.00 97.62 887 LYS A CA 1
ATOM 6830 C C . LYS A 1 887 ? 7.636 -30.091 12.809 1.00 97.62 887 LYS A C 1
ATOM 6832 O O . LYS A 1 887 ? 8.156 -29.579 13.800 1.00 97.62 887 LYS A O 1
ATOM 6837 N N . LYS A 1 888 ? 7.753 -29.607 11.571 1.00 96.25 888 LYS A N 1
ATOM 6838 C CA . LYS A 1 888 ? 8.606 -28.478 11.168 1.00 96.25 888 LYS A CA 1
ATOM 6839 C C . LYS A 1 888 ? 8.143 -27.136 11.723 1.00 96.25 888 LYS A C 1
ATOM 6841 O O . LYS A 1 888 ? 8.956 -26.437 12.316 1.00 96.25 888 LYS A O 1
ATOM 6846 N N . LEU A 1 889 ? 6.860 -26.791 11.569 1.00 97.62 889 LEU A N 1
ATOM 6847 C CA . LEU A 1 889 ? 6.336 -25.487 11.998 1.00 97.62 889 LEU A CA 1
ATOM 6848 C C . LEU A 1 889 ? 6.630 -25.224 13.477 1.00 97.62 889 LEU A C 1
ATOM 6850 O O . LEU A 1 889 ? 6.508 -26.120 14.313 1.00 97.62 889 LEU A O 1
ATOM 6854 N N . GLY A 1 890 ? 6.991 -23.995 13.826 1.00 96.88 890 GLY A N 1
ATOM 6855 C CA . GLY A 1 890 ? 7.162 -23.592 15.214 1.00 96.88 890 GLY A CA 1
ATOM 6856 C C . GLY A 1 890 ? 5.814 -23.484 15.920 1.00 96.88 890 GLY A C 1
ATOM 6857 O O . GLY A 1 890 ? 4.817 -23.105 15.310 1.00 96.88 890 GLY A O 1
ATOM 6858 N N . PHE A 1 891 ? 5.765 -23.811 17.212 1.00 97.38 891 PHE A N 1
ATOM 6859 C CA . PHE A 1 891 ? 4.613 -23.491 18.053 1.00 97.38 891 PHE A CA 1
ATOM 6860 C C . PHE A 1 891 ? 5.105 -22.810 19.322 1.00 97.38 891 PHE A C 1
ATOM 6862 O O . PHE A 1 891 ? 5.768 -23.425 20.155 1.00 97.38 891 PHE A O 1
ATOM 6869 N N . GLY A 1 892 ? 4.868 -21.507 19.368 1.00 94.81 892 GLY A N 1
ATOM 6870 C CA . GLY A 1 892 ? 5.414 -20.588 20.343 1.00 94.81 892 GLY A CA 1
ATOM 6871 C C . GLY A 1 892 ? 4.671 -20.569 21.672 1.00 94.81 892 GLY A C 1
ATOM 6872 O O . GLY A 1 892 ? 3.625 -21.202 21.838 1.00 94.81 892 GLY A O 1
ATOM 6873 N N . LEU A 1 893 ? 5.202 -19.796 22.615 1.00 96.50 893 LEU A N 1
ATOM 6874 C CA . LEU A 1 893 ? 4.629 -19.585 23.934 1.00 96.50 893 LEU A CA 1
ATOM 6875 C C . LEU A 1 893 ? 4.746 -18.118 24.370 1.00 96.50 893 LEU A C 1
ATOM 6877 O O . LEU A 1 893 ? 5.819 -17.526 24.373 1.00 96.50 893 LEU A O 1
ATOM 6881 N N . LEU A 1 894 ? 3.612 -17.574 24.792 1.00 96.69 894 LEU A N 1
ATOM 6882 C CA . LEU A 1 894 ? 3.430 -16.250 25.375 1.00 96.69 894 LEU A CA 1
ATOM 6883 C C . LEU A 1 894 ? 2.435 -16.389 26.525 1.00 96.69 894 LEU A C 1
ATOM 6885 O O . LEU A 1 894 ? 1.333 -16.914 26.331 1.00 96.69 894 LEU A O 1
ATOM 6889 N N . ASN A 1 895 ? 2.799 -15.878 27.696 1.00 97.75 895 ASN A N 1
ATOM 6890 C CA . ASN A 1 895 ? 1.939 -15.862 28.871 1.00 97.75 895 ASN A CA 1
ATOM 6891 C C . ASN A 1 895 ? 1.677 -14.438 29.373 1.00 97.75 895 ASN A C 1
ATOM 6893 O O . ASN A 1 895 ? 2.365 -13.490 29.002 1.00 97.75 895 ASN A O 1
ATOM 6897 N N . LYS A 1 896 ? 0.652 -14.295 30.216 1.00 97.94 896 LYS A N 1
ATOM 6898 C CA . LYS A 1 896 ? 0.219 -13.025 30.797 1.00 97.94 896 LYS A CA 1
ATOM 6899 C C . LYS A 1 896 ? -0.004 -13.142 32.296 1.00 97.94 896 LYS A C 1
ATOM 6901 O O . LYS A 1 896 ? -0.454 -14.183 32.784 1.00 97.94 896 LYS A O 1
ATOM 6906 N N . VAL A 1 897 ? 0.234 -12.042 32.998 1.00 98.25 897 VAL A N 1
ATOM 6907 C CA . VAL A 1 897 ? -0.162 -11.825 34.392 1.00 98.25 897 VAL A CA 1
ATOM 6908 C C . VAL A 1 897 ? -1.159 -10.679 34.425 1.00 98.25 897 VAL A C 1
ATOM 6910 O O . VAL A 1 897 ? -0.777 -9.526 34.261 1.00 98.25 897 VAL A O 1
ATOM 6913 N N . SER A 1 898 ? -2.438 -10.989 34.615 1.00 97.69 898 SER A N 1
ATOM 6914 C CA . SER A 1 898 ? -3.509 -9.994 34.718 1.00 97.69 898 SER A CA 1
ATOM 6915 C C . SER A 1 898 ? -3.804 -9.678 36.178 1.00 97.69 898 SER A C 1
ATOM 6917 O O . SER A 1 898 ? -3.984 -10.598 36.977 1.00 97.69 898 SER A O 1
ATOM 6919 N N . MET A 1 899 ? -3.891 -8.395 36.525 1.00 97.94 899 MET A N 1
ATOM 6920 C CA . MET A 1 899 ? -4.103 -7.924 37.895 1.00 97.94 899 MET A CA 1
ATOM 6921 C C . MET A 1 899 ? -5.169 -6.831 37.939 1.00 97.94 899 MET A C 1
ATOM 6923 O O . MET A 1 899 ? -5.059 -5.812 37.257 1.00 97.94 899 MET A O 1
ATOM 6927 N N . LEU A 1 900 ? -6.202 -7.055 38.752 1.00 97.75 900 LEU A N 1
ATOM 6928 C CA . LEU A 1 900 ? -7.250 -6.084 39.055 1.00 97.75 900 LEU A CA 1
ATOM 6929 C C . LEU A 1 900 ? -6.879 -5.340 40.338 1.00 97.75 900 LEU A C 1
ATOM 6931 O O . LEU A 1 900 ? -6.691 -5.980 41.368 1.00 97.75 900 LEU A O 1
ATOM 6935 N N . PHE A 1 901 ? -6.834 -4.012 40.300 1.00 97.56 901 PHE A N 1
ATOM 6936 C CA . PHE A 1 901 ? -6.477 -3.170 41.447 1.00 97.56 901 PHE A CA 1
ATOM 6937 C C . PHE A 1 901 ? -7.698 -2.463 42.072 1.00 97.56 901 PHE A C 1
ATOM 6939 O O . PHE A 1 901 ? -8.790 -2.480 41.503 1.00 97.56 901 PHE A O 1
ATOM 6946 N N . PRO A 1 902 ? -7.572 -1.832 43.254 1.00 96.31 902 PRO A N 1
ATOM 6947 C CA . PRO A 1 902 ? -8.658 -1.036 43.843 1.00 96.31 902 PRO A CA 1
ATOM 6948 C C . PRO A 1 902 ? -8.993 0.246 43.062 1.00 96.31 902 PRO A C 1
ATOM 6950 O O . PRO A 1 902 ? -10.158 0.662 42.999 1.00 96.31 902 PRO A O 1
ATOM 6953 N N . HIS A 1 903 ? -7.972 0.865 42.470 1.00 94.38 903 HIS A N 1
ATOM 6954 C CA . HIS A 1 903 ? -8.042 2.079 41.661 1.00 94.38 903 HIS A CA 1
ATOM 6955 C C . HIS A 1 903 ? -6.901 2.090 40.632 1.00 94.38 903 HIS A C 1
ATOM 6957 O O . HIS A 1 903 ? -5.956 1.309 40.740 1.00 94.38 903 HIS A O 1
ATOM 6963 N N . VAL A 1 904 ? -7.012 2.950 39.618 1.00 95.12 904 VAL A N 1
ATOM 6964 C CA . VAL A 1 904 ? -5.947 3.165 38.631 1.00 95.12 904 VAL A CA 1
ATOM 6965 C C . VAL A 1 904 ? -4.913 4.100 39.264 1.00 95.12 904 VAL A C 1
ATOM 6967 O O . VAL A 1 904 ? -5.237 5.254 39.528 1.00 95.12 904 VAL A O 1
ATOM 6970 N N . PHE A 1 905 ? -3.714 3.593 39.551 1.00 94.69 905 PHE A N 1
ATOM 6971 C CA . PHE A 1 905 ? -2.592 4.391 40.079 1.00 94.69 905 PHE A CA 1
ATOM 6972 C C . PHE A 1 905 ? -1.573 4.768 38.991 1.00 94.69 905 PHE A C 1
ATOM 6974 O O . PHE A 1 905 ? -0.738 5.639 39.196 1.00 94.69 905 PHE A O 1
ATOM 6981 N N . TRP A 1 906 ? -1.648 4.125 37.824 1.00 92.44 906 TRP A N 1
ATOM 6982 C CA . TRP A 1 906 ? -0.881 4.486 36.634 1.00 92.44 906 TRP A CA 1
ATOM 6983 C C . TRP A 1 906 ? -1.631 5.520 35.785 1.00 92.44 906 TRP A C 1
ATOM 6985 O O . TRP A 1 906 ? -2.801 5.824 36.022 1.00 92.44 906 TRP A O 1
ATOM 6995 N N . SER A 1 907 ? -0.970 6.074 34.772 1.00 82.19 907 SER A N 1
ATOM 6996 C CA . SER A 1 907 ? -1.608 7.060 33.903 1.00 82.19 907 SER A CA 1
ATOM 6997 C C . SER A 1 907 ? -2.529 6.415 32.859 1.00 82.19 907 SER A C 1
ATOM 6999 O O . SER A 1 907 ? -2.220 5.363 32.302 1.00 82.19 907 SER A O 1
ATOM 7001 N N . THR A 1 908 ? -3.669 7.054 32.577 1.00 82.38 908 THR A N 1
ATOM 7002 C CA . THR A 1 908 ? -4.669 6.577 31.593 1.00 82.38 908 THR A CA 1
ATOM 7003 C C . THR A 1 908 ? -4.440 7.113 30.175 1.00 82.38 908 THR A C 1
ATOM 7005 O O . THR A 1 908 ? -5.161 6.728 29.251 1.00 82.38 908 THR A O 1
ATOM 7008 N N . ASP A 1 909 ? -3.430 7.970 29.982 1.00 84.62 909 ASP A N 1
ATOM 7009 C CA . ASP A 1 909 ? -2.947 8.403 28.661 1.00 84.62 909 ASP A CA 1
ATOM 7010 C C . ASP A 1 909 ? -2.115 7.314 27.960 1.00 84.62 909 ASP A C 1
ATOM 7012 O O . ASP A 1 909 ? -1.978 7.346 26.738 1.00 84.62 909 ASP A O 1
ATOM 7016 N N . LEU A 1 910 ? -1.635 6.312 28.701 1.00 86.19 910 LEU A N 1
ATOM 7017 C CA . LEU A 1 910 ? -0.862 5.189 28.181 1.00 86.19 910 LEU A CA 1
ATOM 7018 C C . LEU A 1 910 ? -1.730 3.941 28.028 1.00 86.19 910 LEU A C 1
ATOM 7020 O O . LEU A 1 910 ? -2.403 3.522 28.974 1.00 86.19 910 LEU A O 1
ATOM 7024 N N . ASP A 1 911 ? -1.656 3.323 26.850 1.00 93.38 911 ASP A N 1
ATOM 7025 C CA . ASP A 1 911 ? -2.201 1.983 26.606 1.00 93.38 911 ASP A CA 1
ATOM 7026 C C . ASP A 1 911 ? -1.133 0.901 26.832 1.00 93.38 911 ASP A C 1
ATOM 7028 O O . ASP A 1 911 ? -1.462 -0.218 27.238 1.00 93.38 911 ASP A O 1
ATOM 7032 N N . THR A 1 912 ? 0.148 1.239 26.642 1.00 95.06 912 THR A N 1
ATOM 7033 C CA . THR A 1 912 ? 1.288 0.345 26.866 1.00 95.06 912 THR A CA 1
ATOM 7034 C C . THR A 1 912 ? 2.474 1.063 27.511 1.00 95.06 912 THR A C 1
ATOM 7036 O O . THR A 1 912 ? 2.638 2.271 27.358 1.00 95.06 912 THR A O 1
ATOM 7039 N N . PHE A 1 913 ? 3.312 0.321 28.234 1.00 95.94 913 PHE A N 1
ATOM 7040 C CA . PHE A 1 913 ? 4.642 0.768 28.664 1.00 95.94 913 PHE A CA 1
ATOM 7041 C C . PHE A 1 913 ? 5.571 -0.433 28.864 1.00 95.94 913 PHE A C 1
ATOM 7043 O O . PHE A 1 913 ? 5.107 -1.536 29.168 1.00 95.94 913 PHE A O 1
ATOM 7050 N N . GLY A 1 914 ? 6.872 -0.230 28.682 1.00 96.44 914 GLY A N 1
ATOM 7051 C CA . GLY A 1 914 ? 7.880 -1.283 28.752 1.00 96.44 914 GLY A CA 1
ATOM 7052 C C . GLY A 1 914 ? 8.776 -1.199 29.985 1.00 96.44 914 GLY A C 1
ATOM 7053 O O . GLY A 1 914 ? 8.911 -0.152 30.614 1.00 96.44 914 GLY A O 1
ATOM 7054 N N . HIS A 1 915 ? 9.409 -2.317 30.320 1.00 96.38 915 HIS A N 1
ATOM 7055 C CA . HIS A 1 915 ? 10.372 -2.445 31.407 1.00 96.38 915 HIS A CA 1
ATOM 7056 C C . HIS A 1 915 ? 11.608 -3.199 30.907 1.00 96.38 915 HIS A C 1
ATOM 7058 O O . HIS A 1 915 ? 11.497 -4.293 30.348 1.00 96.38 915 HIS A O 1
ATOM 7064 N N . LEU A 1 916 ? 12.783 -2.605 31.099 1.00 95.75 916 LEU A N 1
ATOM 7065 C CA . LEU A 1 916 ? 14.061 -3.189 30.711 1.00 95.75 916 LEU A CA 1
ATOM 7066 C C . LEU A 1 916 ? 14.512 -4.244 31.723 1.00 95.75 916 LEU A C 1
ATOM 7068 O O . LEU A 1 916 ? 14.324 -4.097 32.927 1.00 95.75 916 LEU A O 1
ATOM 7072 N N . VAL A 1 917 ? 15.182 -5.286 31.235 1.00 93.00 917 VAL A N 1
ATOM 7073 C CA . VAL A 1 917 ? 15.746 -6.357 32.065 1.00 93.00 917 VAL A CA 1
ATOM 7074 C C . VAL A 1 917 ? 17.241 -6.473 31.781 1.00 93.00 917 VAL A C 1
ATOM 7076 O O . VAL A 1 917 ? 17.648 -6.491 30.622 1.00 93.00 917 VAL A O 1
ATOM 7079 N N . GLU A 1 918 ? 18.060 -6.549 32.833 1.00 89.06 918 GLU A N 1
ATOM 7080 C CA . GLU A 1 918 ? 19.526 -6.608 32.699 1.00 89.06 918 GLU A CA 1
ATOM 7081 C C . GLU A 1 918 ? 20.031 -7.966 32.205 1.00 89.06 918 GLU A C 1
ATOM 7083 O O . GLU A 1 918 ? 21.011 -8.028 31.468 1.00 89.06 918 GLU A O 1
ATOM 7088 N N . ASP A 1 919 ? 19.383 -9.061 32.615 1.00 91.12 919 ASP A N 1
ATOM 7089 C CA . ASP A 1 919 ? 19.741 -10.411 32.177 1.00 91.12 919 ASP A CA 1
ATOM 7090 C C . ASP A 1 919 ? 19.127 -10.699 30.794 1.00 91.12 919 ASP A C 1
ATOM 7092 O O . ASP A 1 919 ? 17.900 -10.835 30.693 1.00 91.12 919 ASP A O 1
ATOM 7096 N N . PRO A 1 920 ? 19.938 -10.878 29.732 1.00 89.00 920 PRO A N 1
ATOM 7097 C CA . PRO A 1 920 ? 19.433 -11.141 28.386 1.00 89.00 920 PRO A CA 1
ATOM 7098 C C . PRO A 1 920 ? 18.577 -12.410 28.290 1.00 89.00 920 PRO A C 1
ATOM 7100 O O . PRO A 1 920 ? 17.683 -12.481 27.449 1.00 89.00 920 PRO A O 1
ATOM 7103 N N . LYS A 1 921 ? 18.796 -13.407 29.162 1.00 88.62 921 LYS A N 1
ATOM 7104 C CA . LYS A 1 921 ? 17.984 -14.641 29.198 1.00 88.62 921 LYS A CA 1
ATOM 7105 C C . LYS A 1 921 ? 16.585 -14.413 29.765 1.00 88.62 921 LYS A C 1
ATOM 7107 O O . LYS A 1 921 ? 15.675 -15.209 29.542 1.00 88.62 921 LYS A O 1
ATOM 7112 N N . ARG A 1 922 ? 16.407 -13.318 30.506 1.00 93.38 922 ARG A N 1
ATOM 7113 C CA . ARG A 1 922 ? 15.143 -12.900 31.120 1.00 93.38 922 ARG A CA 1
ATOM 7114 C C . ARG A 1 922 ? 14.524 -11.702 30.402 1.00 93.38 922 ARG A C 1
ATOM 7116 O O . ARG A 1 922 ? 13.538 -11.165 30.888 1.00 93.38 922 ARG A O 1
ATOM 7123 N N . ARG A 1 923 ? 15.040 -11.310 29.229 1.00 95.00 923 ARG A N 1
ATOM 7124 C CA . ARG A 1 923 ? 14.575 -10.136 28.467 1.00 95.00 923 ARG A CA 1
ATOM 7125 C C . ARG A 1 923 ? 13.069 -10.094 28.210 1.00 95.00 923 ARG A C 1
ATOM 7127 O O . ARG A 1 923 ? 12.495 -9.019 28.150 1.00 95.00 923 ARG A O 1
ATOM 7134 N N . GLY A 1 924 ? 12.432 -11.257 28.065 1.00 95.81 924 GLY A N 1
ATOM 7135 C CA . GLY A 1 924 ? 10.991 -11.377 27.845 1.00 95.81 924 GLY A CA 1
ATOM 7136 C C . GLY A 1 924 ? 10.155 -11.435 29.123 1.00 95.81 924 GLY A C 1
ATOM 7137 O O . GLY A 1 924 ? 8.948 -11.632 29.030 1.00 95.81 924 GLY A O 1
ATOM 7138 N N . GLU A 1 925 ? 10.748 -11.320 30.311 1.00 96.62 925 GLU A N 1
ATOM 7139 C CA . GLU A 1 925 ? 10.044 -11.413 31.589 1.00 96.62 925 GLU A CA 1
ATOM 7140 C C . GLU A 1 925 ? 9.444 -10.065 31.998 1.00 96.62 925 GLU A C 1
ATOM 7142 O O . GLU A 1 925 ? 10.165 -9.143 32.366 1.00 96.62 925 GLU A O 1
ATOM 7147 N N . PHE A 1 926 ? 8.111 -9.956 31.947 1.00 97.06 926 PHE A N 1
ATOM 7148 C CA . PHE A 1 926 ? 7.361 -8.747 32.326 1.00 97.06 926 PHE A CA 1
ATOM 7149 C C . PHE A 1 926 ? 7.851 -7.482 31.602 1.00 97.06 926 PHE A C 1
ATOM 7151 O O . PHE A 1 926 ? 7.814 -6.385 32.150 1.00 97.06 926 PHE A O 1
ATOM 7158 N N . PHE A 1 927 ? 8.316 -7.646 30.363 1.00 97.19 927 PHE A N 1
ATOM 7159 C CA . PHE A 1 927 ? 8.981 -6.595 29.591 1.00 97.19 927 PHE A CA 1
ATOM 7160 C C . PHE A 1 927 ? 8.008 -5.550 29.021 1.00 97.19 927 PHE A C 1
ATOM 7162 O O . PHE A 1 927 ? 8.414 -4.435 28.705 1.00 97.19 927 PHE A O 1
ATOM 7169 N N . LEU A 1 928 ? 6.725 -5.902 28.879 1.00 97.44 928 LEU A N 1
ATOM 7170 C CA . LEU A 1 928 ? 5.678 -5.055 28.306 1.00 97.44 928 LEU A CA 1
ATOM 7171 C C . LEU A 1 928 ? 4.390 -5.179 29.122 1.00 97.44 928 LEU A C 1
ATOM 7173 O O . LEU A 1 928 ? 3.954 -6.284 29.468 1.00 97.44 928 LEU A O 1
ATOM 7177 N N . PHE A 1 929 ? 3.775 -4.036 29.405 1.00 97.19 929 PHE A N 1
ATOM 7178 C CA . PHE A 1 929 ? 2.536 -3.913 30.157 1.00 97.19 929 PHE A CA 1
ATOM 7179 C C . PHE A 1 929 ? 1.430 -3.332 29.290 1.00 97.19 929 PHE A C 1
ATOM 7181 O O . PHE A 1 929 ? 1.642 -2.352 28.581 1.00 97.19 929 PHE A O 1
ATOM 7188 N N . TYR A 1 930 ? 0.231 -3.901 29.393 1.00 95.88 930 TYR A N 1
ATOM 7189 C CA . TYR A 1 930 ? -0.989 -3.348 28.815 1.00 95.88 930 TYR A CA 1
ATOM 7190 C C . TYR A 1 930 ? -1.849 -2.703 29.897 1.00 95.88 930 TYR A C 1
ATOM 7192 O O . TYR A 1 930 ? -2.290 -3.369 30.841 1.00 95.88 930 TYR A O 1
ATOM 7200 N N . SER A 1 931 ? -2.137 -1.418 29.711 1.00 93.12 931 SER A N 1
ATOM 7201 C CA . SER A 1 931 ? -3.116 -0.657 30.478 1.00 93.12 931 SER A CA 1
ATOM 7202 C C . SER A 1 931 ? -4.502 -0.915 29.903 1.00 93.12 931 SER A C 1
ATOM 7204 O O . SER A 1 931 ? -4.898 -0.371 28.880 1.00 93.12 931 SER A O 1
ATOM 7206 N N . TYR A 1 932 ? -5.262 -1.780 30.569 1.00 89.00 932 TYR A N 1
ATOM 7207 C CA . TYR A 1 932 ? -6.625 -2.116 30.160 1.00 89.00 932 TYR A CA 1
ATOM 7208 C C . TYR A 1 932 ? -7.669 -1.222 30.836 1.00 89.00 932 TYR A C 1
ATOM 7210 O O . TYR A 1 932 ? -8.866 -1.438 30.662 1.00 89.00 932 TYR A O 1
ATOM 7218 N N . ALA A 1 933 ? -7.245 -0.207 31.594 1.00 86.62 933 ALA A N 1
ATOM 7219 C CA . ALA A 1 933 ? -8.138 0.661 32.357 1.00 86.62 933 ALA A CA 1
ATOM 7220 C C . ALA A 1 933 ? -9.221 1.325 31.486 1.00 86.62 933 ALA A C 1
ATOM 7222 O O . ALA A 1 933 ? -10.368 1.446 31.914 1.00 86.62 933 ALA A O 1
ATOM 7223 N N . THR A 1 934 ? -8.871 1.700 30.253 1.00 86.12 934 THR A N 1
ATOM 7224 C CA . THR A 1 934 ? -9.757 2.359 29.280 1.00 86.12 934 THR A CA 1
ATOM 7225 C C . THR A 1 934 ? -10.776 1.408 28.646 1.00 86.12 934 THR A C 1
ATOM 7227 O O . THR A 1 934 ? -11.859 1.842 28.261 1.00 86.12 934 THR A O 1
ATOM 7230 N N . VAL A 1 935 ? -10.472 0.107 28.569 1.00 91.50 935 VAL A N 1
ATOM 7231 C CA . VAL A 1 935 ? -11.248 -0.863 27.772 1.00 91.50 935 VAL A CA 1
ATOM 7232 C C . VAL A 1 935 ? -11.878 -1.991 28.590 1.00 91.50 935 VAL A C 1
ATOM 7234 O O . VAL A 1 935 ? -12.932 -2.508 28.227 1.00 91.50 935 VAL A O 1
ATOM 7237 N N . ALA A 1 936 ? -11.298 -2.378 29.722 1.00 91.00 936 ALA A N 1
ATOM 7238 C CA . ALA A 1 936 ? -11.773 -3.512 30.512 1.00 91.00 936 ALA A CA 1
ATOM 7239 C C . ALA A 1 936 ? -12.964 -3.185 31.422 1.00 91.00 936 ALA A C 1
ATOM 7241 O O . ALA A 1 936 ? -13.566 -4.108 31.972 1.00 91.00 936 ALA A O 1
ATOM 7242 N N . GLY A 1 937 ? -13.301 -1.902 31.599 1.00 89.94 937 GLY A N 1
ATOM 7243 C CA . GLY A 1 937 ? -14.358 -1.441 32.508 1.00 89.94 937 GLY A CA 1
ATOM 7244 C C . GLY A 1 937 ? -13.932 -1.328 33.979 1.00 89.94 937 GLY A C 1
ATOM 7245 O O . GLY A 1 937 ? -14.772 -1.068 34.839 1.00 89.94 937 GLY A O 1
ATOM 7246 N N . GLY A 1 938 ? -12.640 -1.498 34.275 1.00 93.00 938 GLY A N 1
ATOM 7247 C CA . GLY A 1 938 ? -12.077 -1.377 35.617 1.00 93.00 938 GLY A CA 1
ATOM 7248 C C . GLY A 1 938 ? -10.545 -1.269 35.608 1.00 93.00 938 GLY A C 1
ATOM 7249 O O . GLY A 1 938 ? -9.933 -1.410 34.550 1.00 93.00 938 GLY A O 1
ATOM 7250 N N . PRO A 1 939 ? -9.917 -1.023 36.774 1.00 95.62 939 PRO A N 1
ATOM 7251 C CA . PRO A 1 939 ? -8.470 -0.821 36.927 1.00 95.62 939 PRO A CA 1
ATOM 7252 C C . PRO A 1 939 ? -7.678 -2.124 36.733 1.00 95.62 939 PRO A C 1
ATOM 7254 O O . PRO A 1 939 ? -7.262 -2.774 37.694 1.00 95.62 939 PRO A O 1
ATOM 7257 N N . LEU A 1 940 ? -7.502 -2.522 35.475 1.00 96.38 940 LEU A N 1
ATOM 7258 C CA . LEU A 1 940 ? -6.834 -3.755 35.077 1.00 96.38 940 LEU A CA 1
ATOM 7259 C C . LEU A 1 940 ? -5.505 -3.455 34.377 1.00 96.38 940 LEU A C 1
ATOM 7261 O O . LEU A 1 940 ? -5.472 -2.700 33.404 1.00 96.38 940 LEU A O 1
ATOM 7265 N N . LEU A 1 941 ? -4.442 -4.112 34.834 1.00 96.75 941 LEU A N 1
ATOM 7266 C CA . LEU A 1 941 ? -3.127 -4.104 34.196 1.00 96.75 941 LEU A CA 1
ATOM 7267 C C . LEU A 1 941 ? -2.724 -5.534 33.824 1.00 96.75 941 LEU A C 1
ATOM 7269 O O . LEU A 1 941 ? -3.034 -6.479 34.559 1.00 96.75 941 LEU A O 1
ATOM 7273 N N . MET A 1 942 ? -2.037 -5.710 32.696 1.00 97.19 942 MET A N 1
ATOM 7274 C CA . MET A 1 942 ? -1.510 -7.013 32.285 1.00 97.19 942 MET A CA 1
ATOM 7275 C C . MET A 1 942 ? -0.029 -6.936 31.935 1.00 97.19 942 MET A C 1
ATOM 7277 O O . MET A 1 942 ? 0.334 -6.162 31.062 1.00 97.19 942 MET A O 1
ATOM 7281 N N . ALA A 1 943 ? 0.800 -7.769 32.563 1.00 97.88 943 ALA A N 1
ATOM 7282 C CA . ALA A 1 943 ? 2.210 -7.930 32.208 1.00 97.88 943 ALA A CA 1
ATOM 7283 C C . ALA A 1 943 ? 2.393 -9.125 31.262 1.00 97.88 943 ALA A C 1
ATOM 7285 O O . ALA A 1 943 ? 1.783 -10.180 31.476 1.00 97.88 943 ALA A O 1
ATOM 7286 N N . LEU A 1 944 ? 3.224 -8.975 30.232 1.00 98.00 944 LEU A N 1
ATOM 7287 C CA . LEU A 1 944 ? 3.503 -10.015 29.239 1.00 98.00 944 LEU A CA 1
ATOM 7288 C C . LEU A 1 944 ? 4.799 -10.770 29.541 1.00 98.00 944 LEU A C 1
ATOM 7290 O O . LEU A 1 944 ? 5.764 -10.197 30.040 1.00 98.00 944 LEU A O 1
ATOM 7294 N N . VAL A 1 945 ? 4.817 -12.062 29.209 1.00 97.44 945 VAL A N 1
ATOM 7295 C CA . VAL A 1 945 ? 5.984 -12.937 29.369 1.00 97.44 945 VAL A CA 1
ATOM 7296 C C . VAL A 1 945 ? 6.245 -13.702 28.073 1.00 97.44 945 VAL A C 1
ATOM 7298 O O . VAL A 1 945 ? 5.470 -14.598 27.732 1.00 97.44 945 VAL A O 1
ATOM 7301 N N . ALA A 1 946 ? 7.325 -13.357 27.369 1.00 96.62 946 ALA A N 1
ATOM 7302 C CA . ALA A 1 946 ? 7.687 -13.871 26.044 1.00 96.62 946 ALA A CA 1
ATOM 7303 C C . ALA A 1 946 ? 9.060 -14.573 26.030 1.00 96.62 946 ALA A C 1
ATOM 7305 O O . ALA A 1 946 ? 9.780 -14.590 27.031 1.00 96.62 946 ALA A O 1
ATOM 7306 N N . GLY A 1 947 ? 9.414 -15.182 24.894 1.00 94.00 947 GLY A N 1
ATOM 7307 C CA . GLY A 1 947 ? 10.727 -15.796 24.679 1.00 94.00 947 GLY A CA 1
ATOM 7308 C C . GLY A 1 947 ? 11.050 -16.934 25.656 1.00 94.00 947 GLY A C 1
ATOM 7309 O O . GLY A 1 947 ? 10.183 -17.723 26.053 1.00 94.00 947 GLY A O 1
ATOM 7310 N N . GLU A 1 948 ? 12.322 -17.041 26.047 1.00 92.44 948 GLU A N 1
ATOM 7311 C CA . GLU A 1 948 ? 12.805 -18.059 26.999 1.00 92.44 948 GLU A CA 1
ATOM 7312 C C . GLU A 1 948 ? 12.126 -17.933 28.372 1.00 92.44 948 GLU A C 1
ATOM 7314 O O . GLU A 1 948 ? 11.738 -18.939 28.977 1.00 92.44 948 GLU A O 1
ATOM 7319 N N . ALA A 1 949 ? 11.861 -16.699 28.813 1.00 94.69 949 ALA A N 1
ATOM 7320 C CA . ALA A 1 949 ? 11.170 -16.425 30.068 1.00 94.69 949 ALA A CA 1
ATOM 7321 C C . ALA A 1 949 ? 9.775 -17.068 30.125 1.00 94.69 949 ALA A C 1
ATOM 7323 O O . ALA A 1 949 ? 9.390 -17.584 31.172 1.00 94.69 949 ALA A O 1
ATOM 7324 N N . ALA A 1 950 ? 9.039 -17.127 29.007 1.00 95.56 950 ALA A N 1
ATOM 7325 C CA . ALA A 1 950 ? 7.697 -17.716 28.962 1.00 95.56 950 ALA A CA 1
ATOM 7326 C C . ALA A 1 950 ? 7.672 -19.213 29.311 1.00 95.56 950 ALA A C 1
ATOM 7328 O O . ALA A 1 950 ? 6.691 -19.694 29.879 1.00 95.56 950 ALA A O 1
ATOM 7329 N N . HIS A 1 951 ? 8.750 -19.937 28.997 1.00 94.19 951 HIS A N 1
ATOM 7330 C CA . HIS A 1 951 ? 8.874 -21.369 29.266 1.00 94.19 951 HIS A CA 1
ATOM 7331 C C . HIS A 1 951 ? 9.205 -21.629 30.734 1.00 94.19 951 HIS A C 1
ATOM 7333 O O . HIS A 1 951 ? 8.561 -22.460 31.373 1.00 94.19 951 HIS A O 1
ATOM 7339 N N . ASN A 1 952 ? 10.150 -20.868 31.290 1.00 92.88 952 ASN A N 1
ATOM 7340 C CA . ASN A 1 952 ? 10.469 -20.924 32.718 1.00 92.88 952 ASN A CA 1
ATOM 7341 C C . ASN A 1 952 ? 9.241 -20.545 33.557 1.00 92.88 952 ASN A C 1
ATOM 7343 O O . ASN A 1 952 ? 8.914 -21.215 34.543 1.00 92.88 952 ASN A O 1
ATOM 7347 N N . PHE A 1 953 ? 8.504 -19.534 33.088 1.00 95.44 953 PHE A N 1
ATOM 7348 C CA . PHE A 1 953 ? 7.305 -19.018 33.725 1.00 95.44 953 PHE A CA 1
ATOM 7349 C C . PHE A 1 953 ? 6.231 -20.082 33.953 1.00 95.44 953 PHE A C 1
ATOM 7351 O O . PHE A 1 953 ? 5.556 -19.999 34.972 1.00 95.44 953 PHE A O 1
ATOM 7358 N N . GLU A 1 954 ? 6.086 -21.099 33.090 1.00 95.94 954 GLU A N 1
ATOM 7359 C CA . GLU A 1 954 ? 5.098 -22.185 33.262 1.00 95.94 954 GLU A CA 1
ATOM 7360 C C . GLU A 1 954 ? 5.245 -22.934 34.595 1.00 95.94 954 GLU A C 1
ATOM 7362 O O . GLU A 1 954 ? 4.259 -23.436 35.136 1.00 95.94 954 GLU A O 1
ATOM 7367 N N . THR A 1 955 ? 6.458 -22.969 35.153 1.00 94.94 955 THR A N 1
ATOM 7368 C CA . THR A 1 955 ? 6.755 -23.628 36.436 1.00 94.94 955 THR A CA 1
ATOM 7369 C C . THR A 1 955 ? 6.811 -22.668 37.625 1.00 94.94 955 THR A C 1
ATOM 7371 O O . THR A 1 955 ? 6.807 -23.116 38.771 1.00 94.94 955 THR A O 1
ATOM 7374 N N . THR A 1 956 ? 6.808 -21.355 37.382 1.00 95.00 956 THR A N 1
ATOM 7375 C CA . THR A 1 956 ? 6.846 -20.335 38.436 1.00 95.00 956 THR A CA 1
ATOM 7376 C C . THR A 1 956 ? 5.537 -20.337 39.240 1.00 95.00 956 THR A C 1
ATOM 7378 O O . THR A 1 956 ? 4.451 -20.339 38.649 1.00 95.00 956 THR A O 1
ATOM 7381 N N . PRO A 1 957 ? 5.572 -20.298 40.582 1.00 95.81 957 PRO A N 1
ATOM 7382 C CA . PRO A 1 957 ? 4.364 -20.123 41.383 1.00 95.81 957 PRO A CA 1
ATOM 7383 C C . PRO A 1 957 ? 3.649 -18.795 41.055 1.00 95.81 957 PRO A C 1
ATOM 7385 O O . PRO A 1 957 ? 4.307 -17.763 40.916 1.00 95.81 957 PRO A O 1
ATOM 7388 N N . PRO A 1 958 ? 2.304 -18.762 40.950 1.00 94.81 958 PRO A N 1
ATOM 7389 C CA . PRO A 1 958 ? 1.575 -17.523 40.660 1.00 94.81 958 PRO A CA 1
ATOM 7390 C C . PRO A 1 958 ? 1.814 -16.401 41.679 1.00 94.81 958 PRO A C 1
ATOM 7392 O O . PRO A 1 958 ? 1.799 -15.234 41.301 1.00 94.81 958 PRO A O 1
ATOM 7395 N N . THR A 1 959 ? 2.050 -16.742 42.949 1.00 94.94 959 THR A N 1
ATOM 7396 C CA . THR A 1 959 ? 2.396 -15.778 44.005 1.00 94.94 959 THR A CA 1
ATOM 7397 C C . THR A 1 959 ? 3.687 -15.044 43.682 1.00 94.94 959 THR A C 1
ATOM 7399 O O . THR A 1 959 ? 3.715 -13.821 43.730 1.00 94.94 959 THR A O 1
ATOM 7402 N N . ASP A 1 960 ? 4.713 -15.782 43.270 1.00 96.50 960 ASP A N 1
ATOM 7403 C CA . ASP A 1 960 ? 6.049 -15.250 43.010 1.00 96.50 960 ASP A CA 1
ATOM 7404 C C . ASP A 1 960 ? 6.033 -14.372 41.757 1.00 96.50 960 ASP A C 1
ATOM 7406 O O . ASP A 1 960 ? 6.610 -13.290 41.746 1.00 96.50 960 ASP A O 1
ATOM 7410 N N . ALA A 1 961 ? 5.285 -14.797 40.733 1.00 95.88 961 ALA A N 1
ATOM 7411 C CA . ALA A 1 961 ? 5.030 -14.002 39.537 1.00 95.88 961 ALA A CA 1
ATOM 7412 C C . ALA A 1 961 ? 4.367 -12.658 39.868 1.00 95.88 961 ALA A C 1
ATOM 7414 O O . ALA A 1 961 ? 4.829 -11.611 39.428 1.00 95.88 961 ALA A O 1
ATOM 7415 N N . VAL A 1 962 ? 3.293 -12.675 40.660 1.00 97.25 962 VAL A N 1
ATOM 7416 C CA . VAL A 1 962 ? 2.585 -11.450 41.059 1.00 97.25 962 VAL A CA 1
ATOM 7417 C C . VAL A 1 962 ? 3.482 -10.568 41.922 1.00 97.25 962 VAL A C 1
ATOM 7419 O O . VAL A 1 962 ? 3.529 -9.362 41.701 1.00 97.25 962 VAL A O 1
ATOM 7422 N N . SER A 1 963 ? 4.239 -11.146 42.857 1.00 97.50 963 SER A N 1
ATOM 7423 C CA . SER A 1 963 ? 5.210 -10.406 43.664 1.00 97.50 963 SER A CA 1
ATOM 7424 C C . SER A 1 963 ? 6.291 -9.742 42.811 1.00 97.50 963 SER A C 1
ATOM 7426 O O . SER A 1 963 ? 6.594 -8.577 43.051 1.00 97.50 963 SER A O 1
ATOM 7428 N N . ALA A 1 964 ? 6.825 -10.430 41.798 1.00 96.19 964 ALA A N 1
ATOM 7429 C CA . ALA A 1 964 ? 7.812 -9.864 40.880 1.00 96.19 964 ALA A CA 1
ATOM 7430 C C . ALA A 1 964 ? 7.235 -8.685 40.082 1.00 96.19 964 ALA A C 1
ATOM 7432 O O . ALA A 1 964 ? 7.852 -7.624 40.011 1.00 96.19 964 ALA A O 1
ATOM 7433 N N . VAL A 1 965 ? 6.014 -8.821 39.553 1.00 97.38 965 VAL A N 1
ATOM 7434 C CA . VAL A 1 965 ? 5.360 -7.717 38.838 1.00 97.38 965 VAL A CA 1
ATOM 7435 C C . VAL A 1 965 ? 5.080 -6.535 39.776 1.00 97.38 965 VAL A C 1
ATOM 7437 O O . VAL A 1 965 ? 5.311 -5.389 39.401 1.00 97.38 965 VAL A O 1
ATOM 7440 N N . LEU A 1 966 ? 4.631 -6.782 41.010 1.00 97.56 966 LEU A N 1
ATOM 7441 C CA . LEU A 1 966 ? 4.415 -5.714 41.993 1.00 97.56 966 LEU A CA 1
ATOM 7442 C C . LEU A 1 966 ? 5.714 -5.008 42.383 1.00 97.56 966 LEU A C 1
ATOM 7444 O O . LEU A 1 966 ? 5.689 -3.800 42.582 1.00 97.56 966 LEU A O 1
ATOM 7448 N N . GLN A 1 967 ? 6.839 -5.721 42.468 1.00 96.44 967 GLN A N 1
ATOM 7449 C CA . GLN A 1 967 ? 8.148 -5.104 42.705 1.00 96.44 967 GLN A CA 1
ATOM 7450 C C . GLN A 1 967 ? 8.535 -4.149 41.571 1.00 96.44 967 GLN A C 1
ATOM 7452 O O . GLN A 1 967 ? 8.967 -3.036 41.858 1.00 96.44 967 GLN A O 1
ATOM 7457 N N . ILE A 1 968 ? 8.305 -4.537 40.311 1.00 96.62 968 ILE A N 1
ATOM 7458 C CA . ILE A 1 968 ? 8.535 -3.666 39.146 1.00 96.62 968 ILE A CA 1
ATOM 7459 C C . ILE A 1 968 ? 7.655 -2.413 39.236 1.00 96.62 968 ILE A C 1
ATOM 7461 O O . ILE A 1 968 ? 8.149 -1.292 39.146 1.00 96.62 968 ILE A O 1
ATOM 7465 N N . LEU A 1 969 ? 6.351 -2.586 39.475 1.00 96.88 969 LEU A N 1
ATOM 7466 C CA . LEU A 1 969 ? 5.413 -1.463 39.560 1.00 96.88 969 LEU A CA 1
ATOM 7467 C C . LEU A 1 969 ? 5.754 -0.519 40.720 1.00 96.88 969 LEU A C 1
ATOM 7469 O O . LEU A 1 969 ? 5.723 0.695 40.541 1.00 96.88 969 LEU A O 1
ATOM 7473 N N . LYS A 1 970 ? 6.123 -1.054 41.888 1.00 96.50 970 LYS A N 1
ATOM 7474 C CA . LYS A 1 970 ? 6.579 -0.250 43.031 1.00 96.50 970 LYS A CA 1
ATOM 7475 C C . LYS A 1 970 ? 7.846 0.528 42.704 1.00 96.50 970 LYS A C 1
ATOM 7477 O O . LYS A 1 970 ? 7.896 1.719 42.987 1.00 96.50 970 LYS A O 1
ATOM 7482 N N . GLY A 1 971 ? 8.813 -0.113 42.046 1.00 95.69 971 GLY A N 1
ATOM 7483 C CA . GLY A 1 971 ? 10.035 0.540 41.576 1.00 95.69 971 GLY A CA 1
ATOM 7484 C C . GLY A 1 971 ? 9.755 1.715 40.638 1.00 95.69 971 GLY A C 1
ATOM 7485 O O . GLY A 1 971 ? 10.378 2.758 40.776 1.00 95.69 971 GLY A O 1
ATOM 7486 N N . ILE A 1 972 ? 8.773 1.590 39.740 1.00 94.81 972 ILE A N 1
ATOM 7487 C CA . ILE A 1 972 ? 8.397 2.670 38.817 1.00 94.81 972 ILE A CA 1
ATOM 7488 C C . ILE A 1 972 ? 7.648 3.799 39.542 1.00 94.81 972 ILE A C 1
ATOM 7490 O O . ILE A 1 972 ? 7.976 4.971 39.358 1.00 94.81 972 ILE A O 1
ATOM 7494 N N . TYR A 1 973 ? 6.627 3.481 40.344 1.00 94.94 973 TYR A N 1
ATOM 7495 C CA . TYR A 1 973 ? 5.643 4.471 40.806 1.00 94.94 973 TYR A CA 1
ATOM 7496 C C . TYR A 1 973 ? 5.901 5.041 42.212 1.00 94.94 973 TYR A C 1
ATOM 7498 O O . TYR A 1 973 ? 5.658 6.231 42.427 1.00 94.94 973 TYR A O 1
ATOM 7506 N N . GLU A 1 974 ? 6.437 4.270 43.164 1.00 94.56 974 GLU A N 1
ATOM 7507 C CA . GLU A 1 974 ? 6.670 4.771 44.532 1.00 94.56 974 GLU A CA 1
ATOM 7508 C C . GLU A 1 974 ? 7.703 5.917 44.592 1.00 94.56 974 GLU A C 1
ATOM 7510 O O . GLU A 1 974 ? 7.452 6.886 45.318 1.00 94.56 974 GLU A O 1
ATOM 7515 N N . PRO A 1 975 ? 8.801 5.921 43.801 1.00 93.31 975 PRO A N 1
ATOM 7516 C CA . PRO A 1 975 ? 9.713 7.069 43.732 1.00 93.31 975 PRO A CA 1
ATOM 7517 C C . PRO A 1 975 ? 9.057 8.362 43.233 1.00 93.31 975 PRO A C 1
ATOM 7519 O O . PRO A 1 975 ? 9.551 9.452 43.514 1.00 93.31 975 PRO A O 1
ATOM 7522 N N . GLN A 1 976 ? 7.931 8.254 42.522 1.00 89.69 976 GLN A N 1
ATOM 7523 C CA . GLN A 1 976 ? 7.133 9.387 42.045 1.00 89.69 976 GLN A CA 1
ATOM 7524 C C . GLN A 1 976 ? 6.095 9.852 43.084 1.00 89.69 976 GLN A C 1
ATOM 7526 O O . GLN A 1 976 ? 5.301 10.749 42.808 1.00 89.69 976 GLN A O 1
ATOM 7531 N N . GLY A 1 977 ? 6.079 9.252 44.281 1.00 90.75 977 GLY A N 1
ATOM 7532 C CA . GLY A 1 977 ? 5.105 9.537 45.336 1.00 90.75 977 GLY A CA 1
ATOM 7533 C C . GLY A 1 977 ? 3.743 8.868 45.128 1.00 90.75 977 GLY A C 1
ATOM 7534 O O . GLY A 1 977 ? 2.770 9.273 45.763 1.00 90.75 977 GLY A O 1
ATOM 7535 N N . ILE A 1 978 ? 3.658 7.866 44.246 1.00 94.38 978 ILE A N 1
ATOM 7536 C CA . ILE A 1 978 ? 2.427 7.131 43.941 1.00 94.38 978 ILE A CA 1
ATOM 7537 C C . ILE A 1 978 ? 2.462 5.778 44.659 1.00 94.38 978 ILE A C 1
ATOM 7539 O O . ILE A 1 978 ? 3.296 4.925 44.367 1.00 94.38 978 ILE A O 1
ATOM 7543 N N . GLU A 1 979 ? 1.538 5.569 45.596 1.00 95.56 979 GLU A N 1
ATOM 7544 C CA . GLU A 1 979 ? 1.396 4.297 46.310 1.00 95.56 979 GLU A CA 1
ATOM 7545 C C . GLU A 1 979 ? 0.827 3.210 45.383 1.00 95.56 979 GLU A C 1
ATOM 7547 O O . GLU A 1 979 ? -0.221 3.400 44.761 1.00 95.56 979 GLU A O 1
ATOM 7552 N N . VAL A 1 980 ? 1.495 2.052 45.313 1.00 97.06 980 VAL A N 1
ATOM 7553 C CA . VAL A 1 980 ? 1.028 0.894 44.537 1.00 97.06 980 VAL A CA 1
ATOM 7554 C C . VAL A 1 980 ? 0.248 -0.060 45.452 1.00 97.06 980 VAL A C 1
ATOM 7556 O O . VAL A 1 980 ? 0.861 -0.751 46.273 1.00 97.06 980 VAL A O 1
ATOM 7559 N N . PRO A 1 981 ? -1.090 -0.141 45.325 1.00 96.62 981 PRO A N 1
ATOM 7560 C CA . PRO A 1 981 ? -1.905 -1.023 46.149 1.00 96.62 981 PRO A CA 1
ATOM 7561 C C . PRO A 1 981 ? -1.732 -2.496 45.761 1.00 96.62 981 PRO A C 1
ATOM 7563 O O . PRO A 1 981 ? -1.409 -2.827 44.619 1.00 96.62 981 PRO A O 1
ATOM 7566 N N . ASP A 1 982 ? -2.056 -3.396 46.688 1.00 96.31 982 ASP A N 1
ATOM 7567 C CA . ASP A 1 982 ? -2.150 -4.823 46.381 1.00 96.31 982 ASP A CA 1
ATOM 7568 C C . ASP A 1 982 ? -3.309 -5.109 45.400 1.00 96.31 982 ASP A C 1
ATOM 7570 O O . ASP A 1 982 ? -4.372 -4.473 45.469 1.00 96.31 982 ASP A O 1
ATOM 7574 N N . PRO A 1 983 ? -3.146 -6.081 44.483 1.00 97.06 983 PRO A N 1
ATOM 7575 C CA . PRO A 1 983 ? -4.195 -6.446 43.549 1.00 97.06 983 PRO A CA 1
ATOM 7576 C C . PRO A 1 983 ? -5.335 -7.165 44.282 1.00 97.06 983 PRO A C 1
ATOM 7578 O O . PRO A 1 983 ? -5.126 -8.083 45.070 1.00 97.06 983 PRO A O 1
ATOM 7581 N N . LEU A 1 984 ? -6.569 -6.789 43.956 1.00 97.12 984 LEU A N 1
ATOM 7582 C CA . LEU A 1 984 ? -7.796 -7.428 44.435 1.00 97.12 984 LEU A CA 1
ATOM 7583 C C . LEU A 1 984 ? -7.945 -8.858 43.908 1.00 97.12 984 LEU A C 1
ATOM 7585 O O . LEU A 1 984 ? -8.511 -9.723 44.573 1.00 97.12 984 LEU A O 1
ATOM 7589 N N . GLN A 1 985 ? -7.468 -9.092 42.686 1.00 97.19 985 GLN A N 1
ATOM 7590 C CA . GLN A 1 985 ? -7.435 -10.404 42.058 1.00 97.19 985 GLN A CA 1
ATOM 7591 C C . GLN A 1 985 ? -6.304 -10.449 41.032 1.00 97.19 985 GLN A C 1
ATOM 7593 O O . GLN A 1 985 ? -6.086 -9.482 40.303 1.00 97.19 985 GLN A O 1
ATOM 7598 N N . SER A 1 986 ? -5.636 -11.594 40.921 1.00 97.06 986 SER A N 1
ATOM 7599 C CA . SER A 1 986 ? -4.609 -11.846 39.912 1.00 97.06 986 SER A CA 1
ATOM 7600 C C . SER A 1 986 ? -4.834 -13.178 39.195 1.00 97.06 986 SER A C 1
ATOM 7602 O O . SER A 1 986 ? -5.433 -14.114 39.737 1.00 97.06 986 SER A O 1
ATOM 7604 N N . VAL A 1 987 ? -4.404 -13.255 37.936 1.00 97.50 987 VAL A N 1
ATOM 7605 C CA . VAL A 1 987 ? -4.470 -14.465 37.110 1.00 97.50 987 VAL A CA 1
ATOM 7606 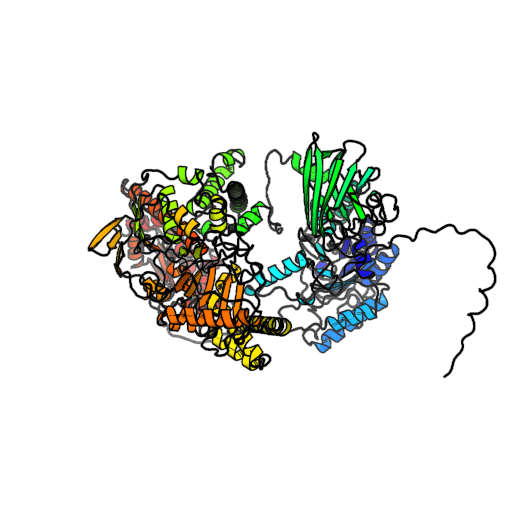C C . VAL A 1 987 ? -3.211 -14.563 36.258 1.00 97.50 987 VAL A C 1
ATOM 7608 O O . VAL A 1 987 ? -2.938 -13.675 35.457 1.00 97.50 987 VAL A O 1
ATOM 7611 N N . CYS A 1 988 ? -2.488 -15.673 36.389 1.00 98.00 988 CYS A N 1
ATOM 7612 C CA . CYS A 1 988 ? -1.351 -16.011 35.536 1.00 98.00 988 CYS A CA 1
ATOM 7613 C C . CYS A 1 988 ? -1.777 -17.066 34.513 1.00 98.00 988 CYS A C 1
ATOM 7615 O O . CYS A 1 988 ? -2.365 -18.086 34.885 1.00 98.00 988 CYS A O 1
ATOM 7617 N N . THR A 1 989 ? -1.493 -16.840 33.232 1.00 97.75 989 THR A N 1
ATOM 7618 C CA . THR A 1 989 ? -1.780 -17.832 32.189 1.00 97.75 989 THR A CA 1
ATOM 7619 C C . THR A 1 989 ? -0.697 -18.904 32.118 1.00 97.75 989 THR A C 1
ATOM 7621 O O . THR A 1 989 ? 0.451 -18.698 32.523 1.00 97.75 989 THR A O 1
ATOM 7624 N N . ARG A 1 990 ? -1.102 -20.069 31.610 1.00 97.44 990 ARG A N 1
ATOM 7625 C CA . ARG A 1 990 ? -0.294 -21.283 31.488 1.00 97.44 990 ARG A CA 1
ATOM 7626 C C . ARG A 1 990 ? -0.626 -21.986 30.171 1.00 97.44 990 ARG A C 1
ATOM 7628 O O . ARG A 1 990 ? -1.226 -23.058 30.158 1.00 97.44 990 ARG A O 1
ATOM 7635 N N . TRP A 1 991 ? -0.383 -21.309 29.048 1.00 97.50 991 TRP A N 1
ATOM 7636 C CA . TRP A 1 991 ? -0.787 -21.817 27.730 1.00 97.50 991 TRP A CA 1
ATOM 7637 C C . TRP A 1 991 ? 0.030 -23.036 27.285 1.00 97.50 991 TRP A C 1
ATOM 7639 O O . TRP A 1 991 ? -0.497 -23.872 26.551 1.00 97.50 991 TRP A O 1
ATOM 7649 N N . GLY A 1 992 ? 1.274 -23.169 27.754 1.00 96.12 992 GLY A N 1
ATOM 7650 C CA . GLY A 1 992 ? 2.169 -24.278 27.421 1.00 96.12 992 GLY A CA 1
ATOM 7651 C C . GLY A 1 992 ? 1.778 -25.586 28.105 1.00 96.12 992 GLY A C 1
ATOM 7652 O O . GLY A 1 992 ? 1.896 -26.650 27.504 1.00 96.12 992 GLY A O 1
ATOM 7653 N N . THR A 1 993 ? 1.253 -25.514 29.331 1.00 95.75 993 THR A N 1
ATOM 7654 C CA . THR A 1 993 ? 0.763 -26.687 30.080 1.00 95.75 993 THR A CA 1
ATOM 7655 C C . THR A 1 993 ? -0.740 -26.936 29.918 1.00 95.75 993 THR A C 1
ATOM 7657 O O . THR A 1 993 ? -1.256 -27.962 30.368 1.00 95.75 993 THR A O 1
ATOM 7660 N N . ASP A 1 994 ? -1.460 -26.044 29.233 1.00 96.75 994 ASP A N 1
ATOM 7661 C CA . ASP A 1 994 ? -2.863 -26.246 28.888 1.00 96.75 994 ASP A CA 1
ATOM 7662 C C . ASP A 1 994 ? -3.018 -27.390 27.873 1.00 96.75 994 ASP A C 1
ATOM 7664 O O . ASP A 1 994 ? -2.668 -27.259 26.699 1.00 96.75 994 ASP A O 1
ATOM 7668 N N . SER A 1 995 ? -3.621 -28.497 28.311 1.00 95.69 995 SER A N 1
ATOM 7669 C CA . SER A 1 995 ? -3.800 -29.728 27.529 1.00 95.69 995 SER A CA 1
ATOM 7670 C C . SER A 1 995 ? -4.554 -29.567 26.205 1.00 95.69 995 SER A C 1
ATOM 7672 O O . SER A 1 995 ? -4.490 -30.459 25.363 1.00 95.69 995 SER A O 1
ATOM 7674 N N . PHE A 1 996 ? -5.299 -28.475 26.018 1.00 96.69 996 PHE A N 1
ATOM 7675 C CA . PHE A 1 996 ? -6.078 -28.222 24.802 1.00 96.69 996 PHE A CA 1
ATOM 7676 C C . PHE A 1 996 ? -5.431 -27.197 23.866 1.00 96.69 996 PHE A C 1
ATOM 7678 O O . PHE A 1 996 ? -5.990 -26.927 22.804 1.00 96.69 996 PHE A O 1
ATOM 7685 N N . SER A 1 997 ? -4.294 -26.610 24.253 1.00 96.31 997 SER A N 1
ATOM 7686 C CA . SER A 1 997 ? -3.540 -25.661 23.425 1.00 96.31 997 SER A CA 1
ATOM 7687 C C . SER A 1 997 ? -2.088 -26.092 23.243 1.00 96.31 997 SER A C 1
ATOM 7689 O O . SER A 1 997 ? -1.643 -26.187 22.102 1.00 96.31 997 SER A O 1
ATOM 7691 N N . LEU A 1 998 ? -1.387 -26.394 24.345 1.00 97.44 998 LEU A N 1
ATOM 7692 C CA . LEU A 1 998 ? 0.039 -26.740 24.399 1.00 97.44 998 LEU A CA 1
ATOM 7693 C C . LEU A 1 998 ? 0.946 -25.679 23.751 1.00 97.44 998 LEU A C 1
ATOM 7695 O O . LEU A 1 998 ? 1.880 -26.006 23.024 1.00 97.44 998 LEU A O 1
ATOM 7699 N N . GLY A 1 999 ? 0.622 -24.405 23.976 1.00 96.75 999 GLY A N 1
ATOM 7700 C CA . GLY A 1 999 ? 1.303 -23.239 23.409 1.00 96.75 999 GLY A CA 1
ATOM 7701 C C . GLY A 1 999 ? 0.343 -22.107 23.035 1.00 96.75 999 GLY A C 1
ATOM 7702 O O . GLY A 1 999 ? -0.871 -22.187 23.261 1.00 96.75 999 GLY A O 1
ATOM 7703 N N . SER A 1 1000 ? 0.906 -21.045 22.461 1.00 96.75 1000 SER A N 1
ATOM 7704 C CA . SER A 1 1000 ? 0.211 -19.793 22.150 1.00 96.75 1000 SER A CA 1
ATOM 7705 C C . SER A 1 1000 ? -0.149 -19.677 20.673 1.00 96.75 1000 SER A C 1
ATOM 7707 O O . SER A 1 1000 ? -1.339 -19.670 20.376 1.00 96.75 1000 SER A O 1
ATOM 7709 N N . TYR A 1 1001 ? 0.807 -19.619 19.746 1.00 97.44 1001 TYR A N 1
ATOM 7710 C CA . TYR A 1 1001 ? 0.561 -19.523 18.294 1.00 97.44 1001 TYR A CA 1
ATOM 7711 C C . TYR A 1 1001 ? 1.775 -19.978 17.477 1.00 97.44 1001 TYR A C 1
ATOM 7713 O O . TYR A 1 1001 ? 2.859 -20.146 18.037 1.00 97.44 1001 TYR A O 1
ATOM 7721 N N . SER A 1 1002 ? 1.589 -20.273 16.187 1.00 97.81 1002 SER A N 1
ATOM 7722 C CA . SER A 1 1002 ? 2.668 -20.776 15.331 1.00 97.81 1002 SER A CA 1
ATOM 7723 C C . SER A 1 1002 ? 3.612 -19.683 14.830 1.00 97.81 1002 SER A C 1
ATOM 7725 O O . SER A 1 1002 ? 3.257 -18.513 14.799 1.00 97.81 1002 SER A O 1
ATOM 7727 N N . HIS A 1 1003 ? 4.808 -20.091 14.411 1.00 97.06 1003 HIS A N 1
ATOM 7728 C CA . HIS A 1 1003 ? 5.777 -19.264 13.684 1.00 97.06 1003 HIS A CA 1
ATOM 7729 C C . HIS A 1 1003 ? 6.556 -20.137 12.697 1.00 97.06 1003 HIS A C 1
ATOM 7731 O O . HIS A 1 1003 ? 6.556 -21.370 12.806 1.00 97.06 1003 HIS A O 1
ATOM 7737 N N . VAL A 1 1004 ? 7.263 -19.516 11.754 1.00 97.06 1004 VAL A N 1
ATOM 7738 C CA . VAL A 1 1004 ? 8.117 -20.253 10.817 1.00 97.06 1004 VAL A CA 1
ATOM 7739 C C . VAL A 1 1004 ? 9.465 -20.549 11.470 1.00 97.06 1004 VAL A C 1
ATOM 7741 O O . VAL A 1 1004 ? 10.318 -19.676 11.631 1.00 97.06 1004 VAL A O 1
ATOM 7744 N N . ALA A 1 1005 ? 9.648 -21.799 11.891 1.00 96.81 1005 ALA A N 1
ATOM 7745 C CA . ALA A 1 1005 ? 10.906 -22.249 12.473 1.00 96.81 1005 ALA A CA 1
ATOM 7746 C C . ALA A 1 1005 ? 11.981 -22.476 11.395 1.00 96.81 1005 ALA A C 1
ATOM 7748 O O . ALA A 1 1005 ? 11.666 -22.646 10.218 1.00 96.81 1005 ALA A O 1
ATOM 7749 N N . VAL A 1 1006 ? 13.253 -22.524 11.795 1.00 95.69 1006 VAL A N 1
ATOM 7750 C CA . VAL A 1 1006 ? 14.366 -22.944 10.922 1.00 95.69 1006 VAL A CA 1
ATOM 7751 C C . VAL A 1 1006 ? 14.046 -24.301 10.275 1.00 95.69 1006 VAL A C 1
ATOM 7753 O O . VAL A 1 1006 ? 13.630 -25.239 10.960 1.00 95.69 1006 VAL A O 1
ATOM 7756 N N . GLY A 1 1007 ? 14.219 -24.399 8.954 1.00 92.00 1007 GLY A N 1
ATOM 7757 C CA . GLY A 1 1007 ? 13.858 -25.575 8.151 1.00 92.00 1007 GLY A CA 1
ATOM 7758 C C . GLY A 1 1007 ? 12.362 -25.729 7.818 1.00 92.00 1007 GLY A C 1
ATOM 7759 O O . GLY A 1 1007 ? 11.989 -26.696 7.146 1.00 92.00 1007 GLY A O 1
ATOM 7760 N N . ALA A 1 1008 ? 11.507 -24.810 8.274 1.00 95.19 1008 ALA A N 1
ATOM 7761 C CA . ALA A 1 1008 ? 10.114 -24.679 7.845 1.00 95.19 1008 ALA A CA 1
ATOM 7762 C C . ALA A 1 1008 ? 9.958 -23.526 6.839 1.00 95.19 1008 ALA A C 1
ATOM 7764 O O . ALA A 1 1008 ? 10.837 -22.672 6.705 1.00 95.19 1008 ALA A O 1
ATOM 7765 N N . SER A 1 1009 ? 8.821 -23.484 6.150 1.00 95.00 1009 SER A N 1
ATOM 7766 C CA . SER A 1 1009 ? 8.470 -22.404 5.219 1.00 95.00 1009 SER A CA 1
ATOM 7767 C C . SER A 1 1009 ? 6.977 -22.076 5.274 1.00 95.00 1009 SER A C 1
ATOM 7769 O O . SER A 1 1009 ? 6.202 -22.771 5.935 1.00 95.00 1009 SER A O 1
ATOM 7771 N N . GLY A 1 1010 ? 6.563 -21.042 4.538 1.00 92.38 1010 GLY A N 1
ATOM 7772 C CA . GLY A 1 1010 ? 5.148 -20.724 4.337 1.00 92.38 1010 GLY A CA 1
ATOM 7773 C C . GLY A 1 1010 ? 4.322 -21.897 3.797 1.00 92.38 1010 GLY A C 1
ATOM 7774 O O . GLY A 1 1010 ? 3.175 -22.073 4.201 1.00 92.38 1010 GLY A O 1
ATOM 7775 N N . ASP A 1 1011 ? 4.920 -22.749 2.959 1.00 95.19 1011 ASP A N 1
ATOM 7776 C CA . ASP A 1 1011 ? 4.243 -23.893 2.335 1.00 95.19 1011 ASP A CA 1
ATOM 7777 C C . ASP A 1 1011 ? 3.774 -24.933 3.369 1.00 95.19 1011 ASP A C 1
ATOM 7779 O O . ASP A 1 1011 ? 2.810 -25.660 3.135 1.00 95.19 1011 ASP A O 1
ATOM 7783 N N . ASP A 1 1012 ? 4.414 -25.005 4.542 1.00 97.88 1012 ASP A N 1
ATOM 7784 C CA . ASP A 1 1012 ? 4.004 -25.931 5.601 1.00 97.88 1012 ASP A CA 1
ATOM 7785 C C . ASP A 1 1012 ? 2.623 -25.569 6.187 1.00 97.88 1012 ASP A C 1
ATOM 7787 O O . ASP A 1 1012 ? 1.893 -26.466 6.623 1.00 97.88 1012 ASP A O 1
ATOM 7791 N N . TYR A 1 1013 ? 2.227 -24.287 6.157 1.00 98.25 1013 TYR A N 1
ATOM 7792 C CA . TYR A 1 1013 ? 0.864 -23.861 6.502 1.00 98.25 1013 TYR A CA 1
ATOM 7793 C C . TYR A 1 1013 ? -0.156 -24.367 5.480 1.00 98.25 1013 TYR A C 1
ATOM 7795 O O . TYR A 1 1013 ? -1.215 -24.874 5.866 1.00 98.25 1013 TYR A O 1
ATOM 7803 N N . ASP A 1 1014 ? 0.179 -24.268 4.191 1.00 96.19 1014 ASP A N 1
ATOM 7804 C CA . ASP A 1 1014 ? -0.681 -24.699 3.088 1.00 96.19 1014 ASP A CA 1
ATOM 7805 C C . ASP A 1 1014 ? -0.852 -26.227 3.106 1.00 96.19 1014 ASP A C 1
ATOM 7807 O O . ASP A 1 1014 ? -1.977 -26.728 3.077 1.00 96.19 1014 ASP A O 1
ATOM 7811 N N . ILE A 1 1015 ? 0.238 -26.985 3.302 1.00 97.62 1015 ILE A N 1
ATOM 7812 C CA . ILE A 1 1015 ? 0.202 -28.449 3.476 1.00 97.62 1015 ILE A CA 1
ATOM 7813 C C . ILE A 1 1015 ? -0.683 -28.834 4.669 1.00 97.62 1015 ILE A C 1
ATOM 7815 O O . ILE A 1 1015 ? -1.473 -29.786 4.599 1.00 97.62 1015 ILE A O 1
ATOM 7819 N N . LEU A 1 1016 ? -0.584 -28.108 5.788 1.00 97.62 1016 LEU A N 1
ATOM 7820 C CA . LEU A 1 1016 ? -1.408 -28.389 6.960 1.00 97.62 1016 LEU A CA 1
ATOM 7821 C C . LEU A 1 1016 ? -2.896 -28.087 6.718 1.00 97.62 1016 LEU A C 1
ATOM 7823 O O . LEU A 1 1016 ? -3.728 -28.810 7.272 1.00 97.62 1016 LEU A O 1
ATOM 7827 N N . ALA A 1 1017 ? -3.243 -27.142 5.842 1.00 97.69 1017 ALA A N 1
ATOM 7828 C CA . ALA A 1 1017 ? -4.623 -26.841 5.452 1.00 97.69 1017 ALA A CA 1
ATOM 7829 C C . ALA A 1 1017 ? -5.282 -27.931 4.586 1.00 97.69 1017 ALA A C 1
ATOM 7831 O O . ALA A 1 1017 ? -6.490 -28.134 4.670 1.00 97.69 1017 ALA A O 1
ATOM 7832 N N . GLU A 1 1018 ? -4.506 -28.677 3.791 1.00 96.50 1018 GLU A N 1
ATOM 7833 C CA . GLU A 1 1018 ? -5.048 -29.637 2.815 1.00 96.50 1018 GLU A CA 1
ATOM 7834 C C . GLU A 1 1018 ? -6.044 -30.653 3.411 1.00 96.50 1018 GLU A C 1
ATOM 7836 O O . GLU A 1 1018 ? -5.813 -31.250 4.471 1.00 96.50 1018 GLU A O 1
ATOM 7841 N N . SER A 1 1019 ? -7.127 -30.947 2.692 1.00 96.19 1019 SER A N 1
ATOM 7842 C CA . SER A 1 1019 ? -8.045 -32.017 3.089 1.00 96.19 1019 SER A CA 1
ATOM 7843 C C . SER A 1 1019 ? -7.452 -33.408 2.816 1.00 96.19 1019 SER A C 1
ATOM 7845 O O . SER A 1 1019 ? -6.614 -33.601 1.933 1.00 96.19 1019 SER A O 1
ATOM 7847 N N . VAL A 1 1020 ? -7.883 -34.413 3.582 1.00 94.75 1020 VAL A N 1
ATOM 7848 C CA . VAL A 1 1020 ? -7.452 -35.810 3.426 1.00 94.75 1020 VAL A CA 1
ATOM 7849 C C . VAL A 1 1020 ? -8.645 -36.763 3.334 1.00 94.75 1020 VAL A C 1
ATOM 7851 O O . VAL A 1 1020 ? -9.779 -36.439 3.706 1.00 94.75 1020 VAL A O 1
ATOM 7854 N N . GLY A 1 1021 ? -8.385 -37.961 2.801 1.00 90.25 1021 GLY A N 1
ATOM 7855 C CA . GLY A 1 1021 ? -9.397 -39.007 2.643 1.00 90.25 1021 GLY A CA 1
ATOM 7856 C C . GLY A 1 1021 ? -10.489 -38.662 1.628 1.00 90.25 1021 GLY A C 1
ATOM 7857 O O . GLY A 1 1021 ? -11.650 -38.935 1.900 1.00 90.25 1021 GLY A O 1
ATOM 7858 N N . ASP A 1 1022 ? -10.131 -38.045 0.494 1.00 87.50 1022 ASP A N 1
ATOM 7859 C CA . ASP A 1 1022 ? -11.074 -37.568 -0.541 1.00 87.50 1022 ASP A CA 1
ATOM 7860 C C . ASP A 1 1022 ? -12.080 -36.531 0.001 1.00 87.50 1022 ASP A C 1
ATOM 7862 O O . ASP A 1 1022 ? -13.294 -36.616 -0.199 1.00 87.50 1022 ASP A O 1
ATOM 7866 N N . GLY A 1 1023 ? -11.577 -35.552 0.763 1.00 91.62 1023 GLY A N 1
ATOM 7867 C CA . GLY A 1 1023 ? -12.397 -34.510 1.383 1.00 91.62 1023 GLY A CA 1
ATOM 7868 C C . GLY A 1 1023 ? -13.342 -35.064 2.449 1.00 91.62 1023 GLY A C 1
ATOM 7869 O O . GLY A 1 1023 ? -14.539 -34.762 2.430 1.00 91.62 1023 GLY A O 1
ATOM 7870 N N . ARG A 1 1024 ? -12.829 -35.935 3.327 1.00 95.31 1024 ARG A N 1
ATOM 7871 C CA . ARG A 1 1024 ? -13.536 -36.440 4.518 1.00 95.31 1024 ARG A CA 1
ATOM 7872 C C . ARG A 1 1024 ? -13.049 -35.763 5.792 1.00 95.31 1024 ARG A C 1
ATOM 7874 O O . ARG A 1 1024 ? -13.859 -35.524 6.680 1.00 95.31 1024 ARG A O 1
ATOM 7881 N N . LEU A 1 1025 ? -11.758 -35.446 5.869 1.00 98.31 1025 LEU A N 1
ATOM 7882 C CA . LEU A 1 1025 ? -11.134 -34.752 6.991 1.00 98.31 1025 LEU A CA 1
ATOM 7883 C C . LEU A 1 1025 ? -10.480 -33.457 6.494 1.00 98.31 1025 LEU A C 1
ATOM 7885 O O . LEU A 1 1025 ? -9.632 -33.492 5.606 1.00 98.31 1025 LEU A O 1
ATOM 7889 N N . PHE A 1 1026 ? -10.883 -32.337 7.083 1.00 98.69 1026 PHE A N 1
ATOM 7890 C CA . PHE A 1 1026 ? -10.436 -30.979 6.765 1.00 98.69 1026 PHE A CA 1
ATOM 7891 C C . PHE A 1 1026 ? -9.704 -30.359 7.957 1.00 98.69 1026 PHE A C 1
ATOM 7893 O O . PHE A 1 1026 ? -9.892 -30.805 9.094 1.00 98.69 1026 PHE A O 1
ATOM 7900 N N . PHE A 1 1027 ? -8.904 -29.320 7.711 1.00 98.81 1027 PHE A N 1
ATOM 7901 C CA . PHE A 1 1027 ? -8.123 -28.635 8.740 1.00 98.81 1027 PHE A CA 1
ATOM 7902 C C . PHE A 1 1027 ? -8.287 -27.115 8.641 1.00 98.81 1027 PHE A C 1
ATOM 7904 O O . PHE A 1 1027 ? -8.031 -26.523 7.598 1.00 98.81 1027 PHE A O 1
ATOM 7911 N N . ALA A 1 1028 ? -8.676 -26.486 9.751 1.00 98.75 1028 ALA A N 1
ATOM 7912 C CA . ALA A 1 1028 ? -8.705 -25.030 9.899 1.00 98.75 1028 ALA A CA 1
ATOM 7913 C C . ALA A 1 1028 ? -8.015 -24.608 11.201 1.00 98.75 1028 ALA A C 1
ATOM 7915 O O . ALA A 1 1028 ? -7.763 -25.417 12.092 1.00 98.75 1028 ALA A O 1
ATOM 7916 N N . GLY A 1 1029 ? -7.754 -23.316 11.347 1.00 98.38 1029 GLY A N 1
ATOM 7917 C CA . GLY A 1 1029 ? -7.040 -22.729 12.473 1.00 98.38 1029 GLY A CA 1
ATOM 7918 C C . GLY A 1 1029 ? -5.942 -21.788 11.998 1.00 98.38 1029 GLY A C 1
ATOM 7919 O O . GLY A 1 1029 ? -5.551 -21.813 10.834 1.00 98.38 1029 GLY A O 1
ATOM 7920 N N . GLU A 1 1030 ? -5.415 -20.975 12.913 1.00 97.94 1030 GLU A N 1
ATOM 7921 C CA . GLU A 1 1030 ? -4.333 -20.026 12.596 1.00 97.94 1030 GLU A CA 1
ATOM 7922 C C . GLU A 1 1030 ? -3.098 -20.716 11.994 1.00 97.94 1030 GLU A C 1
ATOM 7924 O O . GLU A 1 1030 ? -2.545 -20.227 11.020 1.00 97.94 1030 GLU A O 1
ATOM 7929 N N . ALA A 1 1031 ? -2.782 -21.941 12.429 1.00 98.12 1031 ALA A N 1
ATOM 7930 C CA . ALA A 1 1031 ? -1.685 -22.731 11.874 1.00 98.12 1031 ALA A CA 1
ATOM 7931 C C . ALA A 1 1031 ? -1.992 -23.373 10.501 1.00 98.12 1031 ALA A C 1
ATOM 7933 O O . ALA A 1 1031 ? -1.285 -24.274 10.071 1.00 98.12 1031 ALA A O 1
ATOM 7934 N N . THR A 1 1032 ? -3.057 -22.953 9.816 1.00 98.25 1032 THR A N 1
ATOM 7935 C CA . THR A 1 1032 ? -3.456 -23.465 8.490 1.00 98.25 1032 THR A CA 1
ATOM 7936 C C . THR A 1 1032 ? -3.614 -22.346 7.463 1.00 98.25 1032 THR A C 1
ATOM 7938 O O . THR A 1 1032 ? -4.260 -22.531 6.437 1.00 98.25 1032 THR A O 1
ATOM 7941 N N . THR A 1 1033 ? -3.119 -21.145 7.757 1.00 95.38 1033 THR A N 1
ATOM 7942 C CA . THR A 1 1033 ? -3.214 -19.994 6.857 1.00 95.38 1033 THR A CA 1
ATOM 7943 C C . THR A 1 1033 ? -1.849 -19.344 6.723 1.00 95.38 1033 THR A C 1
ATOM 7945 O O . THR A 1 1033 ? -1.337 -18.754 7.667 1.00 95.38 1033 THR A O 1
ATOM 7948 N N . ARG A 1 1034 ? -1.264 -19.447 5.528 1.00 94.56 1034 ARG A N 1
ATOM 7949 C CA . ARG A 1 1034 ? 0.041 -18.863 5.223 1.00 94.56 1034 ARG A CA 1
ATOM 7950 C C . ARG A 1 1034 ? 0.047 -17.338 5.286 1.00 94.56 1034 ARG A C 1
ATOM 7952 O O . ARG A 1 1034 ? 1.043 -16.762 5.696 1.00 94.56 1034 ARG A O 1
ATOM 7959 N N . ARG A 1 1035 ? -1.046 -16.700 4.858 1.00 90.88 1035 ARG A N 1
ATOM 7960 C CA . ARG A 1 1035 ? -1.152 -15.234 4.751 1.00 90.88 1035 ARG A CA 1
ATOM 7961 C C . ARG A 1 1035 ? -1.393 -14.544 6.091 1.00 90.88 1035 ARG A C 1
ATOM 7963 O O . ARG A 1 1035 ? -1.050 -13.388 6.242 1.00 90.88 1035 ARG A O 1
ATOM 7970 N N . TYR A 1 1036 ? -2.031 -15.245 7.028 1.00 94.00 1036 TYR A N 1
ATOM 7971 C CA . TYR A 1 1036 ? -2.462 -14.686 8.315 1.00 94.00 1036 TYR A CA 1
ATOM 7972 C C . TYR A 1 1036 ? -2.225 -15.678 9.466 1.00 94.00 1036 TYR A C 1
ATOM 7974 O O . TYR A 1 1036 ? -3.183 -16.034 10.162 1.00 94.00 1036 TYR A O 1
ATOM 7982 N N . PRO A 1 1037 ? -1.010 -16.226 9.636 1.00 96.38 1037 PRO A N 1
ATOM 7983 C CA . PRO A 1 1037 ? -0.729 -17.158 10.722 1.00 96.38 1037 PRO A CA 1
ATOM 7984 C C . PRO A 1 1037 ? -0.843 -16.449 12.077 1.00 96.38 1037 PRO A C 1
ATOM 7986 O O . PRO A 1 1037 ? -0.940 -15.230 12.143 1.00 96.38 1037 PRO A O 1
ATOM 7989 N N . ALA A 1 1038 ? -0.865 -17.197 13.183 1.00 96.50 1038 ALA A N 1
ATOM 7990 C CA . ALA A 1 1038 ? -0.824 -16.678 14.556 1.00 96.50 1038 ALA A CA 1
ATOM 7991 C C . ALA A 1 1038 ? -1.970 -15.756 15.028 1.00 96.50 1038 ALA A C 1
ATOM 7993 O O . ALA A 1 1038 ? -2.110 -15.520 16.232 1.00 96.50 1038 ALA A O 1
ATOM 7994 N N . THR A 1 1039 ? -2.846 -15.283 14.143 1.00 96.81 1039 THR A N 1
ATOM 7995 C CA . THR A 1 1039 ? -3.828 -14.243 14.462 1.00 96.81 1039 THR A CA 1
ATOM 7996 C C . THR A 1 1039 ? -5.239 -14.784 14.703 1.00 96.81 1039 THR A C 1
ATOM 7998 O O . THR A 1 1039 ? -5.647 -15.865 14.261 1.00 96.81 1039 THR A O 1
ATOM 8001 N N . MET A 1 1040 ? -6.050 -13.981 15.404 1.00 97.31 1040 MET A N 1
ATOM 8002 C CA . MET A 1 1040 ? -7.480 -14.259 15.581 1.00 97.31 1040 MET A CA 1
ATOM 8003 C C . MET A 1 1040 ? -8.237 -14.241 14.247 1.00 97.31 1040 MET A C 1
ATOM 8005 O O . MET A 1 1040 ? -9.089 -15.100 14.010 1.00 97.31 1040 MET A O 1
ATOM 8009 N N . HIS A 1 1041 ? -7.937 -13.269 13.380 1.00 95.62 1041 HIS A N 1
ATOM 8010 C CA . HIS A 1 1041 ? -8.612 -13.122 12.094 1.00 95.62 1041 HIS A CA 1
ATOM 8011 C C . HIS A 1 1041 ? -8.193 -14.226 11.114 1.00 95.62 1041 HIS A C 1
ATOM 8013 O O . HIS A 1 1041 ? -9.055 -14.753 10.418 1.00 95.62 1041 HIS A O 1
ATOM 8019 N N . GLY A 1 1042 ? -6.936 -14.677 11.136 1.00 96.25 1042 GLY A N 1
ATOM 8020 C CA . GLY A 1 1042 ? -6.489 -15.828 10.354 1.00 96.25 1042 GLY A CA 1
ATOM 8021 C C . GLY A 1 1042 ? -7.211 -17.119 10.731 1.00 96.25 1042 GLY A C 1
ATOM 8022 O O . GLY A 1 1042 ? -7.705 -17.841 9.862 1.00 96.25 1042 GLY A O 1
ATOM 8023 N N . ALA A 1 1043 ? -7.388 -17.372 12.034 1.00 98.31 1043 ALA A N 1
ATOM 8024 C CA . ALA A 1 1043 ? -8.224 -18.479 12.496 1.00 98.31 1043 ALA A CA 1
ATOM 8025 C C . ALA A 1 1043 ? -9.667 -18.349 11.980 1.00 98.31 1043 ALA A C 1
ATOM 8027 O O . ALA A 1 1043 ? -10.213 -19.318 11.458 1.00 98.31 1043 ALA A O 1
ATOM 8028 N N . PHE A 1 1044 ? -10.275 -17.166 12.085 1.00 98.06 1044 PHE A N 1
ATOM 8029 C CA . PHE A 1 1044 ? -11.631 -16.917 11.590 1.00 98.06 1044 PHE A CA 1
ATOM 8030 C C . PHE A 1 1044 ? -11.761 -17.190 10.080 1.00 98.06 1044 PHE A C 1
ATOM 8032 O O . PHE A 1 1044 ? -12.624 -17.971 9.680 1.00 98.06 1044 PHE A O 1
ATOM 8039 N N . ILE A 1 1045 ? -10.860 -16.634 9.262 1.00 95.94 1045 ILE A N 1
ATOM 8040 C CA . ILE A 1 1045 ? -10.839 -16.791 7.797 1.00 95.94 1045 ILE A CA 1
ATOM 8041 C C . ILE A 1 1045 ? -10.645 -18.256 7.400 1.00 95.94 1045 ILE A C 1
ATOM 8043 O O . ILE A 1 1045 ? -11.391 -18.762 6.566 1.00 95.94 1045 ILE A O 1
ATOM 8047 N N . SER A 1 1046 ? -9.720 -18.978 8.043 1.00 98.06 1046 SER A N 1
ATOM 8048 C CA . SER A 1 1046 ? -9.516 -20.408 7.761 1.00 98.06 1046 SER A CA 1
ATOM 8049 C C . SER A 1 1046 ? -10.777 -21.248 8.013 1.00 98.06 1046 SER A C 1
ATOM 8051 O O . SER A 1 1046 ? -11.026 -22.223 7.310 1.00 98.06 1046 SER A O 1
ATOM 8053 N N . GLY A 1 1047 ? -11.616 -20.855 8.980 1.00 98.25 1047 GLY A N 1
ATOM 8054 C CA . GLY A 1 1047 ? -12.909 -21.495 9.218 1.00 98.25 1047 GLY A CA 1
ATOM 8055 C C . GLY A 1 1047 ? -13.910 -21.257 8.085 1.00 98.25 1047 GLY A C 1
ATOM 8056 O O . GLY A 1 1047 ? -14.606 -22.187 7.676 1.00 98.25 1047 GLY A O 1
ATOM 8057 N N . LEU A 1 1048 ? -13.962 -20.032 7.553 1.00 97.12 1048 LEU A N 1
ATOM 8058 C CA . LEU A 1 1048 ? -14.793 -19.698 6.390 1.00 97.12 1048 LEU A CA 1
ATOM 8059 C C . LEU A 1 1048 ? -14.333 -20.466 5.141 1.00 97.12 1048 LEU A C 1
ATOM 8061 O O . LEU A 1 1048 ? -15.163 -21.080 4.469 1.00 97.12 1048 LEU A O 1
ATOM 8065 N N . ARG A 1 1049 ? -13.013 -20.519 4.907 1.00 95.81 1049 ARG A N 1
ATOM 8066 C CA . ARG A 1 1049 ? -12.386 -21.287 3.821 1.00 95.81 1049 ARG A CA 1
ATOM 8067 C C . ARG A 1 1049 ? -12.808 -22.755 3.857 1.00 95.81 1049 ARG A C 1
ATOM 8069 O O . ARG A 1 1049 ? -13.321 -23.280 2.871 1.00 95.81 1049 ARG A O 1
ATOM 8076 N N . GLU A 1 1050 ? -12.662 -23.418 5.007 1.00 97.88 1050 GLU A N 1
ATOM 8077 C CA . GLU A 1 1050 ? -13.018 -24.837 5.106 1.00 97.88 1050 GLU A CA 1
ATOM 8078 C C . GLU A 1 1050 ? -14.526 -25.092 5.007 1.00 97.88 1050 GLU A C 1
ATOM 8080 O O . GLU A 1 1050 ? -14.928 -26.130 4.483 1.00 97.88 1050 GLU A O 1
ATOM 8085 N N . ALA A 1 1051 ? -15.387 -24.160 5.432 1.00 97.06 1051 ALA A N 1
ATOM 8086 C CA . ALA A 1 1051 ? -16.827 -24.282 5.192 1.00 97.06 1051 ALA A CA 1
ATOM 8087 C C . ALA A 1 1051 ? -17.167 -24.276 3.687 1.00 97.06 1051 ALA A C 1
ATOM 8089 O O . ALA A 1 1051 ? -18.012 -25.065 3.240 1.00 97.06 1051 ALA A O 1
ATOM 8090 N N . GLY A 1 1052 ? -16.475 -23.443 2.902 1.00 94.31 1052 GLY A N 1
ATOM 8091 C CA . GLY A 1 1052 ? -16.544 -23.445 1.440 1.00 94.31 1052 GLY A CA 1
ATOM 8092 C C . GLY A 1 1052 ? -16.077 -24.777 0.845 1.00 94.31 1052 GLY A C 1
ATOM 8093 O O . GLY A 1 1052 ? -16.843 -25.444 0.143 1.00 94.31 1052 GLY A O 1
ATOM 8094 N N . ASN A 1 1053 ? -14.878 -25.236 1.217 1.00 94.38 1053 ASN A N 1
ATOM 8095 C CA . ASN A 1 1053 ? -14.298 -26.501 0.739 1.00 94.38 1053 ASN A CA 1
ATOM 8096 C C . ASN A 1 1053 ? -15.176 -27.721 1.061 1.00 94.38 1053 ASN A C 1
ATOM 8098 O O . ASN A 1 1053 ? -15.433 -28.569 0.201 1.00 94.38 1053 ASN A O 1
ATOM 8102 N N . ILE A 1 1054 ? -15.704 -27.799 2.284 1.00 96.31 1054 ILE A N 1
ATOM 8103 C CA . ILE A 1 1054 ? -16.645 -28.846 2.710 1.00 96.31 1054 ILE A CA 1
ATOM 8104 C C . ILE A 1 1054 ? -17.895 -28.841 1.827 1.00 96.31 1054 ILE A C 1
ATOM 8106 O O . ILE A 1 1054 ? -18.374 -29.901 1.411 1.00 96.31 1054 ILE A O 1
ATOM 8110 N N . THR A 1 1055 ? -18.406 -27.655 1.494 1.00 93.94 1055 THR A N 1
ATOM 8111 C CA . THR A 1 1055 ? -19.576 -27.501 0.626 1.00 93.94 1055 THR A CA 1
ATOM 8112 C C . THR A 1 1055 ? -19.295 -27.983 -0.794 1.00 93.94 1055 THR A C 1
ATOM 8114 O O . THR A 1 1055 ? -20.109 -28.726 -1.352 1.00 93.94 1055 THR A O 1
ATOM 8117 N N . LEU A 1 1056 ? -18.131 -27.641 -1.354 1.00 90.69 1056 LEU A N 1
ATOM 8118 C CA . LEU A 1 1056 ? -17.687 -28.110 -2.669 1.00 90.69 1056 LEU A CA 1
ATOM 8119 C C . LEU A 1 1056 ? -17.599 -29.642 -2.718 1.00 90.69 1056 LEU A C 1
ATOM 8121 O O . LEU A 1 1056 ? -18.210 -30.274 -3.585 1.00 90.69 1056 LEU A O 1
ATOM 8125 N N . HIS A 1 1057 ? -16.936 -30.264 -1.740 1.00 92.25 1057 HIS A N 1
ATOM 8126 C CA . HIS A 1 1057 ? -16.823 -31.724 -1.668 1.00 92.25 1057 HIS A CA 1
ATOM 8127 C C . HIS A 1 1057 ? -18.174 -32.421 -1.443 1.00 92.25 1057 HIS A C 1
ATOM 8129 O O . HIS A 1 1057 ? -18.431 -33.481 -2.026 1.00 92.25 1057 HIS A O 1
ATOM 8135 N N . ALA A 1 1058 ? -19.066 -31.842 -0.634 1.00 92.00 1058 ALA A N 1
ATOM 8136 C CA . ALA A 1 1058 ? -20.416 -32.365 -0.441 1.00 92.00 1058 ALA A CA 1
ATOM 8137 C C . ALA A 1 1058 ? -21.230 -32.338 -1.745 1.00 92.00 1058 ALA A C 1
ATOM 8139 O O . ALA A 1 1058 ? -21.848 -33.341 -2.109 1.00 92.00 1058 ALA A O 1
ATOM 8140 N N . ASN A 1 1059 ? -21.187 -31.222 -2.477 1.00 89.69 1059 ASN A N 1
ATOM 8141 C CA . ASN A 1 1059 ? -21.884 -31.068 -3.753 1.00 89.69 1059 ASN A CA 1
ATOM 8142 C C . ASN A 1 1059 ? -21.331 -32.034 -4.818 1.00 89.69 1059 ASN A C 1
ATOM 8144 O O . ASN A 1 1059 ? -22.109 -32.672 -5.535 1.00 89.69 1059 ASN A O 1
ATOM 8148 N N . ALA A 1 1060 ? -20.005 -32.203 -4.883 1.00 87.19 1060 ALA A N 1
ATOM 8149 C CA . ALA A 1 1060 ? -19.341 -33.143 -5.788 1.00 87.19 1060 ALA A CA 1
ATOM 8150 C C . ALA A 1 1060 ? -19.719 -34.609 -5.494 1.00 87.19 1060 ALA A C 1
ATOM 8152 O O . ALA A 1 1060 ? -19.934 -35.406 -6.410 1.00 87.19 1060 ALA A O 1
ATOM 8153 N N . ARG A 1 1061 ? -19.860 -34.986 -4.216 1.00 86.00 1061 ARG A N 1
ATOM 8154 C CA . ARG A 1 1061 ? -20.354 -36.322 -3.834 1.00 86.00 1061 ARG A CA 1
ATOM 8155 C C . ARG A 1 1061 ? -21.831 -36.520 -4.168 1.00 86.00 1061 ARG A C 1
ATOM 8157 O O . ARG A 1 1061 ? -22.201 -37.578 -4.674 1.00 86.00 1061 ARG A O 1
ATOM 8164 N N . ALA A 1 1062 ? -22.669 -35.512 -3.934 1.00 82.00 1062 ALA A N 1
ATOM 8165 C CA . ALA A 1 1062 ? -24.094 -35.585 -4.250 1.00 82.00 1062 ALA A CA 1
ATOM 8166 C C . ALA A 1 1062 ? -24.352 -35.730 -5.762 1.00 82.00 1062 ALA A C 1
ATOM 8168 O O . ALA A 1 1062 ? -25.256 -36.462 -6.165 1.00 82.00 1062 ALA A O 1
ATOM 8169 N N . THR A 1 1063 ? -23.545 -35.078 -6.606 1.00 76.44 1063 THR A N 1
ATOM 8170 C CA . THR A 1 1063 ? -23.607 -35.227 -8.070 1.00 76.44 1063 THR A CA 1
ATOM 8171 C C . THR A 1 1063 ? -23.124 -36.601 -8.530 1.00 76.44 1063 THR A C 1
ATOM 8173 O O . THR A 1 1063 ? -23.837 -37.236 -9.304 1.00 76.44 1063 THR A O 1
ATOM 8176 N N . LYS A 1 1064 ? -22.011 -37.127 -7.996 1.00 65.62 1064 LYS A N 1
ATOM 8177 C CA . LYS A 1 1064 ? -21.573 -38.514 -8.269 1.00 65.62 1064 LYS A CA 1
ATOM 8178 C C . LYS A 1 1064 ? -22.647 -39.548 -7.899 1.00 65.62 1064 LYS A C 1
ATOM 8180 O O . LYS A 1 1064 ? -22.977 -40.396 -8.716 1.00 65.62 1064 LYS A O 1
ATOM 8185 N N . SER A 1 1065 ? -23.286 -39.411 -6.733 1.00 55.88 1065 SER A N 1
ATOM 8186 C CA . SER A 1 1065 ? -24.365 -40.318 -6.299 1.00 55.88 1065 SER A CA 1
ATOM 8187 C C . SER A 1 1065 ? -25.644 -40.217 -7.153 1.00 55.88 1065 SER A C 1
ATOM 8189 O O . SER A 1 1065 ? -26.374 -41.200 -7.289 1.00 55.88 1065 SER A O 1
ATOM 8191 N N . LYS A 1 1066 ? -25.925 -39.050 -7.761 1.00 48.72 1066 LYS A N 1
ATOM 8192 C CA . LYS A 1 1066 ? -27.009 -38.895 -8.751 1.00 48.72 1066 LYS A CA 1
ATOM 8193 C C . LYS A 1 1066 ? -26.666 -39.552 -10.090 1.00 48.72 1066 LYS A C 1
ATOM 8195 O O . LYS A 1 1066 ? -27.555 -40.146 -10.690 1.00 48.72 1066 LYS A O 1
ATOM 8200 N N . VAL A 1 1067 ? -25.405 -39.481 -10.521 1.00 43.91 1067 VAL A N 1
ATOM 8201 C CA . VAL A 1 1067 ? -24.917 -40.155 -11.735 1.00 43.91 1067 VAL A CA 1
ATOM 8202 C C . VAL A 1 1067 ? -24.908 -41.674 -11.544 1.00 43.91 1067 VAL A C 1
ATOM 8204 O O . VAL A 1 1067 ? -25.375 -42.370 -12.428 1.00 43.91 1067 VAL A O 1
ATOM 8207 N N . ASP A 1 1068 ? -24.542 -42.206 -10.373 1.00 37.25 1068 ASP A N 1
ATOM 8208 C CA . ASP A 1 1068 ? -24.604 -43.655 -10.085 1.00 37.25 1068 ASP A CA 1
ATOM 8209 C C . ASP A 1 1068 ? -26.038 -44.236 -10.044 1.00 37.25 1068 ASP A C 1
ATOM 8211 O O . ASP A 1 1068 ? -26.220 -45.454 -10.060 1.00 37.25 1068 ASP A O 1
ATOM 8215 N N . LYS A 1 1069 ? -27.081 -43.389 -10.036 1.00 32.91 1069 LYS A N 1
ATOM 8216 C CA . LYS A 1 1069 ? -28.498 -43.798 -10.156 1.00 32.91 1069 LYS A CA 1
ATOM 8217 C C . LYS A 1 1069 ? -29.040 -43.769 -11.594 1.00 32.91 1069 LYS A C 1
ATOM 8219 O O . LYS A 1 1069 ? -30.214 -44.067 -11.808 1.00 32.91 1069 LYS A O 1
ATOM 8224 N N . SER A 1 1070 ? -28.191 -43.482 -12.579 1.00 28.86 1070 SER A N 1
ATOM 8225 C CA . SER A 1 1070 ? -28.465 -43.578 -14.017 1.00 28.86 1070 SER A CA 1
ATOM 8226 C C . SER A 1 1070 ? -27.264 -44.247 -14.703 1.00 28.86 1070 SER A C 1
ATOM 8228 O O . SER A 1 1070 ? -26.150 -43.753 -14.570 1.00 28.86 1070 SER A O 1
ATOM 8230 N N . PRO A 1 1071 ? -27.403 -45.373 -15.416 1.00 34.06 1071 PRO A N 1
ATOM 8231 C CA . PRO A 1 1071 ? -26.227 -46.132 -15.814 1.00 34.06 1071 PRO A CA 1
ATOM 8232 C C . PRO A 1 1071 ? -25.499 -45.451 -16.978 1.00 34.06 1071 PRO A C 1
ATOM 8234 O O . PRO A 1 1071 ? -25.933 -45.533 -18.122 1.00 34.06 1071 PRO A O 1
ATOM 8237 N N . SER A 1 1072 ? -24.348 -44.842 -16.697 1.00 34.12 1072 SER A N 1
ATOM 8238 C CA . SER A 1 1072 ? -23.243 -44.759 -17.658 1.00 34.12 1072 SER A CA 1
ATOM 8239 C C . SER A 1 1072 ? -21.910 -44.593 -16.923 1.00 34.12 1072 SER A C 1
ATOM 8241 O O . SER A 1 1072 ? -21.347 -43.503 -16.821 1.00 34.12 1072 SER A O 1
ATOM 8243 N N . SER A 1 1073 ? -21.398 -45.706 -16.398 1.00 45.41 1073 SER A N 1
ATOM 8244 C CA . SER A 1 1073 ? -19.997 -45.849 -16.005 1.00 45.41 1073 SER A CA 1
ATOM 8245 C C . SER A 1 1073 ? -19.121 -45.760 -17.254 1.00 45.41 1073 SER A C 1
ATOM 8247 O O . SER A 1 1073 ? -19.298 -46.588 -18.141 1.00 45.41 1073 SER A O 1
ATOM 8249 N N . ASN A 1 1074 ? -18.170 -44.826 -17.343 1.00 50.28 1074 ASN A N 1
ATOM 8250 C CA . ASN A 1 1074 ? -17.100 -44.964 -18.346 1.00 50.28 1074 ASN A CA 1
ATOM 8251 C C . ASN A 1 1074 ? -15.752 -44.308 -17.997 1.00 50.28 1074 ASN A C 1
ATOM 8253 O O . ASN A 1 1074 ? -14.741 -44.728 -18.550 1.00 50.28 1074 ASN A O 1
ATOM 8257 N N . SER A 1 1075 ? -15.650 -43.367 -17.047 1.00 45.41 1075 SER A N 1
ATOM 8258 C CA . SER A 1 1075 ? -14.357 -42.679 -16.839 1.00 45.41 1075 SER A CA 1
ATOM 8259 C C . SER A 1 1075 ? -13.310 -43.504 -16.065 1.00 45.41 1075 SER A C 1
ATOM 8261 O O . SER A 1 1075 ? -12.130 -43.472 -16.411 1.00 45.41 1075 SER A O 1
ATOM 8263 N N . GLN A 1 1076 ? -13.710 -44.313 -15.072 1.00 49.84 1076 GLN A N 1
ATOM 8264 C CA . GLN A 1 1076 ? -12.784 -45.213 -14.355 1.00 49.84 1076 GLN A CA 1
ATOM 8265 C C . GLN A 1 1076 ? -12.383 -46.452 -15.176 1.00 49.84 1076 GLN A C 1
ATOM 8267 O O . GLN A 1 1076 ? -11.273 -46.958 -15.020 1.00 49.84 1076 GLN A O 1
ATOM 8272 N N . VAL A 1 1077 ? -13.236 -46.900 -16.102 1.00 55.75 1077 VAL A N 1
ATOM 8273 C CA . VAL A 1 1077 ? -12.979 -48.061 -16.970 1.00 55.75 1077 VAL A CA 1
ATOM 8274 C C . VAL A 1 1077 ? -11.916 -47.730 -18.032 1.00 55.75 1077 VAL A C 1
ATOM 8276 O O . VAL A 1 1077 ? -10.991 -48.514 -18.244 1.00 55.75 1077 VAL A O 1
ATOM 8279 N N . CYS A 1 1078 ? -11.949 -46.530 -18.623 1.00 57.22 1078 CYS A N 1
ATOM 8280 C CA . CYS A 1 1078 ? -10.996 -46.119 -19.662 1.00 57.22 1078 CYS A CA 1
ATOM 8281 C C . CYS A 1 1078 ? -9.552 -45.908 -19.166 1.00 57.22 1078 CYS A C 1
ATOM 8283 O O . CYS A 1 1078 ? -8.623 -45.927 -19.974 1.00 57.22 1078 CYS A O 1
ATOM 8285 N N . ALA A 1 1079 ? -9.322 -45.692 -17.865 1.00 57.81 1079 ALA A N 1
ATOM 8286 C CA . ALA A 1 1079 ? -7.971 -45.546 -17.312 1.00 57.81 1079 ALA A CA 1
ATOM 8287 C C . ALA A 1 1079 ? -7.235 -46.895 -17.211 1.00 57.81 1079 ALA A C 1
ATOM 8289 O O . ALA A 1 1079 ? -6.079 -46.992 -17.623 1.00 57.81 1079 ALA A O 1
ATOM 8290 N N . ALA A 1 1080 ? -7.922 -47.938 -16.732 1.00 65.62 1080 ALA A N 1
ATOM 8291 C CA . ALA A 1 1080 ? -7.386 -49.299 -16.683 1.00 65.62 1080 ALA A CA 1
ATOM 8292 C C . ALA A 1 1080 ? -7.161 -49.863 -18.096 1.00 65.62 1080 ALA A C 1
ATOM 8294 O O . ALA A 1 1080 ? -6.097 -50.403 -18.386 1.00 65.62 1080 ALA A O 1
ATOM 8295 N N . ILE A 1 1081 ? -8.120 -49.634 -19.002 1.00 73.06 1081 ILE A N 1
ATOM 8296 C CA . ILE A 1 1081 ? -8.020 -50.040 -20.410 1.00 73.06 1081 ILE A CA 1
ATOM 8297 C C . ILE A 1 1081 ? -6.786 -49.441 -21.081 1.00 73.06 1081 ILE A C 1
ATOM 8299 O O . ILE A 1 1081 ? -6.068 -50.145 -21.783 1.00 73.06 1081 ILE A O 1
ATOM 8303 N N . LEU A 1 1082 ? -6.519 -48.149 -20.873 1.00 78.12 1082 LEU A N 1
ATOM 8304 C CA . LEU A 1 1082 ? -5.383 -47.499 -21.518 1.00 78.12 1082 LEU A CA 1
ATOM 8305 C C . LEU A 1 1082 ? -4.044 -48.093 -21.064 1.00 78.12 1082 LEU A C 1
ATOM 8307 O O . LEU A 1 1082 ? -3.141 -48.268 -21.881 1.00 78.12 1082 LEU A O 1
ATOM 8311 N N . MET A 1 1083 ? -3.919 -48.425 -19.776 1.00 74.88 1083 MET A N 1
ATOM 8312 C CA . MET A 1 1083 ? -2.717 -49.081 -19.260 1.00 74.88 1083 MET A CA 1
ATOM 8313 C C . MET A 1 1083 ? -2.517 -50.472 -19.863 1.00 74.88 1083 MET A C 1
ATOM 8315 O O . MET A 1 1083 ? -1.387 -50.813 -20.210 1.00 74.88 1083 MET A O 1
ATOM 8319 N N . ASP A 1 1084 ? -3.590 -51.243 -20.045 1.00 76.81 1084 ASP A N 1
ATOM 8320 C CA . ASP A 1 1084 ? -3.522 -52.549 -20.707 1.00 76.81 1084 ASP A CA 1
ATOM 8321 C C . ASP A 1 1084 ? -3.160 -52.425 -22.192 1.00 76.81 1084 ASP A C 1
ATOM 8323 O O . ASP A 1 1084 ? -2.298 -53.157 -22.677 1.00 76.81 1084 ASP A O 1
ATOM 8327 N N . LEU A 1 1085 ? -3.732 -51.449 -22.903 1.00 81.19 1085 LEU A N 1
ATOM 8328 C CA . LEU A 1 1085 ? -3.425 -51.187 -24.310 1.00 81.19 1085 LEU A CA 1
ATOM 8329 C C . LEU A 1 1085 ? -1.930 -50.880 -24.523 1.00 81.19 1085 LEU A C 1
ATOM 8331 O O . LEU A 1 1085 ? -1.317 -51.414 -25.449 1.00 81.19 1085 LEU A O 1
ATOM 8335 N N . PHE A 1 1086 ? -1.310 -50.094 -23.634 1.00 83.56 1086 PHE A N 1
ATOM 8336 C CA . PHE A 1 1086 ? 0.123 -49.767 -23.696 1.00 83.56 1086 PHE A CA 1
ATOM 8337 C C . PHE A 1 1086 ? 1.064 -50.867 -23.186 1.00 83.56 1086 PHE A C 1
ATOM 8339 O O . PHE A 1 1086 ? 2.277 -50.657 -23.213 1.00 83.56 1086 PHE A O 1
ATOM 8346 N N . ARG A 1 1087 ? 0.560 -52.042 -22.773 1.00 80.06 1087 ARG A N 1
ATOM 8347 C CA . ARG A 1 1087 ? 1.415 -53.229 -22.575 1.00 80.06 1087 ARG A CA 1
ATOM 8348 C C . ARG A 1 1087 ? 1.943 -53.790 -23.897 1.00 80.06 1087 ARG A C 1
ATOM 8350 O O . ARG A 1 1087 ? 2.990 -54.427 -23.897 1.00 80.06 1087 ARG A O 1
ATOM 8357 N N . GLN A 1 1088 ? 1.226 -53.563 -25.000 1.00 79.06 1088 GLN A N 1
ATOM 8358 C CA . GLN A 1 1088 ? 1.637 -53.922 -26.361 1.00 79.06 1088 GLN A CA 1
ATOM 8359 C C . GLN A 1 1088 ? 1.390 -52.730 -27.307 1.00 79.06 1088 GLN A C 1
ATOM 8361 O O . GLN A 1 1088 ? 0.335 -52.654 -27.954 1.00 79.06 1088 GLN A O 1
ATOM 8366 N N . PRO A 1 1089 ? 2.312 -51.748 -27.350 1.00 86.38 1089 PRO A N 1
ATOM 8367 C CA . PRO A 1 1089 ? 2.202 -50.623 -28.273 1.00 86.38 1089 PRO A CA 1
ATOM 8368 C C . PRO A 1 1089 ? 2.392 -51.078 -29.728 1.00 86.38 1089 PRO A C 1
ATOM 8370 O O . PRO A 1 1089 ? 3.129 -52.023 -29.998 1.00 86.38 1089 PRO A O 1
ATOM 8373 N N . ASP A 1 1090 ? 1.745 -50.394 -30.675 1.00 84.56 1090 ASP A N 1
ATOM 8374 C CA . ASP A 1 1090 ? 1.916 -50.674 -32.112 1.00 84.56 1090 ASP A CA 1
ATOM 8375 C C . ASP A 1 1090 ? 3.253 -50.149 -32.646 1.00 84.56 1090 ASP A C 1
ATOM 8377 O O . ASP A 1 1090 ? 3.781 -50.645 -33.643 1.00 84.56 1090 ASP A O 1
ATOM 8381 N N . LEU A 1 1091 ? 3.789 -49.110 -32.004 1.00 85.88 1091 LEU A N 1
ATOM 8382 C CA . LEU A 1 1091 ? 5.058 -48.504 -32.366 1.00 85.88 1091 LEU A CA 1
ATOM 8383 C C . LEU A 1 1091 ? 5.778 -48.008 -31.114 1.00 85.88 1091 LEU A C 1
ATOM 8385 O O . LEU A 1 1091 ? 5.176 -47.347 -30.272 1.00 85.88 1091 LEU A O 1
ATOM 8389 N N . GLU A 1 1092 ? 7.071 -48.294 -31.008 1.00 87.75 1092 GLU A N 1
ATOM 8390 C CA . GLU A 1 1092 ? 7.888 -47.880 -29.868 1.00 87.75 1092 GLU A CA 1
ATOM 8391 C C . GLU A 1 1092 ? 9.267 -47.410 -30.343 1.00 87.75 1092 GLU A C 1
ATOM 8393 O O . GLU A 1 1092 ? 9.913 -48.067 -31.166 1.00 87.75 1092 GLU A O 1
ATOM 8398 N N . PHE A 1 1093 ? 9.704 -46.246 -29.864 1.00 86.06 1093 PHE A N 1
ATOM 8399 C CA . PHE A 1 1093 ? 11.017 -45.679 -30.164 1.00 86.06 1093 PHE A CA 1
ATOM 8400 C C . PHE A 1 1093 ? 11.455 -44.725 -29.049 1.00 86.06 1093 PHE A C 1
ATOM 8402 O O . PHE A 1 1093 ? 10.766 -43.762 -28.730 1.00 86.06 1093 PHE A O 1
ATOM 8409 N N . GLY A 1 1094 ? 12.624 -44.977 -28.456 1.00 84.25 1094 GLY A N 1
ATOM 8410 C CA . GLY A 1 1094 ? 13.084 -44.200 -27.301 1.00 84.25 1094 GLY A CA 1
ATOM 8411 C C . GLY A 1 1094 ? 12.104 -44.304 -26.128 1.00 84.25 1094 GLY A C 1
ATOM 8412 O O . GLY A 1 1094 ? 11.688 -45.401 -25.770 1.00 84.25 1094 GLY A O 1
ATOM 8413 N N . SER A 1 1095 ? 11.731 -43.161 -25.559 1.00 85.25 1095 SER A N 1
ATOM 8414 C CA . SER A 1 1095 ? 10.715 -42.996 -24.505 1.00 85.25 1095 SER A CA 1
ATOM 8415 C C . SER A 1 1095 ? 9.270 -42.880 -25.019 1.00 85.25 1095 SER A C 1
ATOM 8417 O O . SER A 1 1095 ? 8.360 -42.612 -24.233 1.00 85.25 1095 SER A O 1
ATOM 8419 N N . PHE A 1 1096 ? 9.036 -43.077 -26.319 1.00 90.31 1096 PHE A N 1
ATOM 8420 C CA . PHE A 1 1096 ? 7.740 -42.892 -26.969 1.00 90.31 1096 PHE A CA 1
ATOM 8421 C C . PHE A 1 1096 ? 7.103 -44.247 -27.300 1.00 90.31 1096 PHE A C 1
ATOM 8423 O O . PHE A 1 1096 ? 7.721 -45.095 -27.947 1.00 90.31 1096 PHE A O 1
ATOM 8430 N N . SER A 1 1097 ? 5.842 -44.433 -26.913 1.00 91.56 1097 SER A N 1
ATOM 8431 C CA . SER A 1 1097 ? 5.016 -45.586 -27.291 1.00 91.56 1097 SER A CA 1
ATOM 8432 C C . SER A 1 1097 ? 3.714 -45.101 -27.923 1.00 91.56 1097 SER A C 1
ATOM 8434 O O . SER A 1 1097 ? 3.043 -44.245 -27.354 1.00 91.56 1097 SER A O 1
ATOM 8436 N N . VAL A 1 1098 ? 3.318 -45.655 -29.066 1.00 89.75 1098 VAL A N 1
ATOM 8437 C CA . VAL A 1 1098 ? 2.116 -45.246 -29.810 1.00 89.75 1098 VAL A CA 1
ATOM 8438 C C . VAL A 1 1098 ? 1.185 -46.432 -30.023 1.00 89.75 1098 VAL A C 1
ATOM 8440 O O . VAL A 1 1098 ? 1.632 -47.554 -30.263 1.00 89.75 1098 VAL A O 1
ATOM 8443 N N . ILE A 1 1099 ? -0.116 -46.162 -29.970 1.00 89.88 1099 ILE A N 1
ATOM 8444 C CA . ILE A 1 1099 ? -1.178 -47.095 -30.348 1.00 89.88 1099 ILE A CA 1
ATOM 8445 C C . ILE A 1 1099 ? -2.066 -46.431 -31.393 1.00 89.88 1099 ILE A C 1
ATOM 8447 O O . ILE A 1 1099 ? -2.488 -45.291 -31.205 1.00 89.88 1099 ILE A O 1
ATOM 8451 N N . PHE A 1 1100 ? -2.351 -47.131 -32.485 1.00 86.38 1100 PHE A N 1
ATOM 8452 C CA . PHE A 1 1100 ? -3.177 -46.645 -33.585 1.00 86.38 1100 PHE A CA 1
ATOM 8453 C C . PHE A 1 1100 ? -4.628 -47.115 -33.438 1.00 86.38 1100 PHE A C 1
ATOM 8455 O O . PHE A 1 1100 ? -4.884 -48.262 -33.082 1.00 86.38 1100 PHE A O 1
ATOM 8462 N N . GLY A 1 1101 ? -5.579 -46.241 -33.766 1.00 75.88 1101 GLY A N 1
ATOM 8463 C CA . GLY A 1 1101 ? -6.976 -46.608 -33.993 1.00 75.88 1101 GLY A CA 1
ATOM 8464 C C . GLY A 1 1101 ? -7.213 -47.047 -35.436 1.00 75.88 1101 GLY A C 1
ATOM 8465 O O . GLY A 1 1101 ? -6.843 -46.332 -36.371 1.00 75.88 1101 GLY A O 1
ATOM 8466 N N . GLY A 1 1102 ? -7.847 -48.206 -35.630 1.00 66.12 1102 GLY A N 1
ATOM 8467 C CA . GLY A 1 1102 ? -8.192 -48.749 -36.940 1.00 66.12 1102 GLY A CA 1
ATOM 8468 C C . GLY A 1 1102 ? -7.127 -49.682 -37.527 1.00 66.12 1102 GLY A C 1
ATOM 8469 O O . GLY A 1 1102 ? -5.956 -49.324 -37.688 1.00 66.12 1102 GLY A O 1
ATOM 8470 N N . LYS A 1 1103 ? -7.551 -50.875 -37.974 1.00 57.00 1103 LYS A N 1
ATOM 8471 C CA . LYS A 1 1103 ? -6.713 -51.824 -38.747 1.00 57.00 1103 LYS A CA 1
ATOM 8472 C C . LYS A 1 1103 ? -6.344 -51.324 -40.160 1.00 57.00 1103 LYS A C 1
ATOM 8474 O O . LYS A 1 1103 ? -5.450 -51.888 -40.786 1.00 57.00 1103 LYS A O 1
ATOM 8479 N N . ALA A 1 1104 ? -6.993 -50.273 -40.669 1.00 58.47 1104 ALA A N 1
ATOM 8480 C CA . ALA A 1 1104 ? -6.756 -49.722 -42.007 1.00 58.47 1104 ALA A CA 1
ATOM 8481 C C . ALA A 1 1104 ? -5.548 -48.770 -42.041 1.00 58.47 1104 ALA A C 1
ATOM 8483 O O . ALA A 1 1104 ? -5.357 -47.981 -41.122 1.00 58.47 1104 ALA A O 1
ATOM 8484 N N . SER A 1 1105 ? -4.747 -48.808 -43.111 1.00 62.66 1105 SER A N 1
ATOM 8485 C CA . SER A 1 1105 ? -3.575 -47.946 -43.352 1.00 62.66 1105 SER A CA 1
ATOM 8486 C C . SER A 1 1105 ? -3.942 -46.492 -43.706 1.00 62.66 1105 SER A C 1
ATOM 8488 O O . SER A 1 1105 ? -3.345 -45.917 -44.614 1.00 62.66 1105 SER A O 1
ATOM 8490 N N . ASP A 1 1106 ? -4.940 -45.906 -43.039 1.00 74.62 1106 ASP A N 1
ATOM 8491 C CA . ASP A 1 1106 ? -5.330 -44.508 -43.241 1.00 74.62 1106 ASP A CA 1
ATOM 8492 C C . ASP A 1 1106 ? -4.319 -43.578 -42.533 1.00 74.62 1106 ASP A C 1
ATOM 8494 O O . ASP A 1 1106 ? -4.110 -43.708 -41.320 1.00 74.62 1106 ASP A O 1
ATOM 8498 N N . PRO A 1 1107 ? -3.669 -42.641 -43.253 1.00 72.44 1107 PRO A N 1
ATOM 8499 C CA . PRO A 1 1107 ? -2.762 -41.658 -42.660 1.00 72.44 1107 PRO A CA 1
ATOM 8500 C C . PRO A 1 1107 ? -3.423 -40.769 -41.594 1.00 72.44 1107 PRO A C 1
ATOM 8502 O O . PRO A 1 1107 ? -2.735 -40.303 -40.684 1.00 72.44 1107 PRO A O 1
ATOM 8505 N N . LYS A 1 1108 ? -4.744 -40.550 -41.684 1.00 77.56 1108 LYS A N 1
ATOM 8506 C CA . LYS A 1 1108 ? -5.513 -39.682 -40.777 1.00 77.56 1108 LYS A CA 1
ATOM 8507 C C . LYS A 1 1108 ? -6.085 -40.402 -39.556 1.00 77.56 1108 LYS A C 1
ATOM 8509 O O . LYS A 1 1108 ? -6.667 -39.739 -38.699 1.00 77.56 1108 LYS A O 1
ATOM 8514 N N . SER A 1 1109 ? -5.915 -41.721 -39.452 1.00 82.50 1109 SER A N 1
ATOM 8515 C CA . SER A 1 1109 ? -6.363 -42.486 -38.285 1.00 82.50 1109 SER A CA 1
ATOM 8516 C C . SER A 1 1109 ? -5.805 -41.900 -36.982 1.00 82.50 1109 SER A C 1
ATOM 8518 O O . SER A 1 1109 ? -4.604 -41.612 -36.925 1.00 82.50 1109 SER A O 1
ATOM 8520 N N . PRO A 1 1110 ? -6.629 -41.745 -35.929 1.00 84.94 1110 PRO A N 1
ATOM 8521 C CA . PRO A 1 1110 ? -6.166 -41.241 -34.646 1.00 84.94 1110 PRO A CA 1
ATOM 8522 C C . PRO A 1 1110 ? -5.221 -42.245 -33.982 1.00 84.94 1110 PRO A C 1
ATOM 8524 O O . PRO A 1 1110 ? -5.370 -43.460 -34.104 1.00 84.94 1110 PRO A O 1
ATOM 8527 N N . ALA A 1 1111 ? -4.247 -41.726 -33.255 1.00 87.38 1111 ALA A N 1
ATOM 8528 C CA . ALA A 1 1111 ? -3.233 -42.460 -32.531 1.00 87.38 1111 ALA A CA 1
ATOM 8529 C C . ALA A 1 1111 ? -3.077 -41.847 -31.139 1.00 87.38 1111 ALA A C 1
ATOM 8531 O O . ALA A 1 1111 ? -3.121 -40.626 -30.979 1.00 87.38 1111 ALA A O 1
ATOM 8532 N N . ILE A 1 1112 ? -2.874 -42.690 -30.133 1.00 89.44 1112 ILE A N 1
ATOM 8533 C CA . ILE A 1 1112 ? -2.562 -42.248 -28.775 1.00 89.44 1112 ILE A CA 1
ATOM 8534 C C . ILE A 1 1112 ? -1.070 -42.448 -28.561 1.00 89.44 1112 ILE A C 1
ATOM 8536 O O . ILE A 1 1112 ? -0.571 -43.570 -28.657 1.00 89.44 1112 ILE A O 1
ATOM 8540 N N . LEU A 1 1113 ? -0.367 -41.359 -28.261 1.00 90.94 1113 LEU A N 1
ATOM 8541 C CA . LEU A 1 1113 ? 1.046 -41.370 -27.904 1.00 90.94 1113 LEU A CA 1
ATOM 8542 C C . LEU A 1 1113 ? 1.187 -41.294 -26.379 1.00 90.94 1113 LEU A C 1
ATOM 8544 O O . LEU A 1 1113 ? 0.547 -40.462 -25.738 1.00 90.94 1113 LEU A O 1
ATOM 8548 N N . LYS A 1 1114 ? 2.055 -42.138 -25.818 1.00 90.75 1114 LYS A N 1
ATOM 8549 C CA . LYS A 1 1114 ? 2.547 -42.104 -24.437 1.00 90.75 1114 LYS A CA 1
ATOM 8550 C C . LYS A 1 1114 ? 4.038 -41.769 -24.455 1.00 90.75 1114 LYS A C 1
ATOM 8552 O O . LYS A 1 1114 ? 4.791 -42.402 -25.191 1.00 90.75 1114 LYS A O 1
ATOM 8557 N N . VAL A 1 1115 ? 4.455 -40.822 -23.620 1.00 87.88 1115 VAL A N 1
ATOM 8558 C CA . VAL A 1 1115 ? 5.863 -40.471 -23.397 1.00 87.88 1115 VAL A CA 1
ATOM 8559 C C . VAL A 1 1115 ? 6.230 -40.771 -21.949 1.00 87.88 1115 VAL A C 1
ATOM 8561 O O . VAL A 1 1115 ? 5.540 -40.331 -21.026 1.00 87.88 1115 VAL A O 1
ATOM 8564 N N . GLU A 1 1116 ? 7.300 -41.536 -21.752 1.00 83.56 1116 GLU A N 1
ATOM 8565 C CA . GLU A 1 1116 ? 7.854 -41.858 -20.437 1.00 83.56 1116 GLU A CA 1
ATOM 8566 C C . GLU A 1 1116 ? 8.978 -40.885 -20.063 1.00 83.56 1116 GLU A C 1
ATOM 8568 O O . GLU A 1 1116 ? 10.032 -40.845 -20.696 1.00 83.56 1116 GLU A O 1
ATOM 8573 N N . LEU A 1 1117 ? 8.775 -40.120 -18.993 1.00 70.31 1117 LEU A N 1
ATOM 8574 C CA . LEU A 1 1117 ? 9.742 -39.162 -18.469 1.00 70.31 1117 LEU A CA 1
ATOM 8575 C C . LEU A 1 1117 ? 10.344 -39.700 -17.160 1.00 70.31 1117 LEU A C 1
ATOM 8577 O O . LEU A 1 1117 ? 9.625 -40.046 -16.223 1.00 70.31 1117 LEU A O 1
ATOM 8581 N N . GLY A 1 1118 ? 11.680 -39.765 -17.097 1.00 59.00 1118 GLY A N 1
ATOM 8582 C CA . GLY A 1 1118 ? 12.425 -40.113 -15.875 1.00 59.00 1118 GLY A CA 1
ATOM 8583 C C . GLY A 1 1118 ? 12.851 -41.582 -15.705 1.00 59.00 1118 GLY A C 1
ATOM 8584 O O . GLY A 1 1118 ? 13.276 -41.956 -14.616 1.00 59.00 1118 GLY A O 1
ATOM 8585 N N . GLY A 1 1119 ? 12.777 -42.426 -16.743 1.00 50.88 1119 GLY A N 1
ATOM 8586 C CA . GLY A 1 1119 ? 13.242 -43.825 -16.689 1.00 50.88 1119 GLY A CA 1
ATOM 8587 C C . GLY A 1 1119 ? 14.772 -44.012 -16.837 1.00 50.88 1119 GLY A C 1
ATOM 8588 O O . GLY A 1 1119 ? 15.457 -43.154 -17.405 1.00 50.88 1119 GLY A O 1
ATOM 8589 N N . PRO A 1 1120 ? 15.354 -45.140 -16.366 1.00 40.97 1120 PRO A N 1
ATOM 8590 C CA . PRO A 1 1120 ? 16.782 -45.429 -16.521 1.00 40.97 1120 PRO A CA 1
ATOM 8591 C C . PRO A 1 1120 ? 17.161 -45.635 -17.999 1.00 40.97 1120 PRO A C 1
ATOM 8593 O O . PRO A 1 1120 ? 16.640 -46.519 -18.679 1.00 40.97 1120 PRO A O 1
ATOM 8596 N N . ARG A 1 1121 ? 18.115 -44.834 -18.498 1.00 43.72 1121 ARG A N 1
ATOM 8597 C CA . ARG A 1 1121 ? 18.622 -44.899 -19.883 1.00 43.72 1121 ARG A CA 1
ATOM 8598 C C . ARG A 1 1121 ? 19.183 -46.295 -20.204 1.00 43.72 1121 ARG A C 1
ATOM 8600 O O . ARG A 1 1121 ? 20.224 -46.681 -19.669 1.00 43.72 1121 ARG A O 1
ATOM 8607 N N . LYS A 1 1122 ? 18.556 -47.033 -21.132 1.00 38.88 1122 LYS A N 1
ATOM 8608 C CA . LYS A 1 1122 ? 19.176 -48.212 -21.768 1.00 38.88 1122 LYS A CA 1
ATOM 8609 C C . LYS A 1 1122 ? 20.391 -47.742 -22.578 1.00 38.88 1122 LYS A C 1
ATOM 8611 O O . LYS A 1 1122 ? 20.246 -47.025 -23.562 1.00 38.88 1122 LYS A O 1
ATOM 8616 N N . LYS A 1 1123 ? 21.599 -48.118 -22.141 1.00 31.42 1123 LYS A N 1
ATOM 8617 C CA . LYS A 1 1123 ? 22.861 -47.825 -22.839 1.00 31.42 1123 LYS A CA 1
ATOM 8618 C C . LYS A 1 1123 ? 22.901 -48.552 -24.188 1.00 31.42 1123 LYS A C 1
ATOM 8620 O O . LYS A 1 1123 ? 23.112 -49.761 -24.216 1.00 31.42 1123 LYS A O 1
ATOM 8625 N N . SER A 1 1124 ? 22.783 -47.819 -25.291 1.00 30.66 1124 SER A N 1
ATOM 8626 C CA . SER A 1 1124 ? 23.355 -48.225 -26.578 1.00 30.66 1124 SER A CA 1
ATOM 8627 C C . SER A 1 1124 ? 24.717 -47.549 -26.736 1.00 30.66 1124 SER A C 1
ATOM 8629 O O . SER A 1 1124 ? 24.832 -46.332 -26.608 1.00 30.66 1124 SER A O 1
ATOM 8631 N N . ALA A 1 1125 ? 25.750 -48.362 -26.937 1.00 33.97 1125 ALA A N 1
ATOM 8632 C CA . ALA A 1 1125 ? 27.128 -47.939 -27.126 1.00 33.97 1125 ALA A CA 1
ATOM 8633 C C . ALA A 1 1125 ? 27.345 -47.248 -28.485 1.00 33.97 1125 ALA A C 1
ATOM 8635 O O . ALA A 1 1125 ? 26.658 -47.593 -29.444 1.00 33.97 1125 ALA A O 1
ATOM 8636 N N . ILE A 1 1126 ? 28.372 -46.381 -28.520 1.00 31.16 1126 ILE A N 1
ATOM 8637 C CA . ILE A 1 1126 ? 29.191 -45.885 -29.653 1.00 31.16 1126 ILE A CA 1
ATOM 8638 C C . ILE A 1 1126 ? 29.218 -44.340 -29.737 1.00 31.16 1126 ILE A C 1
ATOM 8640 O O . ILE A 1 1126 ? 28.205 -43.718 -30.028 1.00 31.16 1126 ILE A O 1
ATOM 8644 N N . GLU A 1 1127 ? 30.418 -43.804 -29.436 1.00 30.30 1127 GLU A N 1
ATOM 8645 C CA . GLU A 1 1127 ? 31.101 -42.563 -29.895 1.00 30.30 1127 GLU A CA 1
ATOM 8646 C C . GLU A 1 1127 ? 30.308 -41.232 -29.863 1.00 30.30 1127 GLU A C 1
ATOM 8648 O O . GLU A 1 1127 ? 29.255 -41.098 -30.460 1.00 30.30 1127 GLU A O 1
ATOM 8653 N N . GLY A 1 1128 ? 30.700 -40.156 -29.170 1.00 34.38 1128 GLY A N 1
ATOM 8654 C CA . GLY A 1 1128 ? 32.025 -39.561 -28.995 1.00 34.38 1128 GLY A CA 1
ATOM 8655 C C . GLY A 1 1128 ? 32.117 -38.300 -29.866 1.00 34.38 1128 GLY A C 1
ATOM 8656 O O . GLY A 1 1128 ? 32.389 -38.456 -31.041 1.00 34.38 1128 GLY A O 1
ATOM 8657 N N . VAL A 1 1129 ? 31.868 -37.094 -29.317 1.00 29.52 1129 VAL A N 1
ATOM 8658 C CA . VAL A 1 1129 ? 32.315 -35.758 -29.807 1.00 29.52 1129 VAL A CA 1
ATOM 8659 C C . VAL A 1 1129 ? 31.904 -34.663 -28.793 1.00 29.52 1129 VAL A C 1
ATOM 8661 O O . VAL A 1 1129 ? 30.879 -34.766 -28.122 1.00 29.52 1129 VAL A O 1
ATOM 8664 N N . LYS A 1 1130 ? 32.775 -33.653 -28.653 1.00 34.53 1130 LYS A N 1
ATOM 8665 C CA . LYS A 1 1130 ? 32.746 -32.493 -27.737 1.00 34.53 1130 LYS A CA 1
ATOM 8666 C C . LYS A 1 1130 ? 31.496 -31.609 -27.898 1.00 34.53 1130 LYS A C 1
ATOM 8668 O O . LYS A 1 1130 ? 31.038 -31.413 -29.016 1.00 34.53 1130 LYS A O 1
ATOM 8673 N N . VAL A 1 1131 ? 31.020 -31.013 -26.797 1.00 30.17 1131 VAL A N 1
ATOM 8674 C CA . VAL A 1 1131 ? 29.901 -30.050 -26.777 1.00 30.17 1131 VAL A CA 1
ATOM 8675 C C . VAL A 1 1131 ? 30.364 -28.701 -26.222 1.00 30.17 1131 VAL A C 1
ATOM 8677 O O . VAL A 1 1131 ? 30.861 -28.626 -25.097 1.00 30.17 1131 VAL A O 1
ATOM 8680 N N . GLU A 1 1132 ? 30.179 -27.661 -27.036 1.00 29.02 1132 GLU A N 1
ATOM 8681 C CA . GLU A 1 1132 ? 30.259 -26.236 -26.700 1.00 29.02 1132 GLU A CA 1
ATOM 8682 C C . GLU A 1 1132 ? 29.035 -25.782 -25.883 1.00 29.02 1132 GLU A C 1
ATOM 8684 O O . GLU A 1 1132 ? 27.927 -26.301 -26.024 1.00 29.02 1132 GLU A O 1
ATOM 8689 N N . GLN A 1 1133 ? 29.248 -24.816 -24.989 1.00 27.97 1133 GLN A N 1
ATOM 8690 C CA . GLN A 1 1133 ? 28.259 -24.303 -24.042 1.00 27.97 1133 GLN A CA 1
ATOM 8691 C C . GLN A 1 1133 ? 27.335 -23.254 -24.679 1.00 27.97 1133 GLN A C 1
ATOM 8693 O O . GLN A 1 1133 ? 27.715 -22.097 -24.814 1.00 27.97 1133 GLN A O 1
ATOM 8698 N N . HIS A 1 1134 ? 26.077 -23.625 -24.930 1.00 29.83 1134 HIS A N 1
ATOM 8699 C CA . HIS A 1 1134 ? 24.949 -22.688 -24.933 1.00 29.83 1134 HIS A CA 1
ATOM 8700 C C . HIS A 1 1134 ? 24.168 -22.829 -23.617 1.00 29.83 1134 HIS A C 1
ATOM 8702 O O . HIS A 1 1134 ? 23.696 -23.913 -23.267 1.00 29.83 1134 HIS A O 1
ATOM 8708 N N . ARG A 1 1135 ? 24.059 -21.730 -22.859 1.00 32.06 1135 ARG A N 1
ATOM 8709 C CA . ARG A 1 1135 ? 23.242 -21.607 -21.642 1.00 32.06 1135 ARG A CA 1
ATOM 8710 C C . ARG A 1 1135 ? 21.894 -20.970 -21.995 1.00 32.06 1135 ARG A C 1
ATOM 8712 O O . ARG A 1 1135 ? 21.833 -19.766 -22.191 1.00 32.06 1135 ARG A O 1
ATOM 8719 N N . SER A 1 1136 ? 20.820 -21.756 -21.989 1.00 36.31 1136 SER A N 1
ATOM 8720 C CA . SER A 1 1136 ? 19.488 -21.293 -21.572 1.00 36.31 1136 SER A CA 1
ATOM 8721 C C . SER A 1 1136 ? 18.661 -22.488 -21.060 1.00 36.31 1136 SER A C 1
ATOM 8723 O O . SER A 1 1136 ? 18.862 -23.628 -21.476 1.00 36.31 1136 SER A O 1
ATOM 8725 N N . ASN A 1 1137 ? 17.821 -22.242 -20.051 1.00 34.59 1137 ASN A N 1
ATOM 8726 C CA . ASN A 1 1137 ? 16.778 -23.115 -19.478 1.00 34.59 1137 ASN A CA 1
ATOM 8727 C C . ASN A 1 1137 ? 17.147 -24.486 -18.875 1.00 34.59 1137 ASN A C 1
ATOM 8729 O O . ASN A 1 1137 ? 16.266 -25.206 -18.404 1.00 34.59 1137 ASN A O 1
ATOM 8733 N N . LYS A 1 1138 ? 18.432 -24.836 -18.767 1.00 35.25 1138 LYS A N 1
ATOM 8734 C CA . LYS A 1 1138 ? 18.847 -26.104 -18.139 1.00 35.25 1138 LYS A CA 1
ATOM 8735 C C . LYS A 1 1138 ? 18.701 -26.126 -16.609 1.00 35.25 1138 LYS A C 1
ATOM 8737 O O . LYS A 1 1138 ? 18.517 -27.200 -16.048 1.00 35.25 1138 LYS A O 1
ATOM 8742 N N . LEU A 1 1139 ? 18.745 -24.968 -15.940 1.00 35.62 1139 LEU A N 1
ATOM 8743 C CA . LEU A 1 1139 ? 18.734 -24.890 -14.471 1.00 35.62 1139 LEU A CA 1
ATOM 8744 C C . LEU A 1 1139 ? 17.352 -25.207 -13.878 1.00 35.62 1139 LEU A C 1
ATOM 8746 O O . LEU A 1 1139 ? 17.270 -25.986 -12.937 1.00 35.62 1139 LEU A O 1
ATOM 8750 N N . LEU A 1 1140 ? 16.273 -24.719 -14.501 1.00 36.06 1140 LEU A N 1
ATOM 8751 C CA . LEU A 1 1140 ? 14.896 -24.990 -14.067 1.00 36.06 1140 LEU A CA 1
ATOM 8752 C C . LEU A 1 1140 ? 14.535 -26.477 -14.233 1.00 36.06 1140 LEU A C 1
ATOM 8754 O O . LEU A 1 1140 ? 13.929 -27.088 -13.357 1.00 36.06 1140 LEU A O 1
ATOM 8758 N N . PHE A 1 1141 ? 14.980 -27.094 -15.335 1.00 36.53 1141 PHE A N 1
ATOM 8759 C CA . PHE A 1 1141 ? 14.768 -28.522 -15.584 1.00 36.53 1141 PHE A CA 1
ATOM 8760 C C . PHE A 1 1141 ? 15.668 -29.417 -14.721 1.00 36.53 1141 PHE A C 1
ATOM 8762 O O . PHE A 1 1141 ? 15.235 -30.494 -14.323 1.00 36.53 1141 PHE A O 1
ATOM 8769 N N . GLN A 1 1142 ? 16.888 -28.977 -14.384 1.00 35.94 1142 GLN A N 1
ATOM 8770 C CA . GLN A 1 1142 ? 17.774 -29.691 -13.457 1.00 35.94 1142 GLN A CA 1
ATOM 8771 C C . GLN A 1 1142 ? 17.320 -29.577 -11.997 1.00 35.94 1142 GLN A C 1
ATOM 8773 O O . GLN A 1 1142 ? 17.448 -30.560 -11.271 1.00 35.94 1142 GLN A O 1
ATOM 8778 N N . GLN A 1 1143 ? 16.742 -28.444 -11.586 1.00 35.12 1143 GLN A N 1
ATOM 8779 C CA . GLN A 1 1143 ? 16.124 -28.277 -10.265 1.00 35.12 1143 GLN A CA 1
ATOM 8780 C C . GLN A 1 1143 ? 14.841 -29.114 -10.130 1.00 35.12 1143 GLN A C 1
ATOM 8782 O O . GLN A 1 1143 ? 14.626 -29.744 -9.099 1.00 35.12 1143 GLN A O 1
ATOM 8787 N N . LEU A 1 1144 ? 14.041 -29.240 -11.196 1.00 34.62 1144 LEU A N 1
ATOM 8788 C CA . LEU A 1 1144 ? 12.901 -30.168 -11.220 1.00 34.62 1144 LEU A CA 1
ATOM 8789 C C . LEU A 1 1144 ? 13.340 -31.646 -11.236 1.00 34.62 1144 LEU A C 1
ATOM 8791 O O . LEU A 1 1144 ? 12.681 -32.492 -10.632 1.00 34.62 1144 LEU A O 1
ATOM 8795 N N . GLN A 1 1145 ? 14.468 -31.977 -11.876 1.00 34.69 1145 GLN A N 1
ATOM 8796 C CA . GLN A 1 1145 ? 15.008 -33.344 -11.904 1.00 34.69 1145 GLN A CA 1
ATOM 8797 C C . GLN A 1 1145 ? 15.696 -33.773 -10.602 1.00 34.69 1145 GLN A C 1
ATOM 8799 O O . GLN A 1 1145 ? 15.663 -34.961 -10.277 1.00 34.69 1145 GLN A O 1
ATOM 8804 N N . SER A 1 1146 ? 16.316 -32.857 -9.850 1.00 36.47 1146 SER A N 1
ATOM 8805 C CA . SER A 1 1146 ? 16.928 -33.199 -8.558 1.00 36.47 1146 SER A CA 1
ATOM 8806 C C . SER A 1 1146 ? 15.883 -33.415 -7.457 1.00 36.47 1146 SER A C 1
ATOM 8808 O O . SER A 1 1146 ? 16.130 -34.208 -6.551 1.00 36.47 1146 SER A O 1
ATOM 8810 N N . HIS A 1 1147 ? 14.693 -32.813 -7.582 1.00 38.00 1147 HIS A N 1
ATOM 8811 C CA . HIS A 1 1147 ? 13.595 -32.936 -6.615 1.00 38.00 1147 HIS A CA 1
ATOM 8812 C C . HIS A 1 1147 ? 12.738 -34.212 -6.745 1.00 38.00 1147 HIS A C 1
ATOM 8814 O O . HIS A 1 1147 ? 12.016 -34.554 -5.811 1.00 38.00 1147 HIS A O 1
ATOM 8820 N N . PHE A 1 1148 ? 12.821 -34.941 -7.867 1.00 36.56 1148 PHE A N 1
ATOM 8821 C CA . PHE A 1 1148 ? 11.948 -36.089 -8.180 1.00 36.56 1148 PHE A CA 1
ATOM 8822 C C . PHE A 1 1148 ? 12.651 -37.455 -8.220 1.00 36.56 1148 PHE A C 1
ATOM 8824 O O . PHE A 1 1148 ? 12.059 -38.457 -8.626 1.00 36.56 1148 PHE A O 1
ATOM 8831 N N . ASN A 1 1149 ? 13.899 -37.549 -7.760 1.00 34.75 1149 ASN A N 1
ATOM 8832 C CA . ASN A 1 1149 ? 14.621 -38.822 -7.708 1.00 34.75 1149 ASN A CA 1
ATOM 8833 C C . ASN A 1 1149 ? 14.281 -39.654 -6.458 1.00 34.75 1149 ASN A C 1
ATOM 8835 O O . ASN A 1 1149 ? 15.167 -40.034 -5.699 1.00 34.75 1149 ASN A O 1
ATOM 8839 N N . GLN A 1 1150 ? 13.001 -40.006 -6.296 1.00 37.41 1150 GLN A N 1
ATOM 8840 C CA . GLN A 1 1150 ? 12.569 -41.223 -5.596 1.00 37.41 1150 GLN A CA 1
ATOM 8841 C C . GLN A 1 1150 ? 11.362 -41.859 -6.325 1.00 37.41 1150 GLN A C 1
ATOM 8843 O O . GLN A 1 1150 ? 10.204 -41.582 -6.046 1.00 37.41 1150 GLN A O 1
ATOM 8848 N N . GLN A 1 1151 ? 11.679 -42.744 -7.278 1.00 41.62 1151 GLN A N 1
ATOM 8849 C CA . GLN A 1 1151 ? 10.871 -43.885 -7.746 1.00 41.62 1151 GLN A CA 1
ATOM 8850 C C . GLN A 1 1151 ? 9.417 -43.678 -8.240 1.00 41.62 1151 GLN A C 1
ATOM 8852 O O . GLN A 1 1151 ? 8.577 -44.535 -7.971 1.00 41.62 1151 GLN A O 1
ATOM 8857 N N . GLN A 1 1152 ? 9.101 -42.676 -9.069 1.00 43.56 1152 GLN A N 1
ATOM 8858 C CA . GLN A 1 1152 ? 7.914 -42.775 -9.946 1.00 43.56 1152 GLN A CA 1
ATOM 8859 C C . GLN A 1 1152 ? 8.204 -42.270 -11.367 1.00 43.56 1152 GLN A C 1
ATOM 8861 O O . GLN A 1 1152 ? 8.604 -41.129 -11.565 1.00 43.56 1152 GLN A O 1
ATOM 8866 N N . GLN A 1 1153 ? 8.015 -43.148 -12.360 1.00 55.00 1153 GLN A N 1
ATOM 8867 C CA . GLN A 1 1153 ? 8.061 -42.810 -13.788 1.00 55.00 1153 GLN A CA 1
ATOM 8868 C C . GLN A 1 1153 ? 6.846 -41.938 -14.131 1.00 55.00 1153 GLN A C 1
ATOM 8870 O O . GLN A 1 1153 ? 5.710 -42.320 -13.841 1.00 55.00 1153 GLN A O 1
ATOM 8875 N N . LEU A 1 1154 ? 7.067 -40.774 -14.743 1.00 57.88 1154 LEU A N 1
ATOM 8876 C CA . LEU A 1 1154 ? 5.989 -39.875 -15.148 1.00 57.88 1154 LEU A CA 1
ATOM 8877 C C . LEU A 1 1154 ? 5.564 -40.204 -16.584 1.00 57.88 1154 LEU A C 1
ATOM 8879 O O . LEU A 1 1154 ? 6.368 -40.105 -17.508 1.00 57.88 1154 LEU A O 1
ATOM 8883 N N . TYR A 1 1155 ? 4.293 -40.560 -16.784 1.00 78.69 1155 TYR A N 1
ATOM 8884 C CA . TYR A 1 1155 ? 3.726 -40.773 -18.118 1.00 78.69 1155 TYR A CA 1
ATOM 8885 C C . TYR A 1 1155 ? 2.835 -39.605 -18.525 1.00 78.69 1155 TYR A C 1
ATOM 8887 O O . TYR A 1 1155 ? 1.852 -39.294 -17.845 1.00 78.69 1155 TYR A O 1
ATOM 8895 N N . VAL A 1 1156 ? 3.138 -39.014 -19.674 1.00 80.44 1156 VAL A N 1
ATOM 8896 C CA . VAL A 1 1156 ? 2.302 -37.999 -20.323 1.00 80.44 1156 VAL A CA 1
ATOM 8897 C C . VAL A 1 1156 ? 1.805 -38.516 -21.666 1.00 80.44 1156 VAL A C 1
ATOM 8899 O O . VAL A 1 1156 ? 2.422 -39.390 -22.276 1.00 80.44 1156 VAL A O 1
ATOM 8902 N N . TYR A 1 1157 ? 0.659 -38.014 -22.108 1.00 86.69 1157 TYR A N 1
ATOM 8903 C CA . TYR A 1 1157 ? -0.058 -38.528 -23.267 1.00 86.69 1157 TYR A CA 1
ATOM 8904 C C . TYR A 1 1157 ? -0.471 -37.402 -24.206 1.00 86.69 1157 TYR A C 1
ATOM 8906 O O . TYR A 1 1157 ? -0.610 -36.252 -23.790 1.00 86.69 1157 TYR A O 1
ATOM 8914 N N . THR A 1 1158 ? -0.719 -37.748 -25.466 1.00 89.06 1158 THR A N 1
ATOM 8915 C CA . THR A 1 1158 ? -1.384 -36.860 -26.421 1.00 89.06 1158 THR A CA 1
ATOM 8916 C C . THR A 1 1158 ? -2.047 -37.647 -27.557 1.00 89.06 1158 THR A C 1
ATOM 8918 O O . THR A 1 1158 ? -1.825 -38.855 -27.697 1.00 89.06 1158 THR A O 1
ATOM 8921 N N . LEU A 1 1159 ? -2.879 -36.971 -28.351 1.00 88.00 1159 LEU A N 1
ATOM 8922 C CA . LEU A 1 1159 ? -3.510 -37.513 -29.554 1.00 88.00 1159 LEU A CA 1
ATOM 8923 C C . LEU A 1 1159 ? -2.784 -37.001 -30.797 1.00 88.00 1159 LEU A C 1
ATOM 8925 O O . LEU A 1 1159 ? -2.542 -35.806 -30.935 1.00 88.00 1159 LEU A O 1
ATOM 8929 N N . LEU A 1 1160 ? -2.472 -37.910 -31.714 1.00 88.75 1160 LEU A N 1
ATOM 8930 C CA . LEU A 1 1160 ? -1.828 -37.624 -32.996 1.00 88.75 1160 LEU A CA 1
ATOM 8931 C C . LEU A 1 1160 ? -2.559 -38.352 -34.122 1.00 88.75 1160 LEU A C 1
ATOM 8933 O O . LEU A 1 1160 ? -3.325 -39.276 -33.872 1.00 88.75 1160 LEU A O 1
ATOM 8937 N N . SER A 1 1161 ? -2.297 -37.988 -35.372 1.00 87.62 1161 SER A N 1
ATOM 8938 C CA . SER A 1 1161 ? -2.604 -38.865 -36.508 1.00 87.62 1161 SER A CA 1
ATOM 8939 C C . SER A 1 1161 ? -1.521 -39.933 -36.687 1.00 87.62 1161 SER A C 1
ATOM 8941 O O . SER A 1 1161 ? -0.366 -39.757 -36.283 1.00 87.62 1161 SER A O 1
ATOM 8943 N N . ARG A 1 1162 ? -1.867 -41.044 -37.346 1.00 86.19 1162 ARG A N 1
ATOM 8944 C CA . ARG A 1 1162 ? -0.905 -42.092 -37.711 1.00 86.19 1162 ARG A CA 1
ATOM 8945 C C . ARG A 1 1162 ? 0.270 -41.534 -38.520 1.00 86.19 1162 ARG A C 1
ATOM 8947 O O . ARG A 1 1162 ? 1.403 -41.946 -38.282 1.00 86.19 1162 ARG A O 1
ATOM 8954 N N . GLN A 1 1163 ? 0.021 -40.589 -39.427 1.00 86.56 1163 GLN A N 1
ATOM 8955 C CA . GLN A 1 1163 ? 1.078 -39.913 -40.181 1.00 86.56 1163 GLN A CA 1
ATOM 8956 C C . GLN A 1 1163 ? 2.039 -39.142 -39.265 1.00 86.56 1163 GLN A C 1
ATOM 8958 O O . GLN A 1 1163 ? 3.247 -39.347 -39.348 1.00 86.56 1163 GLN A O 1
ATOM 8963 N N . GLN A 1 1164 ? 1.517 -38.326 -38.344 1.00 88.81 1164 GLN A N 1
ATOM 8964 C CA . GLN A 1 1164 ? 2.347 -37.548 -37.415 1.00 88.81 1164 GLN A CA 1
ATOM 8965 C C . GLN A 1 1164 ? 3.191 -38.443 -36.498 1.00 88.81 1164 GLN A C 1
ATOM 8967 O O . GLN A 1 1164 ? 4.349 -38.139 -36.225 1.00 88.81 1164 GLN A O 1
ATOM 8972 N N . ALA A 1 1165 ? 2.649 -39.580 -36.058 1.00 87.81 1165 ALA A N 1
ATOM 8973 C CA . ALA A 1 1165 ? 3.407 -40.549 -35.268 1.00 87.81 1165 ALA A CA 1
ATOM 8974 C C . ALA A 1 1165 ? 4.566 -41.189 -36.060 1.00 87.81 1165 ALA A C 1
ATOM 8976 O O . ALA A 1 1165 ? 5.633 -41.438 -35.495 1.00 87.81 1165 ALA A O 1
ATOM 8977 N N . MET A 1 1166 ? 4.379 -41.438 -37.362 1.00 87.31 1166 MET A N 1
ATOM 8978 C CA . MET A 1 1166 ? 5.446 -41.935 -38.238 1.00 87.31 1166 MET A CA 1
ATOM 8979 C C . MET A 1 1166 ? 6.492 -40.854 -38.535 1.00 87.31 1166 MET A C 1
ATOM 8981 O O . MET A 1 1166 ? 7.683 -41.144 -38.500 1.00 87.31 1166 MET A O 1
ATOM 8985 N N . GLU A 1 1167 ? 6.075 -39.604 -38.748 1.00 87.75 1167 GLU A N 1
ATOM 8986 C CA . GLU A 1 1167 ? 6.991 -38.464 -38.905 1.00 87.75 1167 GLU A CA 1
ATOM 8987 C C . GLU A 1 1167 ? 7.858 -38.270 -37.653 1.00 87.75 1167 GLU A C 1
ATOM 8989 O O . GLU A 1 1167 ? 9.076 -38.131 -37.759 1.00 87.75 1167 GLU A O 1
ATOM 8994 N N . LEU A 1 1168 ? 7.259 -38.360 -36.461 1.00 88.50 1168 LEU A N 1
ATOM 8995 C CA . LEU A 1 1168 ? 7.968 -38.240 -35.184 1.00 88.50 1168 LEU A CA 1
ATOM 8996 C C . LEU A 1 1168 ? 9.044 -39.324 -34.995 1.00 88.50 1168 LEU A C 1
ATOM 8998 O O . LEU A 1 1168 ? 10.098 -39.066 -34.407 1.00 88.50 1168 LEU A O 1
ATOM 9002 N N . ARG A 1 1169 ? 8.808 -40.536 -35.511 1.00 87.56 1169 ARG A N 1
ATOM 9003 C CA . ARG A 1 1169 ? 9.776 -41.640 -35.457 1.00 87.56 1169 ARG A CA 1
ATOM 9004 C C . ARG A 1 1169 ? 11.036 -41.343 -36.273 1.00 87.56 1169 ARG A C 1
ATOM 9006 O O . ARG A 1 1169 ? 12.138 -41.659 -35.818 1.00 87.56 1169 ARG A O 1
ATOM 9013 N N . GLU A 1 1170 ? 10.877 -40.738 -37.449 1.00 86.88 1170 GLU A N 1
ATOM 9014 C CA . GLU A 1 1170 ? 11.968 -40.455 -38.393 1.00 86.88 1170 GLU A CA 1
ATOM 9015 C C . GLU A 1 1170 ? 12.857 -39.274 -37.961 1.00 86.88 1170 GLU A C 1
ATOM 9017 O O . GLU A 1 1170 ? 13.968 -39.107 -38.475 1.00 86.88 1170 GLU A O 1
ATOM 9022 N N . VAL A 1 1171 ? 12.422 -38.479 -36.974 1.00 84.25 1171 VAL A N 1
ATOM 9023 C CA . VAL A 1 1171 ? 13.232 -37.399 -36.394 1.00 84.25 1171 VAL A CA 1
ATOM 9024 C C . VAL A 1 1171 ? 14.517 -37.973 -35.785 1.00 84.25 1171 VAL A C 1
ATOM 9026 O O . VAL A 1 1171 ? 14.499 -38.815 -34.878 1.00 84.25 1171 VAL A O 1
ATOM 9029 N N . ARG A 1 1172 ? 15.661 -37.499 -36.291 1.00 75.81 1172 ARG A N 1
ATOM 9030 C CA . ARG A 1 1172 ? 17.006 -37.830 -35.798 1.00 75.81 1172 ARG A CA 1
ATOM 9031 C C . ARG A 1 1172 ? 17.427 -36.838 -34.708 1.00 75.81 1172 ARG A C 1
ATOM 9033 O O . ARG A 1 1172 ? 17.027 -35.682 -34.745 1.00 75.81 1172 ARG A O 1
ATOM 9040 N N . GLY A 1 1173 ? 18.254 -37.281 -33.758 1.00 72.56 1173 GLY A N 1
ATOM 9041 C CA . GLY A 1 1173 ? 18.754 -36.435 -32.657 1.00 72.56 1173 GLY A CA 1
ATOM 9042 C C . GLY A 1 1173 ? 18.330 -36.858 -31.243 1.00 72.56 1173 GLY A C 1
ATOM 9043 O O . GLY A 1 1173 ? 18.576 -36.126 -30.293 1.00 72.56 1173 GLY A O 1
ATOM 9044 N N . GLY A 1 1174 ? 17.728 -38.042 -31.085 1.00 80.56 1174 GLY A N 1
ATOM 9045 C CA . GLY A 1 1174 ? 17.360 -38.595 -29.774 1.00 80.56 1174 GLY A CA 1
ATOM 9046 C C . GLY A 1 1174 ? 16.032 -38.060 -29.228 1.00 80.56 1174 GLY A C 1
ATOM 9047 O O . GLY A 1 1174 ? 15.307 -37.340 -29.912 1.00 80.56 1174 GLY A O 1
ATOM 9048 N N . ASP A 1 1175 ? 15.693 -38.456 -28.001 1.00 79.25 1175 ASP A N 1
ATOM 9049 C CA . ASP A 1 1175 ? 14.372 -38.198 -27.410 1.00 79.25 1175 ASP A CA 1
ATOM 9050 C C . ASP A 1 1175 ? 14.106 -36.715 -27.135 1.00 79.25 1175 ASP A C 1
ATOM 9052 O O . ASP A 1 1175 ? 12.974 -36.272 -27.293 1.00 79.25 1175 ASP A O 1
ATOM 9056 N N . GLU A 1 1176 ? 15.141 -35.928 -26.817 1.00 75.44 1176 GLU A N 1
ATOM 9057 C CA . GLU A 1 1176 ? 15.014 -34.475 -26.625 1.00 75.44 1176 GLU A CA 1
ATOM 9058 C C . GLU A 1 1176 ? 14.597 -33.770 -27.922 1.00 75.44 1176 GLU A C 1
ATOM 9060 O O . GLU A 1 1176 ? 13.663 -32.970 -27.917 1.00 75.44 1176 GLU A O 1
ATOM 9065 N N . MET A 1 1177 ? 15.213 -34.125 -29.057 1.00 75.12 1177 MET A N 1
ATOM 9066 C CA . MET A 1 1177 ? 14.848 -33.551 -30.357 1.00 75.12 1177 MET A CA 1
ATOM 9067 C C . MET A 1 1177 ? 13.455 -33.987 -30.814 1.00 75.12 1177 MET A C 1
ATOM 9069 O O . MET A 1 1177 ? 12.743 -33.199 -31.432 1.00 75.12 1177 MET A O 1
ATOM 9073 N N . ARG A 1 1178 ? 13.034 -35.215 -30.485 1.00 84.88 1178 ARG A N 1
ATOM 9074 C CA . ARG A 1 1178 ? 11.663 -35.685 -30.741 1.00 84.88 1178 ARG A CA 1
ATOM 9075 C C . ARG A 1 1178 ? 10.641 -34.938 -29.895 1.00 84.88 1178 ARG A C 1
ATOM 9077 O O . ARG A 1 1178 ? 9.614 -34.532 -30.425 1.00 84.88 1178 ARG A O 1
ATOM 9084 N N . LEU A 1 1179 ? 10.933 -34.709 -28.615 1.00 80.50 1179 LEU A N 1
ATOM 9085 C CA . LEU A 1 1179 ? 10.062 -33.944 -27.722 1.00 80.50 1179 LEU A CA 1
ATOM 9086 C C . LEU A 1 1179 ? 9.927 -32.490 -28.198 1.00 80.50 1179 LEU A C 1
ATOM 9088 O O . LEU A 1 1179 ? 8.819 -31.971 -28.290 1.00 80.50 1179 LEU A O 1
ATOM 9092 N N . HIS A 1 1180 ? 11.045 -31.867 -28.581 1.00 78.56 1180 HIS A N 1
ATOM 9093 C CA . HIS A 1 1180 ? 11.053 -30.523 -29.154 1.00 78.56 1180 HIS A CA 1
ATOM 9094 C C . HIS A 1 1180 ? 10.261 -30.466 -30.466 1.00 78.56 1180 HIS A C 1
ATOM 9096 O O . HIS A 1 1180 ? 9.452 -29.567 -30.667 1.00 78.56 1180 HIS A O 1
ATOM 9102 N N . TYR A 1 1181 ? 10.447 -31.435 -31.366 1.00 82.06 1181 TYR A N 1
ATOM 9103 C CA . TYR A 1 1181 ? 9.696 -31.494 -32.620 1.00 82.06 1181 TYR A CA 1
ATOM 9104 C C . TYR A 1 1181 ? 8.184 -31.674 -32.386 1.00 82.06 1181 TYR A C 1
ATOM 9106 O O . TYR A 1 1181 ? 7.375 -31.019 -33.042 1.00 82.06 1181 TYR A O 1
ATOM 9114 N N . LEU A 1 1182 ? 7.794 -32.499 -31.412 1.00 82.62 1182 LEU A N 1
ATOM 9115 C CA . LEU A 1 1182 ? 6.396 -32.706 -31.030 1.00 82.62 1182 LEU A CA 1
ATOM 9116 C C . LEU A 1 1182 ? 5.736 -31.420 -30.491 1.00 82.62 1182 LEU A C 1
ATOM 9118 O O . LEU A 1 1182 ? 4.632 -31.076 -30.913 1.00 82.62 1182 LEU A O 1
ATOM 9122 N N . CYS A 1 1183 ? 6.407 -30.700 -29.589 1.00 73.25 1183 CYS A N 1
ATOM 9123 C CA . CYS A 1 1183 ? 5.846 -29.502 -28.960 1.00 73.25 1183 CYS A CA 1
ATOM 9124 C C . CYS A 1 1183 ? 5.917 -28.268 -29.873 1.00 73.25 1183 CYS A C 1
ATOM 9126 O O . CYS A 1 1183 ? 4.905 -27.606 -30.081 1.00 73.25 1183 CYS A O 1
ATOM 9128 N N . GLU A 1 1184 ? 7.081 -27.987 -30.462 1.00 71.75 1184 GLU A N 1
ATOM 9129 C CA . GLU A 1 1184 ? 7.343 -26.726 -31.175 1.00 71.75 1184 GLU A CA 1
ATOM 9130 C C . GLU A 1 1184 ? 6.988 -26.790 -32.663 1.00 71.75 1184 GLU A C 1
ATOM 9132 O O . GLU A 1 1184 ? 6.539 -25.807 -33.247 1.00 71.75 1184 GLU A O 1
ATOM 9137 N N . LYS A 1 1185 ? 7.191 -27.945 -33.314 1.00 75.31 1185 LYS A N 1
ATOM 9138 C CA . LYS A 1 1185 ? 6.924 -28.091 -34.757 1.00 75.31 1185 LYS A CA 1
ATOM 9139 C C . LYS A 1 1185 ? 5.537 -28.639 -35.054 1.00 75.31 1185 LYS A C 1
ATOM 9141 O O . LYS A 1 1185 ? 4.912 -28.174 -36.002 1.00 75.31 1185 LYS A O 1
ATOM 9146 N N . MET A 1 1186 ? 5.059 -29.605 -34.273 1.00 79.31 1186 MET A N 1
ATOM 9147 C CA . MET A 1 1186 ? 3.703 -30.142 -34.427 1.00 79.31 1186 MET A CA 1
ATOM 9148 C C . MET A 1 1186 ? 2.661 -29.372 -33.601 1.00 79.31 1186 MET A C 1
ATOM 9150 O O . MET A 1 1186 ? 1.468 -29.551 -33.838 1.00 79.31 1186 MET A O 1
ATOM 9154 N N . GLY A 1 1187 ? 3.083 -28.505 -32.669 1.00 70.38 1187 GLY A N 1
ATOM 9155 C CA . GLY A 1 1187 ? 2.183 -27.681 -31.851 1.00 70.38 1187 GLY A CA 1
ATOM 9156 C C . GLY A 1 1187 ? 1.353 -28.487 -30.847 1.00 70.38 1187 GLY A C 1
ATOM 9157 O O . GLY A 1 1187 ? 0.284 -28.044 -30.425 1.00 70.38 1187 GLY A O 1
ATOM 9158 N N . VAL A 1 1188 ? 1.793 -29.702 -30.503 1.00 75.25 1188 VAL A N 1
ATOM 9159 C CA . VAL A 1 1188 ? 0.997 -30.654 -29.724 1.00 75.25 1188 VAL A CA 1
ATOM 9160 C C . VAL A 1 1188 ? 1.353 -30.557 -28.245 1.00 75.25 1188 VAL A C 1
ATOM 9162 O O . VAL A 1 1188 ? 2.505 -30.727 -27.852 1.00 75.25 1188 VAL A O 1
ATOM 9165 N N . LYS A 1 1189 ? 0.341 -30.331 -27.399 1.00 70.81 1189 LYS A N 1
ATOM 9166 C CA . LYS A 1 1189 ? 0.507 -30.303 -25.940 1.00 70.81 1189 LYS A CA 1
ATOM 9167 C C . LYS A 1 1189 ? 0.516 -31.724 -25.369 1.00 70.81 1189 LYS A C 1
ATOM 9169 O O . LYS A 1 1189 ? -0.336 -32.551 -25.706 1.00 70.81 1189 LYS A O 1
ATOM 9174 N N . LEU A 1 1190 ? 1.467 -31.989 -24.477 1.00 75.62 1190 LEU A N 1
ATOM 9175 C CA . LEU A 1 1190 ? 1.509 -33.197 -23.657 1.00 75.62 1190 LEU A CA 1
ATOM 9176 C C . LEU A 1 1190 ? 0.701 -32.965 -22.382 1.00 75.62 1190 LEU A C 1
ATOM 9178 O O . LEU A 1 1190 ? 0.883 -31.962 -21.697 1.00 75.62 1190 LEU A O 1
ATOM 9182 N N . VAL A 1 1191 ? -0.187 -33.898 -22.061 1.00 71.62 1191 VAL A N 1
ATOM 9183 C CA . VAL A 1 1191 ? -1.087 -33.791 -20.910 1.00 71.62 1191 VAL A CA 1
ATOM 9184 C C . VAL A 1 1191 ? -1.007 -35.041 -20.041 1.00 71.62 1191 VAL A C 1
ATOM 9186 O O . VAL A 1 1191 ? -0.689 -36.136 -20.508 1.00 71.62 1191 VAL A O 1
ATOM 9189 N N . GLY A 1 1192 ? -1.323 -34.911 -18.753 1.00 70.81 1192 GLY A N 1
ATOM 9190 C CA . GLY A 1 1192 ? -1.593 -36.084 -17.919 1.00 70.81 1192 GLY A CA 1
ATOM 9191 C C . GLY A 1 1192 ? -2.833 -36.836 -18.422 1.00 70.81 1192 GLY A C 1
ATOM 9192 O O . GLY A 1 1192 ? -3.658 -36.276 -19.142 1.00 70.81 1192 GLY A O 1
ATOM 9193 N N . ARG A 1 1193 ? -3.031 -38.096 -18.006 1.00 71.19 1193 ARG A N 1
ATOM 9194 C CA . ARG A 1 1193 ? -4.174 -38.923 -18.458 1.00 71.19 1193 ARG A CA 1
ATOM 9195 C C . ARG A 1 1193 ? -5.537 -38.221 -18.342 1.00 71.19 1193 ARG A C 1
ATOM 9197 O O . ARG A 1 1193 ? -6.382 -38.378 -19.224 1.00 71.19 1193 ARG A O 1
ATOM 9204 N N . LYS A 1 1194 ? -5.763 -37.468 -17.260 1.00 58.31 1194 LYS A N 1
ATOM 9205 C CA . LYS A 1 1194 ? -7.020 -36.732 -17.034 1.00 58.31 1194 LYS A CA 1
ATOM 9206 C C . LYS A 1 1194 ? -7.222 -35.564 -18.015 1.00 58.31 1194 LYS A C 1
ATOM 9208 O O . LYS A 1 1194 ? -8.359 -35.177 -18.237 1.00 58.31 1194 LYS A O 1
ATOM 9213 N N . GLY A 1 1195 ? -6.152 -35.048 -18.622 1.00 58.25 1195 GLY A N 1
ATOM 9214 C CA . GLY A 1 1195 ? -6.184 -33.924 -19.564 1.00 58.25 1195 GLY A CA 1
ATOM 9215 C C . GLY A 1 1195 ? -6.449 -34.300 -21.027 1.00 58.25 1195 GLY A C 1
ATOM 9216 O O . GLY A 1 1195 ? -6.611 -33.405 -21.844 1.00 58.25 1195 GLY A O 1
ATOM 9217 N N . LEU A 1 1196 ? -6.519 -35.593 -21.377 1.00 65.81 1196 LEU A N 1
ATOM 9218 C CA . LEU A 1 1196 ? -6.832 -36.044 -22.748 1.00 65.81 1196 LEU A CA 1
ATOM 9219 C C . LEU A 1 1196 ? -8.292 -35.772 -23.175 1.00 65.81 1196 LEU A C 1
ATOM 9221 O O . LEU A 1 1196 ? -8.604 -35.812 -24.365 1.00 65.81 1196 LEU A O 1
ATOM 9225 N N . GLY A 1 1197 ? -9.180 -35.500 -22.216 1.00 65.94 1197 GLY A N 1
ATOM 9226 C CA . GLY A 1 1197 ? -10.582 -35.170 -22.468 1.00 65.94 1197 GLY A CA 1
ATOM 9227 C C . GLY A 1 1197 ? -11.446 -36.335 -22.991 1.00 65.94 1197 GLY A C 1
ATOM 9228 O O . GLY A 1 1197 ? -10.949 -37.422 -23.295 1.00 65.94 1197 GLY A O 1
ATOM 9229 N N . PRO A 1 1198 ? -12.768 -36.118 -23.115 1.00 61.47 1198 PRO A N 1
ATOM 9230 C CA . PRO A 1 1198 ? -13.738 -37.160 -23.475 1.00 61.47 1198 PRO A CA 1
ATOM 9231 C C . PRO A 1 1198 ? -13.594 -37.678 -24.917 1.00 61.47 1198 PRO A C 1
ATOM 9233 O O . PRO A 1 1198 ? -13.947 -38.822 -25.197 1.00 61.47 1198 PRO A O 1
ATOM 9236 N N . GLY A 1 1199 ? -13.027 -36.881 -25.833 1.00 64.56 1199 GLY A N 1
ATOM 9237 C CA . GLY A 1 1199 ? -12.733 -37.320 -27.203 1.00 64.56 1199 GLY A CA 1
ATOM 9238 C C . GLY A 1 1199 ? -11.714 -38.465 -27.260 1.00 64.56 1199 GLY A C 1
ATOM 9239 O O . GLY A 1 1199 ? -11.847 -39.369 -28.083 1.00 64.56 1199 GLY A O 1
ATOM 9240 N N . ALA A 1 1200 ? -10.745 -38.491 -26.340 1.00 69.75 1200 ALA A N 1
ATOM 9241 C CA . ALA A 1 1200 ? -9.791 -39.590 -26.231 1.00 69.75 1200 ALA A CA 1
ATOM 9242 C C . ALA A 1 1200 ? -10.428 -40.859 -25.656 1.00 69.75 1200 ALA A C 1
ATOM 9244 O O . ALA A 1 1200 ? -10.072 -41.953 -26.078 1.00 69.75 1200 ALA A O 1
ATOM 9245 N N . ASP A 1 1201 ? -11.391 -40.742 -24.739 1.00 74.88 1201 ASP A N 1
ATOM 9246 C CA . ASP A 1 1201 ? -12.067 -41.909 -24.159 1.00 74.88 1201 ASP A CA 1
ATOM 9247 C C . ASP A 1 1201 ? -12.840 -42.707 -25.226 1.00 74.88 1201 ASP A C 1
ATOM 9249 O O . ASP A 1 1201 ? -12.838 -43.939 -25.187 1.00 74.88 1201 ASP A O 1
ATOM 9253 N N . ALA A 1 1202 ? -13.411 -42.030 -26.231 1.00 71.19 1202 ALA A N 1
ATOM 9254 C CA . ALA A 1 1202 ? -14.028 -42.675 -27.394 1.00 71.19 1202 ALA A CA 1
ATOM 9255 C C . ALA A 1 1202 ? -13.002 -43.428 -28.263 1.00 71.19 1202 ALA A C 1
ATOM 9257 O O . ALA A 1 1202 ? -13.257 -44.555 -28.692 1.00 71.19 1202 ALA A O 1
ATOM 9258 N N . VAL A 1 1203 ? -11.817 -42.844 -28.476 1.00 74.62 1203 VAL A N 1
ATOM 9259 C CA . VAL A 1 1203 ? -10.714 -43.481 -29.217 1.00 74.62 1203 VAL A CA 1
ATOM 9260 C C . VAL A 1 1203 ? -10.172 -44.695 -28.454 1.00 74.62 1203 VAL A C 1
ATOM 9262 O O . VAL A 1 1203 ? -9.970 -45.750 -29.048 1.00 74.62 1203 VAL A O 1
ATOM 9265 N N . ILE A 1 1204 ? -10.007 -44.593 -27.132 1.00 79.25 1204 ILE A N 1
ATOM 9266 C CA . ILE A 1 1204 ? -9.559 -45.689 -26.256 1.00 79.25 1204 ILE A CA 1
ATOM 9267 C C . ILE A 1 1204 ? -10.550 -46.857 -26.290 1.00 79.25 1204 ILE A C 1
ATOM 9269 O O . ILE A 1 1204 ? -10.139 -48.011 -26.426 1.00 79.25 1204 ILE A O 1
ATOM 9273 N N . ALA A 1 1205 ? -11.850 -46.566 -26.194 1.00 75.12 1205 ALA A N 1
ATOM 9274 C CA . ALA A 1 1205 ? -12.897 -47.578 -26.277 1.00 75.12 1205 ALA A CA 1
ATOM 9275 C C . ALA A 1 1205 ? -12.928 -48.260 -27.657 1.00 75.12 1205 ALA A C 1
ATOM 9277 O O . ALA A 1 1205 ? -13.021 -49.485 -27.725 1.00 75.12 1205 ALA A O 1
ATOM 9278 N N . SER A 1 1206 ? -12.778 -47.489 -28.742 1.00 76.25 1206 SER A N 1
ATOM 9279 C CA . SER A 1 1206 ? -12.703 -48.016 -30.112 1.00 76.25 1206 SER A CA 1
ATOM 9280 C C . SER A 1 1206 ? -11.484 -48.918 -30.321 1.00 76.25 1206 SER A C 1
ATOM 9282 O O . SER A 1 1206 ? -11.616 -50.002 -30.879 1.00 76.25 1206 SER A O 1
ATOM 9284 N N . ILE A 1 1207 ? -10.304 -48.508 -29.845 1.00 77.44 1207 ILE A N 1
ATOM 9285 C CA . ILE A 1 1207 ? -9.066 -49.294 -29.959 1.00 77.44 1207 ILE A CA 1
ATOM 9286 C C . ILE A 1 1207 ? -9.184 -50.610 -29.186 1.00 77.44 1207 ILE A C 1
ATOM 9288 O O . ILE A 1 1207 ? -8.751 -51.651 -29.678 1.00 77.44 1207 ILE A O 1
ATOM 9292 N N . LYS A 1 1208 ? -9.774 -50.585 -27.983 1.00 76.12 1208 LYS A N 1
ATOM 9293 C CA . LYS A 1 1208 ? -10.011 -51.810 -27.212 1.00 76.12 1208 LYS A CA 1
ATOM 9294 C C . LYS A 1 1208 ? -10.949 -52.762 -27.953 1.00 76.12 1208 LYS A C 1
ATOM 9296 O O . LYS A 1 1208 ? -10.612 -53.928 -28.095 1.00 76.12 1208 LYS A O 1
ATOM 9301 N N . ALA A 1 1209 ? -12.072 -52.258 -28.466 1.00 73.50 1209 ALA A N 1
ATOM 9302 C CA . ALA A 1 1209 ? -13.047 -53.069 -29.195 1.00 73.50 1209 ALA A CA 1
ATOM 9303 C C . ALA A 1 1209 ? -12.489 -53.711 -30.484 1.00 73.50 1209 ALA A C 1
ATOM 9305 O O . ALA A 1 1209 ? -13.059 -54.680 -30.969 1.00 73.50 1209 ALA A O 1
ATOM 9306 N N . GLU A 1 1210 ? -11.401 -53.183 -31.055 1.00 70.44 1210 GLU A N 1
ATOM 9307 C CA . GLU A 1 1210 ? -10.722 -53.770 -32.222 1.00 70.44 1210 GLU A CA 1
ATOM 9308 C C . GLU A 1 1210 ? -9.629 -54.803 -31.877 1.00 70.44 1210 GLU A C 1
ATOM 9310 O O . GLU A 1 1210 ? -9.202 -55.561 -32.767 1.00 70.44 1210 GLU A O 1
ATOM 9315 N N . ARG A 1 1211 ? -9.127 -54.771 -30.632 1.00 70.94 1211 ARG A N 1
ATOM 9316 C CA . ARG A 1 1211 ? -8.028 -55.606 -30.114 1.00 70.94 1211 ARG A CA 1
ATOM 9317 C C . ARG A 1 1211 ? -8.514 -56.791 -29.267 1.00 70.94 1211 ARG A C 1
ATOM 9319 O O . ARG A 1 1211 ? -7.785 -57.781 -29.212 1.00 70.94 1211 ARG A O 1
ATOM 9326 N N . ASP A 1 1212 ? -9.685 -56.674 -28.640 1.00 56.34 1212 ASP A N 1
ATOM 9327 C CA . ASP A 1 1212 ? -10.477 -57.804 -28.120 1.00 56.34 1212 ASP A CA 1
ATOM 9328 C C . ASP A 1 1212 ? -11.098 -58.596 -29.289 1.00 56.34 1212 ASP A C 1
ATOM 9330 O O . ASP A 1 1212 ? -11.156 -59.846 -29.191 1.00 56.34 1212 ASP A O 1
#